Protein 5CO5 (pdb70)

Radius of gyration: 30.45 Å; Cα contacts (8 Å, |Δi|>4): 2804; chains: 10; bounding box: 77×84×82 Å

GO terms:
  GO:0042802 identical protein binding (F, IPI)
  GO:0005515 protein binding (F, IPI)

Organism: Aplysia californica (NCBI:txid6500)

B-factor: mean 44.04, std 16.65, range [17.47, 144.84]

Foldseek 3Di:
DVVLVVVLLCVLQVVDDADPAWDLVRAKEKAKAKAWAAFDDADQVQQKTKTKIKIKIKIFDPSNADDCVSRVNAFKDKAAPVSHDDFQKDWPFFPDPKDWDDGFMWMAGNRRMIMTITIIMTMGGHNFPCQADPQGGKDKIKIFGPPDFCSHYPYHYPAQAHHHPNHHPPYQKDWPGWTWAKDWDDDPVDDTIHIIIMIMTGMHGDD/DQCVPVVSCVVPVVVD/DVVLVVVLLCCLQVVDDADPAWDLVRAKEKAKAKAWAAFDDQDQVQQKTKTKIKIKIKIFDPSQADDCVVRVNDFKDKAQPVSHDDFQKDWPFFDDPKDWDDGFMWMAGNRRMIMTITIIMTMGGHNFPCQADPQGGKDKIKIFGPPDFCSHYPYHYPFQAHRHVNYDPPYQKDWPGWTWAKDWDDDPVDDTIHIITMTMTGMHGDD/DQCVDVVSCVVCVVVD/DVVLVVVLLVQQFPVDDADPAFDLVRAKEKAKAKAWAAFDDADQVQQKTKTKIKIKIKIFDPSNADDCVVRVNDFKDKDAPVRHDDFQKDWPFFPDPKDWDDGFMWMAGNRRMIMTITIIMTMGGHNFPCQAPPQGGKDKIKIFGPPDFCSHYPYHYPFQAHRHPNHHPPYQKDWPGWTWHKDWDDDPVDDTIHIIIMIMTGMHGDD/DQCVPVVSCVVCVVVD/DVVLVVVLLCCLQVVDDADPAFDLVRAKEKAKAKAWAAFDDADQPQQKTKTKIKIKIKIFDQSLADDCVVRVNDFKDKDQPVSHDDFQKDWPFFDDPKDWDDGFMWMAGNRRMIMTITIIMTMGGHNFPCQADPQGGKDKIKIFGPPDFCSHYPYHYPFQAHHHPNHHPPYQKDWPGWTWAKDWDDDPVDDTIHIIIMIMTGMHGDD/DQCVDVVSCVVCVVVD/DVVLVVVLLCVLQVVDDADPAWDLVRAWEKAKAKAWAAFDDADQVQQKTKTKIKIKIKIFDPSNADDCVSRVNAFKDKDAPVSHDDAQKDWPFFPDPKDWDDGFMWMAGNRRMIITITIIMTMGGHNFPCQADPQGGKDKIKIFGPPDFCSHYPYHYPFQAHHHVNHDPPYQKDWPGWTWDKDWDDDPVDDTIHIIIMTMTGMHGDD/DQCVDVVSCVVCVVVD

CATH classification: 2.70.170.10

Secondary structure (DSSP, 8-state):
-HHHHHHHHIIIIISSPPP----SSS-EEEEEEEEEEEEEEEETTTTEEEEEEEEEEEEEEEEEE--GGGTTT--EEEEEGGGS----EEETTBSSPPEE-S--EEEEETEEEEEE--EEEEEEE---TTTTSSS-EEEEEEEEESS--TTTEEEE-S-SB-B-TTS-TT-SEEEEEEEEEEEEE--TT-SS-EEEEEEEEEEEE--/-HHHHHHHHIIIIISSPPP----SSS-EEEEEEEEEEEEEEEETTTTEEEEEEEEEEEEEEEEEE--GGGTTT--EEEEEGGGS----EEETTBSSPPEE-S--EEEEETEEEEEE--EEEEEEE---TTTTSSS-EEEEEEEEESS--TTTEEEEES-SB-B-TTS-TT-SEEEEEEEEEEEEE--TT-SS-EEEEEEEEEEEE--/-GGGSHHHHHH-TTT-/-HHHHHHHHIIIIISSPPP----SSS-EEEEEEEEEEEEEEEETTTTEEEEEEEEEEEEEEEEEE--GGGTTT--EEEEEGGGS----EEETTBSS--EE-S--EEEEETEEEEEE--EEEEEEE---TTTTSSS-EEEEEEEEESS--TTTEEEE-S-SB-B-TTS-TT-SEEEEEEEEEEEEEEETTEEEEEEEEEEEEEEEE--/-GGGSHHHHHH-TTT-/-GGGSHHHHHH-TTT-/-HHHHHHHHIIIIISSPPP----SSS-EEEEEEEEEEEEEEEETTTTEEEEEEEEEEEEEEEEEE--GGGTTT--EEEEEGGGS----EEETTBSSPPEE-S--EEEEETEEEEEE--EEEEEEE---TTTTSSS-EEEEEEEEESS--TTTEEEE-S-SB-B-TTS-TT-SEEEEEEEEEEEEE--TT-SS-EEEEEEEEEEEE--/-GGGSHHHHHH-TTT-/-HHHHHHHHIIIIISSPPP----SSS-EEEEEEEEEEEEEEEETTTTEEEEEEEEEEEEEEEEEE--GGGTTT--EEEEEGGGS----EEESSBSSPPEE-S--EEEEETEEEEEE--EEEEEEE---TTTTSSS-EEEEEEEEESS--TTTEEEEES-SB-B-TTS-TT-SEEEEEEEEEEEEEEETTEEEEEEEEEEEEEEEE--/-GGGSHHHHHH-TTT-

Sequence (1115 aa):
SQANLMRLKSDLFNRSPMYPGPTKDDPLTVTLGFTLQDIVKVDSSTNEVDLVYYEQQRWKLNSLMWDPNEYGNITDFRTSAADIWTPDITAYSSTRPVQVLSPQIAVVTHDGSVMFIPAQRLSFMCDPTGVDSEEGVTCAVKFGSWVYSGFEIDLKTDTDQVDLSSYYASSKYEILSATQTRQVQHYSCCPEPYIDVNLVVKFRERRGCCSHPACAGNNQHICSQANLMRLKSDLFNRSPMYPGPTKDDPLTVTLGFTLQDIVKVDSSTNEVDLVYYEQQRWKLNSLMWDPNEYGNITDFRTSAADIWTPDITAYSSTRPVQVLSPQIAVVTHDGSVMFIPAQRLSFMCDPTGVDSEEGVTCAVKFGSWVYSGFEIDLKTDTDQVDLSSYYASSKYEILSATQTRQVQHYSCCPEPYIDVNLVVKFRERRGCCSHPACAGNNQHICSQANLMRLKSDLFNRSPMYPGPTKDDPLTVTLGFTLQDIVKVDSSTNEVDLVYYEQQRWKLNSLMWDPNEYGNITDFRTSAADIWTPDITAYSSTRPVQVLSPQIAVVTHDGSVMFIPAQRLSFMCDPTGVDSEEGVTCAVKFGSWVYSGFEIDLKTDTDQVDLSSYYASSKYEILSATQTRQVQHYSCCPEPYIDVNLVVKFRERRGCCSHPACAGNNQHICSQANLMRLKSDLFNRSPMYPGPTKDDPLTVTLGFTLQDIVKVDSSTNEVDLVYYEQQRWKLNSLMWDPNEYGNITDFRTSAADIWTPDITAYSSTRPVQVLSPQIAVVTHDGSVMFIPAQRLSFMCDPTGVDSEEGVTCAVKFGSWVYSGFEIDLKTDTDQVDLSSYYASSKYEILSATQTRQVQHYSCCPEPYIDVNLVVKFRERRGCCSHPACAGNNQHICSQANLMRLKSDLFNRSPMYPGPTKDDPLTVTLGFTLQDIVKVDSSTNEVDLVYYEQQRWKLNSLMWDPNEYGNITDFRTSAADIWTPDITAYSSTRPVQVLSPQIAVVTHDGSVMFIPAQRLSFMCDPTGVDSEEGVTCAVKFGSWVYSGFEIDLKTDTDQVDLSSYYASSKYEILSATQTRQVQHYSCCPEPYIDVNLVVKFRERRGCCSHPACAGNNQHIC

Nearest PDB structures (foldseek):
  4xk9-assembly1_D  TM=9.942E-01  e=6.408E-41  Aplysia californica
  2yme-assembly2_D  TM=9.858E-01  e=9.386E-41  Aplysia californica
  5oaj-assembly1_B  TM=9.946E-01  e=8.779E-40  Aplysia californica
  5oaj-assembly1_A  TM=9.962E-01  e=1.434E-39  Aplysia californica
  3sio-assembly1_B  TM=9.956E-01  e=5.308E-39  Aplysia californica

Structure (mmCIF, N/CA/C/O backbone):
data_5CO5
#
_entry.id   5CO5
#
_cell.length_a   78.585
_cell.length_b   84.941
_cell.length_c   208.601
_cell.angle_alpha   90.00
_cell.angle_beta   90.00
_cell.angle_gamma   90.00
#
_symmetry.space_group_name_H-M   'P 21 21 21'
#
loop_
_entity.id
_entity.type
_entity.pdbx_description
1 polymer 'Soluble acetylcholine receptor'
2 polymer 'Alpha-conotoxin GIC'
3 water water
#
loop_
_atom_site.group_PDB
_atom_site.id
_atom_site.type_symbol
_atom_site.label_atom_id
_atom_site.label_alt_id
_atom_site.label_comp_id
_atom_site.label_asym_id
_atom_site.label_entity_id
_atom_site.label_seq_id
_atom_site.pdbx_PDB_ins_code
_atom_site.Cartn_x
_atom_site.Cartn_y
_atom_site.Cartn_z
_atom_site.occupancy
_atom_site.B_iso_or_equiv
_atom_site.auth_seq_id
_atom_site.auth_comp_id
_atom_site.auth_asym_id
_atom_site.auth_atom_id
_atom_site.pdbx_PDB_model_num
ATOM 1 N N . SER A 1 19 ? 12.615 2.439 22.839 1.00 71.26 0 SER A N 1
ATOM 2 C CA . SER A 1 19 ? 12.089 1.494 21.858 1.00 69.64 0 SER A CA 1
ATOM 3 C C . SER A 1 19 ? 11.751 0.141 22.487 1.00 66.59 0 SER A C 1
ATOM 4 O O . SER A 1 19 ? 10.641 -0.372 22.315 1.00 58.84 0 SER A O 1
ATOM 7 N N . GLN A 1 20 ? 12.701 -0.435 23.222 1.00 66.18 1 GLN A N 1
ATOM 8 C CA . GLN A 1 20 ? 12.403 -1.631 24.002 1.00 65.58 1 GLN A CA 1
ATOM 9 C C . GLN A 1 20 ? 11.426 -1.292 25.132 1.00 62.98 1 GLN A C 1
ATOM 10 O O . GLN A 1 20 ? 10.616 -2.132 25.549 1.00 58.25 1 GLN A O 1
ATOM 16 N N . ALA A 1 21 ? 11.482 -0.055 25.613 1.00 58.07 2 ALA A N 1
ATOM 17 C CA . ALA A 1 21 ? 10.527 0.398 26.617 1.00 50.46 2 ALA A CA 1
ATOM 18 C C . ALA A 1 21 ? 9.140 0.414 25.995 1.00 43.83 2 ALA A C 1
ATOM 19 O O . ALA A 1 21 ? 8.172 -0.073 26.582 1.00 48.50 2 ALA A O 1
ATOM 21 N N . ASN A 1 22 ? 9.064 0.973 24.791 1.00 48.47 3 ASN A N 1
ATOM 22 C CA . ASN A 1 22 ? 7.804 1.099 24.071 1.00 53.03 3 ASN A CA 1
ATOM 23 C C . ASN A 1 22 ? 7.122 -0.245 23.802 1.00 52.25 3 ASN A C 1
ATOM 24 O O . ASN A 1 22 ? 5.898 -0.354 23.902 1.00 45.08 3 ASN A O 1
ATOM 29 N N . LEU A 1 23 ? 7.917 -1.254 23.448 1.00 46.80 4 LEU A N 1
ATOM 30 C CA . LEU A 1 23 ? 7.392 -2.585 23.159 1.00 46.59 4 LEU A CA 1
ATOM 31 C C . LEU A 1 23 ? 6.828 -3.239 24.421 1.00 45.59 4 LEU A C 1
ATOM 32 O O . LEU A 1 23 ? 5.736 -3.801 24.396 1.00 42.54 4 LEU A O 1
ATOM 37 N N . MET A 1 24 ? 7.582 -3.182 25.516 1.00 40.61 5 MET A N 1
ATOM 38 C CA . MET A 1 24 ? 7.103 -3.669 26.813 1.00 44.05 5 MET A CA 1
ATOM 39 C C . MET A 1 24 ? 5.769 -3.028 27.182 1.00 36.28 5 MET A C 1
ATOM 40 O O . MET A 1 24 ? 4.856 -3.690 27.671 1.00 42.38 5 MET A O 1
ATOM 45 N N . ARG A 1 25 ? 5.664 -1.728 26.948 1.00 42.06 6 ARG A N 1
ATOM 46 C CA . ARG A 1 25 ? 4.447 -1.007 27.279 1.00 46.96 6 ARG A CA 1
ATOM 47 C C . ARG A 1 25 ? 3.306 -1.470 26.387 1.00 45.84 6 ARG A C 1
ATOM 48 O O . ARG A 1 25 ? 2.178 -1.662 26.856 1.00 50.15 6 ARG A O 1
ATOM 56 N N . LEU A 1 26 ? 3.603 -1.652 25.102 1.00 41.77 7 LEU A N 1
ATOM 57 C CA . LEU A 1 26 ? 2.598 -2.125 24.153 1.00 43.35 7 LEU A CA 1
ATOM 58 C C . LEU A 1 26 ? 2.022 -3.467 24.595 1.00 44.44 7 LEU A C 1
ATOM 59 O O . LEU A 1 26 ? 0.802 -3.635 24.676 1.00 48.57 7 LEU A O 1
ATOM 64 N N . LYS A 1 27 ? 2.892 -4.419 24.902 1.00 42.82 8 LYS A N 1
ATOM 65 C CA . LYS A 1 27 ? 2.418 -5.742 25.285 1.00 42.24 8 LYS A CA 1
ATOM 66 C C . LYS A 1 27 ? 1.629 -5.697 26.607 1.00 46.91 8 LYS A C 1
ATOM 67 O O . LYS A 1 27 ? 0.600 -6.366 26.739 1.00 44.86 8 LYS A O 1
ATOM 73 N N . SER A 1 28 ? 2.097 -4.898 27.567 1.00 47.01 9 SER A N 1
ATOM 74 C CA . SER A 1 28 ? 1.330 -4.633 28.788 1.00 49.58 9 SER A CA 1
ATOM 75 C C . SER A 1 28 ? -0.061 -4.101 28.481 1.00 43.20 9 SER A C 1
ATOM 76 O O . SER A 1 28 ? -1.059 -4.615 28.993 1.00 51.38 9 SER A O 1
ATOM 79 N N . ASP A 1 29 ? -0.134 -3.060 27.661 1.00 45.04 10 ASP A N 1
ATOM 80 C CA . ASP A 1 29 ? -1.435 -2.477 27.360 1.00 47.01 10 ASP A CA 1
ATOM 81 C C . ASP A 1 29 ? -2.377 -3.481 26.691 1.00 51.82 10 ASP A C 1
ATOM 82 O O . ASP A 1 29 ? -3.575 -3.471 26.957 1.00 51.20 10 ASP A O 1
ATOM 87 N N . LEU A 1 30 ? -1.840 -4.345 25.830 1.00 47.84 11 LEU A N 1
ATOM 88 C CA . LEU A 1 30 ? -2.675 -5.281 25.080 1.00 46.37 11 LEU A CA 1
ATOM 89 C C . LEU A 1 30 ? -3.071 -6.529 25.872 1.00 45.84 11 LEU A C 1
ATOM 90 O O . LEU A 1 30 ? -4.196 -7.022 25.751 1.00 43.01 11 LEU A O 1
ATOM 95 N N . PHE A 1 31 ? -2.152 -7.043 26.683 1.00 45.11 12 PHE A N 1
ATOM 96 C CA . PHE A 1 31 ? -2.346 -8.357 27.294 1.00 51.01 12 PHE A CA 1
ATOM 97 C C . PHE A 1 31 ? -2.762 -8.359 28.775 1.00 65.28 12 PHE A C 1
ATOM 98 O O . PHE A 1 31 ? -3.611 -9.158 29.177 1.00 71.08 12 PHE A O 1
ATOM 106 N N . ASN A 1 32 ? -2.141 -7.509 29.588 1.00 68.76 13 ASN A N 1
ATOM 107 C CA . ASN A 1 32 ? -2.412 -7.473 31.033 1.00 77.35 13 ASN A CA 1
ATOM 108 C C . ASN A 1 32 ? -3.616 -6.617 31.410 1.00 86.00 13 ASN A C 1
ATOM 109 O O . ASN A 1 32 ? -4.280 -6.881 32.411 1.00 85.39 13 ASN A O 1
ATOM 114 N N . ARG A 1 33 ? -3.885 -5.598 30.604 1.00 97.85 14 ARG A N 1
ATOM 115 C CA . ARG A 1 33 ? -5.038 -4.722 30.793 1.00 106.67 14 ARG A CA 1
ATOM 116 C C . ARG A 1 33 ? -6.391 -5.352 30.577 1.00 109.60 14 ARG A C 1
ATOM 117 O O . ARG A 1 33 ? -7.372 -4.991 31.219 1.00 111.70 14 ARG A O 1
ATOM 125 N N . SER A 1 34 ? -6.435 -6.309 29.668 1.00 109.02 15 SER A N 1
ATOM 126 C CA . SER A 1 34 ? -7.713 -6.797 29.198 1.00 106.54 15 SER A CA 1
ATOM 127 C C . SER A 1 34 ? -7.953 -8.238 29.574 1.00 101.84 15 SER A C 1
ATOM 128 O O . SER A 1 34 ? -7.005 -8.989 29.783 1.00 98.35 15 SER A O 1
ATOM 131 N N . PRO A 1 35 ? -9.231 -8.631 29.698 1.00 98.99 16 PRO A N 1
ATOM 132 C CA . PRO A 1 35 ? -9.381 -10.077 29.839 1.00 96.00 16 PRO A CA 1
ATOM 133 C C . PRO A 1 35 ? -9.066 -10.663 28.466 1.00 88.57 16 PRO A C 1
ATOM 134 O O . PRO A 1 35 ? -9.200 -9.940 27.472 1.00 86.24 16 PRO A O 1
ATOM 138 N N . MET A 1 36 ? -8.636 -11.917 28.397 1.00 80.33 17 MET A N 1
ATOM 139 C CA . MET A 1 36 ? -8.312 -12.507 27.103 1.00 71.95 17 MET A CA 1
ATOM 140 C C . MET A 1 36 ? -9.570 -12.588 26.238 1.00 71.14 17 MET A C 1
ATOM 141 O O . MET A 1 36 ? -10.680 -12.791 26.745 1.00 73.99 17 MET A O 1
ATOM 146 N N . TYR A 1 37 ? -9.378 -12.384 24.938 1.00 64.83 18 TYR A N 1
ATOM 147 C CA . TYR A 1 37 ? -10.403 -12.609 23.929 1.00 50.27 18 TYR A CA 1
ATOM 148 C C . TYR A 1 37 ? -11.044 -13.975 24.150 1.00 43.54 18 TYR A C 1
ATOM 149 O O . TYR A 1 37 ? -10.351 -14.993 24.185 1.00 46.32 18 TYR A O 1
ATOM 158 N N . PRO A 1 38 ? -12.374 -13.998 24.320 1.00 40.56 19 PRO A N 1
ATOM 159 C CA . PRO A 1 38 ? -13.088 -15.232 24.657 1.00 43.78 19 PRO A CA 1
ATOM 160 C C . PRO A 1 38 ? -13.437 -16.052 23.421 1.00 45.08 19 PRO A C 1
ATOM 161 O O . PRO A 1 38 ? -14.111 -17.087 23.508 1.00 40.38 19 PRO A O 1
ATOM 165 N N . GLY A 1 39 ? -12.945 -15.615 22.270 1.00 37.58 20 GLY A N 1
ATOM 166 C CA . GLY A 1 39 ? -13.281 -16.294 21.038 1.00 24.77 20 GLY A CA 1
ATOM 167 C C . GLY A 1 39 ? -14.412 -15.583 20.329 1.00 30.85 20 GLY A C 1
ATOM 168 O O . GLY A 1 39 ? -15.056 -14.685 20.892 1.00 34.40 20 GLY A O 1
ATOM 169 N N . PRO A 1 40 ? -14.655 -15.975 19.074 1.00 31.62 21 PRO A N 1
ATOM 170 C CA . PRO A 1 40 ? -15.687 -15.383 18.229 1.00 25.94 21 PRO A CA 1
ATOM 171 C C . PRO A 1 40 ? -17.083 -15.863 18.615 1.00 32.63 21 PRO A C 1
ATOM 172 O O . PRO A 1 40 ? -17.234 -16.921 19.237 1.00 35.67 21 PRO A O 1
ATOM 176 N N . THR A 1 41 ? -18.087 -15.084 18.225 1.00 36.05 22 THR A N 1
ATOM 177 C CA . THR A 1 41 ? -19.495 -15.443 18.386 1.00 41.73 22 THR A CA 1
ATOM 178 C C . THR A 1 41 ? -20.252 -15.136 17.089 1.00 43.53 22 THR A C 1
ATOM 179 O O . THR A 1 41 ? -19.668 -14.626 16.138 1.00 38.56 22 THR A O 1
ATOM 183 N N . LYS A 1 42 ? -21.552 -15.404 17.054 1.00 47.27 23 LYS A N 1
ATOM 184 C CA . LYS A 1 42 ? -22.306 -15.171 15.835 1.00 47.19 23 LYS A CA 1
ATOM 185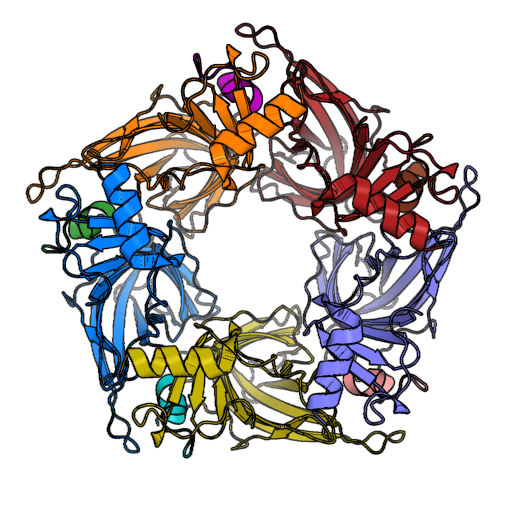 C C . LYS A 1 42 ? -22.496 -13.668 15.710 1.00 48.27 23 LYS A C 1
ATOM 186 O O . LYS A 1 42 ? -22.686 -13.152 14.617 1.00 50.72 23 LYS A O 1
ATOM 192 N N . ASP A 1 43 ? -22.392 -12.970 16.839 1.00 49.94 24 ASP A N 1
ATOM 193 C CA . ASP A 1 43 ? -22.476 -11.519 16.855 1.00 53.08 24 ASP A CA 1
ATOM 194 C C . ASP A 1 43 ? -21.173 -10.902 16.343 1.00 57.12 24 ASP A C 1
ATOM 195 O O . ASP A 1 43 ? -21.189 -9.935 15.578 1.00 57.33 24 ASP A O 1
ATOM 200 N N . ASP A 1 44 ? -20.046 -11.469 16.769 1.00 50.40 25 ASP A N 1
ATOM 201 C CA . ASP A 1 44 ? -18.738 -10.971 16.357 1.00 51.23 25 ASP A CA 1
ATOM 202 C C . ASP A 1 44 ? -17.925 -12.091 15.702 1.00 45.26 25 ASP A C 1
ATOM 203 O O . ASP A 1 44 ? -17.001 -12.634 16.314 1.00 38.28 25 ASP A O 1
ATOM 208 N N . PRO A 1 45 ? -18.268 -12.449 14.457 1.00 35.86 26 PRO A N 1
ATOM 209 C CA . PRO A 1 45 ? -17.579 -13.607 13.873 1.00 35.22 26 PRO A CA 1
ATOM 210 C C . PRO A 1 45 ? -16.144 -13.274 13.470 1.00 38.11 26 PRO A C 1
ATOM 211 O O . PRO A 1 45 ? -15.704 -12.123 13.523 1.00 41.90 26 PRO A O 1
ATOM 215 N N . LEU A 1 46 ? -15.433 -14.282 13.005 1.00 34.84 27 LEU A N 1
ATOM 216 C CA . LEU A 1 46 ? -14.028 -14.107 12.692 1.00 35.29 27 LEU A CA 1
ATOM 217 C C . LEU A 1 46 ? -13.695 -14.859 11.411 1.00 28.49 27 LEU A C 1
ATOM 218 O O . LEU A 1 46 ? -14.213 -15.950 11.193 1.00 34.03 27 LEU A O 1
ATOM 223 N N . THR A 1 47 ? -12.829 -14.293 10.570 1.00 31.88 28 THR A N 1
ATOM 224 C CA . THR A 1 47 ? -12.364 -15.018 9.395 1.00 28.67 28 THR A CA 1
ATOM 225 C C . THR A 1 47 ? -10.944 -15.528 9.616 1.00 30.23 28 THR A C 1
ATOM 226 O O . THR A 1 47 ? -10.041 -14.758 9.953 1.00 36.90 28 THR A O 1
ATOM 230 N N . VAL A 1 48 ? -10.755 -16.829 9.431 1.00 24.32 29 VAL A N 1
ATOM 231 C CA . VAL A 1 48 ? -9.433 -17.438 9.515 1.00 23.03 29 VAL A CA 1
ATOM 232 C C . VAL A 1 48 ? -8.997 -17.872 8.132 1.00 29.85 29 VAL A C 1
ATOM 233 O O . VAL A 1 48 ? -9.703 -18.636 7.470 1.00 26.29 29 VAL A O 1
ATOM 237 N N . THR A 1 49 ? -7.847 -17.376 7.694 1.00 27.94 30 THR A N 1
ATOM 238 C CA . THR A 1 49 ? -7.276 -17.776 6.415 1.00 27.03 30 THR A CA 1
ATOM 239 C C . THR A 1 49 ? -6.220 -18.841 6.636 1.00 26.69 30 THR A C 1
ATOM 240 O O . THR A 1 49 ? -5.337 -18.682 7.464 1.00 25.95 30 THR A O 1
ATOM 244 N N . LEU A 1 50 ? -6.349 -19.920 5.880 1.00 27.40 31 LEU A N 1
ATOM 245 C CA . LEU A 1 50 ? -5.531 -21.125 5.979 1.00 27.83 31 LEU A CA 1
ATOM 246 C C . LEU A 1 50 ? -4.744 -21.384 4.706 1.00 32.48 31 LEU A C 1
ATOM 247 O O . LEU A 1 50 ? -5.279 -21.186 3.612 1.00 29.39 31 LEU A O 1
ATOM 252 N N . GLY A 1 51 ? -3.500 -21.854 4.837 1.00 29.71 32 GLY A N 1
ATOM 253 C CA . GLY A 1 51 ? -2.686 -22.243 3.686 1.00 26.89 32 GLY A CA 1
ATOM 254 C C . GLY A 1 51 ? -1.642 -23.283 4.075 1.00 28.29 32 GLY A C 1
ATOM 255 O O . GLY A 1 51 ? -1.111 -23.223 5.176 1.00 30.41 32 GLY A O 1
ATOM 256 N N . PHE A 1 52 ? -1.346 -24.238 3.196 1.00 20.42 33 PHE A N 1
ATOM 257 C CA . PHE A 1 52 ? -0.355 -25.269 3.532 1.00 21.63 33 PHE A CA 1
ATOM 258 C C . PHE A 1 52 ? 0.859 -25.167 2.628 1.00 26.57 33 PHE A C 1
ATOM 259 O O . PHE A 1 52 ? 0.748 -24.830 1.454 1.00 27.45 33 PHE A O 1
ATOM 267 N N . THR A 1 53 ? 2.018 -25.443 3.216 1.00 23.75 34 THR A N 1
ATOM 268 C CA . THR A 1 53 ? 3.273 -25.571 2.504 1.00 21.93 34 THR A CA 1
ATOM 269 C C . THR A 1 53 ? 3.779 -26.978 2.758 1.00 23.87 34 THR A C 1
ATOM 270 O O . THR A 1 53 ? 4.165 -27.286 3.870 1.00 26.12 34 THR A O 1
ATOM 274 N N . LEU A 1 54 ? 3.741 -27.849 1.762 1.00 23.94 35 LEU A N 1
ATOM 275 C CA . LEU A 1 54 ? 4.118 -29.240 1.992 1.00 20.55 35 LEU A CA 1
ATOM 276 C C . LEU A 1 54 ? 5.637 -29.430 1.871 1.00 30.03 35 LEU A C 1
ATOM 277 O O . LEU A 1 54 ? 6.231 -29.105 0.839 1.00 23.02 35 LEU A O 1
ATOM 282 N N . GLN A 1 55 ? 6.266 -29.960 2.918 1.00 24.08 36 GLN A N 1
ATOM 283 C CA . GLN A 1 55 ? 7.711 -30.159 2.879 1.00 27.40 36 GLN A CA 1
ATOM 284 C C . GLN A 1 55 ? 8.039 -31.570 2.419 1.00 31.21 36 GLN A C 1
ATOM 285 O O . GLN A 1 55 ? 8.941 -31.769 1.599 1.00 30.59 36 GLN A O 1
ATOM 291 N N . ASP A 1 56 ? 7.324 -32.556 2.951 1.00 21.09 37 ASP A N 1
ATOM 292 C CA . ASP A 1 56 ? 7.538 -33.937 2.507 1.00 22.39 37 ASP A CA 1
ATOM 293 C C . ASP A 1 56 ? 6.437 -34.877 2.946 1.00 29.89 37 ASP A C 1
ATOM 294 O O . ASP A 1 56 ? 5.717 -34.610 3.897 1.00 28.55 37 ASP A O 1
ATOM 299 N N . ILE A 1 57 ? 6.295 -35.965 2.203 1.00 30.24 38 ILE A N 1
ATOM 300 C CA . ILE A 1 57 ? 5.554 -37.141 2.653 1.00 26.56 38 ILE A CA 1
ATOM 301 C C . ILE A 1 57 ? 6.588 -38.069 3.291 1.00 36.26 38 ILE A C 1
ATOM 302 O O . ILE A 1 57 ? 7.492 -38.572 2.597 1.00 27.36 38 ILE A O 1
ATOM 307 N N . VAL A 1 58 ? 6.510 -38.246 4.611 1.00 28.48 39 VAL A N 1
ATOM 308 C CA . VAL A 1 58 ? 7.617 -38.869 5.321 1.00 27.13 39 VAL A CA 1
ATOM 309 C C . VAL A 1 58 ? 7.357 -40.329 5.682 1.00 34.59 39 VAL A C 1
ATOM 310 O O . VAL A 1 58 ? 8.272 -41.031 6.073 1.00 34.74 39 VAL A O 1
ATOM 314 N N . LYS A 1 59 ? 6.129 -40.806 5.512 1.00 31.46 40 LYS A N 1
ATOM 315 C CA . LYS A 1 59 ? 5.832 -42.215 5.791 1.00 34.52 40 LYS A CA 1
ATOM 316 C C . LYS A 1 59 ? 4.572 -42.663 5.067 1.00 32.33 40 LYS A C 1
ATOM 317 O O . LYS A 1 59 ? 3.589 -41.923 4.994 1.00 30.50 40 LYS A O 1
ATOM 323 N N . VAL A 1 60 ? 4.604 -43.875 4.537 1.00 30.37 41 VAL A N 1
ATOM 324 C CA . VAL A 1 60 ? 3.436 -44.455 3.898 1.00 38.24 41 VAL A CA 1
ATOM 325 C C . VAL A 1 60 ? 3.282 -45.875 4.415 1.00 44.54 41 VAL A C 1
ATOM 326 O O . VAL A 1 60 ? 4.168 -46.703 4.234 1.00 44.38 41 VAL A O 1
ATOM 330 N N . ASP A 1 61 ? 2.168 -46.152 5.080 1.00 43.03 42 ASP A N 1
ATOM 331 C CA . ASP A 1 61 ? 1.987 -47.442 5.734 1.00 38.57 42 ASP A CA 1
ATOM 332 C C . ASP A 1 61 ? 0.760 -48.170 5.166 1.00 40.22 42 ASP A C 1
ATOM 333 O O . ASP A 1 61 ? -0.387 -47.879 5.536 1.00 38.00 42 ASP A O 1
ATOM 338 N N . SER A 1 62 ? 1.014 -49.130 4.284 1.00 37.12 43 SER A N 1
ATOM 339 C CA . SER A 1 62 ? -0.050 -49.853 3.605 1.00 44.81 43 SER A CA 1
ATOM 340 C C . SER A 1 62 ? -0.704 -50.908 4.481 1.00 44.86 43 SER A C 1
ATOM 341 O O . SER A 1 62 ? -1.805 -51.367 4.178 1.00 48.03 43 SER A O 1
ATOM 344 N N . SER A 1 63 ? -0.040 -51.295 5.566 1.00 42.53 44 SER A N 1
ATOM 345 C CA . SER A 1 63 ? -0.601 -52.324 6.438 1.00 45.31 44 SER A CA 1
ATOM 346 C C . SER A 1 63 ? -1.668 -51.753 7.383 1.00 44.94 44 SER A C 1
ATOM 347 O O . SER A 1 63 ? -2.530 -52.481 7.864 1.00 49.17 44 SER A O 1
ATOM 350 N N . THR A 1 64 ? -1.599 -50.455 7.668 1.00 40.15 45 THR A N 1
ATOM 351 C CA . THR A 1 64 ? -2.577 -49.810 8.544 1.00 35.62 45 THR A CA 1
ATOM 352 C C . THR A 1 64 ? -3.334 -48.672 7.866 1.00 39.96 45 THR A C 1
ATOM 353 O O . THR A 1 64 ? -4.219 -48.065 8.480 1.00 42.15 45 THR A O 1
ATOM 357 N N . ASN A 1 65 ? -2.961 -48.374 6.623 1.00 30.47 46 ASN A N 1
ATOM 358 C CA . ASN A 1 65 ? -3.540 -47.266 5.860 1.00 32.67 46 ASN A CA 1
ATOM 359 C C . ASN A 1 65 ? -3.357 -45.926 6.565 1.00 34.34 46 ASN A C 1
ATOM 360 O O . ASN A 1 65 ? -4.323 -45.227 6.853 1.00 31.75 46 ASN A O 1
ATOM 365 N N . GLU A 1 66 ? -2.101 -45.597 6.850 1.00 31.00 47 GLU A N 1
ATOM 366 C CA . GLU A 1 66 ? -1.726 -44.341 7.495 1.00 28.43 47 GLU A CA 1
ATOM 367 C C . GLU A 1 66 ? -0.642 -43.665 6.657 1.00 29.89 47 GLU A C 1
ATOM 368 O O . GLU A 1 66 ? 0.304 -44.329 6.203 1.00 31.00 47 GLU A O 1
ATOM 374 N N . VAL A 1 67 ? -0.780 -42.362 6.424 1.00 29.31 48 VAL A N 1
ATOM 375 C CA . VAL A 1 67 ? 0.267 -41.597 5.729 1.00 29.18 48 VAL A CA 1
ATOM 376 C C . VAL A 1 67 ? 0.700 -40.441 6.630 1.00 30.54 48 VAL A C 1
ATOM 377 O O . VAL A 1 67 ? -0.128 -39.854 7.323 1.00 28.68 48 VAL A O 1
ATOM 381 N N . ASP A 1 68 ? 1.999 -40.151 6.665 1.00 31.35 49 ASP A N 1
ATOM 382 C CA . ASP A 1 68 ? 2.516 -39.040 7.475 1.00 26.86 49 ASP A CA 1
ATOM 383 C C . ASP A 1 68 ? 3.002 -37.899 6.587 1.00 28.10 49 ASP A C 1
ATOM 384 O O . ASP A 1 68 ? 3.801 -38.116 5.672 1.00 27.49 49 ASP A O 1
ATOM 389 N N . LEU A 1 69 ? 2.551 -36.687 6.888 1.00 24.94 50 LEU A N 1
ATOM 390 C CA . LEU A 1 69 ? 2.981 -35.479 6.188 1.00 23.75 50 LEU A CA 1
ATOM 391 C C . LEU A 1 69 ? 3.770 -34.564 7.105 1.00 27.81 50 LEU A C 1
ATOM 392 O O . LEU A 1 69 ? 3.476 -34.482 8.297 1.00 23.73 50 LEU A O 1
ATOM 397 N N . VAL A 1 70 ? 4.741 -33.847 6.539 1.00 21.27 51 VAL A N 1
ATOM 398 C CA . VAL A 1 70 ? 5.351 -32.733 7.255 1.00 22.15 51 VAL A CA 1
ATOM 399 C C . VAL A 1 70 ? 5.054 -31.484 6.442 1.00 24.09 51 VAL A C 1
ATOM 400 O O . VAL A 1 70 ? 5.312 -31.446 5.230 1.00 21.90 51 VAL A O 1
ATOM 404 N N . TYR A 1 71 ? 4.469 -30.484 7.086 1.00 22.11 52 TYR A N 1
ATOM 405 C CA . TYR A 1 71 ? 4.095 -29.249 6.402 1.00 24.43 52 TYR A CA 1
ATOM 406 C C . TYR A 1 71 ? 4.140 -28.050 7.337 1.00 26.26 52 TYR A C 1
ATOM 407 O O . TYR A 1 71 ? 4.182 -28.189 8.567 1.00 26.07 52 TYR A O 1
ATOM 416 N N . TYR A 1 72 ? 4.095 -26.869 6.740 1.00 20.83 53 TYR A N 1
ATOM 417 C CA . TYR A 1 72 ? 3.884 -25.628 7.474 1.00 24.37 53 TYR A CA 1
ATOM 418 C C . TYR A 1 72 ? 2.434 -25.207 7.282 1.00 30.10 53 TYR A C 1
ATOM 419 O O . TYR A 1 72 ? 1.982 -25.090 6.142 1.00 27.43 53 TYR A O 1
ATOM 428 N N . GLU A 1 73 ? 1.723 -24.932 8.374 1.00 23.61 54 GLU A N 1
ATOM 429 C CA . GLU A 1 73 ? 0.328 -24.523 8.291 1.00 25.49 54 GLU A CA 1
ATOM 430 C C . GLU A 1 73 ? 0.206 -23.051 8.644 1.00 28.42 54 GLU A C 1
ATOM 431 O O . GLU A 1 73 ? 0.375 -22.664 9.791 1.00 28.18 54 GLU A O 1
ATOM 437 N N . GLN A 1 74 ? -0.054 -22.223 7.652 1.00 19.29 55 GLN A N 1
ATOM 438 C CA . GLN A 1 74 ? -0.172 -20.792 7.901 1.00 23.39 55 GLN A CA 1
ATOM 439 C C . GLN A 1 74 ? -1.606 -20.436 8.250 1.00 30.04 55 GLN A C 1
ATOM 440 O O . GLN A 1 74 ? -2.529 -20.750 7.504 1.00 24.68 55 GLN A O 1
ATOM 446 N N . GLN A 1 75 ? -1.781 -19.794 9.399 1.00 23.52 56 GLN A N 1
ATOM 447 C CA . GLN A 1 75 ? -3.087 -19.333 9.834 1.00 22.27 56 GLN A CA 1
ATOM 448 C C . GLN A 1 75 ? -3.035 -17.844 10.068 1.00 27.62 56 GLN A C 1
ATOM 449 O O . GLN A 1 75 ? -2.111 -17.341 10.703 1.00 25.97 56 GLN A O 1
ATOM 455 N N . ARG A 1 76 ? -4.041 -17.136 9.584 1.00 20.68 57 ARG A N 1
ATOM 456 C CA . ARG A 1 76 ? -4.102 -15.695 9.738 1.00 19.64 57 ARG A CA 1
ATOM 457 C C . ARG A 1 76 ? -5.521 -15.288 10.132 1.00 26.62 57 ARG A C 1
ATOM 458 O O . ARG A 1 76 ? -6.501 -15.771 9.555 1.00 28.14 57 ARG A O 1
ATOM 466 N N . TRP A 1 77 ? -5.633 -14.412 11.124 1.00 23.27 58 TRP A N 1
ATOM 467 C CA . TRP A 1 77 ? -6.933 -13.838 11.478 1.00 25.04 58 TRP A CA 1
ATOM 468 C C . TRP A 1 77 ? -6.686 -12.422 11.974 1.00 28.83 58 TRP A C 1
ATOM 469 O O . TRP A 1 77 ? -5.528 -11.997 12.070 1.00 28.44 58 TRP A O 1
ATOM 480 N N . LYS A 1 78 ? -7.754 -11.690 12.285 1.00 26.50 59 LYS A N 1
ATOM 481 C CA . LYS A 1 78 ? -7.619 -10.302 12.710 1.00 26.90 59 LYS A CA 1
ATOM 482 C C . LYS A 1 78 ? -8.547 -10.002 13.890 1.00 38.72 59 LYS A C 1
ATOM 483 O O . LYS A 1 78 ? -9.717 -10.390 13.867 1.00 35.94 59 LYS A O 1
ATOM 489 N N . LEU A 1 79 ? -8.012 -9.367 14.940 1.00 30.81 60 LEU A N 1
ATOM 490 C CA . LEU A 1 79 ? -8.820 -8.967 16.107 1.00 34.50 60 LEU A CA 1
ATOM 491 C C . LEU A 1 79 ? -8.759 -7.464 16.360 1.00 39.86 60 LEU A C 1
ATOM 492 O O . LEU A 1 79 ? -7.673 -6.889 16.450 1.00 33.37 60 LEU A O 1
ATOM 497 N N . ASN A 1 80 ? -9.921 -6.832 16.503 1.00 40.10 61 ASN A N 1
ATOM 498 C CA . ASN A 1 80 ? -9.979 -5.418 16.863 1.00 39.26 61 ASN A CA 1
ATOM 499 C C . ASN A 1 80 ? -9.304 -5.188 18.225 1.00 34.28 61 ASN A C 1
ATOM 500 O O . ASN A 1 80 ? -8.695 -4.153 18.457 1.00 37.05 61 ASN A O 1
ATOM 505 N N . SER A 1 81 ? -9.386 -6.172 19.115 1.00 36.99 62 SER A N 1
ATOM 506 C CA . SER A 1 81 ? -8.775 -6.031 20.438 1.00 38.39 62 SER A CA 1
ATOM 507 C C . SER A 1 81 ? -7.232 -6.056 20.413 1.00 49.38 62 SER A C 1
ATOM 508 O O . SER A 1 81 ? -6.595 -5.833 21.445 1.00 49.40 62 SER A O 1
ATOM 511 N N . LEU A 1 82 ? -6.635 -6.300 19.246 1.00 44.15 63 LEU A N 1
ATO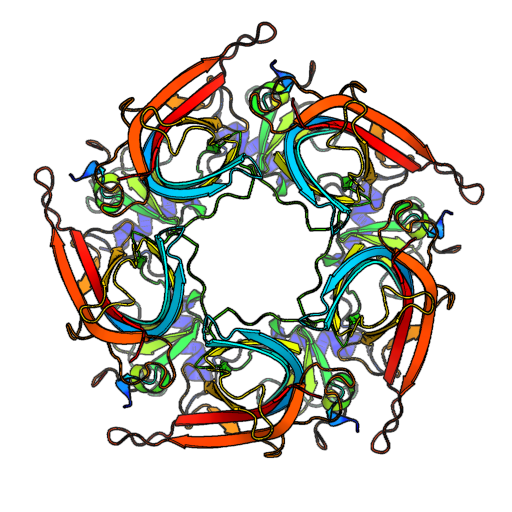M 512 C CA . LEU A 1 82 ? -5.168 -6.327 19.117 1.00 40.44 63 LEU A CA 1
ATOM 513 C C . LEU A 1 82 ? -4.660 -5.154 18.287 1.00 40.78 63 LEU A C 1
ATOM 514 O O . LEU A 1 82 ? -3.492 -5.123 17.887 1.00 41.54 63 LEU A O 1
ATOM 519 N N . MET A 1 83 ? -5.533 -4.187 18.020 1.00 37.15 64 MET A N 1
ATOM 520 C CA . MET A 1 83 ? -5.114 -2.986 17.305 1.00 47.24 64 MET A CA 1
ATOM 521 C C . MET A 1 83 ? -4.422 -1.982 18.236 1.00 47.74 64 MET A C 1
ATOM 522 O O . MET A 1 83 ? -4.674 -1.948 19.439 1.00 48.41 64 MET A O 1
ATOM 527 N N . TRP A 1 84 ? -3.528 -1.186 17.662 1.00 48.53 65 TRP A N 1
ATOM 528 C CA . TRP A 1 84 ? -2.954 -0.038 18.348 1.00 48.09 65 TRP A CA 1
ATOM 529 C C . TRP A 1 84 ? -2.504 0.992 17.317 1.00 49.83 65 TRP A C 1
ATOM 530 O O . TRP A 1 84 ? -2.360 0.681 16.133 1.00 46.60 65 TRP A O 1
ATOM 541 N N . ASP A 1 85 ? -2.245 2.209 17.779 1.00 49.77 66 ASP A N 1
ATOM 542 C CA . ASP A 1 85 ? -1.725 3.264 16.919 1.00 48.38 66 ASP A CA 1
ATOM 543 C C . ASP A 1 85 ? -0.212 3.295 17.081 1.00 47.69 66 ASP A C 1
ATOM 544 O O . ASP A 1 85 ? 0.287 3.525 18.184 1.00 50.08 66 ASP A O 1
ATOM 549 N N . PRO A 1 86 ? 0.522 3.036 15.988 1.00 49.40 67 PRO A N 1
ATOM 550 C CA . PRO A 1 86 ? 1.994 3.043 15.995 1.00 54.06 67 PRO A CA 1
ATOM 551 C C . PRO A 1 86 ? 2.623 4.346 16.505 1.00 64.97 67 PRO A C 1
ATOM 552 O O . PRO A 1 86 ? 3.680 4.289 17.137 1.00 61.44 67 PRO A O 1
ATOM 556 N N . ASN A 1 87 ? 1.983 5.487 16.252 1.00 73.64 68 ASN A N 1
ATOM 557 C CA . ASN A 1 87 ? 2.506 6.783 16.684 1.00 77.45 68 ASN A CA 1
ATOM 558 C C . ASN A 1 87 ? 2.515 6.898 18.193 1.00 71.09 68 ASN A C 1
ATOM 559 O O . ASN A 1 87 ? 3.227 7.715 18.767 1.00 70.32 68 ASN A O 1
ATOM 564 N N . GLU A 1 88 ? 1.730 6.034 18.817 1.00 66.92 69 GLU A N 1
ATOM 565 C CA . GLU A 1 88 ? 1.619 5.950 20.254 1.00 68.48 69 GLU A CA 1
ATOM 566 C C . GLU A 1 88 ? 2.599 4.995 20.925 1.00 66.32 69 GLU A C 1
ATOM 567 O O . GLU A 1 88 ? 2.649 4.900 22.155 1.00 68.60 69 GLU A O 1
ATOM 573 N N . TYR A 1 89 ? 3.422 4.329 20.130 1.00 55.96 70 TYR A N 1
ATOM 574 C CA . TYR A 1 89 ? 4.322 3.331 20.684 1.00 53.01 70 TYR A CA 1
ATOM 575 C C . TYR A 1 89 ? 5.649 3.352 19.951 1.00 53.57 70 TYR A C 1
ATOM 576 O O . TYR A 1 89 ? 6.181 2.309 19.573 1.00 58.37 70 TYR A O 1
ATOM 585 N N . GLY A 1 90 ? 6.188 4.550 19.752 1.00 45.57 71 GLY A N 1
ATOM 586 C CA . GLY A 1 90 ? 7.497 4.680 19.146 1.00 51.22 71 GLY A CA 1
ATOM 587 C C . GLY A 1 90 ? 7.574 4.102 17.751 1.00 52.86 71 GLY A C 1
ATOM 588 O O . GLY A 1 90 ? 8.597 3.534 17.379 1.00 60.97 71 GLY A O 1
ATOM 589 N N . ASN A 1 91 ? 6.485 4.232 16.997 1.00 49.00 72 ASN A N 1
ATOM 590 C CA . ASN A 1 91 ? 6.387 3.729 15.620 1.00 52.01 72 ASN A CA 1
ATOM 591 C C . ASN A 1 91 ? 6.536 2.212 15.463 1.00 49.33 72 ASN A C 1
ATOM 592 O O . ASN A 1 91 ? 6.902 1.722 14.397 1.00 43.92 72 ASN A O 1
ATOM 597 N N . ILE A 1 92 ? 6.212 1.466 16.513 1.00 49.36 73 ILE A N 1
ATOM 598 C CA . ILE A 1 92 ? 6.186 0.011 16.413 1.00 42.50 73 ILE A CA 1
ATOM 599 C C . ILE A 1 92 ? 4.959 -0.407 15.597 1.00 38.39 73 ILE A C 1
ATOM 600 O O . ILE A 1 92 ? 3.834 0.005 15.890 1.00 42.65 73 ILE A O 1
ATOM 605 N N . THR A 1 93 ? 5.180 -1.202 14.558 1.00 39.84 74 THR A N 1
ATOM 606 C CA . THR A 1 93 ? 4.105 -1.601 13.649 1.00 42.32 74 THR A CA 1
ATOM 607 C C . THR A 1 93 ? 3.725 -3.090 13.809 1.00 39.20 74 THR A C 1
ATOM 608 O O . THR A 1 93 ? 2.682 -3.527 13.317 1.00 39.42 74 THR A O 1
ATOM 612 N N . ASP A 1 94 ? 4.577 -3.867 14.480 1.00 35.78 75 ASP A N 1
ATOM 613 C CA . ASP A 1 94 ? 4.273 -5.278 14.726 1.00 31.55 75 ASP A CA 1
ATOM 614 C C . ASP A 1 94 ? 5.143 -5.821 15.859 1.00 35.37 75 ASP A C 1
ATOM 615 O O . ASP A 1 94 ? 6.103 -5.171 16.273 1.00 33.67 75 ASP A O 1
ATOM 620 N N . PHE A 1 95 ? 4.793 -6.991 16.391 1.00 28.80 76 PHE A N 1
ATOM 621 C CA . PHE A 1 95 ? 5.679 -7.650 17.342 1.00 22.96 76 PHE A CA 1
ATOM 622 C C . PHE A 1 95 ? 5.453 -9.158 17.298 1.00 31.65 76 PHE A C 1
ATOM 623 O O . PHE A 1 95 ? 4.457 -9.641 16.767 1.00 29.28 76 PHE A O 1
ATOM 631 N N . ARG A 1 96 ? 6.392 -9.897 17.866 1.00 26.39 77 ARG A N 1
ATOM 632 C CA . ARG A 1 96 ? 6.271 -11.339 17.968 1.00 26.91 77 ARG A CA 1
ATOM 633 C C . ARG A 1 96 ? 5.992 -11.720 19.397 1.00 30.44 77 ARG A C 1
ATOM 634 O O . ARG A 1 96 ? 6.449 -11.062 20.317 1.00 29.90 77 ARG A O 1
ATOM 642 N N . THR A 1 97 ? 5.161 -12.732 19.588 1.00 30.47 78 THR A N 1
ATOM 643 C CA . THR A 1 97 ? 4.859 -13.139 20.946 1.00 28.72 78 THR A CA 1
ATOM 644 C C . THR A 1 97 ? 4.499 -14.604 20.979 1.00 30.66 78 THR A C 1
ATOM 645 O O . THR A 1 97 ? 4.095 -15.174 19.968 1.00 27.74 78 THR A O 1
ATOM 649 N N . SER A 1 98 ? 4.705 -15.230 22.132 1.00 28.91 79 SER A N 1
ATOM 650 C CA . SER A 1 98 ? 4.324 -16.620 22.303 1.00 33.22 79 SER A CA 1
ATOM 651 C C . SER A 1 98 ? 2.849 -16.803 21.970 1.00 31.78 79 SER A C 1
ATOM 652 O O . SER A 1 98 ? 2.025 -15.994 22.384 1.00 27.56 79 SER A O 1
ATOM 655 N N . ALA A 1 99 ? 2.530 -17.871 21.243 1.00 32.36 80 ALA A N 1
ATOM 656 C CA . ALA A 1 99 ? 1.147 -18.190 20.889 1.00 37.58 80 ALA A CA 1
ATOM 657 C C . ALA A 1 99 ? 0.318 -18.459 22.152 1.00 45.31 80 ALA A C 1
ATOM 658 O O . ALA A 1 99 ? -0.914 -18.384 22.130 1.00 43.64 80 ALA A O 1
ATOM 660 N N . ALA A 1 100 ? 0.990 -18.761 23.259 1.00 39.72 81 ALA A N 1
ATOM 661 C CA . ALA A 1 100 ? 0.299 -18.893 24.545 1.00 37.62 81 ALA A CA 1
ATOM 662 C C . ALA A 1 100 ? -0.254 -17.552 25.048 1.00 39.36 81 ALA A C 1
ATOM 663 O O . ALA A 1 100 ? -1.215 -17.520 25.813 1.00 48.09 81 ALA A O 1
ATOM 665 N N . ASP A 1 101 ? 0.336 -16.443 24.613 1.00 37.51 82 ASP A N 1
ATOM 666 C CA . ASP A 1 101 ? -0.107 -15.119 25.062 1.00 42.49 82 ASP A CA 1
ATOM 667 C C . ASP A 1 101 ? -1.422 -14.670 24.421 1.00 47.22 82 ASP A C 1
ATOM 668 O O . ASP A 1 101 ? -2.023 -13.683 24.849 1.00 40.71 82 ASP A O 1
ATOM 673 N N . ILE A 1 102 ? -1.846 -15.371 23.368 1.00 36.12 83 ILE A N 1
ATOM 674 C CA . ILE A 1 102 ? -3.026 -14.975 22.623 1.00 30.15 83 ILE A CA 1
ATOM 675 C C . ILE A 1 102 ? -3.978 -16.127 22.384 1.00 33.09 83 ILE A C 1
ATOM 676 O O . ILE A 1 102 ? -3.621 -17.304 22.490 1.00 33.76 83 ILE A O 1
ATOM 681 N N . TRP A 1 103 ? -5.208 -15.753 22.066 1.00 32.88 84 TRP A N 1
ATOM 682 C CA . TRP A 1 103 ? -6.177 -16.684 21.546 1.00 29.06 84 TRP A CA 1
ATOM 683 C C . TRP A 1 103 ? -5.679 -17.164 20.186 1.00 30.51 84 TRP A C 1
ATOM 684 O O . TRP A 1 103 ? -5.167 -16.363 19.387 1.00 24.85 84 TRP A O 1
ATOM 695 N N . THR A 1 104 ? -5.814 -18.463 19.937 1.00 25.40 85 THR A N 1
ATOM 696 C CA . THR A 1 104 ? -5.588 -19.033 18.617 1.00 29.95 85 THR A CA 1
ATOM 697 C C . THR A 1 104 ? -6.792 -19.932 18.267 1.00 31.73 85 THR A C 1
ATOM 698 O O . THR A 1 104 ? -7.473 -20.442 19.151 1.00 32.94 85 THR A O 1
ATOM 702 N N . PRO A 1 105 ? -7.077 -20.096 16.975 1.00 27.61 86 PRO A N 1
ATOM 703 C CA . PRO A 1 105 ? -8.227 -20.897 16.534 1.00 30.61 86 PRO A CA 1
ATOM 704 C C . PRO A 1 105 ? -8.029 -22.410 16.674 1.00 33.74 86 PRO A C 1
ATOM 705 O O . PRO A 1 105 ? -6.922 -22.936 16.577 1.00 37.57 86 PRO A O 1
ATOM 709 N N . ASP A 1 106 ? -9.137 -23.111 16.860 1.00 27.90 87 ASP A N 1
ATOM 710 C CA . ASP A 1 106 ? -9.127 -24.555 17.073 1.00 24.97 87 ASP A CA 1
ATOM 711 C C . ASP A 1 106 ? -9.228 -25.342 15.747 1.00 26.96 87 ASP A C 1
ATOM 712 O O . ASP A 1 106 ? -9.943 -26.339 15.664 1.00 23.23 87 ASP A O 1
ATOM 717 N N . ILE A 1 107 ? -8.508 -24.898 14.716 1.00 28.35 88 ILE A N 1
ATOM 718 C CA . ILE A 1 107 ? -8.505 -25.593 13.433 1.00 28.93 88 ILE A CA 1
ATOM 719 C C . ILE A 1 107 ? -7.795 -26.941 13.549 1.00 30.13 88 ILE A C 1
ATOM 720 O O . ILE A 1 107 ? -6.667 -27.024 14.027 1.00 30.81 88 ILE A O 1
ATOM 725 N N . THR A 1 108 ? -8.455 -27.996 13.094 1.00 25.40 89 THR A N 1
ATOM 726 C CA . THR A 1 108 ? -7.963 -29.351 13.329 1.00 28.43 89 THR A CA 1
ATOM 727 C C . THR A 1 108 ? -8.128 -30.223 12.111 1.00 25.61 89 THR A C 1
ATOM 728 O O . THR A 1 108 ? -9.111 -30.068 11.388 1.00 25.12 89 THR A O 1
ATOM 732 N N . ALA A 1 109 ? -7.194 -31.148 11.902 1.00 25.67 90 ALA A N 1
ATOM 733 C CA . ALA A 1 109 ? -7.360 -32.219 10.927 1.00 33.19 90 ALA A CA 1
ATOM 734 C C . ALA A 1 109 ? -8.441 -33.205 11.409 1.00 35.29 90 ALA A C 1
ATOM 735 O O . ALA A 1 109 ? -8.395 -33.662 12.545 1.00 40.39 90 ALA A O 1
ATOM 737 N N . TYR A 1 110 ? -9.419 -33.529 10.562 1.00 31.24 91 TYR A N 1
ATOM 738 C CA . TYR A 1 110 ? -10.525 -34.376 11.009 1.00 34.57 91 TYR A CA 1
ATOM 739 C C . TYR A 1 110 ? -10.258 -35.882 10.959 1.00 40.25 91 TYR A C 1
ATOM 740 O O . TYR A 1 110 ? -11.006 -36.645 11.573 1.00 48.84 91 TYR A O 1
ATOM 749 N N . SER A 1 111 ? -9.207 -36.314 10.263 1.00 28.02 92 SER A N 1
ATOM 750 C CA . SER A 1 111 ? -8.934 -37.750 10.160 1.00 28.86 92 SER A CA 1
ATOM 751 C C . SER A 1 111 ? -7.508 -38.138 10.571 1.00 27.01 92 SER A C 1
ATOM 752 O O . SER A 1 111 ? -6.938 -39.078 10.006 1.00 27.63 92 SER A O 1
ATOM 755 N N . SER A 1 112 ? -6.952 -37.450 11.566 1.00 24.67 93 SER A N 1
ATOM 756 C CA . SER A 1 112 ? -5.649 -37.830 12.109 1.00 22.73 93 SER A CA 1
ATOM 757 C C . SER A 1 112 ? -5.787 -39.154 12.847 1.00 28.25 93 SER A C 1
ATOM 758 O O . SER A 1 112 ? -6.891 -39.530 13.266 1.00 27.70 93 SER A O 1
ATOM 761 N N . THR A 1 113 ? -4.673 -39.863 13.000 1.00 24.34 94 THR A N 1
ATOM 762 C CA . THR A 1 113 ? -4.676 -41.158 13.668 1.00 28.06 94 THR A CA 1
ATOM 763 C C . THR A 1 113 ? -3.793 -41.118 14.910 1.00 33.57 94 THR A C 1
ATOM 764 O O . THR A 1 113 ? -3.784 -42.065 15.705 1.00 34.67 94 THR A O 1
ATOM 768 N N . ARG A 1 114 ? -3.052 -40.015 15.047 1.00 26.64 95 ARG A N 1
ATOM 769 C CA . ARG A 1 114 ? -2.112 -39.772 16.156 1.00 25.90 95 ARG A CA 1
ATOM 770 C C . ARG A 1 114 ? -2.137 -38.294 16.464 1.00 23.46 95 ARG A C 1
ATOM 771 O O . ARG A 1 114 ? -2.452 -37.503 15.579 1.00 28.50 95 ARG A O 1
ATOM 779 N N . PRO A 1 115 ? -1.799 -37.905 17.702 1.00 29.25 96 PRO A N 1
ATOM 780 C CA . PRO A 1 115 ? -1.720 -36.472 18.003 1.00 24.58 96 PRO A CA 1
ATOM 781 C C . PRO A 1 115 ? -0.719 -35.814 17.062 1.00 26.20 96 PRO A C 1
ATOM 782 O O . PRO A 1 115 ? 0.331 -36.395 16.825 1.00 27.17 96 PRO A O 1
ATOM 786 N N . VAL A 1 116 ? -1.055 -34.647 16.528 1.00 28.95 97 VAL A N 1
ATOM 787 C CA . VAL A 1 116 ? -0.166 -33.912 15.648 1.00 32.18 97 VAL A CA 1
ATOM 788 C C . VAL A 1 116 ? 1.072 -33.494 16.426 1.00 29.60 97 VAL A C 1
ATOM 789 O O . VAL A 1 116 ? 0.967 -33.109 17.580 1.00 28.22 97 VAL A O 1
ATOM 793 N N . GLN A 1 117 ? 2.243 -33.582 15.809 1.00 25.29 98 GLN A N 1
ATOM 794 C CA . GLN A 1 117 ? 3.468 -33.139 16.474 1.00 29.81 98 GLN A CA 1
ATOM 795 C C . GLN A 1 117 ? 3.928 -31.778 15.944 1.00 32.53 98 GLN A C 1
ATOM 796 O O . GLN A 1 117 ? 3.981 -31.558 14.730 1.00 28.24 98 GLN A O 1
ATOM 802 N N . VAL A 1 118 ? 4.276 -30.876 16.855 1.00 24.03 99 VAL A N 1
ATOM 803 C CA . VAL A 1 118 ? 4.678 -29.529 16.483 1.00 25.56 99 VAL A CA 1
ATOM 804 C C . VAL A 1 118 ? 6.188 -29.509 16.349 1.00 28.35 99 VAL A C 1
ATOM 805 O O . VAL A 1 118 ? 6.892 -30.005 17.241 1.00 25.07 99 VAL A O 1
ATOM 809 N N . LEU A 1 119 ? 6.680 -28.990 15.218 1.00 23.55 100 LEU A N 1
ATOM 810 C CA . LEU A 1 119 ? 8.105 -29.070 14.888 1.00 25.32 100 LEU A CA 1
ATOM 811 C C . LEU A 1 119 ? 8.800 -27.702 14.990 1.00 27.52 100 LEU A C 1
ATOM 812 O O . LEU A 1 119 ? 9.996 -27.595 14.814 1.00 38.77 100 LEU A O 1
ATOM 817 N N . SER A 1 120 ? 8.045 -26.654 15.270 1.00 24.70 101 SER A N 1
ATOM 818 C CA . SER A 1 120 ? 8.609 -25.315 15.275 1.00 23.14 101 SER A CA 1
ATOM 819 C C . SER A 1 120 ? 8.204 -24.593 16.541 1.00 30.08 101 SER A C 1
ATOM 820 O O . SER A 1 120 ? 7.267 -25.031 17.198 1.00 28.24 101 SER A O 1
ATOM 823 N N . PRO A 1 121 ? 8.883 -23.472 16.869 1.00 29.60 102 PRO A N 1
ATOM 824 C CA . PRO A 1 121 ? 8.424 -22.639 17.990 1.00 24.29 102 PRO A CA 1
ATOM 825 C C . PRO A 1 121 ? 6.994 -22.194 17.734 1.00 31.33 102 PRO A C 1
ATOM 826 O O . PRO A 1 121 ? 6.622 -22.052 16.565 1.00 37.65 102 PRO A O 1
ATOM 830 N N . GLN A 1 122 ? 6.225 -21.974 18.790 1.00 27.66 103 GLN A N 1
ATOM 831 C CA . GLN A 1 122 ? 4.849 -21.515 18.648 1.00 36.94 103 GLN A CA 1
ATOM 832 C C . GLN A 1 122 ? 4.826 -20.055 19.044 1.00 23.98 103 GLN A C 1
ATOM 833 O O . GLN A 1 122 ? 4.646 -19.686 20.203 1.00 25.73 103 GLN A O 1
ATOM 839 N N . ILE A 1 123 ? 5.104 -19.231 18.042 1.00 28.47 104 ILE A N 1
ATOM 840 C CA . ILE A 1 123 ? 5.241 -17.798 18.206 1.00 26.99 104 ILE A CA 1
ATOM 841 C C . ILE A 1 123 ? 4.406 -17.186 17.105 1.00 26.18 104 ILE A C 1
ATOM 842 O O . ILE A 1 123 ? 4.452 -17.665 15.987 1.00 27.13 104 ILE A O 1
ATOM 847 N N . ALA A 1 124 ? 3.609 -16.175 17.429 1.00 25.58 105 ALA A N 1
ATOM 848 C CA . ALA A 1 124 ? 2.785 -15.500 16.439 1.00 28.17 105 ALA A CA 1
ATOM 849 C C . ALA A 1 124 ? 3.316 -14.104 16.203 1.00 28.28 105 ALA A C 1
ATOM 850 O O . ALA A 1 124 ? 4.028 -13.544 17.038 1.00 27.09 105 ALA A O 1
ATOM 852 N N . VAL A 1 125 ? 2.987 -13.556 15.046 1.00 22.17 106 VAL A N 1
ATOM 853 C CA . VAL A 1 125 ? 3.300 -12.173 14.716 1.00 29.14 106 VAL A CA 1
ATOM 854 C C . VAL A 1 125 ? 2.030 -11.356 14.717 1.00 32.94 106 VAL A C 1
ATOM 855 O O . VAL A 1 125 ? 1.092 -11.677 13.987 1.00 32.70 106 VAL A O 1
ATOM 859 N N . VAL A 1 126 ? 2.003 -10.298 15.522 1.00 27.29 107 VAL A N 1
ATOM 860 C CA . VAL A 1 126 ? 0.838 -9.430 15.623 1.00 26.62 107 VAL A CA 1
ATOM 861 C C . VAL A 1 126 ? 1.160 -8.077 15.001 1.00 30.60 107 VAL A C 1
ATOM 862 O O . VAL A 1 126 ? 2.223 -7.517 15.280 1.00 35.35 107 VAL A O 1
ATOM 866 N N . THR A 1 127 ? 0.284 -7.560 14.136 1.00 31.14 108 THR A N 1
ATOM 867 C CA . THR A 1 127 ? 0.533 -6.249 13.525 1.00 32.95 108 THR A CA 1
ATOM 868 C C . THR A 1 127 ? -0.478 -5.239 14.034 1.00 30.60 108 THR A C 1
ATOM 869 O O . THR A 1 127 ? -1.517 -5.609 14.581 1.00 34.51 108 THR A O 1
ATOM 873 N N . HIS A 1 128 ? -0.169 -3.956 13.872 1.00 36.41 109 HIS A N 1
ATOM 874 C CA . HIS A 1 128 ? -0.954 -2.904 14.521 1.00 40.44 109 HIS A CA 1
ATOM 875 C C . HIS A 1 128 ? -2.406 -2.779 14.054 1.00 39.29 109 HIS A C 1
ATOM 876 O O . HIS A 1 128 ? -3.220 -2.199 14.763 1.00 40.92 109 HIS A O 1
ATOM 883 N N . ASP A 1 129 ? -2.742 -3.332 12.891 1.00 37.01 110 ASP A N 1
ATOM 884 C CA . ASP A 1 129 ? -4.142 -3.348 12.460 1.00 39.51 110 ASP A CA 1
ATOM 885 C C . ASP A 1 129 ? -4.894 -4.525 13.077 1.00 38.03 110 ASP A C 1
ATOM 886 O O . ASP A 1 129 ? -6.047 -4.766 12.747 1.00 43.45 110 ASP A O 1
ATOM 891 N N . GLY A 1 130 ? -4.243 -5.257 13.973 1.00 40.13 111 GLY A N 1
ATOM 892 C CA . GLY A 1 130 ? -4.885 -6.360 14.673 1.00 38.08 111 GLY A CA 1
ATOM 893 C C . GLY A 1 130 ? -4.740 -7.714 13.993 1.00 38.88 111 GLY A C 1
ATOM 894 O O . GLY A 1 130 ? -5.291 -8.716 14.463 1.00 35.02 111 GLY A O 1
ATOM 895 N N . SER A 1 131 ? -4.011 -7.757 12.882 1.00 30.02 112 SER A N 1
ATOM 896 C CA . SER A 1 131 ? -3.773 -9.027 12.198 1.00 32.39 112 SER A CA 1
ATOM 897 C C . SER A 1 131 ? -2.804 -9.894 12.982 1.00 35.34 112 SER A C 1
ATOM 898 O O . SER A 1 131 ? -1.820 -9.393 13.537 1.00 34.56 112 SER A O 1
ATOM 901 N N . VAL A 1 132 ? -3.085 -11.193 13.008 1.00 27.53 113 VAL A N 1
ATOM 902 C CA . VAL A 1 132 ? -2.210 -12.181 13.624 1.00 29.17 113 VAL A CA 1
ATOM 903 C C . VAL A 1 132 ? -1.863 -13.251 12.598 1.00 34.42 113 VAL A C 1
ATOM 904 O O . VAL A 1 132 ? -2.740 -13.793 11.916 1.00 26.82 113 VAL A O 1
ATOM 908 N N . MET A 1 133 ? -0.584 -13.564 12.483 1.00 27.34 114 MET A N 1
ATOM 909 C CA . MET A 1 133 ? -0.188 -14.673 11.647 1.00 23.40 114 MET A CA 1
ATOM 910 C C . MET A 1 133 ? 0.596 -15.675 12.488 1.00 26.68 114 MET A C 1
ATOM 911 O O . MET A 1 133 ? 1.446 -15.305 13.292 1.00 25.46 114 MET A O 1
ATOM 916 N N . PHE A 1 134 ? 0.297 -16.946 12.294 1.00 24.33 115 PHE A N 1
ATOM 917 C CA . PHE A 1 134 ? 0.836 -18.009 13.111 1.00 29.40 115 PHE A CA 1
ATOM 918 C C . PHE A 1 134 ? 1.116 -19.166 12.165 1.00 28.27 115 PHE A C 1
ATOM 919 O O . PHE A 1 134 ? 0.209 -19.623 11.476 1.00 21.22 115 PHE A O 1
ATOM 927 N N . ILE A 1 135 ? 2.368 -19.612 12.093 1.00 19.51 116 ILE A N 1
ATOM 928 C CA . ILE A 1 135 ? 2.763 -20.627 11.127 1.00 21.95 116 ILE A CA 1
ATOM 929 C C . ILE A 1 135 ? 3.518 -21.806 11.769 1.00 25.82 116 ILE A C 1
ATOM 930 O O . ILE A 1 135 ? 4.732 -21.921 11.635 1.00 27.38 116 ILE A O 1
ATOM 935 N N . PRO A 1 136 ? 2.787 -22.714 12.439 1.00 27.96 117 PRO A N 1
ATOM 936 C CA . PRO A 1 136 ? 3.443 -23.884 13.041 1.00 31.43 117 PRO A CA 1
ATOM 937 C C . PRO A 1 136 ? 3.840 -24.933 12.005 1.00 31.16 117 PRO A C 1
ATOM 938 O O . PRO A 1 136 ? 3.031 -25.255 11.139 1.00 26.22 117 PRO A O 1
ATOM 942 N N . ALA A 1 137 ? 5.068 -25.437 12.084 1.00 24.15 118 ALA A N 1
ATOM 943 C CA . ALA A 1 137 ? 5.472 -26.610 11.309 1.00 24.15 118 ALA A CA 1
ATOM 944 C C . ALA A 1 137 ? 4.941 -27.861 12.031 1.00 24.10 118 ALA A C 1
ATOM 945 O O . ALA A 1 137 ? 4.966 -27.929 13.259 1.00 23.47 118 ALA A O 1
ATOM 947 N N . GLN A 1 138 ? 4.443 -28.839 11.280 1.00 19.09 119 GLN A N 1
ATOM 948 C CA . GLN A 1 138 ? 3.754 -29.977 11.894 1.00 21.74 119 GLN A CA 1
ATOM 949 C C . GLN A 1 138 ? 4.016 -31.291 11.183 1.00 24.27 119 GLN A C 1
ATOM 950 O O . GLN A 1 138 ? 4.224 -31.312 9.971 1.00 23.86 119 GLN A O 1
ATOM 956 N N . ARG A 1 139 ? 3.995 -32.382 11.945 1.00 19.50 120 ARG A N 1
ATOM 957 C CA . ARG A 1 139 ? 3.962 -33.725 11.389 1.00 22.09 120 ARG A CA 1
ATOM 958 C C . ARG A 1 139 ? 2.612 -34.354 11.715 1.00 23.98 120 ARG A C 1
ATOM 959 O O . ARG A 1 139 ? 2.242 -34.461 12.892 1.00 24.09 120 ARG A O 1
ATOM 967 N N . LEU A 1 140 ? 1.886 -34.754 10.674 1.00 24.52 121 LEU A N 1
ATOM 968 C CA . LEU A 1 140 ? 0.522 -35.281 10.790 1.00 28.50 121 LEU A CA 1
ATOM 969 C C . LEU A 1 140 ? 0.451 -36.720 10.285 1.00 31.03 121 LEU A C 1
ATOM 970 O O . LEU A 1 140 ? 0.898 -36.983 9.174 1.00 31.73 121 LEU A O 1
ATOM 975 N N . SER A 1 141 ? -0.126 -37.628 11.078 1.00 22.65 122 SER A N 1
ATOM 976 C CA . SER A 1 141 ? -0.464 -38.981 10.616 1.00 24.96 122 SER A CA 1
ATOM 977 C C . SER A 1 141 ? -1.954 -39.002 10.313 1.00 27.96 122 SER A C 1
ATOM 978 O O . SER A 1 141 ? -2.749 -38.621 11.159 1.00 27.15 122 SER A O 1
ATOM 981 N N . PHE A 1 142 ? -2.360 -39.443 9.131 1.00 26.66 123 PHE A N 1
ATOM 982 C CA . PHE A 1 142 ? -3.789 -39.417 8.878 1.00 28.77 123 PHE A CA 1
ATOM 983 C C . PHE A 1 142 ? -4.207 -40.626 8.057 1.00 31.65 123 PHE A C 1
ATOM 984 O O . PHE A 1 142 ? -3.357 -41.361 7.551 1.00 28.48 123 PHE A O 1
ATOM 992 N N . MET A 1 143 ? -5.519 -40.847 7.976 1.00 27.65 124 MET A N 1
ATOM 993 C CA . MET A 1 143 ? -6.066 -42.035 7.336 1.00 27.90 124 MET A CA 1
ATOM 994 C C . MET A 1 143 ? -5.931 -41.927 5.835 1.00 30.05 124 MET A C 1
ATOM 995 O O . MET A 1 143 ? -6.438 -40.985 5.215 1.00 31.41 124 MET A O 1
ATOM 1000 N N . CYS A 1 144 ? -5.238 -42.892 5.254 1.00 29.25 125 CYS A N 1
ATOM 1001 C CA . CYS A 1 144 ? -5.100 -42.944 3.814 1.00 26.98 125 CYS A CA 1
ATOM 1002 C C . CYS A 1 144 ? -4.666 -44.317 3.347 1.00 32.34 125 CYS A C 1
ATOM 1003 O O . CYS A 1 144 ? -3.619 -44.813 3.782 1.00 38.09 125 CYS A O 1
ATOM 1006 N N . ASP A 1 145 ? -5.472 -44.917 2.470 1.00 37.52 126 ASP A N 1
ATOM 1007 C CA . ASP A 1 145 ? -5.108 -46.143 1.769 1.00 39.27 126 ASP A CA 1
ATOM 1008 C C . ASP A 1 145 ? -4.183 -45.792 0.616 1.00 34.65 126 ASP A C 1
ATOM 1009 O O . ASP A 1 145 ? -4.605 -45.175 -0.355 1.00 38.68 126 ASP A O 1
ATOM 1014 N N . PRO A 1 146 ? -2.906 -46.183 0.725 1.00 39.65 127 PRO A N 1
ATOM 1015 C CA . PRO A 1 146 ? -1.909 -45.782 -0.263 1.00 40.70 127 PRO A CA 1
ATOM 1016 C C . PRO A 1 146 ? -1.779 -46.742 -1.441 1.00 42.60 127 PRO A C 1
ATOM 1017 O O . PRO A 1 146 ? -0.850 -46.584 -2.231 1.00 41.74 127 PRO A O 1
ATOM 1021 N N . THR A 1 147 ? -2.691 -47.699 -1.568 1.00 43.49 128 THR A N 1
ATOM 1022 C CA . THR A 1 147 ? -2.633 -48.652 -2.678 1.00 41.66 128 THR A CA 1
ATOM 1023 C C . THR A 1 147 ? -2.549 -47.940 -4.028 1.00 43.68 128 THR A C 1
ATOM 1024 O O . THR A 1 147 ? -3.391 -47.099 -4.359 1.00 40.85 128 THR A O 1
ATOM 1028 N N . GLY A 1 148 ? -1.517 -48.273 -4.799 1.00 45.16 129 GLY A N 1
ATOM 1029 C CA . GLY A 1 148 ? -1.303 -47.647 -6.088 1.00 42.47 129 GLY A CA 1
ATOM 1030 C C . GLY A 1 148 ? -0.196 -46.601 -6.098 1.00 46.32 129 GLY A C 1
ATOM 1031 O O . GLY A 1 148 ? 0.109 -46.022 -7.148 1.00 49.40 129 GLY A O 1
ATOM 1032 N N . VAL A 1 149 ? 0.427 -46.366 -4.946 1.00 41.08 130 VAL A N 1
ATOM 1033 C CA . VAL A 1 149 ? 1.471 -45.348 -4.856 1.00 39.44 130 VAL A CA 1
ATOM 1034 C C . VAL A 1 149 ? 2.685 -45.761 -5.703 1.00 46.79 130 VAL A C 1
ATOM 1035 O O . VAL A 1 149 ? 3.409 -44.922 -6.245 1.00 45.45 130 VAL A O 1
ATOM 1039 N N . ASP A 1 150 ? 2.875 -47.068 -5.842 1.00 45.60 131 ASP A N 1
ATOM 1040 C CA . ASP A 1 150 ? 4.000 -47.606 -6.587 1.00 46.04 131 ASP A CA 1
ATOM 1041 C C . ASP A 1 150 ? 3.657 -47.785 -8.065 1.00 49.74 131 ASP A C 1
ATOM 1042 O O . ASP A 1 150 ? 4.272 -48.580 -8.756 1.00 51.65 131 ASP A O 1
ATOM 1047 N N . SER A 1 151 ? 2.644 -47.065 -8.531 1.00 53.42 132 SER A N 1
ATOM 1048 C CA . SER A 1 151 ? 2.255 -47.112 -9.934 1.00 51.89 132 SER A CA 1
ATOM 1049 C C . SER A 1 151 ? 2.433 -45.761 -10.606 1.00 50.45 132 SER A C 1
ATOM 1050 O O . SER A 1 151 ? 2.731 -44.761 -9.958 1.00 49.42 132 SER A O 1
ATOM 1053 N N . GLU A 1 152 ? 2.228 -45.743 -11.918 1.00 45.22 133 GLU A N 1
ATOM 1054 C CA . GLU A 1 152 ? 2.323 -44.520 -12.691 1.00 46.38 133 GLU A CA 1
ATOM 1055 C C . GLU A 1 152 ? 1.174 -43.557 -12.382 1.00 44.91 133 GLU A C 1
ATOM 1056 O O . GLU A 1 152 ? 1.386 -42.343 -12.337 1.00 48.44 133 GLU A O 1
ATOM 1062 N N . GLU A 1 153 ? -0.029 -44.087 -12.165 1.00 42.16 134 GLU A N 1
ATOM 1063 C CA . GLU A 1 153 ? -1.182 -43.262 -11.792 1.00 54.19 134 GLU A CA 1
ATOM 1064 C C . GLU A 1 153 ? -1.015 -42.618 -10.419 1.00 52.36 134 GLU A C 1
ATOM 1065 O O . GLU A 1 153 ? -1.569 -41.544 -10.163 1.00 50.62 134 GLU A O 1
ATOM 1071 N N . GLY A 1 154 ? -0.329 -43.319 -9.514 1.00 46.03 135 GLY A N 1
ATOM 1072 C CA . GLY A 1 154 ? -0.146 -42.844 -8.148 1.00 41.92 135 GLY A CA 1
ATOM 1073 C C . GLY A 1 154 ? -1.406 -43.003 -7.313 1.00 41.74 135 GLY A C 1
ATOM 1074 O O . GLY A 1 154 ? -2.277 -43.806 -7.642 1.00 36.78 135 GLY A O 1
ATOM 1075 N N . VAL A 1 155 ? -1.533 -42.215 -6.251 1.00 37.81 136 VAL A N 1
ATOM 1076 C CA . VAL A 1 155 ? -2.661 -42.371 -5.330 1.00 31.55 136 VAL A CA 1
ATOM 1077 C C . VAL A 1 155 ? -3.056 -40.994 -4.812 1.00 38.69 136 VAL A C 1
ATOM 1078 O O . VAL A 1 155 ? -2.227 -40.074 -4.784 1.00 36.79 136 VAL A O 1
ATOM 1082 N N . THR A 1 156 ? -4.327 -40.836 -4.450 1.00 34.33 137 THR A N 1
ATOM 1083 C CA . THR A 1 156 ? -4.800 -39.582 -3.891 1.00 31.99 137 THR A CA 1
ATOM 1084 C C . THR A 1 156 ? -5.156 -39.775 -2.424 1.00 39.16 137 THR A C 1
ATOM 1085 O O . THR A 1 156 ? -5.866 -40.722 -2.064 1.00 39.06 137 THR A O 1
ATOM 1089 N N . CYS A 1 157 ? -4.644 -38.885 -1.585 1.00 38.17 138 CYS A N 1
ATOM 1090 C CA . CYS A 1 157 ? -5.012 -38.841 -0.182 1.00 40.28 138 CYS A CA 1
ATOM 1091 C C . CYS A 1 157 ? -5.698 -37.514 0.070 1.00 35.43 138 CYS A C 1
ATOM 1092 O O . CYS A 1 157 ? -5.436 -36.524 -0.618 1.00 30.09 138 CYS A O 1
ATOM 1095 N N . ALA A 1 158 ? -6.586 -37.490 1.047 1.00 31.91 139 ALA A N 1
ATOM 1096 C CA . ALA A 1 158 ? -7.275 -36.250 1.388 1.00 29.66 139 ALA A CA 1
ATOM 1097 C C . ALA A 1 158 ? -7.484 -36.175 2.881 1.00 26.36 139 ALA A C 1
ATOM 1098 O O . ALA A 1 158 ? -7.726 -37.191 3.540 1.00 35.00 139 ALA A O 1
ATOM 1100 N N . VAL A 1 159 ? -7.368 -34.966 3.418 1.00 21.69 140 VAL A N 1
ATOM 1101 C CA . VAL A 1 159 ? -7.665 -34.721 4.814 1.00 22.20 140 VAL A CA 1
ATOM 1102 C C . VAL A 1 159 ? -8.262 -33.336 4.962 1.00 28.74 140 VAL A C 1
ATOM 1103 O O . VAL A 1 159 ? -7.778 -32.369 4.375 1.00 24.75 140 VAL A O 1
ATOM 1107 N N . LYS A 1 160 ? -9.356 -33.260 5.715 1.00 22.10 141 LYS A N 1
ATOM 1108 C CA . LYS A 1 160 ? -10.068 -32.009 5.920 1.00 26.55 141 LYS A CA 1
ATOM 1109 C C . LYS A 1 160 ? -9.605 -31.295 7.181 1.00 24.06 141 LYS A C 1
ATOM 1110 O O . LYS A 1 160 ? -9.424 -31.930 8.212 1.00 25.59 141 LYS A O 1
ATOM 1116 N N . PHE A 1 161 ? -9.509 -29.971 7.110 1.00 20.39 142 PHE A N 1
ATOM 1117 C CA . PHE A 1 161 ? -9.205 -29.143 8.267 1.00 24.05 142 PHE A CA 1
ATOM 1118 C C . PHE A 1 161 ? -10.373 -28.213 8.568 1.00 29.53 142 PHE A C 1
ATOM 1119 O O . PHE A 1 161 ? -10.904 -27.578 7.669 1.00 24.89 142 PHE A O 1
ATOM 1127 N N . GLY A 1 162 ? -10.750 -28.091 9.835 1.00 29.36 143 GLY A N 1
ATOM 1128 C CA . GLY A 1 162 ? -11.819 -27.181 10.199 1.00 23.61 143 GLY A CA 1
ATOM 1129 C C . GLY A 1 162 ? -11.855 -26.945 11.701 1.00 27.07 143 GLY A C 1
ATOM 1130 O O . GLY A 1 162 ? -11.229 -27.679 12.470 1.00 27.00 143 GLY A O 1
ATOM 1131 N N . SER A 1 163 ? -12.622 -25.945 12.117 1.00 26.57 144 SER A N 1
ATOM 1132 C CA . SER A 1 163 ? -12.803 -25.659 13.530 1.00 26.11 144 SER A CA 1
ATOM 1133 C C . SER A 1 163 ? -13.431 -26.852 14.230 1.00 27.80 144 SER A C 1
ATOM 1134 O O . SER A 1 163 ? -14.316 -27.494 13.673 1.00 26.36 144 SER A O 1
ATOM 1137 N N . TRP A 1 164 ? -12.961 -27.170 15.432 1.00 22.07 145 TRP A N 1
ATOM 1138 C CA . TRP A 1 164 ? -13.541 -28.288 16.178 1.00 24.15 145 TRP A CA 1
ATOM 1139 C C . TRP A 1 164 ? -14.894 -27.971 16.794 1.00 24.86 145 TRP A C 1
ATOM 1140 O O . TRP A 1 164 ? -15.726 -28.877 16.943 1.00 26.00 145 TRP A O 1
ATOM 1151 N N . VAL A 1 165 ? -15.116 -26.716 17.186 1.00 24.91 146 VAL A N 1
ATOM 1152 C CA . VAL A 1 165 ? -16.358 -26.385 17.903 1.00 24.37 146 VAL A CA 1
ATOM 1153 C C . VAL A 1 165 ? -17.152 -25.213 17.321 1.00 29.48 146 VAL A C 1
ATOM 1154 O O . VAL A 1 165 ? -18.292 -24.988 17.714 1.00 31.42 146 VAL A O 1
ATOM 1158 N N . TYR A 1 166 ? -16.567 -24.459 16.396 1.00 27.80 147 TYR A N 1
ATOM 1159 C CA . TYR A 1 166 ? -17.256 -23.289 15.848 1.00 28.65 147 TYR A CA 1
ATOM 1160 C C . TYR A 1 166 ? -17.836 -23.561 14.461 1.00 34.01 147 TYR A C 1
ATOM 1161 O O . TYR A 1 166 ? -17.169 -24.136 13.609 1.00 33.32 147 TYR A O 1
ATOM 1170 N N . SER A 1 167 ? -19.077 -23.138 14.246 1.00 29.04 148 SER A N 1
ATOM 1171 C CA . SER A 1 167 ? -19.726 -23.214 12.934 1.00 29.32 148 SER A CA 1
ATOM 1172 C C . SER A 1 167 ? -19.249 -22.088 12.033 1.00 29.13 148 SER A C 1
ATOM 1173 O O . SER A 1 167 ? -18.540 -21.180 12.477 1.00 28.15 148 SER A O 1
ATOM 1176 N N . GLY A 1 168 ? -19.673 -22.134 10.775 1.00 25.76 149 GLY A N 1
ATOM 1177 C CA . GLY A 1 168 ? -19.359 -21.108 9.784 1.00 26.56 149 GLY A CA 1
ATOM 1178 C C . GLY A 1 168 ? -19.946 -19.730 10.043 1.00 30.03 149 GLY A C 1
ATOM 1179 O O . GLY A 1 168 ? -19.533 -18.745 9.426 1.00 32.96 149 GLY A O 1
ATOM 1180 N N . PHE A 1 169 ? -20.912 -19.655 10.951 1.00 30.35 150 PHE A N 1
ATOM 1181 C CA . PHE A 1 169 ? -21.460 -18.375 11.403 1.00 33.23 150 PHE A CA 1
ATOM 1182 C C . PHE A 1 169 ? -20.573 -17.737 12.488 1.00 36.61 150 PHE A C 1
ATOM 1183 O O . PHE A 1 169 ? -20.829 -16.615 12.926 1.00 36.05 150 PHE A O 1
ATOM 1191 N N . GLU A 1 170 ? -19.557 -18.460 12.946 1.00 28.32 151 GLU A N 1
ATOM 1192 C CA . GLU A 1 170 ? -18.677 -17.927 13.989 1.00 31.67 151 GLU A CA 1
ATOM 1193 C C . GLU A 1 170 ? -17.216 -17.836 13.514 1.00 36.12 151 GLU A C 1
ATOM 1194 O O . GLU A 1 170 ? -16.515 -16.837 13.769 1.00 30.33 151 GLU A O 1
ATOM 1200 N N . ILE A 1 171 ? -16.745 -18.887 12.846 1.00 27.93 152 ILE A N 1
ATOM 1201 C CA . ILE A 1 171 ? -15.437 -18.815 12.182 1.00 27.09 152 ILE A CA 1
ATOM 1202 C C . ILE A 1 171 ? -15.627 -19.119 10.698 1.00 26.17 152 ILE A C 1
ATOM 1203 O O . ILE A 1 171 ? -15.961 -20.238 10.310 1.00 29.05 152 ILE A O 1
ATOM 1208 N N . ASP A 1 172 ? -15.431 -18.115 9.864 1.00 24.09 153 ASP A N 1
ATOM 1209 C CA . ASP A 1 172 ? -15.416 -18.360 8.437 1.00 26.61 153 ASP A CA 1
ATOM 1210 C C . ASP A 1 172 ? -13.997 -18.745 8.059 1.00 35.91 153 ASP A C 1
ATOM 1211 O O . ASP A 1 172 ? -13.052 -18.064 8.424 1.00 37.67 153 ASP A O 1
ATOM 1216 N N . LEU A 1 173 ? -13.860 -19.858 7.352 1.00 34.94 154 LEU A N 1
ATOM 1217 C CA . LEU A 1 173 ? -12.563 -20.334 6.887 1.00 33.75 154 LEU A CA 1
ATOM 1218 C C . LEU A 1 173 ? -12.393 -19.924 5.451 1.00 35.39 154 LEU A C 1
ATOM 1219 O O . LEU A 1 173 ? -13.320 -20.065 4.646 1.00 35.58 154 LEU A O 1
ATOM 1224 N N . LYS A 1 174 ? -11.200 -19.446 5.121 1.00 33.20 155 LYS A N 1
ATOM 1225 C CA . LYS A 1 174 ? -10.867 -19.055 3.776 1.00 29.44 155 LYS A CA 1
ATOM 1226 C C . LYS A 1 174 ? -9.444 -19.481 3.439 1.00 32.79 155 LYS A C 1
ATOM 1227 O O . LYS A 1 174 ? -8.633 -19.757 4.333 1.00 28.87 155 LYS A O 1
ATOM 1233 N N . THR A 1 175 ? -9.150 -19.516 2.145 1.00 28.32 156 THR A N 1
ATOM 1234 C CA . THR A 1 175 ? -7.782 -19.670 1.642 1.00 30.90 156 THR A CA 1
ATOM 1235 C C . THR A 1 175 ? -7.431 -18.440 0.839 1.00 32.29 156 THR A C 1
ATOM 1236 O O . THR A 1 175 ? -8.319 -17.655 0.509 1.00 33.49 156 THR A O 1
ATOM 1240 N N . ASP A 1 176 ? -6.137 -18.231 0.605 1.00 29.27 157 ASP A N 1
ATOM 1241 C CA . ASP A 1 176 ? -5.654 -17.207 -0.299 1.00 31.35 157 ASP A CA 1
ATOM 1242 C C . ASP A 1 176 ? -5.456 -17.784 -1.698 1.00 32.13 157 ASP A C 1
ATOM 1243 O O . ASP A 1 176 ? -5.504 -17.061 -2.686 1.00 37.69 157 ASP A O 1
ATOM 1248 N N . THR A 1 177 ? -5.176 -19.086 -1.755 1.00 31.22 158 THR A N 1
ATOM 1249 C CA . THR A 1 177 ? -4.961 -19.797 -3.020 1.00 30.14 158 THR A CA 1
ATOM 1250 C C . THR A 1 177 ? -5.406 -21.245 -2.820 1.00 30.29 158 THR A C 1
ATOM 1251 O O . THR A 1 177 ? -5.433 -21.736 -1.689 1.00 32.65 158 THR A O 1
ATOM 1255 N N . ASP A 1 178 ? -5.819 -21.919 -3.885 1.00 28.06 159 ASP A N 1
ATOM 1256 C CA . ASP A 1 178 ? -6.171 -23.330 -3.750 1.00 28.18 159 ASP A CA 1
ATOM 1257 C C . ASP A 1 178 ? -4.981 -24.257 -4.081 1.00 29.83 159 ASP A C 1
ATOM 1258 O O . ASP A 1 178 ? -5.118 -25.482 -4.065 1.00 26.11 159 ASP A O 1
ATOM 1263 N N . GLN A 1 179 ? -3.826 -23.669 -4.383 1.00 29.61 160 GLN A N 1
ATOM 1264 C CA . GLN A 1 179 ? -2.610 -24.453 -4.641 1.00 26.19 160 GLN A CA 1
ATOM 1265 C C . GLN A 1 179 ? -1.740 -24.557 -3.377 1.00 27.98 160 GLN A C 1
ATOM 1266 O O . GLN A 1 179 ? -1.269 -23.550 -2.859 1.00 27.04 160 GLN A O 1
ATOM 1272 N N . VAL A 1 180 ? -1.519 -25.778 -2.902 1.00 24.06 161 VAL A N 1
ATOM 1273 C CA . VAL A 1 180 ? -0.569 -26.028 -1.814 1.00 23.53 161 VAL A CA 1
ATOM 1274 C C . VAL A 1 180 ? 0.804 -25.559 -2.279 1.00 24.17 161 VAL A C 1
ATOM 1275 O O . VAL A 1 180 ? 1.191 -25.814 -3.422 1.00 25.76 161 VAL A O 1
ATOM 1279 N N . ASP A 1 181 ? 1.508 -24.829 -1.424 1.00 25.30 162 ASP A N 1
ATOM 1280 C CA . ASP A 1 181 ? 2.854 -24.356 -1.752 1.00 23.79 162 ASP A CA 1
ATOM 1281 C C . ASP A 1 181 ? 3.823 -25.530 -1.775 1.00 25.21 162 ASP A C 1
ATOM 1282 O O . ASP A 1 181 ? 4.059 -26.150 -0.739 1.00 23.48 162 ASP A O 1
ATOM 1287 N N . LEU A 1 182 ? 4.378 -25.830 -2.947 1.00 27.37 163 LEU A N 1
ATOM 1288 C CA . LEU A 1 182 ? 5.314 -26.942 -3.089 1.00 28.08 163 LEU A CA 1
ATOM 1289 C C . LEU A 1 182 ? 6.760 -26.472 -3.289 1.00 36.09 163 LEU A C 1
ATOM 1290 O O . LEU A 1 182 ? 7.629 -27.293 -3.550 1.00 25.77 163 LEU A O 1
ATOM 1295 N N . SER A 1 183 ? 7.029 -25.174 -3.152 1.00 29.91 164 SER A N 1
ATOM 1296 C CA . SER A 1 183 ? 8.362 -24.665 -3.490 1.00 35.95 164 SER A CA 1
ATOM 1297 C C . SER A 1 183 ? 9.444 -25.155 -2.523 1.00 33.10 164 SER A C 1
ATOM 1298 O O . SER A 1 183 ? 10.613 -25.063 -2.827 1.00 32.38 164 SER A O 1
ATOM 1301 N N . SER A 1 184 ? 9.053 -25.664 -1.358 1.00 27.99 165 SER A N 1
ATOM 1302 C CA . SER A 1 184 ? 10.013 -26.187 -0.384 1.00 32.96 165 SER A CA 1
ATOM 1303 C C . SER A 1 184 ? 9.914 -27.703 -0.246 1.00 29.00 165 SER A C 1
ATOM 1304 O O . SER A 1 184 ? 10.455 -28.283 0.695 1.00 31.72 165 SER A O 1
ATOM 1307 N N . TYR A 1 185 ? 9.183 -28.342 -1.149 1.00 29.42 166 TYR A N 1
ATOM 1308 C CA . TYR A 1 185 ? 9.042 -29.789 -1.099 1.00 26.68 166 TYR A CA 1
ATOM 1309 C C . TYR A 1 185 ? 10.410 -30.429 -1.278 1.00 27.36 166 TYR A C 1
ATOM 1310 O O . TYR A 1 185 ? 11.143 -30.051 -2.177 1.00 27.58 166 TYR A O 1
ATOM 1319 N N . TYR A 1 186 ? 10.739 -31.401 -0.430 1.00 24.56 167 TYR A N 1
ATOM 1320 C CA . TYR A 1 186 ? 12.095 -31.961 -0.377 1.00 26.96 167 TYR A CA 1
ATOM 1321 C C . TYR A 1 186 ? 12.550 -32.497 -1.743 1.00 26.24 167 TYR A C 1
ATOM 1322 O O . TYR A 1 186 ? 11.900 -33.378 -2.327 1.00 27.46 167 TYR A O 1
ATOM 1331 N N . ALA A 1 187 ? 13.670 -31.977 -2.235 1.00 27.42 168 ALA A N 1
ATOM 1332 C CA . ALA A 1 187 ? 14.116 -32.278 -3.611 1.00 32.30 168 ALA A CA 1
ATOM 1333 C C . ALA A 1 187 ? 14.437 -33.763 -3.842 1.00 35.68 168 ALA A C 1
ATOM 1334 O O . ALA A 1 187 ? 14.287 -34.256 -4.957 1.00 36.00 168 ALA A O 1
ATOM 1336 N N . SER A 1 188 ? 14.872 -34.480 -2.802 1.00 29.06 169 SER A N 1
ATOM 1337 C CA . SER A 1 188 ? 15.162 -35.905 -2.962 1.00 33.59 169 SER A CA 1
ATOM 1338 C C . SER A 1 188 ? 14.127 -36.786 -2.295 1.00 36.61 169 SER A C 1
ATOM 1339 O O . SER A 1 188 ? 14.421 -37.908 -1.892 1.00 31.88 169 SER A O 1
ATOM 1342 N N . SER A 1 189 ? 12.904 -36.282 -2.196 1.00 34.88 170 SER A N 1
ATOM 1343 C CA . SER A 1 189 ? 11.830 -37.057 -1.605 1.00 31.29 170 SER A CA 1
ATOM 1344 C C . SER A 1 189 ? 11.651 -38.402 -2.291 1.00 36.37 170 SER A C 1
ATOM 1345 O O . SER A 1 189 ? 11.935 -38.563 -3.492 1.00 39.59 170 SER A O 1
ATOM 1348 N N . LYS A 1 190 ? 11.175 -39.373 -1.524 1.00 32.55 171 LYS A N 1
ATOM 1349 C CA . LYS A 1 190 ? 10.844 -40.667 -2.093 1.00 34.33 171 LYS A CA 1
ATOM 1350 C C . LYS A 1 190 ? 9.614 -40.545 -3.007 1.00 39.26 171 LYS A C 1
ATOM 1351 O O . LYS A 1 190 ? 9.380 -41.404 -3.865 1.00 39.47 171 LYS A O 1
ATOM 1357 N N . TYR A 1 191 ? 8.850 -39.455 -2.881 1.00 28.84 172 TYR A N 1
ATOM 1358 C CA . TYR A 1 191 ? 7.615 -39.355 -3.685 1.00 27.75 172 TYR A CA 1
ATOM 1359 C C . TYR A 1 191 ? 7.595 -38.138 -4.594 1.00 34.81 172 TYR A C 1
ATOM 1360 O O . TYR A 1 191 ? 8.174 -37.097 -4.291 1.00 34.15 172 TYR A O 1
ATOM 1369 N N . GLU A 1 192 ? 6.923 -38.291 -5.728 1.00 33.74 173 GLU A N 1
ATOM 1370 C CA . GLU A 1 192 ? 6.686 -37.191 -6.634 1.00 33.59 173 GLU A CA 1
ATOM 1371 C C . GLU A 1 192 ? 5.243 -36.707 -6.421 1.00 34.92 173 GLU A C 1
ATOM 1372 O O . GLU A 1 192 ? 4.302 -37.513 -6.419 1.00 36.54 173 GLU A O 1
ATOM 1378 N N . ILE A 1 193 ? 5.072 -35.406 -6.223 1.00 32.07 174 ILE A N 1
ATOM 1379 C CA . ILE A 1 193 ? 3.736 -34.840 -6.076 1.00 29.36 174 ILE A CA 1
ATOM 1380 C C . ILE A 1 193 ? 3.173 -34.542 -7.469 1.00 32.92 174 ILE A C 1
ATOM 1381 O O . ILE A 1 193 ? 3.737 -33.755 -8.253 1.00 34.10 174 ILE A O 1
ATOM 1386 N N . LEU A 1 194 ? 2.068 -35.193 -7.775 1.00 32.42 175 LEU A N 1
ATOM 1387 C CA . LEU A 1 194 ? 1.392 -35.012 -9.046 1.00 37.28 175 LEU A CA 1
ATOM 1388 C C . LEU A 1 194 ? 0.407 -33.858 -8.948 1.00 35.23 175 LEU A C 1
ATOM 1389 O O . LEU A 1 194 ? 0.200 -33.115 -9.908 1.00 35.23 175 LEU A O 1
ATOM 1394 N N . SER A 1 195 ? -0.196 -33.709 -7.771 1.00 27.58 176 SER A N 1
ATOM 1395 C CA . SER A 1 195 ? -1.090 -32.592 -7.528 1.00 30.70 176 SER A CA 1
ATOM 1396 C C . SER A 1 195 ? -1.269 -32.362 -6.038 1.00 26.06 176 SER A C 1
ATOM 1397 O O . SER A 1 195 ? -1.328 -33.319 -5.282 1.00 31.80 176 SER A O 1
ATOM 1400 N N . ALA A 1 196 ? -1.425 -31.103 -5.635 1.00 26.56 177 ALA A N 1
ATOM 1401 C CA . ALA A 1 196 ? -1.657 -30.766 -4.230 1.00 27.15 177 ALA A CA 1
ATOM 1402 C C . ALA A 1 196 ? -2.509 -29.509 -4.132 1.00 28.90 177 ALA A C 1
ATOM 1403 O O . ALA A 1 196 ? -2.057 -28.418 -4.486 1.00 25.83 177 ALA A O 1
ATOM 1405 N N . THR A 1 197 ? -3.750 -29.665 -3.674 1.00 25.82 178 THR A N 1
ATOM 1406 C CA . THR A 1 197 ? -4.684 -28.540 -3.616 1.00 27.63 178 THR A CA 1
ATOM 1407 C C . THR A 1 197 ? -5.347 -28.403 -2.248 1.00 27.25 178 THR A C 1
ATOM 1408 O O . THR A 1 197 ? -5.418 -29.360 -1.475 1.00 28.40 178 THR A O 1
ATOM 1412 N N . GLN A 1 198 ? -5.807 -27.193 -1.958 1.00 21.22 179 GLN A N 1
ATOM 1413 C CA . GLN A 1 198 ? -6.495 -26.906 -0.694 1.00 24.82 179 GLN A CA 1
ATOM 1414 C C . GLN A 1 198 ? -7.801 -26.169 -1.039 1.00 26.45 179 GLN A C 1
ATOM 1415 O O . GLN A 1 198 ? -7.769 -25.040 -1.530 1.00 30.74 179 GLN A O 1
ATOM 1421 N N . THR A 1 199 ? -8.944 -26.830 -0.839 1.00 28.34 180 THR A N 1
ATOM 1422 C CA . THR A 1 199 ? -10.249 -26.353 -1.345 1.00 28.04 180 THR A CA 1
ATOM 1423 C C . THR A 1 199 ? -11.254 -26.078 -0.237 1.00 23.25 180 THR A C 1
ATOM 1424 O O . THR A 1 199 ? -11.475 -26.920 0.620 1.00 24.35 180 THR A O 1
ATOM 1428 N N . ARG A 1 200 ? -11.817 -24.871 -0.232 1.00 29.34 181 ARG A N 1
ATOM 1429 C CA . ARG A 1 200 ? -12.851 -24.534 0.736 1.00 25.86 181 ARG A CA 1
ATOM 1430 C C . ARG A 1 200 ? -14.113 -25.313 0.408 1.00 25.54 181 ARG A C 1
ATOM 1431 O O . ARG A 1 200 ? -14.624 -25.238 -0.733 1.00 30.82 181 ARG A O 1
ATOM 1439 N N . GLN A 1 201 ? -14.644 -26.020 1.403 1.00 27.91 182 GLN A N 1
ATOM 1440 C CA . GLN A 1 201 ? -15.885 -26.765 1.229 1.00 25.70 182 GLN A CA 1
ATOM 1441 C C . GLN A 1 201 ? -16.888 -26.356 2.286 1.00 31.03 182 GLN A C 1
ATOM 1442 O O . GLN A 1 201 ? -16.522 -26.135 3.446 1.00 28.70 182 GLN A O 1
ATOM 1448 N N . VAL A 1 202 ? -18.148 -26.242 1.882 1.00 26.87 183 VAL A N 1
ATOM 1449 C CA . VAL A 1 202 ? -19.211 -25.916 2.822 1.00 26.45 183 VAL A CA 1
ATOM 1450 C C . VAL A 1 202 ? -20.176 -27.088 2.933 1.00 32.70 183 VAL A C 1
ATOM 1451 O O . VAL A 1 202 ? -20.669 -27.617 1.920 1.00 30.58 183 VAL A O 1
ATOM 1455 N N . GLN A 1 203 ? -20.511 -27.427 4.169 1.00 27.79 184 GLN A N 1
ATOM 1456 C CA . GLN A 1 203 ? -21.393 -28.527 4.450 1.00 28.04 184 GLN A CA 1
ATOM 1457 C C . GLN A 1 203 ? -22.657 -27.963 5.080 1.00 35.42 184 GLN A C 1
ATOM 1458 O O . GLN A 1 203 ? -22.593 -27.161 6.013 1.00 35.10 184 GLN A O 1
ATOM 1464 N N . HIS A 1 204 ? -23.799 -28.395 4.557 1.00 31.91 185 HIS A N 1
ATOM 1465 C CA . HIS A 1 204 ? -25.097 -28.009 5.094 1.00 33.86 185 HIS A CA 1
ATOM 1466 C C . HIS A 1 204 ? -25.774 -29.260 5.624 1.00 39.40 185 HIS A C 1
ATOM 1467 O O . HIS A 1 204 ? -25.707 -30.320 4.997 1.00 42.08 185 HIS A O 1
ATOM 1474 N N . TYR A 1 205 ? -26.428 -29.139 6.772 1.00 40.49 186 TYR A N 1
ATOM 1475 C CA . TYR A 1 205 ? -27.212 -30.241 7.314 1.00 44.02 186 TYR A CA 1
ATOM 1476 C C . TYR A 1 205 ? -28.686 -29.861 7.286 1.00 38.49 186 TYR A C 1
ATOM 1477 O O . TYR A 1 205 ? -29.036 -28.705 7.540 1.00 42.60 186 TYR A O 1
ATOM 1486 N N . SER A 1 206 ? -29.534 -30.827 6.937 1.00 48.74 187 SER A N 1
ATOM 1487 C CA . SER A 1 206 ? -30.977 -30.608 6.803 1.00 54.01 187 SER A CA 1
ATOM 1488 C C . SER A 1 206 ? -31.594 -30.011 8.064 1.00 56.67 187 SER A C 1
ATOM 1489 O O . SER A 1 206 ? -32.514 -29.191 7.988 1.00 51.51 187 SER A O 1
ATOM 1492 N N . CYS A 1 207 ? -31.107 -30.461 9.222 1.00 54.77 188 CYS A N 1
ATOM 1493 C CA . CYS A 1 207 ? -31.663 -30.053 10.515 1.00 51.56 188 CYS A CA 1
ATOM 1494 C C . CYS A 1 207 ? -31.438 -28.588 10.861 1.00 53.57 188 CYS A C 1
ATOM 1495 O O . CYS A 1 207 ? -32.142 -28.020 11.691 1.00 55.64 188 CYS A O 1
ATOM 1498 N N . CYS A 1 208 ? -30.417 -27.991 10.261 1.00 52.66 189 CYS A N 1
ATOM 1499 C CA . CYS A 1 208 ? -29.836 -26.773 10.824 1.00 49.89 189 CYS A CA 1
ATOM 1500 C C . CYS A 1 208 ? -29.479 -25.729 9.784 1.00 45.37 189 CYS A C 1
ATOM 1501 O O . CYS A 1 208 ? -29.014 -26.077 8.698 1.00 45.37 189 CYS A O 1
ATOM 1504 N N . PRO A 1 209 ? -29.703 -24.445 10.112 1.00 43.04 190 PRO A N 1
ATOM 1505 C CA . PRO A 1 209 ? -29.441 -23.321 9.209 1.00 41.18 190 PRO A CA 1
ATOM 1506 C C . PRO A 1 209 ? -27.957 -22.957 9.087 1.00 42.71 190 PRO A C 1
ATOM 1507 O O . PRO A 1 209 ? -27.587 -22.430 8.045 1.00 40.25 190 PRO A O 1
ATOM 1511 N N . GLU A 1 210 ? -27.136 -23.198 10.113 1.00 37.11 191 GLU A N 1
ATOM 1512 C CA . GLU A 1 210 ? -25.739 -22.757 10.054 1.00 41.76 191 GLU A CA 1
ATOM 1513 C C . GLU A 1 210 ? -24.875 -23.681 9.189 1.00 32.53 191 GLU A C 1
ATOM 1514 O O . GLU A 1 210 ? -25.036 -24.896 9.199 1.00 35.57 191 GLU A O 1
ATOM 1520 N N . PRO A 1 211 ? -23.991 -23.091 8.388 1.00 31.01 192 PRO A N 1
ATOM 1521 C CA . PRO A 1 211 ? -23.106 -23.923 7.577 1.00 32.55 192 PRO A CA 1
ATOM 1522 C C . PRO A 1 211 ? -21.854 -24.333 8.375 1.00 32.08 192 PRO A C 1
ATOM 1523 O O . PRO A 1 211 ? -21.490 -23.663 9.354 1.00 29.99 192 PRO A O 1
ATOM 1527 N N . TYR A 1 212 ? -21.223 -25.428 7.967 1.00 24.10 193 TYR A N 1
ATOM 1528 C CA . TYR A 1 212 ? -19.947 -25.839 8.551 1.00 27.70 193 TYR A CA 1
ATOM 1529 C C . TYR A 1 212 ? -18.898 -25.868 7.419 1.00 29.80 193 TYR A C 1
ATOM 1530 O O . TYR A 1 212 ? -19.181 -26.306 6.303 1.00 31.46 193 TYR A O 1
ATOM 1539 N N . ILE A 1 213 ? -17.720 -25.325 7.704 1.00 26.64 194 ILE A N 1
ATOM 1540 C CA . ILE A 1 213 ? -16.701 -25.050 6.692 1.00 22.17 194 ILE A CA 1
ATOM 1541 C C . ILE A 1 213 ? -15.442 -25.847 6.926 1.00 28.03 194 ILE A C 1
ATOM 1542 O O . ILE A 1 213 ? -15.005 -26.000 8.069 1.00 32.29 194 ILE A O 1
ATOM 1547 N N . ASP A 1 214 ? -14.861 -26.380 5.858 1.00 25.25 195 ASP A N 1
ATOM 1548 C CA . ASP A 1 214 ? -13.551 -27.007 6.002 1.00 28.17 195 ASP A CA 1
ATOM 1549 C C . ASP A 1 214 ? -12.668 -26.671 4.813 1.00 28.33 195 ASP A C 1
ATOM 1550 O O . ASP A 1 214 ? -13.149 -26.216 3.768 1.00 24.12 195 ASP A O 1
ATOM 1555 N N . VAL A 1 215 ? -11.366 -26.860 4.988 1.00 25.69 196 VAL A N 1
ATOM 1556 C CA . VAL A 1 215 ? -10.458 -26.791 3.852 1.00 22.58 196 VAL A CA 1
ATOM 1557 C C . VAL A 1 215 ? -9.965 -28.211 3.600 1.00 23.81 196 VAL A C 1
ATOM 1558 O O . VAL A 1 215 ? -9.414 -28.869 4.485 1.00 28.34 196 VAL A O 1
ATOM 1562 N N . ASN A 1 216 ? -10.214 -28.687 2.390 1.00 21.27 197 ASN A N 1
ATOM 1563 C CA . ASN A 1 216 ? -9.885 -30.049 1.991 1.00 26.39 197 ASN A CA 1
ATOM 1564 C C . ASN A 1 216 ? -8.499 -30.077 1.361 1.00 29.98 197 ASN A C 1
ATOM 1565 O O . ASN A 1 216 ? -8.325 -29.578 0.241 1.00 26.10 197 ASN A O 1
ATOM 1570 N N . LEU A 1 217 ? -7.536 -30.686 2.059 1.00 26.18 198 LEU A N 1
ATOM 1571 C CA . LEU A 1 217 ? -6.161 -30.841 1.538 1.00 22.33 198 LEU A CA 1
ATOM 1572 C C . LEU A 1 217 ? -6.087 -32.127 0.718 1.00 23.62 198 LEU A C 1
ATOM 1573 O O . LEU A 1 217 ? -6.206 -33.227 1.253 1.00 30.74 198 LEU A O 1
ATOM 1578 N N . VAL A 1 218 ? -5.935 -31.989 -0.593 1.00 25.53 199 VAL A N 1
ATOM 1579 C CA . VAL A 1 218 ? -5.941 -33.161 -1.476 1.00 26.86 199 VAL A CA 1
ATOM 1580 C C . VAL A 1 218 ? -4.587 -33.293 -2.165 1.00 31.30 199 VAL A C 1
ATOM 1581 O O . VAL A 1 218 ? -4.186 -32.418 -2.940 1.00 29.44 199 VAL A O 1
ATOM 1585 N N . VAL A 1 219 ? -3.904 -34.401 -1.893 1.00 29.92 200 VAL A N 1
ATOM 1586 C CA . VAL A 1 219 ? -2.557 -34.639 -2.417 1.00 30.80 200 VAL A CA 1
ATOM 1587 C C . VAL A 1 219 ? -2.513 -35.916 -3.255 1.00 27.62 200 VAL A C 1
ATOM 1588 O O . VAL A 1 219 ? -2.803 -37.002 -2.757 1.00 34.31 200 VAL A O 1
ATOM 1592 N N . LYS A 1 220 ? -2.154 -35.773 -4.526 1.00 25.94 201 LYS A N 1
ATOM 1593 C CA . LYS A 1 220 ? -1.979 -36.916 -5.417 1.00 27.00 201 LYS A CA 1
ATOM 1594 C C . LYS A 1 220 ? -0.481 -37.144 -5.625 1.00 28.52 201 LYS A C 1
ATOM 1595 O O . LYS A 1 220 ? 0.252 -36.220 -5.973 1.00 30.18 201 LYS A O 1
ATOM 1601 N N . PHE A 1 221 ? -0.015 -38.364 -5.404 1.00 30.92 202 PHE A N 1
ATOM 1602 C CA . PHE A 1 221 ? 1.430 -38.605 -5.425 1.00 28.85 202 PHE A CA 1
ATOM 1603 C C . PHE A 1 221 ? 1.761 -40.032 -5.801 1.00 34.13 202 PHE A C 1
ATOM 1604 O O . PHE A 1 221 ? 0.894 -40.911 -5.761 1.00 31.98 202 PHE A O 1
ATOM 1612 N N . ARG A 1 222 ? 3.022 -40.261 -6.154 1.00 29.63 203 ARG A N 1
ATOM 1613 C CA . ARG A 1 222 ? 3.473 -41.598 -6.499 1.00 33.88 203 ARG A CA 1
ATOM 1614 C C . ARG A 1 222 ? 4.927 -41.750 -6.134 1.00 42.67 203 ARG A C 1
ATOM 1615 O O . ARG A 1 222 ? 5.640 -40.756 -5.970 1.00 42.65 203 ARG A O 1
ATOM 1623 N N . GLU A 1 223 ? 5.363 -42.994 -5.999 1.00 37.81 204 GLU A N 1
ATOM 1624 C CA . GLU A 1 223 ? 6.771 -43.257 -5.819 1.00 43.41 204 GLU A CA 1
ATOM 1625 C C . GLU A 1 223 ? 7.529 -42.759 -7.035 1.00 43.02 204 GLU A C 1
ATOM 1626 O O . GLU A 1 223 ? 7.097 -42.937 -8.186 1.00 38.86 204 GLU A O 1
ATOM 1632 N N . ARG A 1 224 ? 8.655 -42.115 -6.762 1.00 32.74 205 ARG A N 1
ATOM 1633 C CA . ARG A 1 224 ? 9.512 -41.579 -7.806 1.00 51.76 205 ARG A CA 1
ATOM 1634 C C . ARG A 1 224 ? 10.245 -42.714 -8.503 1.00 53.65 205 ARG A C 1
ATOM 1635 O O . ARG A 1 224 ? 10.753 -43.624 -7.844 1.00 54.75 205 ARG A O 1
ATOM 1643 N N . ARG A 1 225 ? 10.240 -42.706 -9.827 1.00 63.64 206 ARG A N 1
ATOM 1644 C CA . ARG A 1 225 ? 11.120 -43.586 -10.581 1.00 81.41 206 ARG A CA 1
ATOM 1645 C C . ARG A 1 225 ? 12.135 -42.762 -11.372 1.00 87.03 206 ARG A C 1
ATOM 1646 O O . ARG A 1 225 ? 13.078 -43.304 -11.956 1.00 93.49 206 ARG A O 1
ATOM 1654 N N . GLY B 2 1 ? -27.572 -35.377 9.386 1.00 62.06 401 GLY F N 1
ATOM 1655 C CA . GLY B 2 1 ? -26.197 -35.876 9.394 1.00 58.71 401 GLY F CA 1
ATOM 1656 C C . GLY B 2 1 ? -25.290 -35.140 10.372 1.00 48.22 401 GLY F C 1
ATOM 1657 O O . GLY B 2 1 ? -24.119 -35.476 10.582 1.00 48.96 401 GLY F O 1
ATOM 1658 N N . CYS B 2 2 ? -25.886 -34.136 10.992 1.00 50.59 402 CYS F N 1
ATOM 1659 C CA . CYS B 2 2 ? -25.255 -33.223 11.926 1.00 56.21 402 CYS F CA 1
ATOM 1660 C C . CYS B 2 2 ? -24.498 -33.875 13.092 1.00 51.67 402 CYS F C 1
ATOM 1661 O O . CYS B 2 2 ? -23.392 -33.447 13.460 1.00 47.52 402 CYS F O 1
ATOM 1664 N N . CYS B 2 3 ? -25.086 -34.919 13.662 1.00 47.25 403 CYS F N 1
ATOM 1665 C CA . CYS B 2 3 ? -24.582 -35.495 14.913 1.00 50.16 403 CYS F CA 1
ATOM 1666 C C . CYS B 2 3 ? -23.234 -36.217 14.789 1.00 52.35 403 CYS F C 1
ATOM 1667 O O . CYS B 2 3 ? -22.574 -36.504 15.793 1.00 47.75 403 CYS F O 1
ATOM 1670 N N . SER B 2 4 ? -22.790 -36.460 13.562 1.00 48.14 404 SER F N 1
ATOM 1671 C CA . SER B 2 4 ? -21.498 -37.106 13.361 1.00 40.00 404 SER F CA 1
ATOM 1672 C C . SER B 2 4 ? -20.381 -36.079 13.294 1.00 35.73 404 SER F C 1
ATOM 1673 O O . SER B 2 4 ? -19.199 -36.419 13.380 1.00 41.28 404 SER F O 1
ATOM 1676 N N . HIS B 2 5 ? -20.766 -34.818 13.132 1.00 36.31 405 HIS F N 1
ATOM 1677 C CA . HIS B 2 5 ? -19.820 -33.702 13.131 1.00 34.12 405 HIS F CA 1
ATOM 1678 C C . HIS B 2 5 ? -19.882 -32.972 14.468 1.00 33.73 405 HIS F C 1
ATOM 1679 O O . HIS B 2 5 ? -20.870 -32.308 14.766 1.00 34.81 405 HIS F O 1
ATOM 1686 N N . PRO B 2 6 ? -18.797 -33.062 15.249 1.00 34.27 406 PRO F N 1
ATOM 1687 C CA . PRO B 2 6 ? -18.745 -32.541 16.625 1.00 32.26 406 PRO F CA 1
ATOM 1688 C C . PRO B 2 6 ? -19.169 -31.091 16.738 1.00 28.80 406 PRO F C 1
ATOM 1689 O O . PRO B 2 6 ? -19.934 -30.795 17.648 1.00 31.99 406 PRO F O 1
ATOM 1693 N N . ALA B 2 7 ? -18.725 -30.210 15.843 1.00 24.09 407 ALA F N 1
ATOM 1694 C CA . ALA B 2 7 ? -19.142 -28.820 15.954 1.00 24.19 407 ALA F CA 1
ATOM 1695 C C . ALA B 2 7 ? -20.659 -28.709 15.793 1.00 28.22 407 ALA F C 1
ATOM 1696 O O . ALA B 2 7 ? -21.308 -27.872 16.431 1.00 27.59 407 ALA F O 1
ATOM 1698 N N . CYS B 2 8 ? -21.213 -29.511 14.890 1.00 27.71 408 CYS F N 1
ATOM 1699 C CA . CYS B 2 8 ? -22.656 -29.456 14.638 1.00 29.10 408 CYS F CA 1
ATOM 1700 C C . CYS B 2 8 ? -23.409 -30.046 15.822 1.00 30.83 408 CYS F C 1
ATOM 1701 O O . CYS B 2 8 ? -24.414 -29.485 16.262 1.00 31.81 408 CYS F O 1
ATOM 1704 N N . ALA B 2 9 ? -22.909 -31.161 16.350 1.00 32.60 409 ALA F N 1
ATOM 1705 C CA . ALA B 2 9 ? -23.546 -31.781 17.519 1.00 37.94 409 ALA F CA 1
ATOM 1706 C C . ALA B 2 9 ? -23.653 -30.778 18.675 1.00 32.16 409 ALA F C 1
ATOM 1707 O O . ALA B 2 9 ? -24.718 -30.623 19.267 1.00 37.97 409 ALA F O 1
ATOM 1709 N N . GLY B 2 10 ? -22.561 -30.068 18.954 1.00 35.52 410 GLY F N 1
ATOM 1710 C CA . GLY B 2 10 ? -22.527 -29.097 20.036 1.00 34.69 410 GLY F CA 1
ATOM 1711 C C . GLY B 2 10 ? -23.463 -27.919 19.883 1.00 36.18 410 GLY F C 1
ATOM 1712 O O . GLY B 2 10 ? -23.822 -27.288 20.876 1.00 40.56 410 GLY F O 1
ATOM 1713 N N . ASN B 2 11 ? -23.818 -27.591 18.639 1.00 33.04 411 ASN F N 1
ATOM 1714 C CA . ASN B 2 11 ? -24.761 -26.518 18.328 1.00 36.58 411 ASN F CA 1
ATOM 1715 C C . ASN B 2 11 ? -26.217 -26.987 18.305 1.00 42.40 411 ASN F C 1
ATOM 1716 O O . ASN B 2 11 ? -27.142 -26.173 18.226 1.00 41.19 411 ASN F O 1
ATOM 1721 N N . ASN B 2 12 ? -26.419 -28.301 18.302 1.00 37.45 412 ASN F N 1
ATOM 1722 C CA . ASN B 2 12 ? -27.757 -28.850 18.181 1.00 40.67 412 ASN F CA 1
ATOM 1723 C C . ASN B 2 12 ? -27.985 -29.999 19.162 1.00 45.28 412 ASN F C 1
ATOM 1724 O O . ASN B 2 12 ? -28.324 -31.121 18.774 1.00 44.72 412 ASN F O 1
ATOM 1729 N N . GLN B 2 13 ? -27.787 -29.709 20.443 1.00 39.95 413 GLN F N 1
ATOM 1730 C CA . GLN B 2 13 ? -27.744 -30.770 21.444 1.00 50.42 413 GLN F CA 1
ATOM 1731 C C . GLN B 2 13 ? -29.107 -31.407 21.717 1.00 57.55 413 GLN F C 1
ATOM 1732 O O . GLN B 2 13 ? -29.178 -32.570 22.104 1.00 57.47 413 GLN F O 1
ATOM 1738 N N . HIS B 2 14 ? -30.181 -30.664 21.478 1.00 57.64 414 HIS F N 1
ATOM 1739 C CA . HIS B 2 14 ? -31.516 -31.220 21.662 1.00 74.82 414 HIS F CA 1
ATOM 1740 C C . HIS B 2 14 ? -31.799 -32.313 20.635 1.00 73.30 414 HIS F C 1
ATOM 1741 O O . HIS B 2 14 ? -32.669 -33.155 20.845 1.00 73.95 414 HIS F O 1
ATOM 1748 N N . ILE B 2 15 ? -31.015 -32.326 19.560 1.00 59.74 415 ILE F N 1
ATOM 1749 C CA . ILE B 2 15 ? -31.164 -33.314 18.505 1.00 56.02 415 ILE F CA 1
ATOM 1750 C C . ILE B 2 15 ? -30.103 -34.389 18.608 1.00 49.41 415 ILE F C 1
ATOM 1751 O O . ILE B 2 15 ? -30.338 -35.552 18.277 1.00 52.27 415 ILE F O 1
ATOM 1756 N N . CYS B 2 16 ? -28.935 -33.994 19.095 1.00 42.13 416 CYS F N 1
ATOM 1757 C CA . CYS B 2 16 ? -27.757 -34.843 19.009 1.00 48.48 416 CYS F CA 1
ATOM 1758 C C . CYS B 2 16 ? -27.339 -35.337 20.382 1.00 60.94 416 CYS F C 1
ATOM 1759 O O . CYS B 2 16 ? -27.574 -34.668 21.395 1.00 60.20 416 CYS F O 1
ATOM 1763 N N . SER C 1 19 ? 28.461 -15.161 50.062 1.00 69.79 0 SER B N 1
ATOM 1764 C CA . SER C 1 19 ? 28.397 -14.842 48.644 1.00 71.10 0 SER B CA 1
ATOM 1765 C C . SER C 1 19 ? 27.179 -15.479 48.017 1.00 61.40 0 SER B C 1
ATOM 1766 O O . SER C 1 19 ? 26.710 -15.039 46.973 1.00 59.06 0 SER B O 1
ATOM 1769 N N . GLN C 1 20 ? 26.638 -16.486 48.694 1.00 57.03 1 GLN B N 1
ATOM 1770 C CA . GLN C 1 20 ? 25.391 -17.100 48.276 1.00 50.65 1 GLN B CA 1
ATOM 1771 C C . GLN C 1 20 ? 24.239 -16.117 48.395 1.00 50.62 1 GLN B C 1
ATOM 1772 O O . GLN C 1 20 ? 23.324 -16.125 47.578 1.00 49.05 1 GLN B O 1
ATOM 1778 N N . ALA C 1 21 ? 24.322 -15.242 49.394 1.00 53.48 2 ALA B N 1
ATOM 1779 C CA . ALA C 1 21 ? 23.346 -14.174 49.604 1.00 50.06 2 ALA B CA 1
ATOM 1780 C C . ALA C 1 21 ? 23.413 -13.162 48.468 1.00 46.10 2 ALA B C 1
ATOM 1781 O O . ALA C 1 21 ? 22.385 -12.710 47.961 1.00 50.94 2 ALA B O 1
ATOM 1783 N N . ASN C 1 22 ? 24.637 -12.795 48.095 1.00 42.28 3 ASN B N 1
ATOM 1784 C CA . ASN C 1 22 ? 24.884 -11.858 47.002 1.00 43.34 3 ASN B CA 1
ATOM 1785 C C . ASN C 1 22 ? 24.330 -12.371 45.673 1.00 43.72 3 ASN B C 1
ATOM 1786 O O . ASN C 1 22 ? 23.723 -11.608 44.904 1.00 42.56 3 ASN B O 1
ATOM 1791 N N . LEU C 1 23 ? 24.515 -13.663 45.409 1.00 47.11 4 LEU B N 1
ATOM 1792 C CA . LEU C 1 23 ? 24.014 -14.233 44.158 1.00 46.79 4 LEU B CA 1
ATOM 1793 C C . LEU C 1 23 ? 22.494 -14.197 44.150 1.00 47.62 4 LEU B C 1
ATOM 1794 O O . LEU C 1 23 ? 21.893 -13.778 43.165 1.00 48.83 4 LEU B O 1
ATOM 1799 N N . MET C 1 24 ? 21.879 -14.616 45.255 1.00 51.70 5 MET B N 1
ATOM 1800 C CA . MET C 1 24 ? 20.427 -14.526 45.400 1.00 49.10 5 MET B CA 1
ATOM 1801 C C . MET C 1 24 ? 19.953 -13.101 45.121 1.00 46.97 5 MET B C 1
ATOM 1802 O O . MET C 1 24 ? 18.958 -12.889 44.430 1.00 49.73 5 MET B O 1
ATOM 1807 N N . ARG C 1 25 ? 20.678 -12.120 45.651 1.00 49.56 6 ARG B N 1
ATOM 1808 C CA . ARG C 1 25 ? 20.294 -10.722 45.473 1.00 52.05 6 ARG B CA 1
ATOM 1809 C C . ARG C 1 25 ? 20.440 -10.298 44.013 1.00 52.85 6 ARG B C 1
ATOM 1810 O O . ARG C 1 25 ? 19.589 -9.588 43.475 1.00 50.84 6 ARG B O 1
ATOM 1818 N N . LEU C 1 26 ? 21.529 -10.723 43.377 1.00 52.31 7 LEU B N 1
ATOM 1819 C CA . LEU C 1 26 ? 21.735 -10.423 41.966 1.00 48.32 7 LEU B CA 1
ATOM 1820 C C . LEU C 1 26 ? 20.589 -10.972 41.127 1.00 45.36 7 LEU B C 1
ATOM 1821 O O . LEU C 1 26 ? 19.964 -10.243 40.352 1.00 42.05 7 LEU B O 1
ATOM 1826 N N . LYS C 1 27 ? 20.308 -12.261 41.296 1.00 41.01 8 LYS B N 1
ATOM 1827 C CA . LYS C 1 27 ? 19.284 -12.920 40.482 1.00 41.25 8 LYS B CA 1
ATOM 1828 C C . LYS C 1 27 ? 17.921 -12.300 40.754 1.00 47.36 8 LYS B C 1
ATOM 1829 O O . LYS C 1 27 ? 17.122 -12.118 39.838 1.00 53.23 8 LYS B O 1
ATOM 1835 N N . SER C 1 28 ? 17.667 -11.973 42.017 1.00 53.16 9 SER B N 1
ATOM 1836 C CA . SER C 1 28 ? 16.484 -11.208 42.396 1.00 58.02 9 SER B CA 1
ATOM 1837 C C . SER C 1 28 ? 16.430 -9.895 41.608 1.00 52.55 9 SER B C 1
ATOM 1838 O O . SER C 1 28 ? 15.438 -9.601 40.948 1.00 58.63 9 SER B O 1
ATOM 1841 N N . ASP C 1 29 ? 17.505 -9.114 41.659 1.00 49.42 10 ASP B N 1
ATOM 1842 C CA . ASP C 1 29 ? 17.535 -7.824 40.968 1.00 52.10 10 ASP B CA 1
ATOM 1843 C C . ASP C 1 29 ? 17.380 -7.951 39.449 1.00 62.47 10 ASP B C 1
ATOM 1844 O O . ASP C 1 29 ? 16.790 -7.080 38.816 1.00 67.90 10 ASP B O 1
ATOM 1849 N N . LEU C 1 30 ? 17.929 -9.009 38.857 1.00 58.79 11 LEU B N 1
ATOM 1850 C CA . LEU C 1 30 ? 17.901 -9.143 37.397 1.00 52.21 11 LEU B CA 1
ATOM 1851 C C . LEU C 1 30 ? 16.568 -9.667 36.879 1.00 57.53 11 LEU B C 1
ATOM 1852 O O . LEU C 1 30 ? 16.078 -9.222 35.842 1.00 61.27 11 LEU B O 1
ATOM 1857 N N . PHE C 1 31 ? 15.965 -10.593 37.611 1.00 57.98 12 PHE B N 1
ATOM 1858 C CA . PHE C 1 31 ? 14.812 -11.317 37.089 1.00 63.24 12 PHE B CA 1
ATOM 1859 C C . PHE C 1 31 ? 13.493 -10.771 37.628 1.00 72.72 12 PHE B C 1
ATOM 1860 O O . PHE C 1 31 ? 12.514 -10.672 36.887 1.00 75.43 12 PHE B O 1
ATOM 1868 N N . ASN C 1 32 ? 13.456 -10.428 38.910 1.00 77.66 13 ASN B N 1
ATOM 1869 C CA . ASN C 1 32 ? 12.218 -9.958 39.516 1.00 83.89 13 ASN B CA 1
ATOM 1870 C C . ASN C 1 32 ? 11.932 -8.463 39.307 1.00 95.03 13 ASN B C 1
ATOM 1871 O O . ASN C 1 32 ? 10.768 -8.076 39.229 1.00 97.09 13 ASN B O 1
ATOM 1876 N N . ARG C 1 33 ? 12.971 -7.632 39.197 1.00 105.17 14 ARG B N 1
ATOM 1877 C CA . ARG C 1 33 ? 12.786 -6.179 39.039 1.00 114.87 14 ARG B CA 1
ATOM 1878 C C . ARG C 1 33 ? 12.233 -5.662 37.726 1.00 120.66 14 ARG B C 1
ATOM 1879 O O . ARG C 1 33 ? 11.453 -4.715 37.723 1.00 125.01 14 ARG B O 1
ATOM 1887 N N . SER C 1 34 ? 12.603 -6.291 36.620 1.00 115.00 15 SER B N 1
ATOM 1888 C CA . SER C 1 34 ? 12.264 -5.753 35.311 1.00 107.60 15 SER B CA 1
ATOM 1889 C C . SER C 1 34 ? 11.353 -6.702 34.558 1.00 100.95 15 SER B C 1
ATOM 1890 O O . SER C 1 34 ? 11.350 -7.900 34.833 1.00 101.29 15 SER B O 1
ATOM 1893 N N . PRO C 1 35 ? 10.576 -6.172 33.600 1.00 94.42 16 PRO B N 1
ATOM 1894 C CA . PRO C 1 35 ? 9.788 -7.086 32.772 1.00 91.05 16 PRO B CA 1
ATOM 1895 C C . PRO C 1 35 ? 10.704 -7.920 31.895 1.00 91.45 16 PRO B C 1
ATOM 1896 O O . PRO C 1 35 ? 11.875 -7.573 31.696 1.00 92.79 16 PRO B O 1
ATOM 1900 N N . MET C 1 36 ? 10.176 -9.033 31.408 1.00 87.98 17 MET B N 1
ATOM 1901 C CA . MET C 1 36 ? 10.940 -9.939 30.569 1.00 80.55 17 MET B CA 1
ATOM 1902 C C . MET C 1 36 ? 11.412 -9.204 29.322 1.00 64.91 17 MET B C 1
ATOM 1903 O O . MET C 1 36 ? 10.709 -8.332 28.808 1.00 60.02 17 MET B O 1
ATOM 1908 N N . TYR C 1 37 ? 12.628 -9.510 28.883 1.00 54.06 18 TYR B N 1
ATOM 1909 C CA . TYR C 1 37 ? 13.083 -9.075 27.573 1.00 43.83 18 TYR B CA 1
ATOM 1910 C C . TYR C 1 37 ? 12.019 -9.476 26.560 1.00 37.67 18 TYR B C 1
ATOM 1911 O O . TYR C 1 37 ? 11.667 -10.652 26.489 1.00 38.01 18 TYR B O 1
ATOM 1920 N N . PRO C 1 38 ? 11.483 -8.499 25.807 1.00 37.63 19 PRO B N 1
ATOM 1921 C CA . PRO C 1 38 ? 10.400 -8.768 24.855 1.00 40.62 19 PRO B CA 1
ATOM 1922 C C . PRO C 1 38 ? 10.935 -9.266 23.517 1.00 38.57 19 PRO B C 1
ATOM 1923 O O . PRO C 1 38 ? 10.191 -9.373 22.540 1.00 37.06 19 PRO B O 1
ATOM 1927 N N . GLY C 1 39 ? 12.235 -9.520 23.457 1.00 35.11 20 GLY B N 1
ATOM 1928 C CA . GLY C 1 39 ? 12.833 -9.944 22.209 1.00 31.21 20 GLY B CA 1
ATOM 1929 C C . GLY C 1 39 ? 13.402 -8.761 21.453 1.00 32.66 20 GLY B C 1
ATOM 1930 O O . GLY C 1 39 ? 13.112 -7.608 21.782 1.00 31.54 20 GLY B O 1
ATOM 1931 N N . PRO C 1 40 ? 14.188 -9.042 20.405 1.00 27.29 21 PRO B N 1
ATOM 1932 C CA . PRO C 1 40 ? 14.832 -7.999 19.597 1.00 24.03 21 PRO B CA 1
ATOM 1933 C C . PRO C 1 40 ? 13.870 -7.279 18.672 1.00 34.05 21 PRO B C 1
ATOM 1934 O O . PRO C 1 40 ? 12.798 -7.805 18.347 1.00 29.55 21 PRO B O 1
ATOM 1938 N N . THR C 1 41 ? 14.273 -6.087 18.242 1.00 35.23 22 THR B N 1
ATOM 1939 C CA . THR C 1 41 ? 13.531 -5.322 17.254 1.00 42.87 22 THR B CA 1
ATOM 1940 C C . THR C 1 41 ? 14.492 -4.777 16.218 1.00 45.10 22 THR B C 1
ATOM 1941 O O . THR C 1 41 ? 15.708 -4.955 16.342 1.00 37.92 22 THR B O 1
ATOM 1945 N N . LYS C 1 42 ? 13.959 -4.049 15.243 1.00 48.72 23 LYS B N 1
ATOM 1946 C CA . LYS C 1 42 ? 14.780 -3.487 14.172 1.00 49.65 23 LYS B CA 1
ATOM 1947 C C . LYS C 1 42 ? 15.627 -2.355 14.724 1.00 51.84 23 LYS B C 1
ATOM 1948 O O . LYS C 1 42 ? 16.708 -2.056 14.209 1.00 55.58 23 LYS B O 1
ATOM 1954 N N . ASP C 1 43 ? 15.144 -1.762 15.810 1.00 55.05 24 ASP B N 1
ATOM 1955 C CA . ASP C 1 43 ? 15.842 -0.674 16.489 1.00 59.60 24 ASP B CA 1
ATOM 1956 C C . ASP C 1 43 ? 16.981 -1.188 17.364 1.00 59.88 24 ASP B C 1
ATOM 1957 O O . ASP C 1 43 ? 18.083 -0.631 17.366 1.00 56.38 24 ASP B O 1
ATOM 1962 N N . ASP C 1 44 ? 16.705 -2.272 18.083 1.00 56.25 25 ASP B N 1
ATOM 1963 C CA . ASP C 1 44 ? 17.677 -2.901 18.969 1.00 59.68 25 ASP B CA 1
ATOM 1964 C C . ASP C 1 44 ? 17.875 -4.362 18.589 1.00 52.17 25 ASP B C 1
ATOM 1965 O O . ASP C 1 44 ? 17.339 -5.261 19.255 1.00 42.46 25 ASP B O 1
ATOM 1970 N N . PRO C 1 45 ? 18.630 -4.602 17.504 1.00 49.31 26 PRO B N 1
ATOM 1971 C CA . PRO C 1 45 ? 18.803 -5.964 17.007 1.00 46.03 26 PRO B CA 1
ATOM 1972 C C . PRO C 1 45 ? 19.727 -6.765 17.903 1.00 47.06 26 PRO B C 1
ATOM 1973 O O . PRO C 1 45 ? 20.284 -6.253 18.877 1.00 44.24 26 PRO B O 1
ATOM 1977 N N . LEU C 1 46 ? 19.876 -8.032 17.557 1.00 37.79 27 LEU B N 1
ATOM 1978 C CA . LEU C 1 46 ? 20.590 -8.974 18.384 1.00 35.90 27 LEU B CA 1
ATOM 1979 C C . LEU C 1 46 ? 21.417 -9.911 17.515 1.00 29.24 27 LEU B C 1
ATOM 1980 O O . LEU C 1 46 ? 20.965 -10.334 16.468 1.00 34.76 27 LEU B O 1
ATOM 1985 N N . THR C 1 47 ? 22.618 -10.257 17.952 1.00 28.84 28 THR B N 1
ATOM 1986 C CA . THR C 1 47 ? 23.394 -11.262 17.238 1.00 28.80 28 THR B CA 1
ATOM 1987 C C . THR C 1 47 ? 23.426 -12.574 17.987 1.00 24.12 28 THR B C 1
ATOM 1988 O O . THR C 1 47 ? 23.722 -12.619 19.181 1.00 32.91 28 THR B O 1
ATOM 1992 N N . VAL C 1 48 ? 23.073 -13.644 17.296 1.00 23.20 29 VAL B N 1
ATOM 1993 C CA . VAL C 1 48 ? 23.167 -14.968 17.883 1.00 27.05 29 VAL B CA 1
ATOM 1994 C C . VAL C 1 48 ? 24.268 -15.737 17.175 1.00 27.53 29 VAL B C 1
ATOM 1995 O O . VAL C 1 48 ? 24.270 -15.817 15.948 1.00 23.83 29 VAL B O 1
ATOM 1999 N N . THR C 1 49 ? 25.229 -16.244 17.941 1.00 23.00 30 THR B N 1
ATOM 2000 C CA . THR C 1 49 ? 26.269 -17.082 17.368 1.00 26.90 30 THR B CA 1
ATOM 2001 C C . THR C 1 49 ? 25.944 -18.532 17.646 1.00 23.47 30 THR B C 1
ATOM 2002 O O . THR C 1 49 ? 25.635 -18.911 18.779 1.00 27.72 30 THR B O 1
ATOM 2006 N N . LEU C 1 50 ? 26.001 -19.325 16.589 1.00 21.18 31 LEU B N 1
ATOM 2007 C CA . LEU C 1 50 ? 25.609 -20.726 16.613 1.00 23.09 31 LEU B CA 1
ATOM 2008 C C . LEU C 1 50 ? 26.791 -21.636 16.295 1.00 30.17 31 LEU B C 1
ATOM 2009 O O . LEU C 1 50 ? 27.646 -21.296 15.473 1.00 32.53 31 LEU B O 1
ATOM 2014 N N . GLY C 1 51 ? 26.869 -22.783 16.954 1.00 24.79 32 GLY B N 1
ATOM 2015 C CA . GLY C 1 51 ? 27.938 -23.731 16.654 1.00 26.79 32 GLY B CA 1
ATOM 2016 C C . GLY C 1 51 ? 27.524 -25.142 17.029 1.00 34.62 32 GLY B C 1
ATOM 2017 O O . GLY C 1 51 ? 26.813 -25.355 18.025 1.00 30.51 32 GLY B O 1
ATOM 2018 N N . PHE C 1 52 ? 27.965 -26.112 16.241 1.00 22.43 33 PHE B N 1
ATOM 2019 C CA . PHE C 1 52 ? 27.612 -27.505 16.494 1.00 21.56 33 PHE B CA 1
ATOM 2020 C C . PHE C 1 52 ? 28.809 -28.363 16.882 1.00 22.36 33 PHE B C 1
ATOM 2021 O O . PHE C 1 52 ? 29.889 -28.212 16.318 1.00 25.93 33 PHE B O 1
ATOM 2029 N N . THR C 1 53 ? 28.579 -29.293 17.807 1.00 20.95 34 THR B N 1
ATOM 2030 C CA . THR C 1 53 ? 29.539 -30.331 18.143 1.00 25.17 34 THR B CA 1
ATOM 2031 C C . THR C 1 53 ? 28.862 -31.652 17.870 1.00 26.54 34 THR B C 1
ATOM 2032 O O . THR C 1 53 ? 27.996 -32.050 18.641 1.00 25.10 34 THR B O 1
ATOM 2036 N N . LEU C 1 54 ? 29.259 -32.326 16.784 1.00 20.25 35 LEU B N 1
ATOM 2037 C CA . LEU C 1 54 ? 28.592 -33.546 16.329 1.00 20.78 35 LEU B CA 1
ATOM 2038 C C . LEU C 1 54 ? 29.099 -34.775 17.056 1.00 30.44 35 LEU B C 1
ATOM 2039 O O . LEU C 1 54 ? 30.295 -35.078 17.033 1.00 28.33 35 LEU B O 1
ATOM 2044 N N . GLN C 1 55 ? 28.186 -35.493 17.692 1.00 27.85 36 GLN B N 1
ATOM 2045 C CA . GLN C 1 55 ? 28.570 -36.659 18.474 1.00 26.89 36 GLN B CA 1
ATOM 2046 C C . GLN C 1 55 ? 28.439 -37.968 17.701 1.00 28.46 36 GLN B C 1
ATOM 2047 O O . GLN C 1 55 ? 29.320 -38.821 17.759 1.00 27.25 36 GLN B O 1
ATOM 2053 N N . ASP C 1 56 ? 27.326 -38.155 16.997 1.00 24.49 37 ASP B N 1
ATOM 2054 C CA . ASP C 1 56 ? 27.174 -39.364 16.180 1.00 27.97 37 ASP B CA 1
ATOM 2055 C C . ASP C 1 56 ? 26.016 -39.205 15.229 1.00 29.64 37 ASP B C 1
ATOM 2056 O O . ASP C 1 56 ? 25.099 -38.424 15.471 1.00 26.66 37 ASP B O 1
ATOM 2061 N N . ILE C 1 57 ? 26.080 -39.952 14.138 1.00 31.14 38 ILE B N 1
ATOM 2062 C CA . ILE C 1 57 ? 24.933 -40.176 13.280 1.00 30.24 38 ILE B CA 1
ATOM 2063 C C . ILE C 1 57 ? 24.293 -41.453 13.788 1.00 25.29 38 ILE B C 1
ATOM 2064 O O . ILE C 1 57 ? 24.862 -42.524 13.655 1.00 29.04 38 ILE B O 1
ATOM 2069 N N . VAL C 1 58 ? 23.127 -41.342 14.408 1.00 22.07 39 VAL B N 1
ATOM 2070 C CA . VAL C 1 58 ? 22.603 -42.471 15.162 1.00 24.49 39 VAL B CA 1
ATOM 2071 C C . VAL C 1 58 ? 21.524 -43.263 14.419 1.00 33.73 39 VAL B C 1
ATOM 2072 O O . VAL C 1 58 ? 21.085 -44.320 14.897 1.00 34.94 39 VAL B O 1
ATOM 2076 N N . LYS C 1 59 ? 21.071 -42.750 13.276 1.00 28.41 40 LYS B N 1
ATOM 2077 C CA . LYS C 1 59 ? 20.095 -43.496 12.471 1.00 23.81 40 LYS B CA 1
ATOM 2078 C C . LYS C 1 59 ? 20.088 -43.008 11.035 1.00 29.10 40 LYS B C 1
ATOM 2079 O O . LYS C 1 59 ? 20.154 -41.806 10.770 1.00 29.91 40 LYS B O 1
ATOM 2085 N N . VAL C 1 60 ? 20.000 -43.952 10.107 1.00 29.15 41 VAL B N 1
ATOM 2086 C CA . VAL C 1 60 ? 19.922 -43.637 8.699 1.00 31.99 41 VAL B CA 1
ATOM 2087 C C . VAL C 1 60 ? 18.805 -44.493 8.140 1.00 37.13 41 VAL B C 1
ATOM 2088 O O . VAL C 1 60 ? 18.888 -45.716 8.179 1.00 37.37 41 VAL B O 1
ATOM 2092 N N . ASP C 1 61 ? 17.746 -43.864 7.644 1.00 36.48 42 ASP B N 1
ATOM 2093 C CA . ASP C 1 61 ? 16.575 -44.632 7.226 1.00 30.93 42 ASP B CA 1
ATOM 2094 C C . ASP C 1 61 ? 16.318 -44.393 5.745 1.00 33.70 42 ASP B C 1
ATOM 2095 O O . ASP C 1 61 ? 15.777 -43.357 5.349 1.00 36.55 42 ASP B O 1
ATOM 2100 N N . SER C 1 62 ? 16.714 -45.349 4.915 1.00 32.60 43 SER B N 1
ATOM 2101 C CA . SER C 1 62 ? 16.577 -45.169 3.477 1.00 36.76 43 SER B CA 1
ATOM 2102 C C . SER C 1 62 ? 15.140 -45.382 3.005 1.00 41.75 43 SER B C 1
ATOM 2103 O O . SER C 1 62 ? 14.791 -45.001 1.893 1.00 45.85 43 SER B O 1
ATOM 2106 N N . SER C 1 63 ? 14.303 -46.010 3.821 1.00 36.14 44 SER B N 1
ATOM 2107 C CA . SER C 1 63 ? 12.931 -46.244 3.382 1.00 40.37 44 SER B CA 1
ATOM 2108 C C . SER C 1 63 ? 12.063 -44.991 3.588 1.00 41.23 44 SER B C 1
ATOM 2109 O O . SER C 1 63 ? 11.059 -44.822 2.912 1.00 44.75 44 SER B O 1
ATOM 2112 N N . THR C 1 64 ? 12.451 -44.111 4.508 1.00 37.40 45 THR B N 1
ATOM 2113 C CA . THR C 1 64 ? 11.679 -42.894 4.754 1.00 31.93 45 THR B CA 1
ATOM 2114 C C . THR C 1 64 ? 12.463 -41.615 4.439 1.00 27.48 45 THR B C 1
ATOM 2115 O O . THR C 1 64 ? 11.905 -40.518 4.487 1.00 25.51 45 THR B O 1
ATOM 2119 N N . ASN C 1 65 ? 13.741 -41.767 4.094 1.00 25.64 46 ASN B N 1
ATOM 2120 C CA . ASN C 1 65 ? 14.646 -40.637 3.859 1.00 29.61 46 ASN B CA 1
ATOM 2121 C C . ASN C 1 65 ? 14.729 -39.726 5.086 1.00 32.78 46 ASN B C 1
ATOM 2122 O O . ASN C 1 65 ? 14.508 -38.512 5.010 1.00 29.76 46 ASN B O 1
ATOM 2127 N N . GLU C 1 66 ? 15.060 -40.340 6.214 1.00 26.39 47 GLU B N 1
ATOM 2128 C CA . GLU C 1 66 ? 15.227 -39.645 7.484 1.00 28.14 47 GLU B CA 1
ATOM 2129 C C . GLU C 1 66 ? 16.600 -40.014 8.030 1.00 28.04 47 GLU B C 1
ATOM 2130 O O . GLU C 1 66 ? 16.996 -41.183 8.007 1.00 27.90 47 GLU B O 1
ATOM 2136 N N . VAL C 1 67 ? 17.336 -39.011 8.490 1.00 27.85 48 VAL B N 1
ATOM 2137 C CA . VAL C 1 67 ? 18.590 -39.258 9.184 1.00 29.88 48 VAL B CA 1
ATOM 2138 C C . VAL C 1 67 ? 18.497 -38.620 10.570 1.00 33.51 48 VAL B C 1
ATOM 2139 O O . VAL C 1 67 ? 17.916 -37.538 10.728 1.00 26.30 48 VAL B O 1
ATOM 2143 N N . ASP C 1 68 ? 19.030 -39.317 11.574 1.00 27.21 49 ASP B N 1
ATOM 2144 C CA . ASP C 1 68 ? 19.059 -38.804 12.940 1.00 28.85 49 ASP B CA 1
ATOM 2145 C C . ASP C 1 68 ? 20.481 -38.442 13.384 1.00 28.28 49 ASP B C 1
ATOM 2146 O O . ASP C 1 68 ? 21.399 -39.245 13.223 1.00 29.01 49 ASP B O 1
ATOM 2151 N N . LEU C 1 69 ? 20.647 -37.245 13.942 1.00 20.88 50 LEU B N 1
ATOM 2152 C CA . LEU C 1 69 ? 21.930 -36.801 14.502 1.00 29.06 50 LEU B CA 1
ATOM 2153 C C . LEU C 1 69 ? 21.859 -36.569 16.006 1.00 29.11 50 LEU B C 1
ATOM 2154 O O . LEU C 1 69 ? 20.825 -36.138 16.513 1.00 29.65 50 LEU B O 1
ATOM 2159 N N . VAL C 1 70 ? 22.966 -36.809 16.707 1.00 24.74 51 VAL B N 1
ATOM 2160 C CA . VAL C 1 70 ? 23.110 -36.330 18.086 1.00 19.47 51 VAL B CA 1
ATOM 2161 C C . VAL C 1 70 ? 24.281 -35.340 18.146 1.00 25.63 51 VAL B C 1
ATOM 2162 O O . VAL C 1 70 ? 25.406 -35.642 17.709 1.00 26.16 51 VAL B O 1
ATOM 2166 N N . TYR C 1 71 ? 23.992 -34.145 18.652 1.00 23.99 52 TYR B N 1
ATOM 2167 C CA . TYR C 1 71 ? 24.970 -33.072 18.734 1.00 25.99 52 TYR B CA 1
ATOM 2168 C C . TYR C 1 71 ? 24.696 -32.152 19.925 1.00 28.22 52 TYR B C 1
ATOM 2169 O O . TYR C 1 71 ? 23.605 -32.154 20.493 1.00 25.08 52 TYR B O 1
ATOM 2178 N N . TYR C 1 72 ? 25.698 -31.346 20.260 1.00 24.10 53 TYR B N 1
ATOM 2179 C CA . TYR C 1 72 ? 25.573 -30.243 21.200 1.00 26.46 53 TYR B CA 1
ATOM 2180 C C . TYR C 1 72 ? 25.441 -28.985 20.375 1.00 30.43 53 TYR B C 1
ATOM 2181 O O . TYR C 1 72 ? 26.269 -28.746 19.504 1.00 25.12 53 TYR B O 1
ATOM 2190 N N . GLU C 1 73 ? 24.433 -28.173 20.666 1.00 22.67 54 GLU B N 1
ATOM 2191 C CA . GLU C 1 73 ? 24.198 -26.932 19.937 1.00 24.68 54 GLU B CA 1
ATOM 2192 C C . GLU C 1 73 ? 24.481 -25.727 20.814 1.00 25.59 54 GLU B C 1
ATOM 2193 O O . GLU C 1 73 ? 23.753 -25.442 21.765 1.00 25.13 54 GLU B O 1
ATOM 2199 N N . GLN C 1 74 ? 25.567 -25.037 20.527 1.00 24.60 55 GLN B N 1
ATOM 2200 C CA . GLN C 1 74 ? 25.945 -23.881 21.314 1.00 26.51 55 GLN B CA 1
ATOM 2201 C C . GLN C 1 74 ? 25.321 -22.619 20.736 1.00 27.81 55 GLN B C 1
ATOM 2202 O O . GLN C 1 74 ? 25.450 -22.355 19.537 1.00 26.73 55 GLN B O 1
ATOM 2208 N N . GLN C 1 75 ? 24.620 -21.869 21.579 1.00 24.08 56 GLN B N 1
ATOM 2209 C CA . GLN C 1 75 ? 24.060 -20.570 21.217 1.00 22.52 56 GLN B CA 1
ATOM 2210 C C . GLN C 1 75 ? 24.589 -19.499 22.152 1.00 23.72 56 GLN B C 1
ATOM 2211 O O . GLN C 1 75 ? 24.667 -19.711 23.350 1.00 24.62 56 GLN B O 1
ATOM 2217 N N . ARG C 1 76 ? 24.970 -18.357 21.599 1.00 23.05 57 ARG B N 1
ATOM 2218 C CA . ARG C 1 76 ? 25.473 -17.258 22.407 1.00 28.81 57 ARG B CA 1
ATOM 2219 C C . ARG C 1 76 ? 24.888 -15.951 21.911 1.00 24.16 57 ARG B C 1
ATOM 2220 O O . ARG C 1 76 ? 24.824 -15.708 20.713 1.00 25.39 57 ARG B O 1
ATOM 2228 N N . TRP C 1 77 ? 24.438 -15.119 22.844 1.00 22.48 58 TRP B N 1
ATOM 2229 C CA . TRP C 1 77 ? 23.969 -13.778 22.519 1.00 21.72 58 TRP B CA 1
ATOM 2230 C C . TRP C 1 77 ? 24.253 -12.859 23.691 1.00 31.14 58 TRP B C 1
ATOM 2231 O O . TRP C 1 77 ? 24.744 -13.301 24.740 1.00 31.69 58 TRP B O 1
ATOM 2242 N N . LYS C 1 78 ? 23.937 -11.580 23.522 1.00 29.13 59 LYS B N 1
ATOM 2243 C CA . LYS C 1 78 ? 24.229 -10.576 24.542 1.00 28.95 59 LYS B CA 1
ATOM 2244 C C . LYS C 1 78 ? 23.060 -9.621 24.740 1.00 35.88 59 LYS B C 1
ATOM 2245 O O . LYS C 1 78 ? 22.511 -9.108 23.758 1.00 38.26 59 LYS B O 1
ATOM 2251 N N . LEU C 1 79 ? 22.668 -9.407 26.002 1.00 36.09 60 LEU B N 1
ATOM 2252 C CA . LEU C 1 79 ? 21.595 -8.461 26.350 1.00 39.77 60 LEU B CA 1
ATOM 2253 C C . LEU C 1 79 ? 22.064 -7.369 27.309 1.00 41.55 60 LEU B C 1
ATOM 2254 O O . LEU C 1 79 ? 22.655 -7.667 28.353 1.00 38.89 60 LEU B O 1
ATOM 2259 N N . ASN C 1 80 ? 21.779 -6.114 26.968 1.00 36.90 61 ASN B N 1
ATOM 2260 C CA . ASN C 1 80 ? 22.044 -5.003 27.876 1.00 42.06 61 ASN B CA 1
ATOM 2261 C C . ASN C 1 80 ? 21.277 -5.167 29.177 1.00 46.43 61 ASN B C 1
ATOM 2262 O O . ASN C 1 80 ? 21.756 -4.779 30.243 1.00 45.99 61 ASN B O 1
ATOM 2267 N N . SER C 1 81 ? 20.082 -5.748 29.088 1.00 37.29 62 SER B N 1
ATOM 2268 C CA . SER C 1 81 ? 19.251 -5.925 30.271 1.00 44.21 62 SER B CA 1
ATOM 2269 C C . SER C 1 81 ? 19.781 -6.999 31.221 1.00 48.27 62 SER B C 1
ATOM 2270 O O . SER C 1 81 ? 19.210 -7.203 32.290 1.00 49.96 62 SER B O 1
ATOM 2273 N N . LEU C 1 82 ? 20.853 -7.696 30.840 1.00 37.26 63 LEU B N 1
ATOM 2274 C CA . LEU C 1 82 ? 21.437 -8.705 31.735 1.00 31.59 63 LEU B CA 1
ATOM 2275 C C . LEU C 1 82 ? 22.822 -8.298 32.264 1.00 40.87 63 LEU B C 1
ATOM 2276 O O . LEU C 1 82 ? 23.575 -9.129 32.776 1.00 38.86 63 LEU B O 1
ATOM 2281 N N . MET C 1 83 ? 23.169 -7.028 32.100 1.00 38.68 64 MET B N 1
ATOM 2282 C CA . MET C 1 83 ? 24.427 -6.511 32.618 1.00 45.34 64 MET B CA 1
ATOM 2283 C C . MET C 1 83 ? 24.356 -6.161 34.111 1.00 49.62 64 MET B C 1
ATOM 2284 O O . MET C 1 83 ? 23.289 -5.834 34.633 1.00 51.59 64 MET B O 1
ATOM 2289 N N . TRP C 1 84 ? 25.493 -6.252 34.793 1.00 39.05 65 TRP B N 1
ATOM 2290 C CA . TRP C 1 84 ? 25.615 -5.741 36.151 1.00 37.23 65 TRP B CA 1
ATOM 2291 C C . TRP C 1 84 ? 27.055 -5.373 36.481 1.00 47.04 65 TRP B C 1
ATOM 2292 O O . TRP C 1 84 ? 27.993 -5.750 35.778 1.00 40.91 65 TRP B O 1
ATOM 2303 N N . ASP C 1 85 ? 27.223 -4.627 37.565 1.00 51.77 66 ASP B N 1
ATOM 2304 C CA . ASP C 1 85 ? 28.546 -4.291 38.050 1.00 51.44 66 ASP B CA 1
ATOM 2305 C C . ASP C 1 85 ? 28.867 -5.307 39.138 1.00 50.24 66 ASP B C 1
ATOM 2306 O O . ASP C 1 85 ? 28.172 -5.367 40.164 1.00 50.25 66 ASP B O 1
ATOM 2311 N N . PRO C 1 86 ? 29.903 -6.129 38.907 1.00 42.68 67 PRO B N 1
ATOM 2312 C CA . PRO C 1 86 ? 30.347 -7.133 39.887 1.00 46.65 67 PRO B CA 1
ATOM 2313 C C . PRO C 1 86 ? 30.665 -6.499 41.249 1.00 46.58 67 PRO B C 1
ATOM 2314 O O . PRO C 1 86 ? 30.494 -7.139 42.295 1.00 47.34 67 PRO B O 1
ATOM 2318 N N . ASN C 1 87 ? 31.133 -5.254 41.232 1.00 48.30 68 ASN B N 1
ATOM 2319 C CA . ASN C 1 87 ? 31.480 -4.572 42.478 1.00 53.81 68 ASN B CA 1
ATOM 2320 C C . ASN C 1 87 ? 30.262 -4.299 43.352 1.00 54.12 68 ASN B C 1
ATOM 2321 O O . ASN C 1 87 ? 30.405 -4.114 44.558 1.00 47.37 68 ASN B O 1
ATOM 2326 N N . GLU C 1 88 ? 29.063 -4.315 42.767 1.00 50.80 69 GLU B N 1
ATOM 2327 C CA . GLU C 1 88 ? 27.865 -4.146 43.580 1.00 55.30 69 GLU B CA 1
ATOM 2328 C C . GLU C 1 88 ? 27.321 -5.476 44.060 1.00 53.28 69 GLU B C 1
ATOM 2329 O O . GLU C 1 88 ? 26.293 -5.511 44.745 1.00 59.58 69 GLU B O 1
ATOM 2335 N N . TYR C 1 89 ? 28.006 -6.569 43.730 1.00 47.87 70 TYR B N 1
ATOM 2336 C CA . TYR C 1 89 ? 27.462 -7.891 44.049 1.00 49.55 70 TYR B CA 1
ATOM 2337 C C . TYR C 1 89 ? 28.515 -8.897 44.496 1.00 51.44 70 TYR B C 1
ATOM 2338 O O . TYR C 1 89 ? 28.497 -10.052 44.068 1.00 48.81 70 TYR B O 1
ATOM 2347 N N . GLY C 1 90 ? 29.400 -8.469 45.389 1.00 49.55 71 GLY B N 1
ATOM 2348 C CA . GLY C 1 90 ? 30.390 -9.358 45.978 1.00 47.08 71 GLY B CA 1
ATOM 2349 C C . GLY C 1 90 ? 31.331 -9.969 44.962 1.00 45.08 71 GLY B C 1
ATOM 2350 O O . GLY C 1 90 ? 31.786 -11.097 45.138 1.00 48.03 71 GLY B O 1
ATOM 2351 N N . ASN C 1 91 ? 31.627 -9.197 43.917 1.00 37.75 72 ASN B N 1
ATOM 2352 C CA . ASN C 1 91 ? 32.519 -9.583 42.823 1.00 49.48 72 ASN B CA 1
ATOM 2353 C C . ASN C 1 91 ? 32.052 -10.778 41.974 1.00 50.53 72 ASN B C 1
ATOM 2354 O O . ASN C 1 91 ? 32.865 -11.436 41.312 1.00 44.16 72 ASN B O 1
ATOM 2359 N N . ILE C 1 92 ? 30.743 -11.016 41.938 1.00 43.80 73 ILE B N 1
ATOM 2360 C CA . ILE C 1 92 ? 30.203 -12.065 41.086 1.00 35.86 73 ILE B CA 1
ATOM 2361 C C . ILE C 1 92 ? 30.316 -11.619 39.634 1.00 36.23 73 ILE B C 1
ATOM 2362 O O . ILE C 1 92 ? 29.903 -10.518 39.288 1.00 42.99 73 ILE B O 1
ATOM 2367 N N . THR C 1 93 ? 30.927 -12.446 38.793 1.00 42.66 74 THR B N 1
ATOM 2368 C CA . THR C 1 93 ? 31.151 -12.062 37.396 1.00 40.19 74 THR B CA 1
ATOM 2369 C C . THR C 1 93 ? 30.267 -12.861 36.414 1.00 35.73 74 THR B C 1
ATOM 2370 O O . THR C 1 93 ? 30.157 -12.512 35.239 1.00 35.60 74 THR B O 1
ATOM 2374 N N . ASP C 1 94 ? 29.678 -13.947 36.898 1.00 38.10 75 ASP B N 1
ATOM 2375 C CA . ASP C 1 94 ? 28.794 -14.794 36.090 1.00 37.18 75 ASP B CA 1
ATOM 2376 C C . ASP C 1 94 ? 27.977 -15.713 36.997 1.00 37.44 75 ASP B C 1
ATOM 2377 O O . ASP C 1 94 ? 28.322 -15.899 38.173 1.00 38.74 75 ASP B O 1
ATOM 2382 N N . PHE C 1 95 ? 26.902 -16.282 36.460 1.00 32.08 76 PHE B N 1
ATOM 2383 C CA . PHE C 1 95 ? 26.126 -17.284 37.181 1.00 30.23 76 PHE B CA 1
ATOM 2384 C C . PHE C 1 95 ? 25.433 -18.228 36.199 1.00 31.87 76 PHE B C 1
ATOM 2385 O O . PHE C 1 95 ? 25.338 -17.916 35.002 1.00 31.60 76 PHE B O 1
ATOM 2393 N N . ARG C 1 96 ? 24.962 -19.371 36.705 1.00 29.68 77 ARG B N 1
ATOM 2394 C CA . ARG C 1 96 ? 24.224 -20.353 35.901 1.00 31.34 77 ARG B CA 1
ATOM 2395 C C . ARG C 1 96 ? 22.789 -20.315 36.343 1.00 39.72 77 ARG B C 1
ATOM 2396 O O . ARG C 1 96 ? 22.509 -20.159 37.530 1.00 36.86 77 ARG B O 1
ATOM 2404 N N . THR C 1 97 ? 21.868 -20.477 35.407 1.00 36.19 78 THR B N 1
ATOM 2405 C CA . THR C 1 97 ? 20.482 -20.430 35.782 1.00 34.14 78 THR B CA 1
ATOM 2406 C C . THR C 1 97 ? 19.679 -21.259 34.793 1.00 31.74 78 THR B C 1
ATOM 2407 O O . THR C 1 97 ? 20.112 -21.470 33.656 1.00 29.75 78 THR B O 1
ATOM 2411 N N . SER C 1 98 ? 18.519 -21.748 35.222 1.00 29.03 79 SER B N 1
ATOM 2412 C CA . SER C 1 98 ? 17.640 -22.492 34.321 1.00 33.90 79 SER B CA 1
ATOM 2413 C C . SER C 1 98 ? 17.361 -21.680 33.071 1.00 29.42 79 SER B C 1
ATOM 2414 O O . SER C 1 98 ? 17.105 -20.484 33.169 1.00 29.60 79 SER B O 1
ATOM 2417 N N . ALA C 1 99 ? 17.391 -22.319 31.900 1.00 27.18 80 ALA B N 1
ATOM 2418 C CA . ALA C 1 99 ? 17.129 -21.574 30.658 1.00 37.60 80 ALA B CA 1
ATOM 2419 C C . ALA C 1 99 ? 15.701 -20.992 30.632 1.00 44.01 80 ALA B C 1
ATOM 2420 O O . ALA C 1 99 ? 15.419 -20.044 29.891 1.00 36.89 80 ALA B O 1
ATOM 2422 N N . ALA C 1 100 ? 14.815 -21.552 31.452 1.00 46.02 81 ALA B N 1
ATOM 2423 C CA . ALA C 1 100 ? 13.449 -21.030 31.615 1.00 45.85 81 ALA B CA 1
ATOM 2424 C C . ALA C 1 100 ? 13.405 -19.649 32.283 1.00 42.43 81 ALA B C 1
ATOM 2425 O O . ALA C 1 100 ? 12.419 -18.929 32.155 1.00 50.61 81 ALA B O 1
ATOM 2427 N N . ASP C 1 101 ? 14.452 -19.284 33.019 1.00 45.50 82 ASP B N 1
ATOM 2428 C CA . ASP C 1 101 ? 14.486 -17.980 33.683 1.00 42.43 82 ASP B CA 1
ATOM 2429 C C . ASP C 1 101 ? 14.733 -16.839 32.715 1.00 43.76 82 ASP B C 1
ATOM 2430 O O . ASP C 1 101 ? 14.565 -15.672 33.072 1.00 35.62 82 ASP B O 1
ATOM 2435 N N . ILE C 1 102 ? 15.159 -17.164 31.497 1.00 37.66 83 ILE B N 1
ATOM 2436 C CA . ILE C 1 102 ? 15.525 -16.124 30.546 1.00 32.67 83 ILE B CA 1
ATOM 2437 C C . ILE C 1 102 ? 14.911 -16.306 29.164 1.00 24.68 83 ILE B C 1
ATOM 2438 O O . ILE C 1 102 ? 14.439 -17.378 28.797 1.00 27.06 83 ILE B O 1
ATOM 2443 N N . TRP C 1 103 ? 14.940 -15.225 28.404 1.00 24.66 84 TRP B N 1
ATOM 2444 C CA . TRP C 1 103 ? 14.627 -15.271 26.994 1.00 29.66 84 TRP B CA 1
ATOM 2445 C C . TRP C 1 103 ? 15.682 -16.112 26.275 1.00 25.10 84 TRP B C 1
ATOM 2446 O O . TRP C 1 103 ? 16.877 -16.030 26.602 1.00 23.52 84 TRP B O 1
ATOM 2457 N N . THR C 1 104 ? 15.252 -16.934 25.323 1.00 26.75 85 THR B N 1
ATOM 2458 C CA . THR C 1 104 ? 16.185 -17.635 24.434 1.00 27.77 85 THR B CA 1
ATOM 2459 C C . THR C 1 104 ? 15.690 -17.433 23.004 1.00 30.80 85 THR B C 1
ATOM 2460 O O . THR C 1 104 ? 14.494 -17.199 22.804 1.00 29.12 85 THR B O 1
ATOM 2464 N N . PRO C 1 105 ? 16.607 -17.472 22.012 1.00 21.31 86 PRO B N 1
ATOM 2465 C CA . PRO C 1 105 ? 16.243 -17.244 20.602 1.00 25.71 86 PRO B CA 1
ATOM 2466 C C . PRO C 1 105 ? 15.525 -18.437 19.979 1.00 29.35 86 PRO B C 1
ATOM 2467 O O . PRO C 1 105 ? 15.739 -19.579 20.399 1.00 32.34 86 PRO B O 1
ATOM 2471 N N . ASP C 1 106 ? 14.696 -18.163 18.978 1.00 29.37 87 ASP B N 1
ATOM 2472 C CA . ASP C 1 106 ? 13.859 -19.182 18.355 1.00 26.87 87 ASP B CA 1
ATOM 2473 C C . ASP C 1 106 ? 14.527 -19.875 17.157 1.00 25.30 87 ASP B C 1
ATOM 2474 O O . ASP C 1 106 ? 13.870 -20.133 16.133 1.00 25.78 87 ASP B O 1
ATOM 2479 N N . ILE C 1 107 ? 15.813 -20.201 17.294 1.00 25.69 88 ILE B N 1
ATOM 2480 C CA . ILE C 1 107 ? 16.531 -20.851 16.209 1.00 30.34 88 ILE B CA 1
ATOM 2481 C C . ILE C 1 107 ? 15.993 -22.267 16.055 1.00 30.16 88 ILE B C 1
ATOM 2482 O O . ILE C 1 107 ? 15.911 -23.023 17.014 1.00 32.20 88 ILE B O 1
ATOM 2487 N N . THR C 1 108 ? 15.653 -22.613 14.826 1.00 27.00 89 THR B N 1
ATOM 2488 C CA . THR C 1 108 ? 14.934 -23.833 14.493 1.00 29.96 89 THR B CA 1
ATOM 2489 C C . THR C 1 108 ? 15.548 -24.515 13.307 1.00 25.03 89 THR B C 1
ATOM 2490 O O . THR C 1 108 ? 15.947 -23.838 12.374 1.00 22.65 89 THR B O 1
ATOM 2494 N N . ALA C 1 109 ? 15.571 -25.844 13.321 1.00 20.13 90 ALA B N 1
ATOM 2495 C CA . ALA C 1 109 ? 15.862 -26.632 12.136 1.00 29.90 90 ALA B CA 1
ATOM 2496 C C . ALA C 1 109 ? 14.679 -26.526 11.183 1.00 34.26 90 ALA B C 1
ATOM 2497 O O . ALA C 1 109 ? 13.536 -26.793 11.578 1.00 29.43 90 ALA B O 1
ATOM 2499 N N . TYR C 1 110 ? 14.935 -26.175 9.925 1.00 22.71 91 TYR B N 1
ATOM 2500 C CA . TYR C 1 110 ? 13.830 -25.936 8.995 1.00 26.90 91 TYR B CA 1
ATOM 2501 C C . TYR C 1 110 ? 13.280 -27.196 8.350 1.00 33.08 91 TYR B C 1
ATOM 2502 O O . TYR C 1 110 ? 12.159 -27.187 7.832 1.00 34.77 91 TYR B O 1
ATOM 2511 N N . SER C 1 111 ? 14.027 -28.288 8.418 1.00 23.35 92 SER B N 1
ATOM 2512 C CA . SER C 1 111 ? 13.557 -29.508 7.773 1.00 24.38 92 SER B CA 1
ATOM 2513 C C . SER C 1 111 ? 13.548 -30.726 8.694 1.00 23.62 92 SER B C 1
ATOM 2514 O O . SER C 1 111 ? 13.764 -31.849 8.241 1.00 23.77 92 SER B O 1
ATOM 2517 N N . SER C 1 112 ? 13.244 -30.520 9.972 1.00 21.82 93 SER B N 1
ATOM 2518 C CA . SER C 1 112 ? 13.073 -31.655 10.866 1.00 20.53 93 SER B CA 1
ATOM 2519 C C . SER C 1 112 ? 11.798 -32.403 10.513 1.00 26.13 93 SER B C 1
ATOM 2520 O O . SER C 1 112 ? 10.910 -31.861 9.830 1.00 22.56 93 SER B O 1
ATOM 2523 N N . THR C 1 113 ? 11.740 -33.662 10.944 1.00 22.03 94 THR B N 1
ATOM 2524 C CA . THR C 1 113 ? 10.601 -34.524 10.687 1.00 23.01 94 THR B CA 1
ATOM 2525 C C . THR C 1 113 ? 9.925 -34.956 11.989 1.00 23.93 94 THR B C 1
ATOM 2526 O O . THR C 1 113 ? 8.845 -35.548 11.957 1.00 29.17 94 THR B O 1
ATOM 2530 N N . ARG C 1 114 ? 10.570 -34.660 13.122 1.00 24.86 95 ARG B N 1
ATOM 2531 C CA . ARG C 1 114 ? 10.082 -35.015 14.464 1.00 27.19 95 ARG B CA 1
ATOM 2532 C C . ARG C 1 114 ? 10.474 -33.918 15.450 1.00 29.67 95 ARG B C 1
ATOM 2533 O O . ARG C 1 114 ? 11.444 -33.215 15.206 1.00 22.67 95 ARG B O 1
ATOM 2541 N N . PRO C 1 115 ? 9.730 -33.768 16.565 1.00 24.14 96 PRO B N 1
ATOM 2542 C CA . PRO C 1 115 ? 10.197 -32.808 17.563 1.00 22.47 96 PRO B CA 1
ATOM 2543 C C . PRO C 1 115 ? 11.630 -33.151 17.985 1.00 23.43 96 PRO B C 1
ATOM 2544 O O . PRO C 1 115 ? 11.960 -34.333 18.115 1.00 23.99 96 PRO B O 1
ATOM 2548 N N . VAL C 1 116 ? 12.478 -32.143 18.114 1.00 28.27 97 VAL B N 1
ATOM 2549 C CA . VAL C 1 116 ? 13.853 -32.356 18.576 1.00 31.64 97 VAL B CA 1
ATOM 2550 C C . VAL C 1 116 ? 13.810 -32.872 19.991 1.00 28.85 97 VAL B C 1
ATOM 2551 O O . VAL C 1 116 ? 13.014 -32.395 20.777 1.00 29.46 97 VAL B O 1
ATOM 2555 N N . GLN C 1 117 ? 14.639 -33.850 20.333 1.00 25.17 98 GLN B N 1
ATOM 2556 C CA . GLN C 1 117 ? 14.668 -34.302 21.722 1.00 27.84 98 GLN B CA 1
ATOM 2557 C C . GLN C 1 117 ? 15.868 -33.728 22.483 1.00 31.09 98 GLN B C 1
ATOM 2558 O O . GLN C 1 117 ? 16.968 -33.678 21.949 1.00 22.63 98 GLN B O 1
ATOM 2564 N N . VAL C 1 118 ? 15.644 -33.274 23.714 1.00 25.75 99 VAL B N 1
ATOM 2565 C CA . VAL C 1 118 ? 16.710 -32.656 24.504 1.00 29.96 99 VAL B CA 1
ATOM 2566 C C . VAL C 1 118 ? 17.362 -33.727 25.388 1.00 32.47 99 VAL B C 1
ATOM 2567 O O . VAL C 1 118 ? 16.657 -34.444 26.117 1.00 27.01 99 VAL B O 1
ATOM 2571 N N . LEU C 1 119 ? 18.689 -33.828 25.334 1.00 27.50 100 LEU B N 1
ATOM 2572 C CA . LEU C 1 119 ? 19.407 -34.931 25.985 1.00 26.05 100 LEU B CA 1
ATOM 2573 C C . LEU C 1 119 ? 20.179 -34.486 27.239 1.00 30.65 100 LEU B C 1
ATOM 2574 O O . LEU C 1 119 ? 20.844 -35.289 27.899 1.00 38.41 100 LEU B O 1
ATOM 2579 N N . SER C 1 120 ? 20.146 -33.192 27.519 1.00 22.33 101 SER B N 1
ATOM 2580 C CA . SER C 1 120 ? 20.938 -32.630 28.603 1.00 28.25 101 SER B CA 1
ATOM 2581 C C . SER C 1 120 ? 20.097 -31.657 29.391 1.00 29.11 101 SER B C 1
ATOM 2582 O O . SER C 1 120 ? 19.024 -31.255 28.929 1.00 25.51 101 SER B O 1
ATOM 2585 N N . PRO C 1 121 ? 20.584 -31.251 30.569 1.00 27.90 102 PRO B N 1
ATOM 2586 C CA . PRO C 1 121 ? 19.938 -30.128 31.251 1.00 30.96 102 PRO B CA 1
ATOM 2587 C C . PRO C 1 121 ? 19.964 -28.902 30.352 1.00 31.87 102 PRO B C 1
ATOM 2588 O O . PRO C 1 121 ? 20.826 -28.780 29.464 1.00 32.45 102 PRO B O 1
ATOM 2592 N N . GLN C 1 122 ? 18.982 -28.036 30.544 1.00 26.60 103 GLN B N 1
ATOM 2593 C CA . GLN C 1 122 ? 18.892 -26.776 29.827 1.00 30.95 103 GLN B CA 1
ATOM 2594 C C . GLN C 1 122 ? 19.221 -25.656 30.800 1.00 31.80 103 GLN B C 1
ATOM 2595 O O . GLN C 1 122 ? 18.346 -25.118 31.480 1.00 29.28 103 GLN B O 1
ATOM 2601 N N . ILE C 1 123 ? 20.498 -25.332 30.885 1.00 33.81 104 ILE B N 1
ATOM 2602 C CA . ILE C 1 123 ? 20.983 -24.364 31.858 1.00 27.32 104 ILE B CA 1
ATOM 2603 C C . ILE C 1 123 ? 21.826 -23.361 31.112 1.00 27.82 104 ILE B C 1
ATOM 2604 O O . ILE C 1 123 ? 22.676 -23.741 30.334 1.00 27.84 104 ILE B O 1
ATOM 2609 N N . ALA C 1 124 ? 21.622 -22.077 31.375 1.00 24.84 105 ALA B N 1
ATOM 2610 C CA . ALA C 1 124 ? 22.380 -21.060 30.684 1.00 23.43 105 ALA B CA 1
ATOM 2611 C C . ALA C 1 124 ? 23.430 -20.468 31.598 1.00 30.59 105 ALA B C 1
ATOM 2612 O O . ALA C 1 124 ? 23.287 -20.491 32.828 1.00 29.36 105 ALA B O 1
ATOM 2614 N N . VAL C 1 125 ? 24.487 -19.946 30.984 1.00 24.48 106 VAL B N 1
ATOM 2615 C CA . VAL C 1 125 ? 25.529 -19.213 31.682 1.00 27.89 106 VAL B CA 1
ATOM 2616 C C . VAL C 1 125 ? 25.397 -17.745 31.314 1.00 32.08 106 VAL B C 1
ATOM 2617 O O . VAL C 1 125 ? 25.429 -17.389 30.129 1.00 29.33 106 VAL B O 1
ATOM 2621 N N . VAL C 1 126 ? 25.232 -16.904 32.331 1.00 28.17 107 VAL B N 1
ATOM 2622 C CA . VAL C 1 126 ? 25.085 -15.457 32.156 1.00 29.50 107 VAL B CA 1
ATOM 2623 C C . VAL C 1 126 ? 26.300 -14.730 32.724 1.00 32.23 107 VAL B C 1
ATOM 2624 O O . VAL C 1 126 ? 26.699 -14.996 33.851 1.00 32.42 107 VAL B O 1
ATOM 2628 N N . THR C 1 127 ? 26.871 -13.816 31.945 1.00 30.15 108 THR B N 1
ATOM 2629 C CA . THR C 1 127 ? 28.041 -13.060 32.363 1.00 33.17 108 THR B CA 1
ATOM 2630 C C . THR C 1 127 ? 27.668 -11.591 32.598 1.00 31.65 108 THR B C 1
ATOM 2631 O O . THR C 1 127 ? 26.727 -11.082 31.981 1.00 37.22 108 THR B O 1
ATOM 2635 N N . HIS C 1 128 ? 28.448 -10.894 33.423 1.00 36.08 109 HIS B N 1
ATOM 2636 C CA . HIS C 1 128 ? 28.100 -9.541 33.874 1.00 34.57 109 HIS B CA 1
ATOM 2637 C C . HIS C 1 128 ? 28.083 -8.520 32.754 1.00 36.37 109 HIS B C 1
ATOM 2638 O O . HIS C 1 128 ? 27.505 -7.436 32.910 1.00 32.57 109 HIS B O 1
ATOM 2645 N N . ASP C 1 129 ? 28.724 -8.856 31.635 1.00 33.02 110 ASP B N 1
ATOM 2646 C CA . ASP C 1 129 ? 28.658 -8.016 30.445 1.00 40.22 110 ASP B CA 1
ATOM 2647 C C . ASP C 1 129 ? 27.376 -8.312 29.653 1.00 32.72 110 ASP B C 1
ATOM 2648 O O . ASP C 1 129 ? 27.186 -7.795 28.564 1.00 40.55 110 ASP B O 1
ATOM 2653 N N . GLY C 1 130 ? 26.511 -9.157 30.195 1.00 31.18 111 GLY B N 1
ATOM 2654 C CA . GLY C 1 130 ? 25.224 -9.427 29.549 1.00 33.66 111 GLY B CA 1
ATOM 2655 C C . GLY C 1 130 ? 25.237 -10.583 28.562 1.00 32.20 111 GLY B C 1
ATOM 2656 O O . GLY C 1 130 ? 24.219 -10.907 27.930 1.00 33.11 111 GLY B O 1
ATOM 2657 N N . SER C 1 131 ? 26.392 -11.223 28.445 1.00 32.73 112 SER B N 1
ATOM 2658 C CA . SER C 1 131 ? 26.552 -12.363 27.554 1.00 37.50 112 SER B CA 1
ATOM 2659 C C . SER C 1 131 ? 25.812 -13.583 28.113 1.00 35.16 112 SER B C 1
ATOM 2660 O O . SER C 1 131 ? 25.822 -13.830 29.325 1.00 36.97 112 SER B O 1
ATOM 2663 N N . VAL C 1 132 ? 25.147 -14.326 27.233 1.00 30.19 113 VAL B N 1
ATOM 2664 C CA . VAL C 1 132 ? 24.477 -15.570 27.606 1.00 30.33 113 VAL B CA 1
ATOM 2665 C C . VAL C 1 132 ? 24.943 -16.716 26.717 1.00 32.22 113 VAL B C 1
ATOM 2666 O O . VAL C 1 132 ? 24.993 -16.565 25.504 1.00 30.67 113 VAL B O 1
ATOM 2670 N N . MET C 1 133 ? 25.312 -17.841 27.319 1.00 30.18 114 MET B N 1
ATOM 2671 C CA . MET C 1 133 ? 25.622 -19.042 26.560 1.00 33.66 114 MET B CA 1
ATOM 2672 C C . MET C 1 133 ? 24.785 -20.233 27.032 1.00 29.97 114 MET B C 1
ATOM 2673 O O . MET C 1 133 ? 24.599 -20.451 28.226 1.00 26.24 114 MET B O 1
ATOM 2678 N N . PHE C 1 134 ? 24.299 -21.001 26.072 1.00 23.01 115 PHE B N 1
ATOM 2679 C CA . PHE C 1 134 ? 23.359 -22.070 26.303 1.00 23.61 115 PHE B CA 1
ATOM 2680 C C . PHE C 1 134 ? 23.726 -23.197 25.330 1.00 26.17 115 PHE B C 1
ATOM 2681 O O . PHE C 1 134 ? 23.730 -22.989 24.106 1.00 23.48 115 PHE B O 1
ATOM 2689 N N . ILE C 1 135 ? 24.083 -24.365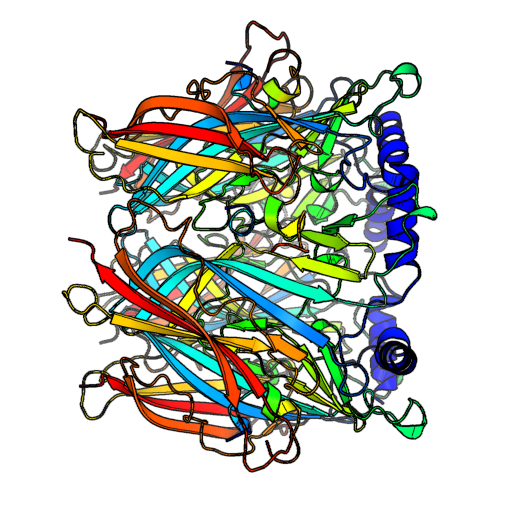 25.860 1.00 24.21 116 ILE B N 1
ATOM 2690 C CA . ILE C 1 135 ? 24.592 -25.476 25.032 1.00 22.12 116 ILE B CA 1
ATOM 2691 C C . ILE C 1 135 ? 23.878 -26.787 25.341 1.00 31.39 116 ILE B C 1
ATOM 2692 O O . ILE C 1 135 ? 24.436 -27.650 26.016 1.00 33.00 116 ILE B O 1
ATOM 2697 N N . PRO C 1 136 ? 22.637 -26.935 24.863 1.00 29.10 117 PRO B N 1
ATOM 2698 C CA . PRO C 1 136 ? 21.847 -28.161 25.039 1.00 33.17 117 PRO B CA 1
ATOM 2699 C C . PRO C 1 136 ? 22.277 -29.301 24.106 1.00 30.87 117 PRO B C 1
ATOM 2700 O O . PRO C 1 136 ? 22.532 -29.078 22.920 1.00 29.42 117 PRO B O 1
ATOM 2704 N N . ALA C 1 137 ? 22.352 -30.514 24.644 1.00 22.70 118 ALA B N 1
ATOM 2705 C CA . ALA C 1 137 ? 22.532 -31.697 23.816 1.00 22.54 118 ALA B CA 1
ATOM 2706 C C . ALA C 1 137 ? 21.196 -32.046 23.170 1.00 29.96 118 ALA B C 1
ATOM 2707 O O . ALA C 1 137 ? 20.136 -31.912 23.809 1.00 23.37 118 ALA B O 1
ATOM 2709 N N . GLN C 1 138 ? 21.228 -32.455 21.903 1.00 27.26 119 GLN B N 1
ATOM 2710 C CA . GLN C 1 138 ? 19.984 -32.691 21.160 1.00 32.85 119 GLN B CA 1
ATOM 2711 C C . GLN C 1 138 ? 20.061 -33.877 20.219 1.00 30.65 119 GLN B C 1
ATOM 2712 O O . GLN C 1 138 ? 21.125 -34.168 19.667 1.00 24.93 119 GLN B O 1
ATOM 2718 N N . ARG C 1 139 ? 18.916 -34.541 20.027 1.00 22.71 120 ARG B N 1
ATOM 2719 C CA . ARG C 1 139 ? 18.752 -35.523 18.965 1.00 21.24 120 ARG B CA 1
ATOM 2720 C C . ARG C 1 139 ? 17.768 -34.977 17.946 1.00 27.09 120 ARG B C 1
ATOM 2721 O O . ARG C 1 139 ? 16.623 -34.686 18.297 1.00 23.21 120 ARG B O 1
ATOM 2729 N N . LEU C 1 140 ? 18.205 -34.883 16.695 1.00 25.87 121 LEU B N 1
ATOM 2730 C CA . LEU C 1 140 ? 17.422 -34.320 15.609 1.00 26.02 121 LEU B CA 1
ATOM 2731 C C . LEU C 1 140 ? 17.139 -35.348 14.525 1.00 27.03 121 LEU B C 1
ATOM 2732 O O . LEU C 1 140 ? 18.050 -36.028 14.058 1.00 24.10 121 LEU B O 1
ATOM 2737 N N . SER C 1 141 ? 15.879 -35.476 14.136 1.00 23.90 122 SER B N 1
ATOM 2738 C CA . SER C 1 141 ? 15.509 -36.236 12.932 1.00 24.75 122 SER B CA 1
ATOM 2739 C C . SER C 1 141 ? 15.211 -35.226 11.827 1.00 26.03 122 SER B C 1
ATOM 2740 O O . SER C 1 141 ? 14.442 -34.291 12.061 1.00 28.40 122 SER B O 1
ATOM 2743 N N . PHE C 1 142 ? 15.812 -35.395 10.649 1.00 22.02 123 PHE B N 1
ATOM 2744 C CA . PHE C 1 142 ? 15.617 -34.458 9.547 1.00 22.56 123 PHE B CA 1
ATOM 2745 C C . PHE C 1 142 ? 15.637 -35.146 8.172 1.00 26.87 123 PHE B C 1
ATOM 2746 O O . PHE C 1 142 ? 15.983 -36.325 8.048 1.00 27.34 123 PHE B O 1
ATOM 2754 N N . MET C 1 143 ? 15.235 -34.400 7.145 1.00 22.75 124 MET B N 1
ATOM 2755 C CA . MET C 1 143 ? 15.070 -34.945 5.789 1.00 31.49 124 MET B CA 1
ATOM 2756 C C . MET C 1 143 ? 16.391 -35.174 5.081 1.00 23.46 124 MET B C 1
ATOM 2757 O O . MET C 1 143 ? 17.137 -34.233 4.844 1.00 22.53 124 MET B O 1
ATOM 2762 N N . CYS C 1 144 ? 16.651 -36.415 4.702 1.00 25.87 125 CYS B N 1
ATOM 2763 C CA . CYS C 1 144 ? 17.855 -36.724 3.946 1.00 23.17 125 CYS B CA 1
ATOM 2764 C C . CYS C 1 144 ? 17.759 -38.067 3.241 1.00 25.72 125 CYS B C 1
ATOM 2765 O O . CYS C 1 144 ? 17.544 -39.092 3.885 1.00 33.56 125 CYS B O 1
ATOM 2768 N N . ASP C 1 145 ? 17.899 -38.053 1.916 1.00 27.95 126 ASP B N 1
ATOM 2769 C CA . ASP C 1 145 ? 18.031 -39.275 1.135 1.00 30.03 126 ASP B CA 1
ATOM 2770 C C . ASP C 1 145 ? 19.465 -39.772 1.276 1.00 31.29 126 ASP B C 1
ATOM 2771 O O . ASP C 1 145 ? 20.372 -39.148 0.752 1.00 32.97 126 ASP B O 1
ATOM 2776 N N . PRO C 1 146 ? 19.665 -40.897 1.983 1.00 32.67 127 PRO B N 1
ATOM 2777 C CA . PRO C 1 146 ? 21.018 -41.382 2.274 1.00 31.59 127 PRO B CA 1
ATOM 2778 C C . PRO C 1 146 ? 21.594 -42.291 1.192 1.00 41.28 127 PRO B C 1
ATOM 2779 O O . PRO C 1 146 ? 22.627 -42.916 1.438 1.00 38.31 127 PRO B O 1
ATOM 2783 N N . THR C 1 147 ? 20.940 -42.362 0.034 1.00 37.09 128 THR B N 1
ATOM 2784 C CA . THR C 1 147 ? 21.426 -43.172 -1.085 1.00 36.79 128 THR B CA 1
ATOM 2785 C C . THR C 1 147 ? 22.872 -42.827 -1.388 1.00 39.45 128 THR B C 1
ATOM 2786 O O . THR C 1 147 ? 23.193 -41.664 -1.664 1.00 34.59 128 THR B O 1
ATOM 2790 N N . GLY C 1 148 ? 23.733 -43.842 -1.351 1.00 39.66 129 GLY B N 1
ATOM 2791 C CA . GLY C 1 148 ? 25.158 -43.650 -1.540 1.00 38.15 129 GLY B CA 1
ATOM 2792 C C . GLY C 1 148 ? 25.941 -43.728 -0.240 1.00 35.74 129 GLY B C 1
ATOM 2793 O O . GLY C 1 148 ? 27.167 -43.622 -0.253 1.00 36.10 129 GLY B O 1
ATOM 2794 N N . VAL C 1 149 ? 25.254 -43.936 0.881 1.00 34.35 130 VAL B N 1
ATOM 2795 C CA . VAL C 1 149 ? 25.948 -43.967 2.176 1.00 31.40 130 VAL B CA 1
ATOM 2796 C C . VAL C 1 149 ? 26.892 -45.177 2.268 1.00 36.16 130 VAL B C 1
ATOM 2797 O O . VAL C 1 149 ? 27.961 -45.100 2.898 1.00 36.01 130 VAL B O 1
ATOM 2801 N N . ASP C 1 150 ? 26.528 -46.274 1.602 1.00 30.32 131 ASP B N 1
ATOM 2802 C CA . ASP C 1 150 ? 27.342 -47.485 1.644 1.00 40.27 131 ASP B CA 1
ATOM 2803 C C . ASP C 1 150 ? 28.360 -47.540 0.494 1.00 50.29 131 ASP B C 1
ATOM 2804 O O . ASP C 1 150 ? 28.785 -48.617 0.086 1.00 55.10 131 ASP B O 1
ATOM 2809 N N . SER C 1 151 ? 28.710 -46.383 -0.053 1.00 49.79 132 SER B N 1
ATOM 2810 C CA . SER C 1 151 ? 29.716 -46.313 -1.103 1.00 51.26 132 SER B CA 1
ATOM 2811 C C . SER C 1 151 ? 30.942 -45.550 -0.625 1.00 48.49 132 SER B C 1
ATOM 2812 O O . SER C 1 151 ? 30.927 -44.929 0.436 1.00 54.17 132 SER B O 1
ATOM 2815 N N . GLU C 1 152 ? 31.998 -45.576 -1.432 1.00 37.89 133 GLU B N 1
ATOM 2816 C CA . GLU C 1 152 ? 33.237 -44.885 -1.090 1.00 34.35 133 GLU B CA 1
ATOM 2817 C C . GLU C 1 152 ? 33.026 -43.367 -1.189 1.00 40.81 133 GLU B C 1
ATOM 2818 O O . GLU C 1 152 ? 33.633 -42.599 -0.445 1.00 48.01 133 GLU B O 1
ATOM 2824 N N . GLU C 1 153 ? 32.203 -42.942 -2.144 1.00 36.31 134 GLU B N 1
ATOM 2825 C CA . GLU C 1 153 ? 31.843 -41.531 -2.314 1.00 38.95 134 GLU B CA 1
ATOM 2826 C C . GLU C 1 153 ? 31.004 -40.988 -1.146 1.00 39.15 134 GLU B C 1
ATOM 2827 O O . GLU C 1 153 ? 31.037 -39.794 -0.868 1.00 37.68 134 GLU B O 1
ATOM 2833 N N . GLY C 1 154 ? 30.195 -41.844 -0.523 1.00 39.48 135 GLY B N 1
ATOM 2834 C CA . GLY C 1 154 ? 29.339 -41.430 0.577 1.00 38.38 135 GLY B CA 1
ATOM 2835 C C . GLY C 1 154 ? 28.147 -40.606 0.106 1.00 39.78 135 GLY B C 1
ATOM 2836 O O . GLY C 1 154 ? 27.816 -40.621 -1.075 1.00 39.24 135 GLY B O 1
ATOM 2837 N N . VAL C 1 155 ? 27.549 -39.840 1.014 1.00 34.16 136 VAL B N 1
ATOM 2838 C CA . VAL C 1 155 ? 26.356 -39.054 0.718 1.00 30.41 136 VAL B CA 1
ATOM 2839 C C . VAL C 1 155 ? 26.434 -37.750 1.522 1.00 32.91 136 VAL B C 1
ATOM 2840 O O . VAL C 1 155 ? 27.082 -37.703 2.560 1.00 30.11 136 VAL B O 1
ATOM 2844 N N . THR C 1 156 ? 25.801 -36.694 1.022 1.00 31.50 137 THR B N 1
ATOM 2845 C CA . THR C 1 156 ? 25.755 -35.428 1.729 1.00 34.21 137 THR B CA 1
ATOM 2846 C C . THR C 1 156 ? 24.330 -35.159 2.207 1.00 36.13 137 THR B C 1
ATOM 2847 O O . THR C 1 156 ? 23.373 -35.332 1.440 1.00 31.45 137 THR B O 1
ATOM 2851 N N . CYS C 1 157 ? 24.192 -34.793 3.481 1.00 26.49 138 CYS B N 1
ATOM 2852 C CA . CYS C 1 157 ? 22.909 -34.354 4.027 1.00 33.12 138 CYS B CA 1
ATOM 2853 C C . CYS C 1 157 ? 23.045 -32.900 4.435 1.00 35.89 138 CYS B C 1
ATOM 2854 O O . CYS C 1 157 ? 24.141 -32.463 4.790 1.00 31.92 138 CYS B O 1
ATOM 2857 N N . ALA C 1 158 ? 21.948 -32.152 4.405 1.00 26.91 139 ALA B N 1
ATOM 2858 C CA . ALA C 1 158 ? 21.997 -30.751 4.820 1.00 26.88 139 ALA B CA 1
ATOM 2859 C C . ALA C 1 158 ? 20.735 -30.357 5.546 1.00 27.85 139 ALA B C 1
ATOM 2860 O O . ALA C 1 158 ? 19.638 -30.789 5.169 1.00 27.86 139 ALA B O 1
ATOM 2862 N N . VAL C 1 159 ? 20.873 -29.516 6.570 1.00 20.35 140 VAL B N 1
ATOM 2863 C CA . VAL C 1 159 ? 19.703 -28.968 7.224 1.00 27.70 140 VAL B CA 1
ATOM 2864 C C . VAL C 1 159 ? 19.989 -27.521 7.622 1.00 29.90 140 VAL B C 1
ATOM 2865 O O . VAL C 1 159 ? 21.060 -27.201 8.153 1.00 28.76 140 VAL B O 1
ATOM 2869 N N . LYS C 1 160 ? 19.047 -26.633 7.314 1.00 23.25 141 LYS B N 1
ATOM 2870 C CA . LYS C 1 160 ? 19.214 -25.219 7.647 1.00 19.84 141 LYS B CA 1
ATOM 2871 C C . LYS C 1 160 ? 18.621 -24.880 9.013 1.00 27.86 141 LYS B C 1
ATOM 2872 O O . LYS C 1 160 ? 17.552 -25.383 9.398 1.00 25.36 141 LYS B O 1
ATOM 2878 N N . PHE C 1 161 ? 19.319 -24.013 9.733 1.00 20.42 142 PHE B N 1
ATOM 2879 C CA . PHE C 1 161 ? 18.862 -23.503 11.031 1.00 19.35 142 PHE B CA 1
ATOM 2880 C C . PHE C 1 161 ? 18.659 -22.023 10.899 1.00 23.36 142 PHE B C 1
ATOM 2881 O O . PHE C 1 161 ? 19.470 -21.349 10.272 1.00 22.21 142 PHE B O 1
ATOM 2889 N N . GLY C 1 162 ? 17.566 -21.515 11.442 1.00 20.02 143 GLY B N 1
ATOM 2890 C CA . GLY C 1 162 ? 17.329 -20.083 11.408 1.00 21.87 143 GLY B CA 1
ATOM 2891 C C . GLY C 1 162 ? 16.202 -19.713 12.341 1.00 21.34 143 GLY B C 1
ATOM 2892 O O . GLY C 1 162 ? 15.504 -20.589 12.849 1.00 26.21 143 GLY B O 1
ATOM 2893 N N . SER C 1 163 ? 16.047 -18.419 12.586 1.00 22.06 144 SER B N 1
ATOM 2894 C CA . SER C 1 163 ? 14.942 -17.935 13.403 1.00 23.46 144 SER B CA 1
ATOM 2895 C C . SER C 1 163 ? 13.636 -18.265 12.725 1.00 25.16 144 SER B C 1
ATOM 2896 O O . SER C 1 163 ? 13.529 -18.134 11.502 1.00 18.59 144 SER B O 1
ATOM 2899 N N . TRP C 1 164 ? 12.647 -18.686 13.503 1.00 23.92 145 TRP B N 1
ATOM 2900 C CA . TRP C 1 164 ? 11.341 -18.988 12.926 1.00 23.42 145 TRP B CA 1
ATOM 2901 C C . TRP C 1 164 ? 10.558 -17.727 12.573 1.00 26.48 145 TRP B C 1
ATOM 2902 O O . TRP C 1 164 ? 9.777 -17.730 11.610 1.00 26.36 145 TRP B O 1
ATOM 2913 N N . VAL C 1 165 ? 10.737 -16.653 13.345 1.00 22.12 146 VAL B N 1
ATOM 2914 C CA . VAL C 1 165 ? 9.928 -15.444 13.126 1.00 22.55 146 VAL B CA 1
ATOM 2915 C C . VAL C 1 165 ? 10.702 -14.134 12.950 1.00 27.39 146 VAL B C 1
ATOM 2916 O O . VAL C 1 165 ? 10.118 -13.120 12.555 1.00 25.44 146 VAL B O 1
ATOM 2920 N N . TYR C 1 166 ? 12.006 -14.129 13.227 1.00 22.30 147 TYR B N 1
ATOM 2921 C CA . TYR C 1 166 ? 12.776 -12.889 13.117 1.00 23.65 147 TYR B CA 1
ATOM 2922 C C . TYR C 1 166 ? 13.593 -12.828 11.827 1.00 26.88 147 TYR B C 1
ATOM 2923 O O . TYR C 1 166 ? 14.227 -13.809 11.452 1.00 29.09 147 TYR B O 1
ATOM 2932 N N . SER C 1 167 ? 13.566 -11.676 11.152 1.00 21.97 148 SER B N 1
ATOM 2933 C CA . SER C 1 167 ? 14.423 -11.435 10.000 1.00 22.90 148 SER B CA 1
ATOM 2934 C C . SER C 1 167 ? 15.824 -11.087 10.463 1.00 29.84 148 SER B C 1
ATOM 2935 O O . SER C 1 167 ? 16.060 -10.886 11.658 1.00 26.70 148 SER B O 1
ATOM 2938 N N . GLY C 1 168 ? 16.736 -10.991 9.504 1.00 28.76 149 GLY B N 1
ATOM 2939 C CA . GLY C 1 168 ? 18.107 -10.593 9.750 1.00 24.13 149 GLY B CA 1
ATOM 2940 C C . GLY C 1 168 ? 18.307 -9.156 10.236 1.00 29.09 149 GLY B C 1
ATOM 2941 O O . GLY C 1 168 ? 19.400 -8.794 10.657 1.00 31.78 149 GLY B O 1
ATOM 2942 N N . PHE C 1 169 ? 17.284 -8.315 10.131 1.00 25.95 150 PHE B N 1
ATOM 2943 C CA . PHE C 1 169 ? 17.371 -6.972 10.699 1.00 32.29 150 PHE B CA 1
ATOM 2944 C C . PHE C 1 169 ? 17.063 -7.006 12.204 1.00 35.12 150 PHE B C 1
ATOM 2945 O O . PHE C 1 169 ? 17.141 -5.987 12.879 1.00 34.06 150 PHE B O 1
ATOM 2953 N N . GLU C 1 170 ? 16.665 -8.170 12.715 1.00 31.21 151 GLU B N 1
ATOM 2954 C CA . GLU C 1 170 ? 16.320 -8.297 14.132 1.00 30.67 151 GLU B CA 1
ATOM 2955 C C . GLU C 1 170 ? 17.178 -9.336 14.850 1.00 26.90 151 GLU B C 1
ATOM 2956 O O . GLU C 1 170 ? 17.648 -9.111 15.963 1.00 28.33 151 GLU B O 1
ATOM 2962 N N . ILE C 1 171 ? 17.377 -10.485 14.217 1.00 20.96 152 ILE B N 1
ATOM 2963 C CA . ILE C 1 171 ? 18.327 -11.457 14.741 1.00 23.07 152 ILE B CA 1
ATOM 2964 C C . ILE C 1 171 ? 19.337 -11.685 13.650 1.00 25.60 152 ILE B C 1
ATOM 2965 O O . ILE C 1 171 ? 19.008 -12.192 12.576 1.00 29.74 152 ILE B O 1
ATOM 2970 N N . ASP C 1 172 ? 20.555 -11.240 13.899 1.00 26.16 153 ASP B N 1
ATOM 2971 C CA . ASP C 1 172 ? 21.629 -11.582 12.996 1.00 36.28 153 ASP B CA 1
ATOM 2972 C C . ASP C 1 172 ? 22.243 -12.890 13.494 1.00 37.13 153 ASP B C 1
ATOM 2973 O O . ASP C 1 172 ? 22.656 -12.997 14.638 1.00 49.52 153 ASP B O 1
ATOM 2978 N N . LEU C 1 173 ? 22.296 -13.877 12.617 1.00 32.37 154 LEU B N 1
ATOM 2979 C CA . LEU C 1 173 ? 22.876 -15.173 12.920 1.00 33.07 154 LEU B CA 1
ATOM 2980 C C . LEU C 1 173 ? 24.264 -15.217 12.363 1.00 32.77 154 LEU B C 1
ATOM 2981 O O . LEU C 1 173 ? 24.487 -14.754 11.246 1.00 37.76 154 LEU B O 1
ATOM 2986 N N . LYS C 1 174 ? 25.195 -15.745 13.141 1.00 31.16 155 LYS B N 1
ATOM 2987 C CA . LYS C 1 174 ? 26.550 -15.946 12.655 1.00 35.37 155 LYS B CA 1
ATOM 2988 C C . LYS C 1 174 ? 27.154 -17.215 13.271 1.00 33.26 155 LYS B C 1
ATOM 2989 O O . LYS C 1 174 ? 26.586 -17.807 14.188 1.00 33.18 155 LYS B O 1
ATOM 2995 N N . THR C 1 175 ? 28.279 -17.664 12.726 1.00 29.86 156 THR B N 1
ATOM 2996 C CA . THR C 1 175 ? 29.051 -18.717 13.367 1.00 31.15 156 THR B CA 1
ATOM 2997 C C . THR C 1 175 ? 30.427 -18.146 13.751 1.00 35.58 156 THR B C 1
ATOM 2998 O O . THR C 1 175 ? 30.836 -17.105 13.224 1.00 39.29 156 THR B O 1
ATOM 3002 N N . ASP C 1 176 ? 31.134 -18.819 14.658 1.00 34.09 157 ASP B N 1
ATOM 3003 C CA . ASP C 1 176 ? 32.513 -18.431 15.026 1.00 39.13 157 ASP B CA 1
ATOM 3004 C C . ASP C 1 176 ? 33.488 -19.093 14.056 1.00 40.21 157 ASP B C 1
ATOM 3005 O O . ASP C 1 176 ? 34.589 -18.600 13.822 1.00 37.67 157 ASP B O 1
ATOM 3010 N N . THR C 1 177 ? 33.063 -20.234 13.521 1.00 36.30 158 THR B N 1
ATOM 3011 C CA . THR C 1 177 ? 33.833 -20.999 12.558 1.00 31.73 158 THR B CA 1
ATOM 3012 C C . THR C 1 177 ? 32.874 -21.761 11.663 1.00 31.04 158 THR B C 1
ATOM 3013 O O . THR C 1 177 ? 31.766 -22.091 12.082 1.00 30.29 158 THR B O 1
ATOM 3017 N N . ASP C 1 178 ? 33.287 -22.056 10.435 1.00 28.50 159 ASP B N 1
ATOM 3018 C CA . ASP C 1 178 ? 32.433 -22.844 9.555 1.00 29.47 159 ASP B CA 1
ATOM 3019 C C . ASP C 1 178 ? 32.716 -24.348 9.651 1.00 29.49 159 ASP B C 1
ATOM 3020 O O . ASP C 1 178 ? 32.109 -25.149 8.936 1.00 25.40 159 ASP B O 1
ATOM 3025 N N . GLN C 1 179 ? 33.642 -24.733 10.520 1.00 29.42 160 GLN B N 1
ATOM 3026 C CA . GLN C 1 179 ? 33.932 -26.148 10.715 1.00 25.10 160 GLN B CA 1
ATOM 3027 C C . GLN C 1 179 ? 33.140 -26.677 11.923 1.00 28.87 160 GLN B C 1
ATOM 3028 O O . GLN C 1 179 ? 33.321 -26.195 13.049 1.00 31.97 160 GLN B O 1
ATOM 3034 N N . VAL C 1 180 ? 32.289 -27.677 11.695 1.00 28.18 161 VAL B N 1
ATOM 3035 C CA . VAL C 1 180 ? 31.618 -28.391 12.791 1.00 23.17 161 VAL B CA 1
ATOM 3036 C C . VAL C 1 180 ? 32.670 -29.038 13.702 1.00 24.84 161 VAL B C 1
ATOM 3037 O O . VAL C 1 180 ? 33.687 -29.538 13.209 1.00 26.36 161 VAL B O 1
ATOM 3041 N N . ASP C 1 181 ? 32.484 -28.950 15.019 1.00 23.72 162 ASP B N 1
ATOM 3042 C CA . ASP C 1 181 ? 33.432 -29.581 15.962 1.00 30.23 162 ASP B CA 1
ATOM 3043 C C . ASP C 1 181 ? 33.269 -31.105 15.966 1.00 28.31 162 ASP B C 1
ATOM 3044 O O . ASP C 1 181 ? 32.243 -31.640 16.395 1.00 24.68 162 ASP B O 1
ATOM 3049 N N . LEU C 1 182 ? 34.297 -31.807 15.506 1.00 23.58 163 LEU B N 1
ATOM 3050 C CA . LEU C 1 182 ? 34.252 -33.267 15.406 1.00 28.43 163 LEU B CA 1
ATOM 3051 C C . LEU C 1 182 ? 35.120 -33.940 16.475 1.00 29.57 163 LEU B C 1
ATOM 3052 O O . LEU C 1 182 ? 35.290 -35.159 16.458 1.00 30.18 163 LEU B O 1
ATOM 3057 N N . SER C 1 183 ? 35.636 -33.158 17.425 1.00 28.94 164 SER B N 1
ATOM 3058 C CA . SER C 1 183 ? 36.629 -33.701 18.358 1.00 29.52 164 SER B CA 1
ATOM 3059 C C . SER C 1 183 ? 36.023 -34.741 19.295 1.00 35.81 164 SER B C 1
ATOM 3060 O O . SER C 1 183 ? 36.757 -35.529 19.899 1.00 34.00 164 SER B O 1
ATOM 3063 N N . SER C 1 184 ? 34.692 -34.749 19.415 1.00 31.86 165 SER B N 1
ATOM 3064 C CA . SER C 1 184 ? 34.005 -35.718 20.262 1.00 32.18 165 SER B CA 1
ATOM 3065 C C . SER C 1 184 ? 33.181 -36.737 19.484 1.00 34.08 165 SER B C 1
ATOM 3066 O O . SER C 1 184 ? 32.392 -37.467 20.081 1.00 33.34 165 SER B O 1
ATOM 3069 N N . TYR C 1 185 ? 33.350 -36.787 18.166 1.00 33.90 166 TYR B N 1
ATOM 3070 C CA . TYR C 1 185 ? 32.589 -37.724 17.353 1.00 28.71 166 TYR B CA 1
ATOM 3071 C C . TYR C 1 185 ? 32.885 -39.160 17.774 1.00 32.92 166 TYR B C 1
ATOM 3072 O O . TYR C 1 185 ? 34.036 -39.535 17.915 1.00 34.51 166 TYR B O 1
ATOM 3081 N N . TYR C 1 186 ? 31.840 -39.960 17.957 1.00 30.12 167 TYR B N 1
ATOM 3082 C CA . TYR C 1 186 ? 31.990 -41.301 18.548 1.00 30.70 167 TYR B CA 1
ATOM 3083 C C . TYR C 1 186 ? 33.015 -42.152 17.793 1.00 31.72 167 TYR B C 1
ATOM 3084 O O . TYR C 1 186 ? 32.882 -42.373 16.584 1.00 32.34 167 TYR B O 1
ATOM 3093 N N . ALA C 1 187 ? 34.030 -42.633 18.509 1.00 33.69 168 ALA B N 1
ATOM 3094 C CA . ALA C 1 187 ? 35.174 -43.302 17.880 1.00 36.09 168 ALA B CA 1
ATOM 3095 C C . ALA C 1 187 ? 34.802 -44.603 17.169 1.00 36.58 168 ALA B C 1
ATOM 3096 O O . ALA C 1 187 ? 35.447 -44.991 16.199 1.00 40.39 168 ALA B O 1
ATOM 3098 N N . SER C 1 188 ? 33.766 -45.278 17.643 1.00 30.73 169 SER B N 1
ATOM 3099 C CA . SER C 1 188 ? 33.328 -46.511 16.991 1.00 39.34 169 SER B CA 1
ATOM 3100 C C . SER C 1 188 ? 32.025 -46.287 16.223 1.00 39.77 169 SER B C 1
ATOM 3101 O O . SER C 1 188 ? 31.184 -47.183 16.127 1.00 33.34 169 SER B O 1
ATOM 3104 N N . SER C 1 189 ? 31.837 -45.071 15.721 1.00 34.02 170 SER B N 1
ATOM 3105 C CA . SER C 1 189 ? 30.643 -44.788 14.938 1.00 38.99 170 SER B CA 1
ATOM 3106 C C . SER C 1 189 ? 30.552 -45.716 13.735 1.00 41.16 170 SER B C 1
ATOM 3107 O O . SER C 1 189 ? 31.567 -46.150 13.181 1.00 35.27 170 SER B O 1
ATOM 3110 N N . LYS C 1 190 ? 29.326 -46.000 13.318 1.00 39.89 171 LYS B N 1
ATOM 3111 C CA . LYS C 1 190 ? 29.105 -46.784 12.112 1.00 41.08 171 LYS B CA 1
ATOM 3112 C C . LYS C 1 190 ? 29.538 -45.991 10.860 1.00 38.91 171 LYS B C 1
ATOM 3113 O O . LYS C 1 190 ? 29.823 -46.557 9.801 1.00 38.55 171 LYS B O 1
ATOM 3119 N N . TYR C 1 191 ? 29.671 -44.679 11.012 1.00 30.49 172 TYR B N 1
ATOM 3120 C CA . TYR C 1 191 ? 29.928 -43.808 9.868 1.00 30.89 172 TYR B CA 1
ATOM 3121 C C . TYR C 1 191 ? 31.223 -43.024 9.990 1.00 36.37 172 TYR B C 1
ATOM 3122 O O . TYR C 1 191 ? 31.709 -42.728 11.086 1.00 36.28 172 TYR B O 1
ATOM 3131 N N . GLU C 1 192 ? 31.799 -42.726 8.839 1.00 30.23 173 GLU B N 1
ATOM 3132 C CA . GLU C 1 192 ? 32.951 -41.857 8.769 1.00 34.17 173 GLU B CA 1
ATOM 3133 C C . GLU C 1 192 ? 32.502 -40.510 8.244 1.00 28.53 173 GLU B C 1
ATOM 3134 O O . GLU C 1 192 ? 31.836 -40.438 7.218 1.00 33.30 173 GLU B O 1
ATOM 3140 N N . ILE C 1 193 ? 32.874 -39.446 8.941 1.00 32.92 174 ILE B N 1
ATOM 3141 C CA . ILE C 1 193 ? 32.549 -38.094 8.498 1.00 29.93 174 ILE B CA 1
ATOM 3142 C C . ILE C 1 193 ? 33.600 -37.662 7.492 1.00 35.38 174 ILE B C 1
ATOM 3143 O O . ILE C 1 193 ? 34.797 -37.691 7.793 1.00 30.16 174 ILE B O 1
ATOM 3148 N N . LEU C 1 194 ? 33.164 -37.343 6.277 1.00 30.93 175 LEU B N 1
ATOM 3149 C CA . LEU C 1 194 ? 34.075 -36.889 5.226 1.00 35.54 175 LEU B CA 1
ATOM 3150 C C . LEU C 1 194 ? 34.249 -35.379 5.284 1.00 37.58 175 LEU B C 1
ATOM 3151 O O . LEU C 1 194 ? 35.313 -34.858 4.959 1.00 35.68 175 LEU B O 1
ATOM 3156 N N . SER C 1 195 ? 33.176 -34.679 5.644 1.00 26.45 176 SER B N 1
ATOM 3157 C CA . SER C 1 195 ? 33.250 -33.255 5.948 1.00 28.78 176 SER B CA 1
ATOM 3158 C C . SER C 1 195 ? 31.990 -32.844 6.703 1.00 29.49 176 SER B C 1
ATOM 3159 O O . SER C 1 195 ? 30.939 -33.477 6.572 1.00 29.69 176 SER B O 1
ATOM 3162 N N . ALA C 1 196 ? 32.117 -31.810 7.522 1.00 29.66 177 ALA B N 1
ATOM 3163 C CA . ALA C 1 196 ? 30.994 -31.274 8.279 1.00 25.94 177 ALA B CA 1
ATOM 3164 C C . ALA C 1 196 ? 31.227 -29.783 8.468 1.00 28.42 177 ALA B C 1
ATOM 3165 O O . ALA C 1 196 ? 32.207 -29.376 9.100 1.00 29.86 177 ALA B O 1
ATOM 3167 N N . THR C 1 197 ? 30.360 -28.976 7.867 1.00 27.45 178 THR B N 1
ATOM 3168 C CA . THR C 1 197 ? 30.502 -27.521 7.905 1.00 29.01 178 THR B CA 1
ATOM 3169 C C . THR C 1 197 ? 29.209 -26.861 8.409 1.00 25.23 178 THR B C 1
ATOM 3170 O O . THR C 1 197 ? 28.144 -27.435 8.263 1.00 23.11 178 THR B O 1
ATOM 3174 N N . GLN C 1 198 ? 29.330 -25.669 9.004 1.00 22.27 179 GLN B N 1
ATOM 3175 C CA . GLN C 1 198 ? 28.200 -24.886 9.534 1.00 20.48 179 GLN B CA 1
ATOM 3176 C C . GLN C 1 198 ? 28.383 -23.473 8.993 1.00 21.38 179 GLN B C 1
ATOM 3177 O O . GLN C 1 198 ? 29.261 -22.741 9.421 1.00 30.53 179 GLN B O 1
ATOM 3183 N N . THR C 1 199 ? 27.592 -23.112 8.001 1.00 26.82 180 THR B N 1
ATOM 3184 C CA . THR C 1 199 ? 27.903 -21.924 7.219 1.00 26.88 180 THR B CA 1
ATOM 3185 C C . THR C 1 199 ? 26.746 -20.945 7.091 1.00 27.11 180 THR B C 1
ATOM 3186 O O . THR C 1 199 ? 25.651 -21.329 6.661 1.00 24.20 180 THR B O 1
ATOM 3190 N N . ARG C 1 200 ? 27.003 -19.684 7.430 1.00 23.54 181 ARG B N 1
ATOM 3191 C CA . ARG C 1 200 ? 26.010 -18.627 7.275 1.00 27.50 181 ARG B CA 1
ATOM 3192 C C . ARG C 1 200 ? 25.654 -18.412 5.794 1.00 27.20 181 ARG B C 1
ATOM 3193 O O . ARG C 1 200 ? 26.537 -18.328 4.934 1.00 25.90 181 ARG B O 1
ATOM 3201 N N . GLN C 1 201 ? 24.354 -18.388 5.495 1.00 22.89 182 GLN B N 1
ATOM 3202 C CA . GLN C 1 201 ? 23.858 -18.126 4.142 1.00 22.23 182 GLN B CA 1
ATOM 3203 C C . GLN C 1 201 ? 22.810 -17.025 4.218 1.00 29.74 182 GLN B C 1
ATOM 3204 O O . GLN C 1 201 ? 22.160 -16.873 5.252 1.00 27.15 182 GLN B O 1
ATOM 3210 N N . VAL C 1 202 ? 22.704 -16.201 3.180 1.00 26.16 183 VAL B N 1
ATOM 3211 C CA . VAL C 1 202 ? 21.712 -15.123 3.163 1.00 25.84 183 VAL B CA 1
ATOM 3212 C C . VAL C 1 202 ? 20.680 -15.263 2.027 1.00 30.18 183 VAL B C 1
ATOM 3213 O O . VAL C 1 202 ? 21.034 -15.643 0.909 1.00 27.52 183 VAL B O 1
ATOM 3217 N N . GLN C 1 203 ? 19.402 -15.013 2.319 1.00 22.06 184 GLN B N 1
ATOM 3218 C CA . GLN C 1 203 ? 18.368 -15.054 1.283 1.00 26.93 184 GLN B CA 1
ATOM 3219 C C . GLN C 1 203 ? 17.714 -13.678 1.195 1.00 28.71 184 GLN B C 1
ATOM 3220 O O . GLN C 1 203 ? 17.416 -13.056 2.221 1.00 23.35 184 GLN B O 1
ATOM 3226 N N . HIS C 1 204 ? 17.54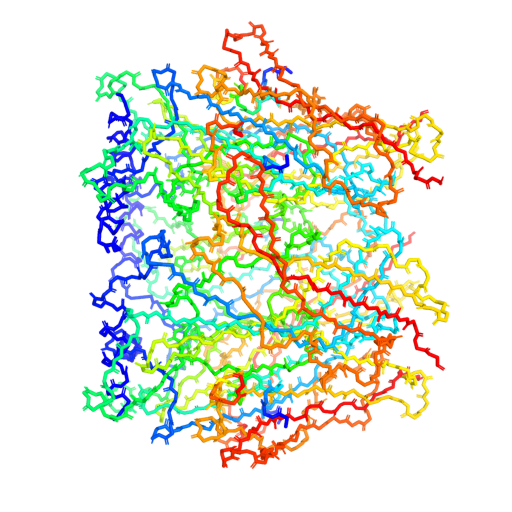8 -13.189 -0.031 1.00 30.44 185 HIS B N 1
ATOM 3227 C CA . HIS C 1 204 ? 16.874 -11.919 -0.274 1.00 29.89 185 HIS B CA 1
ATOM 3228 C C . HIS C 1 204 ? 15.607 -12.122 -1.086 1.00 36.37 185 HIS B C 1
ATOM 3229 O O . HIS C 1 204 ? 15.555 -12.989 -1.971 1.00 34.31 185 HIS B O 1
ATOM 3236 N N . TYR C 1 205 ? 14.567 -11.363 -0.761 1.00 34.37 186 TYR B N 1
ATOM 3237 C CA . TYR C 1 205 ? 13.357 -11.371 -1.566 1.00 36.49 186 TYR B CA 1
ATOM 3238 C C . TYR C 1 205 ? 13.166 -9.964 -2.138 1.00 44.68 186 TYR B C 1
ATOM 3239 O O . TYR C 1 205 ? 13.333 -8.987 -1.403 1.00 45.50 186 TYR B O 1
ATOM 3248 N N . SER C 1 206 ? 12.848 -9.852 -3.433 1.00 39.95 187 SER B N 1
ATOM 3249 C CA . SER C 1 206 ? 12.707 -8.544 -4.096 1.00 43.25 187 SER B CA 1
ATOM 3250 C C . SER C 1 206 ? 11.621 -7.680 -3.429 1.00 40.32 187 SER B C 1
ATOM 3251 O O . SER C 1 206 ? 11.737 -6.450 -3.371 1.00 42.21 187 SER B O 1
ATOM 3254 N N . CYS C 1 207 ? 10.567 -8.341 -2.949 1.00 36.45 188 CYS B N 1
ATOM 3255 C CA . CYS C 1 207 ? 9.406 -7.672 -2.354 1.00 46.13 188 CYS B CA 1
ATOM 3256 C C . CYS C 1 207 ? 9.750 -6.854 -1.108 1.00 54.23 188 CYS B C 1
ATOM 3257 O O . CYS C 1 207 ? 9.025 -5.926 -0.756 1.00 50.90 188 CYS B O 1
ATOM 3260 N N . CYS C 1 208 ? 10.845 -7.218 -0.438 1.00 49.82 189 CYS B N 1
ATOM 3261 C CA . CYS C 1 208 ? 11.083 -6.810 0.951 1.00 39.85 189 CYS B CA 1
ATOM 3262 C C . CYS C 1 208 ? 12.538 -6.410 1.199 1.00 43.96 189 CYS B C 1
ATOM 3263 O O . CYS C 1 208 ? 13.457 -7.050 0.699 1.00 48.15 189 CYS B O 1
ATOM 3266 N N . PRO C 1 209 ? 12.757 -5.349 1.988 1.00 43.56 190 PRO B N 1
ATOM 3267 C CA . PRO C 1 209 ? 14.121 -4.854 2.218 1.00 45.10 190 PRO B CA 1
ATOM 3268 C C . PRO C 1 209 ? 14.969 -5.714 3.176 1.00 42.53 190 PRO B C 1
ATOM 3269 O O . PRO C 1 209 ? 16.196 -5.684 3.091 1.00 44.62 190 PRO B O 1
ATOM 3273 N N . GLU C 1 210 ? 14.338 -6.421 4.105 1.00 31.88 191 GLU B N 1
ATOM 3274 C CA . GLU C 1 210 ? 15.092 -7.182 5.101 1.00 35.59 191 GLU B CA 1
ATOM 3275 C C . GLU C 1 210 ? 15.611 -8.538 4.565 1.00 28.97 191 GLU B C 1
ATOM 3276 O O . GLU C 1 210 ? 14.913 -9.239 3.843 1.00 31.85 191 GLU B O 1
ATOM 3282 N N . PRO C 1 211 ? 16.850 -8.897 4.909 1.00 30.82 192 PRO B N 1
ATOM 3283 C CA . PRO C 1 211 ? 17.433 -10.196 4.538 1.00 28.49 192 PRO B CA 1
ATOM 3284 C C . PRO C 1 211 ? 17.007 -11.315 5.493 1.00 30.71 192 PRO B C 1
ATOM 3285 O O . PRO C 1 211 ? 16.626 -11.064 6.647 1.00 27.41 192 PRO B O 1
ATOM 3289 N N . TYR C 1 212 ? 17.084 -12.553 5.028 1.00 21.61 193 TYR B N 1
ATOM 3290 C CA . TYR C 1 212 ? 16.814 -13.682 5.920 1.00 22.73 193 TYR B CA 1
ATOM 3291 C C . TYR C 1 212 ? 18.056 -14.565 6.020 1.00 29.43 193 TYR B C 1
ATOM 3292 O O . TYR C 1 212 ? 18.709 -14.859 5.027 1.00 26.42 193 TYR B O 1
ATOM 3301 N N . ILE C 1 213 ? 18.401 -14.952 7.236 1.00 23.99 194 ILE B N 1
ATOM 3302 C CA . ILE C 1 213 ? 19.689 -15.595 7.459 1.00 22.40 194 ILE B CA 1
ATOM 3303 C C . ILE C 1 213 ? 19.503 -17.009 7.933 1.00 28.07 194 ILE B C 1
ATOM 3304 O O . ILE C 1 213 ? 18.647 -17.281 8.779 1.00 25.32 194 ILE B O 1
ATOM 3309 N N . ASP C 1 214 ? 20.315 -17.919 7.416 1.00 23.22 195 ASP B N 1
ATOM 3310 C CA . ASP C 1 214 ? 20.298 -19.253 7.986 1.00 29.04 195 ASP B CA 1
ATOM 3311 C C . ASP C 1 214 ? 21.731 -19.748 8.148 1.00 28.96 195 ASP B C 1
ATOM 3312 O O . ASP C 1 214 ? 22.658 -19.228 7.518 1.00 26.48 195 ASP B O 1
ATOM 3317 N N . VAL C 1 215 ? 21.908 -20.740 9.012 1.00 23.28 196 VAL B N 1
ATOM 3318 C CA . VAL C 1 215 ? 23.171 -21.456 9.112 1.00 28.60 196 VAL B CA 1
ATOM 3319 C C . VAL C 1 215 ? 22.934 -22.853 8.548 1.00 28.48 196 VAL B C 1
ATOM 3320 O O . VAL C 1 215 ? 22.091 -23.609 9.037 1.00 25.20 196 VAL B O 1
ATOM 3324 N N . ASN C 1 216 ? 23.680 -23.183 7.503 1.00 25.50 197 ASN B N 1
ATOM 3325 C CA . ASN C 1 216 ? 23.532 -24.453 6.811 1.00 18.94 197 ASN B CA 1
ATOM 3326 C C . ASN C 1 216 ? 24.510 -25.481 7.376 1.00 20.71 197 ASN B C 1
ATOM 3327 O O . ASN C 1 216 ? 25.732 -25.329 7.243 1.00 25.12 197 ASN B O 1
ATOM 3332 N N . LEU C 1 217 ? 23.963 -26.494 8.039 1.00 25.72 198 LEU B N 1
ATOM 3333 C CA . LEU C 1 217 ? 24.721 -27.624 8.565 1.00 23.65 198 LEU B CA 1
ATOM 3334 C C . LEU C 1 217 ? 24.783 -28.676 7.478 1.00 23.37 198 LEU B C 1
ATOM 3335 O O . LEU C 1 217 ? 23.751 -29.250 7.121 1.00 24.87 198 LEU B O 1
ATOM 3340 N N . VAL C 1 218 ? 25.981 -28.912 6.942 1.00 24.19 199 VAL B N 1
ATOM 3341 C CA . VAL C 1 218 ? 26.173 -29.827 5.819 1.00 24.90 199 VAL B CA 1
ATOM 3342 C C . VAL C 1 218 ? 27.098 -30.967 6.225 1.00 30.32 199 VAL B C 1
ATOM 3343 O O . VAL C 1 218 ? 28.258 -30.740 6.581 1.00 30.28 199 VAL B O 1
ATOM 3347 N N . VAL C 1 219 ? 26.599 -32.196 6.201 1.00 28.30 200 VAL B N 1
ATOM 3348 C CA . VAL C 1 219 ? 27.429 -33.300 6.661 1.00 29.84 200 VAL B CA 1
ATOM 3349 C C . VAL C 1 219 ? 27.576 -34.319 5.546 1.00 31.53 200 VAL B C 1
ATOM 3350 O O . VAL C 1 219 ? 26.582 -34.840 5.036 1.00 28.84 200 VAL B O 1
ATOM 3354 N N . LYS C 1 220 ? 28.820 -34.565 5.142 1.00 23.83 201 LYS B N 1
ATOM 3355 C CA . LYS C 1 220 ? 29.093 -35.604 4.152 1.00 29.27 201 LYS B CA 1
ATOM 3356 C C . LYS C 1 220 ? 29.678 -36.799 4.893 1.00 33.41 201 LYS B C 1
ATOM 3357 O O . LYS C 1 220 ? 30.599 -36.641 5.695 1.00 30.09 201 LYS B O 1
ATOM 3363 N N . PHE C 1 221 ? 29.121 -37.983 4.659 1.00 32.17 202 PHE B N 1
ATOM 3364 C CA . PHE C 1 221 ? 29.527 -39.168 5.415 1.00 28.64 202 PHE B CA 1
ATOM 3365 C C . PHE C 1 221 ? 29.343 -40.459 4.631 1.00 31.42 202 PHE B C 1
ATOM 3366 O O . PHE C 1 221 ? 28.658 -40.497 3.600 1.00 30.94 202 PHE B O 1
ATOM 3374 N N . ARG C 1 222 ? 29.959 -41.525 5.129 1.00 29.11 203 ARG B N 1
ATOM 3375 C CA . ARG C 1 222 ? 29.822 -42.833 4.510 1.00 31.14 203 ARG B CA 1
ATOM 3376 C C . ARG C 1 222 ? 29.915 -43.913 5.571 1.00 30.54 203 ARG B C 1
ATOM 3377 O O . ARG C 1 222 ? 30.418 -43.671 6.666 1.00 31.44 203 ARG B O 1
ATOM 3385 N N . GLU C 1 223 ? 29.412 -45.103 5.258 1.00 35.09 204 GLU B N 1
ATOM 3386 C CA . GLU C 1 223 ? 29.596 -46.251 6.140 1.00 39.40 204 GLU B CA 1
ATOM 3387 C C . GLU C 1 223 ? 31.074 -46.565 6.252 1.00 41.47 204 GLU B C 1
ATOM 3388 O O . GLU C 1 223 ? 31.799 -46.504 5.263 1.00 38.73 204 GLU B O 1
ATOM 3394 N N . ARG C 1 224 ? 31.524 -46.862 7.465 1.00 38.97 205 ARG B N 1
ATOM 3395 C CA . ARG C 1 224 ? 32.943 -47.099 7.660 1.00 50.08 205 ARG B CA 1
ATOM 3396 C C . ARG C 1 224 ? 33.293 -48.495 7.127 1.00 58.44 205 ARG B C 1
ATOM 3397 O O . ARG C 1 224 ? 32.590 -49.462 7.410 1.00 59.24 205 ARG B O 1
ATOM 3405 N N . ARG C 1 225 ? 34.343 -48.589 6.313 1.00 68.63 206 ARG B N 1
ATOM 3406 C CA . ARG C 1 225 ? 34.860 -49.889 5.887 1.00 86.43 206 ARG B CA 1
ATOM 3407 C C . ARG C 1 225 ? 36.245 -50.157 6.472 1.00 88.11 206 ARG B C 1
ATOM 3408 O O . ARG C 1 225 ? 36.782 -51.261 6.345 1.00 90.76 206 ARG B O 1
ATOM 3416 N N . GLY D 2 1 ? 9.576 -18.501 -2.739 1.00 52.78 401 GLY C N 1
ATOM 3417 C CA . GLY D 2 1 ? 9.440 -17.067 -2.546 1.00 51.39 401 GLY C CA 1
ATOM 3418 C C . GLY D 2 1 ? 9.236 -16.711 -1.083 1.00 36.17 401 GLY C C 1
ATOM 3419 O O . GLY D 2 1 ? 9.300 -17.594 -0.226 1.00 36.50 401 GLY C O 1
ATOM 3420 N N . CYS D 2 2 ? 9.003 -15.424 -0.817 1.00 39.90 402 CYS C N 1
ATOM 3421 C CA . CYS D 2 2 ? 8.834 -14.883 0.534 1.00 47.60 402 CYS C CA 1
ATOM 3422 C C . CYS D 2 2 ? 7.752 -15.612 1.309 1.00 44.80 402 CYS C C 1
ATOM 3423 O O . CYS D 2 2 ? 7.915 -15.909 2.486 1.00 38.72 402 CYS C O 1
ATOM 3426 N N . CYS D 2 3 ? 6.632 -15.874 0.645 1.00 40.45 403 CYS C N 1
ATOM 3427 C CA . CYS D 2 3 ? 5.480 -16.449 1.323 1.00 41.20 403 CYS C CA 1
ATOM 3428 C C . CYS D 2 3 ? 5.741 -17.903 1.673 1.00 45.05 403 CYS C C 1
ATOM 3429 O O . CYS D 2 3 ? 5.019 -18.493 2.471 1.00 46.28 403 CYS C O 1
ATOM 3432 N N . SER D 2 4 ? 6.802 -18.482 1.115 1.00 36.48 404 SER C N 1
ATOM 3433 C CA . SER D 2 4 ? 7.144 -19.851 1.501 1.00 38.88 404 SER C CA 1
ATOM 3434 C C . SER D 2 4 ? 8.069 -19.873 2.718 1.00 40.74 404 SER C C 1
ATOM 3435 O O . SER D 2 4 ? 8.290 -20.920 3.344 1.00 41.22 404 SER C O 1
ATOM 3438 N N . HIS D 2 5 ? 8.604 -18.711 3.066 1.00 39.12 405 HIS C N 1
ATOM 3439 C CA . HIS D 2 5 ? 9.464 -18.618 4.240 1.00 35.14 405 HIS C CA 1
ATOM 3440 C C . HIS D 2 5 ? 8.653 -18.046 5.396 1.00 25.66 405 HIS C C 1
ATOM 3441 O O . HIS D 2 5 ? 8.220 -16.890 5.336 1.00 31.51 405 HIS C O 1
ATOM 3448 N N . PRO D 2 6 ? 8.440 -18.849 6.440 1.00 31.60 406 PRO C N 1
ATOM 3449 C CA . PRO D 2 6 ? 7.536 -18.451 7.530 1.00 35.82 406 PRO C CA 1
ATOM 3450 C C . PRO D 2 6 ? 7.912 -17.100 8.129 1.00 33.04 406 PRO C C 1
ATOM 3451 O O . PRO D 2 6 ? 7.025 -16.269 8.321 1.00 32.04 406 PRO C O 1
ATOM 3455 N N . ALA D 2 7 ? 9.201 -16.865 8.384 1.00 29.48 407 ALA C N 1
ATOM 3456 C CA . ALA D 2 7 ? 9.603 -15.592 8.955 1.00 23.60 407 ALA C CA 1
ATOM 3457 C C . ALA D 2 7 ? 9.291 -14.470 7.973 1.00 26.14 407 ALA C C 1
ATOM 3458 O O . ALA D 2 7 ? 8.825 -13.397 8.367 1.00 27.78 407 ALA C O 1
ATOM 3460 N N . CYS D 2 8 ? 9.535 -14.703 6.689 1.00 23.69 408 CYS C N 1
ATOM 3461 C CA . CYS D 2 8 ? 9.242 -13.658 5.722 1.00 22.95 408 CYS C CA 1
ATOM 3462 C C . CYS D 2 8 ? 7.723 -13.453 5.589 1.00 25.00 408 CYS C C 1
ATOM 3463 O O . CYS D 2 8 ? 7.256 -12.318 5.505 1.00 29.14 408 CYS C O 1
ATOM 3466 N N . ALA D 2 9 ? 6.967 -14.541 5.540 1.00 29.17 409 ALA C N 1
ATOM 3467 C CA . ALA D 2 9 ? 5.503 -14.428 5.425 1.00 38.08 409 ALA C CA 1
ATOM 3468 C C . ALA D 2 9 ? 4.923 -13.624 6.596 1.00 38.81 409 ALA C C 1
ATOM 3469 O O . ALA D 2 9 ? 4.196 -12.661 6.376 1.00 34.55 409 ALA C O 1
ATOM 3471 N N . GLY D 2 10 ? 5.312 -13.974 7.825 1.00 38.52 410 GLY C N 1
ATOM 3472 C CA . GLY D 2 10 ? 4.803 -13.293 9.007 1.00 29.71 410 GLY C CA 1
ATOM 3473 C C . GLY D 2 10 ? 5.189 -11.828 9.055 1.00 36.26 410 GLY C C 1
ATOM 3474 O O . GLY D 2 10 ? 4.452 -11.010 9.613 1.00 35.70 410 GLY C O 1
ATOM 3475 N N . ASN D 2 11 ? 6.313 -11.484 8.420 1.00 33.72 411 ASN C N 1
ATOM 3476 C CA . ASN D 2 11 ? 6.807 -10.107 8.407 1.00 30.05 411 ASN C CA 1
ATOM 3477 C C . ASN D 2 11 ? 6.186 -9.253 7.308 1.00 31.91 411 ASN C C 1
ATOM 3478 O O . ASN D 2 11 ? 6.349 -8.030 7.291 1.00 41.48 411 ASN C O 1
ATOM 3483 N N . ASN D 2 12 ? 5.529 -9.909 6.363 1.00 29.45 412 ASN C N 1
ATOM 3484 C CA . ASN D 2 12 ? 4.968 -9.235 5.189 1.00 37.29 412 ASN C CA 1
ATOM 3485 C C . ASN D 2 12 ? 3.552 -9.722 4.886 1.00 43.03 412 ASN C C 1
ATOM 3486 O O . ASN D 2 12 ? 3.264 -10.199 3.792 1.00 40.95 412 ASN C O 1
ATOM 3491 N N . GLN D 2 13 ? 2.660 -9.579 5.858 1.00 50.71 413 GLN C N 1
ATOM 3492 C CA . GLN D 2 13 ? 1.347 -10.211 5.772 1.00 54.81 413 GLN C CA 1
ATOM 3493 C C . GLN D 2 13 ? 0.486 -9.616 4.660 1.00 53.97 413 GLN C C 1
ATOM 3494 O O . GLN D 2 13 ? -0.406 -10.283 4.142 1.00 59.68 413 GLN C O 1
ATOM 3500 N N . HIS D 2 14 ? 0.795 -8.386 4.263 1.00 52.46 414 HIS C N 1
ATOM 3501 C CA . HIS D 2 14 ? 0.099 -7.733 3.159 1.00 59.69 414 HIS C CA 1
ATOM 3502 C C . HIS D 2 14 ? 0.372 -8.441 1.825 1.00 65.96 414 HIS C C 1
ATOM 3503 O O . HIS D 2 14 ? -0.369 -8.267 0.863 1.00 71.39 414 HIS C O 1
ATOM 3510 N N . ILE D 2 15 ? 1.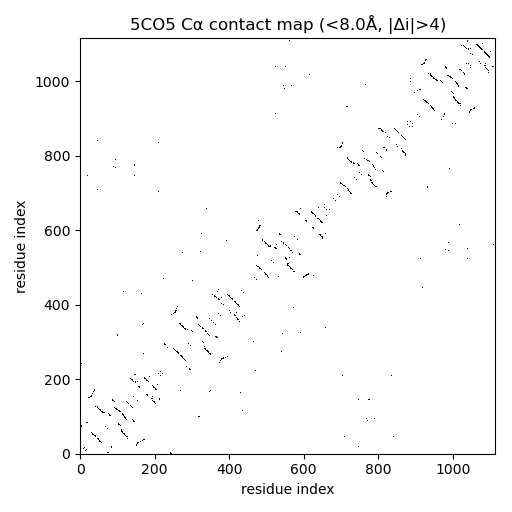429 -9.248 1.782 1.00 59.69 415 ILE C N 1
ATOM 3511 C CA . ILE D 2 15 ? 1.798 -10.005 0.587 1.00 58.25 415 ILE C CA 1
ATOM 3512 C C . ILE D 2 15 ? 1.451 -11.473 0.731 1.00 50.84 415 ILE C C 1
ATOM 3513 O O . ILE D 2 15 ? 1.178 -12.167 -0.250 1.00 51.64 415 ILE C O 1
ATOM 3518 N N . CYS D 2 16 ? 1.499 -11.955 1.967 1.00 36.74 416 CYS C N 1
ATOM 3519 C CA . CYS D 2 16 ? 1.462 -13.389 2.208 1.00 37.92 416 CYS C CA 1
ATOM 3520 C C . CYS D 2 16 ? 0.209 -13.812 2.955 1.00 45.49 416 CYS C C 1
ATOM 3521 O O . CYS D 2 16 ? -0.424 -12.998 3.629 1.00 49.20 416 CYS C O 1
ATOM 3525 N N . SER E 1 19 ? 4.357 -35.820 67.371 1.00 107.06 0 SER D N 1
ATOM 3526 C CA . SER E 1 19 ? 4.964 -34.591 66.858 1.00 104.31 0 SER D CA 1
ATOM 3527 C C . SER E 1 19 ? 5.357 -34.623 65.374 1.00 98.39 0 SER D C 1
ATOM 3528 O O . SER E 1 19 ? 6.545 -34.663 65.014 1.00 94.94 0 SER D O 1
ATOM 3531 N N . GLN E 1 20 ? 4.339 -34.596 64.518 1.00 83.08 1 GLN D N 1
ATOM 3532 C CA . GLN E 1 20 ? 4.570 -34.290 63.122 1.00 75.51 1 GLN D CA 1
ATOM 3533 C C . GLN E 1 20 ? 5.039 -32.860 63.137 1.00 77.57 1 GLN D C 1
ATOM 3534 O O . GLN E 1 20 ? 5.641 -32.374 62.191 1.00 80.24 1 GLN D O 1
ATOM 3540 N N . ALA E 1 21 ? 4.657 -32.167 64.210 1.00 71.22 2 ALA D N 1
ATOM 3541 C CA . ALA E 1 21 ? 4.835 -30.728 64.355 1.00 65.20 2 ALA D CA 1
ATOM 3542 C C . ALA E 1 21 ? 6.280 -30.289 64.191 1.00 67.91 2 ALA D C 1
ATOM 3543 O O . ALA E 1 21 ? 6.554 -29.323 63.481 1.00 62.20 2 ALA D O 1
ATOM 3545 N N . ASN E 1 22 ? 7.204 -31.001 64.823 1.00 66.16 3 ASN D N 1
ATOM 3546 C CA . ASN E 1 22 ? 8.612 -30.673 64.673 1.00 68.22 3 ASN D CA 1
ATOM 3547 C C . ASN E 1 22 ? 9.024 -30.773 63.203 1.00 68.33 3 ASN D C 1
ATOM 3548 O O . ASN E 1 22 ? 9.809 -29.956 62.719 1.00 73.73 3 ASN D O 1
ATOM 3553 N N . LEU E 1 23 ? 8.502 -31.777 62.499 1.00 67.96 4 LEU D N 1
ATOM 3554 C CA . LEU E 1 23 ? 8.767 -31.944 61.065 1.00 71.12 4 LEU D CA 1
ATOM 3555 C C . LEU E 1 23 ? 8.143 -30.827 60.245 1.00 69.35 4 LEU D C 1
ATOM 3556 O O . LEU E 1 23 ? 8.754 -30.305 59.305 1.00 69.27 4 LEU D O 1
ATOM 3561 N N . MET E 1 24 ? 6.897 -30.504 60.558 1.00 75.67 5 MET D N 1
ATOM 3562 C CA . MET E 1 24 ? 6.195 -29.430 59.870 1.00 83.74 5 MET D CA 1
ATOM 3563 C C . MET E 1 24 ? 7.018 -28.149 59.904 1.00 81.99 5 MET D C 1
ATOM 3564 O O . MET E 1 24 ? 7.158 -27.446 58.911 1.00 74.44 5 MET D O 1
ATOM 3569 N N . ARG E 1 25 ? 7.578 -27.876 61.078 1.00 82.88 6 ARG D N 1
ATOM 3570 C CA . ARG E 1 25 ? 8.316 -26.645 61.316 1.00 82.36 6 ARG D CA 1
ATOM 3571 C C . ARG E 1 25 ? 9.654 -26.597 60.553 1.00 89.43 6 ARG D C 1
ATOM 3572 O O . ARG E 1 25 ? 10.033 -25.562 60.010 1.00 89.01 6 ARG D O 1
ATOM 3580 N N . LEU E 1 26 ? 10.359 -27.725 60.514 1.00 90.26 7 LEU D N 1
ATOM 3581 C CA . LEU E 1 26 ? 11.669 -27.826 59.855 1.00 83.38 7 LEU D CA 1
ATOM 3582 C C . LEU E 1 26 ? 11.659 -27.471 58.364 1.00 82.09 7 LEU D C 1
ATOM 3583 O O . LEU E 1 26 ? 12.464 -26.650 57.926 1.00 87.29 7 LEU D O 1
ATOM 3588 N N . LYS E 1 27 ? 10.756 -28.076 57.592 1.00 81.61 8 LYS D N 1
ATOM 3589 C CA . LYS E 1 27 ? 10.664 -27.804 56.152 1.00 84.04 8 LYS D CA 1
ATOM 3590 C C . LYS E 1 27 ? 10.288 -26.345 55.892 1.00 92.77 8 LYS D C 1
ATOM 3591 O O . LYS E 1 27 ? 10.724 -25.751 54.896 1.00 91.89 8 LYS D O 1
ATOM 3597 N N . SER E 1 28 ? 9.459 -25.786 56.769 1.00 100.32 9 SER D N 1
ATOM 3598 C CA . SER E 1 28 ? 9.118 -24.375 56.721 1.00 104.63 9 SER D CA 1
ATOM 3599 C C . SER E 1 28 ? 10.366 -23.497 56.700 1.00 95.12 9 SER D C 1
ATOM 3600 O O . SER E 1 28 ? 10.573 -22.707 55.783 1.00 96.09 9 SER D O 1
ATOM 3603 N N . ASP E 1 29 ? 11.209 -23.683 57.706 1.00 83.82 10 ASP D N 1
ATOM 3604 C CA . ASP E 1 29 ? 12.402 -22.872 57.912 1.00 75.73 10 ASP D CA 1
ATOM 3605 C C . ASP E 1 29 ? 13.431 -23.016 56.795 1.00 81.00 10 ASP D C 1
ATOM 3606 O O . ASP E 1 29 ? 14.094 -22.050 56.421 1.00 85.19 10 ASP D O 1
ATOM 3611 N N . LEU E 1 30 ? 13.542 -24.221 56.245 1.00 76.46 11 LEU D N 1
ATOM 3612 C CA . LEU E 1 30 ? 14.593 -24.520 55.276 1.00 65.85 11 LEU D CA 1
ATOM 3613 C C . LEU E 1 30 ? 14.323 -24.014 53.859 1.00 69.24 11 LEU D C 1
ATOM 3614 O O . LEU E 1 30 ? 15.243 -23.558 53.192 1.00 70.22 11 LEU D O 1
ATOM 3619 N N . PHE E 1 31 ? 13.077 -24.084 53.393 1.00 76.22 12 PHE D N 1
ATOM 3620 C CA . PHE E 1 31 ? 12.814 -23.844 51.971 1.00 78.65 12 PHE D CA 1
ATOM 3621 C C . PHE E 1 31 ? 12.195 -22.492 51.600 1.00 86.74 12 PHE D C 1
ATOM 3622 O O . PHE E 1 31 ? 12.638 -21.838 50.651 1.00 82.05 12 PHE D O 1
ATOM 3630 N N . ASN E 1 32 ? 11.165 -22.103 52.342 1.00 99.76 13 ASN D N 1
ATOM 3631 C CA . ASN E 1 32 ? 10.385 -20.904 52.059 1.00 105.59 13 ASN D CA 1
ATOM 3632 C C . ASN E 1 32 ? 10.864 -19.579 52.659 1.00 107.06 13 ASN D C 1
ATOM 3633 O O . ASN E 1 32 ? 10.589 -18.519 52.093 1.00 109.57 13 ASN D O 1
ATOM 3638 N N . ARG E 1 33 ? 11.544 -19.625 53.802 1.00 101.97 14 ARG D N 1
ATOM 3639 C CA . ARG E 1 33 ? 12.011 -18.398 54.447 1.00 99.48 14 ARG D CA 1
ATOM 3640 C C . ARG E 1 33 ? 13.087 -17.688 53.616 1.00 98.78 14 ARG D C 1
ATOM 3641 O O . ARG E 1 33 ? 13.241 -16.480 53.725 1.00 103.05 14 ARG D O 1
ATOM 3649 N N . SER E 1 34 ? 13.865 -18.448 52.847 1.00 93.17 15 SER D N 1
ATOM 3650 C CA . SER E 1 34 ? 14.950 -17.911 52.006 1.00 88.65 15 SER D CA 1
ATOM 3651 C C . SER E 1 34 ? 14.739 -18.252 50.517 1.00 90.20 15 SER D C 1
ATOM 3652 O O . SER E 1 34 ? 13.985 -19.175 50.202 1.00 84.29 15 SER D O 1
ATOM 3655 N N . PRO E 1 35 ? 15.374 -17.500 49.590 1.00 94.60 16 PRO D N 1
ATOM 3656 C CA . PRO E 1 35 ? 15.276 -17.950 48.192 1.00 94.24 16 PRO D CA 1
ATOM 3657 C C . PRO E 1 35 ? 16.042 -19.263 48.014 1.00 88.91 16 PRO D C 1
ATOM 3658 O O . PRO E 1 35 ? 16.916 -19.552 48.835 1.00 90.54 16 PRO D O 1
ATOM 3662 N N . MET E 1 36 ? 15.732 -20.045 46.984 1.00 78.02 17 MET D N 1
ATOM 3663 C CA . MET E 1 36 ? 16.418 -21.326 46.809 1.00 71.24 17 MET D CA 1
ATOM 3664 C C . MET E 1 36 ? 17.926 -21.175 46.609 1.00 57.15 17 MET D C 1
ATOM 3665 O O . MET E 1 36 ? 18.390 -20.209 46.002 1.00 58.73 17 MET D O 1
ATOM 3670 N N . TYR E 1 37 ? 18.666 -22.139 47.161 1.00 51.88 18 TYR D N 1
ATOM 3671 C CA . TYR E 1 37 ? 20.101 -22.303 46.939 1.00 50.56 18 TYR D CA 1
ATOM 3672 C C . TYR E 1 37 ? 20.364 -22.184 45.454 1.00 45.05 18 TYR D C 1
ATOM 3673 O O . TYR E 1 37 ? 19.760 -22.899 44.653 1.00 41.47 18 TYR D O 1
ATOM 3682 N N . PRO E 1 38 ? 21.226 -21.232 45.081 1.00 49.75 19 PRO D N 1
ATOM 3683 C CA . PRO E 1 38 ? 21.466 -20.895 43.678 1.00 47.21 19 PRO D CA 1
ATOM 3684 C C . PRO E 1 38 ? 22.533 -21.750 43.019 1.00 48.84 19 PRO D C 1
ATOM 3685 O O . PRO E 1 38 ? 22.941 -21.435 41.898 1.00 51.59 19 PRO D O 1
ATOM 3689 N N . GLY E 1 39 ? 23.001 -22.786 43.708 1.00 44.83 20 GLY D N 1
ATOM 3690 C CA . GLY E 1 39 ? 24.051 -23.641 43.173 1.00 41.04 20 GLY D CA 1
ATOM 3691 C C . GLY E 1 39 ? 25.419 -23.247 43.692 1.00 39.48 20 GLY D C 1
ATOM 3692 O O . GLY E 1 39 ? 25.586 -22.168 44.252 1.00 37.00 20 GLY D O 1
ATOM 3693 N N . PRO E 1 40 ? 26.420 -24.110 43.489 1.00 39.59 21 PRO D N 1
ATOM 3694 C CA . PRO E 1 40 ? 27.767 -23.825 43.997 1.00 34.76 21 PRO D CA 1
ATOM 3695 C C . PRO E 1 40 ? 28.498 -22.770 43.180 1.00 45.86 21 PRO D C 1
ATOM 3696 O O . PRO E 1 40 ? 28.097 -22.473 42.050 1.00 46.32 21 PRO D O 1
ATOM 3700 N N . THR E 1 41 ? 29.537 -22.192 43.775 1.00 50.08 22 THR D N 1
ATOM 3701 C CA . THR E 1 41 ? 30.443 -21.269 43.098 1.00 48.88 22 THR D CA 1
ATOM 3702 C C . THR E 1 41 ? 31.879 -21.631 43.488 1.00 50.76 22 THR D C 1
ATOM 3703 O O . THR E 1 41 ? 32.102 -22.555 44.274 1.00 47.83 22 THR D O 1
ATOM 3707 N N . LYS E 1 42 ? 32.858 -20.900 42.975 1.00 49.68 23 LYS D N 1
ATOM 3708 C CA . LYS E 1 42 ? 34.238 -21.221 43.316 1.00 57.30 23 LYS D CA 1
ATOM 3709 C C . LYS E 1 42 ? 34.506 -20.775 44.764 1.00 61.30 23 LYS D C 1
ATOM 3710 O O . LYS E 1 42 ? 35.406 -21.292 45.422 1.00 57.36 23 LYS D O 1
ATOM 3716 N N . ASP E 1 43 ? 33.690 -19.849 45.266 1.00 63.79 24 ASP D N 1
ATOM 3717 C CA . ASP E 1 43 ? 33.767 -19.435 46.668 1.00 73.39 24 ASP D CA 1
ATOM 3718 C C . ASP E 1 43 ? 33.136 -20.490 47.591 1.00 73.14 24 ASP D C 1
ATOM 3719 O O . ASP E 1 43 ? 33.654 -20.774 48.670 1.00 74.28 24 ASP D O 1
ATOM 3724 N N . ASP E 1 44 ? 32.011 -21.061 47.171 1.00 66.71 25 ASP D N 1
ATOM 3725 C CA . ASP E 1 44 ? 31.349 -22.099 47.954 1.00 62.63 25 ASP D CA 1
ATOM 3726 C C . ASP E 1 44 ? 31.194 -23.368 47.131 1.00 53.74 25 ASP D C 1
ATOM 3727 O O . ASP E 1 44 ? 30.079 -23.706 46.735 1.00 45.34 25 ASP D O 1
ATOM 3732 N N . PRO E 1 45 ? 32.300 -24.097 46.909 1.00 48.59 26 PRO D N 1
ATOM 3733 C CA . PRO E 1 45 ? 32.208 -25.262 46.024 1.00 48.04 26 PRO D CA 1
ATOM 3734 C C . PRO E 1 45 ? 31.468 -26.405 46.691 1.00 49.60 26 PRO D C 1
ATOM 3735 O O . PRO E 1 45 ? 31.125 -26.328 47.863 1.00 47.24 26 PRO D O 1
ATOM 3739 N N . LEU E 1 46 ? 31.237 -27.469 45.943 1.00 42.48 27 LEU D N 1
ATOM 3740 C CA . LEU E 1 46 ? 30.432 -28.564 46.431 1.00 37.13 27 LEU D CA 1
ATOM 3741 C C . LEU E 1 46 ? 31.016 -29.880 45.957 1.00 37.95 27 LEU D C 1
ATOM 3742 O O . LEU E 1 46 ? 31.459 -29.975 44.821 1.00 36.14 27 LEU D O 1
ATOM 3747 N N . THR E 1 47 ? 30.992 -30.896 46.810 1.00 34.36 28 THR D N 1
ATOM 3748 C CA . THR E 1 47 ? 31.401 -32.234 46.401 1.00 34.93 28 THR D CA 1
ATOM 3749 C C . THR E 1 47 ? 30.200 -33.156 46.208 1.00 31.51 28 THR D C 1
ATOM 3750 O O . THR E 1 47 ? 29.377 -33.310 47.105 1.00 37.97 28 THR D O 1
ATOM 3754 N N . VAL E 1 48 ? 30.103 -33.766 45.031 1.00 31.23 29 VAL D N 1
ATOM 3755 C CA . VAL E 1 48 ? 29.043 -34.734 44.750 1.00 32.35 29 VAL D CA 1
ATOM 3756 C C . VAL E 1 48 ? 29.668 -36.113 44.598 1.00 33.54 29 VAL D C 1
ATOM 3757 O O . VAL E 1 48 ? 30.588 -36.308 43.790 1.00 32.51 29 VAL D O 1
ATOM 3761 N N . THR E 1 49 ? 29.183 -37.058 45.391 1.00 25.10 30 THR D N 1
ATOM 3762 C CA . THR E 1 49 ? 29.601 -38.445 45.285 1.00 31.13 30 THR D CA 1
ATOM 3763 C C . THR E 1 49 ? 28.581 -39.226 44.477 1.00 34.86 30 THR D C 1
ATOM 3764 O O . THR E 1 49 ? 27.386 -39.161 44.747 1.00 36.55 30 THR D O 1
ATOM 3768 N N . LEU E 1 50 ? 29.080 -39.967 43.501 1.00 28.88 31 LEU D N 1
ATOM 3769 C CA . LEU E 1 50 ? 28.285 -40.731 42.541 1.00 31.46 31 LEU D CA 1
ATOM 3770 C C . LEU E 1 50 ? 28.543 -42.227 42.665 1.00 34.63 31 LEU D C 1
ATOM 3771 O O . LEU E 1 50 ? 29.685 -42.653 42.831 1.00 35.35 31 LEU D O 1
ATOM 3776 N N . GLY E 1 51 ? 27.493 -43.025 42.517 1.00 31.66 32 GLY D N 1
ATOM 3777 C CA . GLY E 1 51 ? 27.639 -44.466 42.513 1.00 32.31 32 GLY D CA 1
ATOM 3778 C C . GLY E 1 51 ? 26.523 -45.093 41.695 1.00 38.06 32 GLY D C 1
ATOM 3779 O O . GLY E 1 51 ? 25.386 -44.630 41.715 1.00 40.16 32 GLY D O 1
ATOM 3780 N N . PHE E 1 52 ? 26.853 -46.154 40.974 1.00 37.35 33 PHE D N 1
ATOM 3781 C CA . PHE E 1 52 ? 25.884 -46.832 40.134 1.00 37.94 33 PHE D CA 1
ATOM 3782 C C . PHE E 1 52 ? 25.619 -48.236 40.665 1.00 37.67 33 PHE D C 1
ATOM 3783 O O . PHE E 1 52 ? 26.532 -48.922 41.149 1.00 35.12 33 PHE D O 1
ATOM 3791 N N . THR E 1 53 ? 24.359 -48.645 40.567 1.00 27.40 34 THR D N 1
ATOM 3792 C CA . THR E 1 53 ? 23.936 -50.005 40.833 1.00 29.36 34 THR D CA 1
ATOM 3793 C C . THR E 1 53 ? 23.295 -50.523 39.546 1.00 35.65 34 THR D C 1
ATOM 3794 O O . THR E 1 53 ? 22.190 -50.118 39.192 1.00 35.74 34 THR D O 1
ATOM 3798 N N . LEU E 1 54 ? 23.993 -51.403 38.837 1.00 30.97 35 LEU D N 1
ATOM 3799 C CA . LEU E 1 54 ? 23.527 -51.856 37.532 1.00 30.08 35 LEU D CA 1
ATOM 3800 C C . LEU E 1 54 ? 22.519 -53.009 37.650 1.00 38.38 35 LEU D C 1
ATOM 3801 O O . LEU E 1 54 ? 22.821 -54.058 38.215 1.00 36.75 35 LEU D O 1
ATOM 3806 N N . GLN E 1 55 ? 21.326 -52.819 37.094 1.00 30.00 36 GLN D N 1
ATOM 3807 C CA . GLN E 1 55 ? 20.281 -53.834 37.193 1.00 27.52 36 GLN D CA 1
ATOM 3808 C C . GLN E 1 55 ? 20.227 -54.764 36.004 1.00 32.89 36 GLN D C 1
ATOM 3809 O O . GLN E 1 55 ? 20.112 -55.976 36.171 1.00 33.13 36 GLN D O 1
ATOM 3815 N N . ASP E 1 56 ? 20.308 -54.207 34.800 1.00 33.04 37 ASP D N 1
ATOM 3816 C CA . ASP E 1 56 ? 20.324 -55.042 33.623 1.00 27.68 37 ASP D CA 1
ATOM 3817 C C . ASP E 1 56 ? 20.765 -54.246 32.430 1.00 31.21 37 ASP D C 1
ATOM 3818 O O . ASP E 1 56 ? 20.654 -53.019 32.405 1.00 35.40 37 ASP D O 1
ATOM 3823 N N . ILE E 1 57 ? 21.326 -54.954 31.463 1.00 31.63 38 ILE D N 1
ATOM 3824 C CA . ILE E 1 57 ? 21.517 -54.426 30.123 1.00 31.97 38 ILE D CA 1
ATOM 3825 C C . ILE E 1 57 ? 20.275 -54.850 29.360 1.00 37.06 38 ILE D C 1
ATOM 3826 O O . ILE E 1 57 ? 20.079 -56.041 29.103 1.00 33.44 38 ILE D O 1
ATOM 3831 N N . VAL E 1 58 ? 19.418 -53.888 29.022 1.00 35.53 39 VAL D N 1
ATOM 3832 C CA . VAL E 1 58 ? 18.081 -54.235 28.562 1.00 32.69 39 VAL D CA 1
ATOM 3833 C C . VAL E 1 58 ? 17.909 -54.151 27.049 1.00 39.42 39 VAL D C 1
ATOM 3834 O O . VAL E 1 58 ? 16.892 -54.611 26.525 1.00 42.25 39 VAL D O 1
ATOM 3838 N N . LYS E 1 59 ? 18.884 -53.572 26.346 1.00 29.18 40 LYS D N 1
ATOM 3839 C CA . LYS E 1 59 ? 18.839 -53.574 24.883 1.00 32.84 40 LYS D CA 1
ATOM 3840 C C . LYS E 1 59 ? 20.225 -53.363 24.286 1.00 39.17 40 LYS D C 1
ATOM 3841 O O . LYS E 1 59 ? 21.023 -52.552 24.767 1.00 35.40 40 LYS D O 1
ATOM 3847 N N . VAL E 1 60 ? 20.494 -54.114 23.227 1.00 32.23 41 VAL D N 1
ATOM 3848 C CA . VAL E 1 60 ? 21.740 -54.016 22.500 1.00 38.90 41 VAL D CA 1
ATOM 3849 C C . VAL E 1 60 ? 21.399 -53.969 21.024 1.00 45.83 41 VAL D C 1
ATOM 3850 O O . VAL E 1 60 ? 20.803 -54.902 20.489 1.00 50.37 41 VAL D O 1
ATOM 3854 N N . ASP E 1 61 ? 21.741 -52.854 20.382 1.00 41.57 42 ASP D N 1
ATOM 3855 C CA . ASP E 1 61 ? 21.358 -52.603 18.992 1.00 39.71 42 ASP D CA 1
ATOM 3856 C C . ASP E 1 61 ? 22.581 -52.385 18.113 1.00 42.69 42 ASP D C 1
ATOM 3857 O O . ASP E 1 61 ? 23.161 -51.305 18.099 1.00 39.13 42 ASP D O 1
ATOM 3862 N N . SER E 1 62 ? 22.951 -53.422 17.368 1.00 40.93 43 SER D N 1
ATOM 3863 C CA . SER E 1 62 ? 24.145 -53.393 16.545 1.00 44.00 43 SER D CA 1
ATOM 3864 C C . SER E 1 62 ? 23.969 -52.618 15.237 1.00 47.38 43 SER D C 1
ATOM 3865 O O . SER E 1 62 ? 24.955 -52.245 14.601 1.00 45.59 43 SER D O 1
ATOM 3868 N N . SER E 1 63 ? 22.730 -52.366 14.830 1.00 42.93 44 SER D N 1
ATOM 3869 C CA . SER E 1 63 ? 22.519 -51.632 13.591 1.00 42.22 44 SER D CA 1
ATOM 3870 C C . SER E 1 63 ? 22.695 -50.115 13.776 1.00 44.73 44 SER D C 1
ATOM 3871 O O . SER E 1 63 ? 23.028 -49.403 12.821 1.00 43.14 44 SER D O 1
ATOM 3874 N N . THR E 1 64 ? 22.496 -49.624 15.000 1.00 37.82 45 THR D N 1
ATOM 3875 C CA . THR E 1 64 ? 22.625 -48.187 15.275 1.00 33.07 45 THR D CA 1
ATOM 3876 C C . THR E 1 64 ? 23.724 -47.869 16.297 1.00 36.94 45 THR D C 1
ATOM 3877 O O . THR E 1 64 ? 23.965 -46.693 16.612 1.00 31.88 45 THR D O 1
ATOM 3881 N N . ASN E 1 65 ? 24.354 -48.915 16.835 1.00 29.56 46 ASN D N 1
ATOM 3882 C CA . ASN E 1 65 ? 25.359 -48.772 17.901 1.00 30.27 46 ASN D CA 1
ATOM 3883 C C . ASN E 1 65 ? 24.809 -48.062 19.130 1.00 32.96 46 ASN D C 1
ATOM 3884 O O . ASN E 1 65 ? 25.344 -47.036 19.563 1.00 34.72 46 ASN D O 1
ATOM 3889 N N . GLU E 1 66 ? 23.718 -48.606 19.668 1.00 33.28 47 GLU D N 1
ATOM 3890 C CA . GLU E 1 66 ? 23.071 -48.058 20.854 1.00 32.34 47 GLU D CA 1
ATOM 3891 C C . GLU E 1 66 ? 22.897 -49.182 21.864 1.00 33.88 47 GLU D C 1
ATOM 3892 O O . GLU E 1 66 ? 22.481 -50.273 21.495 1.00 36.50 47 GLU D O 1
ATOM 3898 N N . VAL E 1 67 ? 23.243 -48.933 23.122 1.00 32.76 48 VAL D N 1
ATOM 3899 C CA . VAL E 1 67 ? 22.994 -49.895 24.204 1.00 27.07 48 VAL D CA 1
ATOM 3900 C C . VAL E 1 67 ? 22.160 -49.218 25.288 1.00 30.14 48 VAL D C 1
ATOM 3901 O O . VAL E 1 67 ? 22.377 -48.042 25.593 1.00 30.37 48 VAL D O 1
ATOM 3905 N N . ASP E 1 68 ? 21.187 -49.943 25.841 1.00 28.14 49 ASP D N 1
ATOM 3906 C CA . ASP E 1 68 ? 20.322 -49.410 26.895 1.00 28.46 49 ASP D CA 1
ATOM 3907 C C . ASP E 1 68 ? 20.642 -50.091 28.223 1.00 29.61 49 ASP D C 1
ATOM 3908 O O . ASP E 1 68 ? 20.692 -51.323 28.296 1.00 33.16 49 ASP D O 1
ATOM 3913 N N . LEU E 1 69 ? 20.835 -49.293 29.262 1.00 26.25 50 LEU D N 1
ATOM 3914 C CA . LEU E 1 69 ? 21.052 -49.794 30.614 1.00 28.85 50 LEU D CA 1
ATOM 3915 C C . LEU E 1 69 ? 19.929 -49.367 31.543 1.00 32.05 50 LEU D C 1
ATOM 3916 O O . LEU E 1 69 ? 19.378 -48.277 31.395 1.00 29.53 50 LEU D O 1
ATOM 3921 N N . VAL E 1 70 ? 19.630 -50.203 32.531 1.00 25.78 51 VAL D N 1
ATOM 3922 C CA . VAL E 1 70 ? 18.798 -49.783 33.641 1.00 33.97 51 VAL D CA 1
ATOM 3923 C C . VAL E 1 70 ? 19.644 -49.845 34.912 1.00 36.37 51 VAL D C 1
ATOM 3924 O O . VAL E 1 70 ? 20.294 -50.861 35.201 1.00 35.04 51 VAL D O 1
ATOM 3928 N N . TYR E 1 71 ? 19.687 -48.733 35.639 1.00 28.68 52 TYR D N 1
ATOM 3929 C CA . TYR E 1 71 ? 20.495 -48.661 36.854 1.00 33.91 52 TYR D CA 1
ATOM 3930 C C . TYR E 1 71 ? 19.887 -47.708 37.871 1.00 34.75 52 TYR D C 1
ATOM 3931 O O . TYR E 1 71 ? 19.000 -46.917 37.537 1.00 30.08 52 TYR D O 1
ATOM 3940 N N . TYR E 1 72 ? 20.377 -47.804 39.105 1.00 28.82 53 TYR D N 1
ATOM 3941 C CA . TYR E 1 72 ? 20.112 -46.842 40.172 1.00 26.48 53 TYR D CA 1
ATOM 3942 C C . TYR E 1 72 ? 21.326 -45.938 40.273 1.00 30.23 53 TYR D C 1
ATOM 3943 O O . TYR E 1 72 ? 22.442 -46.439 40.428 1.00 33.26 53 TYR D O 1
ATOM 3952 N N . GLU E 1 73 ? 21.131 -44.623 40.221 1.00 29.44 54 GLU D N 1
ATOM 3953 C CA . GLU E 1 73 ? 22.256 -43.678 40.307 1.00 27.86 54 GLU D CA 1
ATOM 3954 C C . GLU E 1 73 ? 22.211 -42.957 41.635 1.00 28.92 54 GLU D C 1
ATOM 3955 O O . GLU E 1 73 ? 21.334 -42.132 41.870 1.00 28.22 54 GLU D O 1
ATOM 3961 N N . GLN E 1 74 ? 23.143 -43.276 42.511 1.00 30.34 55 GLN D N 1
ATOM 3962 C CA . GLN E 1 74 ? 23.159 -42.653 43.814 1.00 29.00 55 GLN D CA 1
ATOM 3963 C C . GLN E 1 74 ? 23.979 -41.362 43.792 1.00 27.17 55 GLN D C 1
ATOM 3964 O O . GLN E 1 74 ? 25.161 -41.361 43.431 1.00 32.92 55 GLN D O 1
ATOM 3970 N N . GLN E 1 75 ? 23.352 -40.260 44.187 1.00 25.80 56 GLN D N 1
ATOM 3971 C CA . GLN E 1 75 ? 24.046 -38.972 44.284 1.00 24.16 56 GLN D CA 1
ATOM 3972 C C . GLN E 1 75 ? 23.956 -38.476 45.714 1.00 32.63 56 GLN D C 1
ATOM 3973 O O . GLN E 1 75 ? 22.879 -38.503 46.315 1.00 28.30 56 GLN D O 1
ATOM 3979 N N . ARG E 1 76 ? 25.079 -37.998 46.248 1.00 31.47 57 ARG D N 1
ATOM 3980 C CA . ARG E 1 76 ? 25.138 -37.499 47.617 1.00 36.52 57 ARG D CA 1
ATOM 3981 C C . ARG E 1 76 ? 25.901 -36.189 47.643 1.00 37.19 57 ARG D C 1
ATOM 3982 O O . ARG E 1 76 ? 26.946 -36.083 47.013 1.00 32.09 57 ARG D O 1
ATOM 3990 N N . TRP E 1 77 ? 25.369 -35.183 48.333 1.00 28.20 58 TRP D N 1
ATOM 3991 C CA . TRP E 1 77 ? 26.113 -33.942 48.527 1.00 35.07 58 TRP D CA 1
ATOM 3992 C C . TRP E 1 77 ? 25.703 -33.327 49.859 1.00 36.38 58 TRP D C 1
ATOM 3993 O O . TRP E 1 77 ? 24.821 -33.846 50.551 1.00 34.74 58 TRP D O 1
ATOM 4004 N N . LYS E 1 78 ? 26.340 -32.221 50.226 1.00 31.90 59 LYS D N 1
ATOM 4005 C CA . LYS E 1 78 ? 26.084 -31.619 51.524 1.00 36.83 59 LYS D CA 1
ATOM 4006 C C . LYS E 1 78 ? 26.003 -30.101 51.436 1.00 40.46 59 LYS D C 1
ATOM 4007 O O . LYS E 1 78 ? 26.895 -29.465 50.883 1.00 42.80 59 LYS D O 1
ATOM 4013 N N . LEU E 1 79 ? 24.934 -29.525 51.985 1.00 36.06 60 LEU D N 1
ATOM 4014 C CA . LEU E 1 79 ? 24.791 -28.071 52.025 1.00 34.87 60 LEU D CA 1
ATOM 4015 C C . LEU E 1 79 ? 24.680 -27.563 53.455 1.00 44.94 60 LEU D C 1
ATOM 4016 O O . LEU E 1 79 ? 23.870 -28.068 54.244 1.00 41.09 60 LEU D O 1
ATOM 4021 N N . ASN E 1 80 ? 25.490 -26.557 53.776 1.00 45.36 61 ASN D N 1
ATOM 4022 C CA . ASN E 1 80 ? 25.429 -25.892 55.074 1.00 41.21 61 ASN D CA 1
ATOM 4023 C C . ASN E 1 80 ? 24.066 -25.261 55.296 1.00 42.08 61 ASN D C 1
ATOM 4024 O O . ASN E 1 80 ? 23.564 -25.228 56.419 1.00 43.15 61 ASN D O 1
ATOM 4029 N N . SER E 1 81 ? 23.454 -24.794 54.209 1.00 41.63 62 SER D N 1
ATOM 4030 C CA . SER E 1 81 ? 22.154 -24.147 54.286 1.00 48.42 62 SER D CA 1
ATOM 4031 C C . SER E 1 81 ? 21.023 -25.137 54.595 1.00 52.52 62 SER D C 1
ATOM 4032 O O . SER E 1 81 ? 19.871 -24.728 54.742 1.00 55.67 62 SER D O 1
ATOM 4035 N N . LEU E 1 82 ? 21.338 -26.430 54.668 1.00 44.73 63 LEU D N 1
ATOM 4036 C CA . LEU E 1 82 ? 20.325 -27.441 54.984 1.00 46.32 63 LEU D CA 1
ATOM 4037 C C . LEU E 1 82 ? 20.550 -28.090 56.355 1.00 53.51 63 LEU D C 1
ATOM 4038 O O . LEU E 1 82 ? 19.938 -29.113 56.678 1.00 48.03 63 LEU D O 1
ATOM 4043 N N . MET E 1 83 ? 21.427 -27.496 57.154 1.00 50.99 64 MET D N 1
ATOM 4044 C CA . MET E 1 83 ? 21.693 -28.004 58.493 1.00 54.40 64 MET D CA 1
ATOM 4045 C C . MET E 1 83 ? 20.622 -27.571 59.488 1.00 55.07 64 MET D C 1
ATOM 4046 O O . MET E 1 83 ? 19.997 -26.527 59.322 1.00 51.83 64 MET D O 1
ATOM 4051 N N . TRP E 1 84 ? 20.409 -28.386 60.516 1.00 54.63 65 TRP D N 1
ATOM 4052 C CA . TRP E 1 84 ? 19.560 -27.992 61.632 1.00 51.25 65 TRP D CA 1
ATOM 4053 C C . TRP E 1 84 ? 19.963 -28.712 62.900 1.00 53.33 65 TRP D C 1
ATOM 4054 O O . TRP E 1 84 ? 20.785 -29.630 62.879 1.00 50.63 65 TRP D O 1
ATOM 4065 N N . ASP E 1 85 ? 19.378 -28.268 64.008 1.00 56.18 66 ASP D N 1
ATOM 4066 C CA . ASP E 1 85 ? 19.590 -28.871 65.317 1.00 62.15 66 ASP D CA 1
ATOM 4067 C C . ASP E 1 85 ? 18.492 -29.913 65.601 1.00 59.07 66 ASP D C 1
ATOM 4068 O O . ASP E 1 85 ? 17.295 -29.585 65.555 1.00 50.58 66 ASP D O 1
ATOM 4073 N N . PRO E 1 86 ? 18.888 -31.180 65.819 1.00 55.95 67 PRO D N 1
ATOM 4074 C CA . PRO E 1 86 ? 17.887 -32.205 66.157 1.00 64.03 67 PRO D CA 1
ATOM 4075 C C . PRO E 1 86 ? 17.013 -31.929 67.432 1.00 84.57 67 PRO D C 1
ATOM 4076 O O . PRO E 1 86 ? 15.816 -32.070 67.272 1.00 82.22 67 PRO D O 1
ATOM 4080 N N . ASN E 1 87 ? 17.551 -31.542 68.599 1.00 95.97 68 ASN D N 1
ATOM 4081 C CA . ASN E 1 87 ? 16.703 -31.237 69.771 1.00 97.88 68 ASN D CA 1
ATOM 4082 C C . ASN E 1 87 ? 15.939 -29.897 69.664 1.00 91.11 68 ASN D C 1
ATOM 4083 O O . ASN E 1 87 ? 15.119 -29.587 70.542 1.00 99.51 68 ASN D O 1
ATOM 4088 N N . GLU E 1 88 ? 16.208 -29.082 68.644 1.00 79.20 69 GLU D N 1
ATOM 4089 C CA . GLU E 1 88 ? 15.352 -27.914 68.405 1.00 72.56 69 GLU D CA 1
ATOM 4090 C C . GLU E 1 88 ? 14.214 -28.373 67.494 1.00 74.05 69 GLU D C 1
ATOM 4091 O O . GLU E 1 88 ? 13.354 -27.587 67.085 1.00 77.38 69 GLU D O 1
ATOM 4097 N N . TYR E 1 89 ? 14.215 -29.666 67.175 1.00 74.58 70 TYR D N 1
ATOM 4098 C CA . TYR E 1 89 ? 13.213 -30.222 66.275 1.00 75.66 70 TYR D CA 1
ATOM 4099 C C . TYR E 1 89 ? 12.776 -31.645 66.649 1.00 78.08 70 TYR D C 1
ATOM 4100 O O . TYR E 1 89 ? 12.692 -32.528 65.796 1.00 80.23 70 TYR D O 1
ATOM 4109 N N . GLY E 1 90 ? 12.491 -31.864 67.927 1.00 74.58 71 GLY D N 1
ATOM 4110 C CA . GLY E 1 90 ? 11.935 -33.131 68.367 1.00 74.23 71 GLY D CA 1
ATOM 4111 C C . GLY E 1 90 ? 12.792 -34.343 68.103 1.00 70.13 71 GLY D C 1
ATOM 4112 O O . GLY E 1 90 ? 12.281 -35.428 67.832 1.00 66.82 71 GLY D O 1
ATOM 4113 N N . ASN E 1 91 ? 14.102 -34.130 68.166 1.00 74.00 72 ASN D N 1
ATOM 4114 C CA . ASN E 1 91 ? 15.105 -35.167 67.927 1.00 81.91 72 ASN D CA 1
ATOM 4115 C C . ASN E 1 91 ? 14.989 -35.759 66.512 1.00 73.43 72 ASN D C 1
ATOM 4116 O O . ASN E 1 91 ? 15.427 -36.882 66.267 1.00 73.90 72 ASN D O 1
ATOM 4121 N N . ILE E 1 92 ? 14.444 -34.974 65.580 1.00 58.00 73 ILE D N 1
ATOM 4122 C CA . ILE E 1 92 ? 14.409 -35.370 64.168 1.00 64.41 73 ILE D CA 1
ATOM 4123 C C . ILE E 1 92 ? 15.786 -35.290 63.510 1.00 63.65 73 ILE D C 1
ATOM 4124 O O . ILE E 1 92 ? 16.451 -34.256 63.568 1.00 66.92 73 ILE D O 1
ATOM 4129 N N . THR E 1 93 ? 16.197 -36.379 62.869 1.00 49.74 74 THR D N 1
ATOM 4130 C CA . THR E 1 93 ? 17.528 -36.438 62.303 1.00 51.02 74 THR D CA 1
ATOM 4131 C C . THR E 1 93 ? 17.530 -36.354 60.776 1.00 43.90 74 THR D C 1
ATOM 4132 O O . THR E 1 93 ? 18.573 -36.090 60.178 1.00 43.72 74 THR D O 1
ATOM 4136 N N . ASP E 1 94 ? 16.371 -36.554 60.155 1.00 43.32 75 ASP D N 1
ATOM 4137 C CA . ASP E 1 94 ? 16.263 -36.494 58.693 1.00 45.17 75 ASP D CA 1
ATOM 4138 C C . ASP E 1 94 ? 14.822 -36.334 58.246 1.00 46.24 75 ASP D C 1
ATOM 4139 O O . ASP E 1 94 ? 13.894 -36.499 59.042 1.00 46.99 75 ASP D O 1
ATOM 4144 N N . PHE E 1 95 ? 14.631 -36.005 56.975 1.00 41.27 76 PHE D N 1
ATOM 4145 C CA . PHE E 1 95 ? 13.299 -36.040 56.392 1.00 36.34 76 PHE D CA 1
ATOM 4146 C C . PHE E 1 95 ? 13.385 -36.308 54.888 1.00 43.65 76 PHE D C 1
ATOM 4147 O O . PHE E 1 95 ? 14.451 -36.219 54.281 1.00 41.46 76 PHE D O 1
ATOM 4155 N N . ARG E 1 96 ? 12.252 -36.665 54.300 1.00 43.20 77 ARG D N 1
ATOM 4156 C CA . ARG E 1 96 ? 12.161 -36.868 52.870 1.00 37.51 77 ARG D CA 1
ATOM 4157 C C . ARG E 1 96 ? 11.342 -35.801 52.179 1.00 41.57 77 ARG D C 1
ATOM 4158 O O . ARG E 1 96 ? 10.345 -35.319 52.705 1.00 42.47 77 ARG D O 1
ATOM 4166 N N . THR E 1 97 ? 11.769 -35.416 50.987 1.00 37.77 78 THR D N 1
ATOM 4167 C CA . THR E 1 97 ? 11.070 -34.354 50.306 1.00 35.51 78 THR D CA 1
ATOM 4168 C C . THR E 1 97 ? 11.211 -34.501 48.800 1.00 42.29 78 THR D C 1
ATOM 4169 O O . THR E 1 97 ? 12.153 -35.140 48.312 1.00 38.60 78 THR D O 1
ATOM 4173 N N . SER E 1 98 ? 10.236 -33.955 48.072 1.00 41.62 79 SER D N 1
ATOM 4174 C CA . SER E 1 98 ? 10.261 -33.976 46.617 1.00 43.15 79 SER D CA 1
ATOM 4175 C C . SER E 1 98 ? 11.549 -33.333 46.128 1.00 39.67 79 SER D C 1
ATOM 4176 O O . SER E 1 98 ? 11.962 -32.276 46.631 1.00 36.00 79 SER D O 1
ATOM 4179 N N . ALA E 1 99 ? 12.187 -33.964 45.144 1.00 40.51 80 ALA D N 1
ATOM 4180 C CA . ALA E 1 99 ? 13.439 -33.444 44.602 1.00 43.20 80 ALA D CA 1
ATOM 4181 C C . ALA E 1 99 ? 13.239 -32.082 43.950 1.00 52.56 80 ALA D C 1
ATOM 4182 O O . ALA E 1 99 ? 14.195 -31.325 43.802 1.00 49.39 80 ALA D O 1
ATOM 4184 N N . ALA E 1 100 ? 11.995 -31.770 43.578 1.00 60.78 81 ALA D N 1
ATOM 4185 C CA . ALA E 1 100 ? 11.651 -30.455 43.026 1.00 56.93 81 ALA D CA 1
ATOM 4186 C C . ALA E 1 100 ? 11.770 -29.341 44.071 1.00 53.39 81 ALA D C 1
ATOM 4187 O O . ALA E 1 100 ? 11.965 -28.181 43.721 1.00 56.39 81 ALA D O 1
ATOM 4189 N N . ASP E 1 101 ? 11.653 -29.696 45.348 1.00 48.36 82 ASP D N 1
ATOM 4190 C CA . ASP E 1 101 ? 11.758 -28.718 46.435 1.00 52.00 82 ASP D CA 1
ATOM 4191 C C . ASP E 1 101 ? 13.182 -28.268 46.720 1.00 55.00 82 ASP D C 1
ATOM 4192 O O . ASP E 1 101 ? 13.392 -27.288 47.441 1.00 57.42 82 ASP D O 1
ATOM 4197 N N . ILE E 1 102 ? 14.163 -28.994 46.190 1.00 45.33 83 ILE D N 1
ATOM 4198 C CA . ILE E 1 102 ? 15.551 -28.673 46.490 1.00 44.81 83 ILE D CA 1
ATOM 4199 C C . ILE E 1 102 ? 16.391 -28.604 45.233 1.00 42.48 83 ILE D C 1
ATOM 4200 O O . ILE E 1 102 ? 16.046 -29.164 44.195 1.00 40.80 83 ILE D O 1
ATOM 4205 N N . TRP E 1 103 ? 17.519 -27.927 45.359 1.00 37.41 84 TRP D N 1
ATOM 4206 C CA . TRP E 1 103 ? 18.529 -27.942 44.331 1.00 36.51 84 TRP D CA 1
ATOM 4207 C C . TRP E 1 103 ? 19.101 -29.348 44.202 1.00 32.93 84 TRP D C 1
ATOM 4208 O O . TRP E 1 103 ? 19.354 -30.024 45.210 1.00 30.84 84 TRP D O 1
ATOM 4219 N N . THR E 1 104 ? 19.311 -29.787 42.969 1.00 28.44 85 THR D N 1
ATOM 4220 C CA . THR E 1 104 ? 20.017 -31.047 42.699 1.00 33.55 85 THR D CA 1
ATOM 4221 C C . THR E 1 104 ? 21.068 -30.783 41.637 1.00 33.64 85 THR D C 1
ATOM 4222 O O . THR E 1 104 ? 20.924 -29.843 40.864 1.00 29.27 85 THR D O 1
ATOM 4226 N N . PRO E 1 105 ? 22.157 -31.566 41.625 1.00 33.54 86 PRO D N 1
ATOM 4227 C CA . PRO E 1 105 ? 23.215 -31.293 40.639 1.00 30.63 86 PRO D CA 1
ATOM 4228 C C . PRO E 1 105 ? 22.862 -31.733 39.222 1.00 37.88 86 PRO D C 1
ATOM 4229 O O . PRO E 1 105 ? 22.059 -32.644 39.012 1.00 36.46 86 PRO D O 1
ATOM 4233 N N . ASP E 1 106 ? 23.472 -31.062 38.257 1.00 32.76 87 ASP D N 1
ATOM 4234 C CA . ASP E 1 106 ? 23.207 -31.295 36.851 1.00 31.48 87 ASP D CA 1
ATOM 4235 C C . ASP E 1 106 ? 24.127 -32.382 36.285 1.00 37.64 87 ASP D C 1
ATOM 4236 O O . ASP E 1 106 ? 24.661 -32.239 35.186 1.00 30.42 87 ASP D O 1
ATOM 4241 N N . ILE E 1 107 ? 24.319 -33.467 37.035 1.00 33.34 88 ILE D N 1
ATOM 4242 C CA . ILE E 1 107 ? 25.152 -34.568 36.557 1.00 32.48 88 ILE D CA 1
ATOM 4243 C C . ILE E 1 107 ? 24.436 -35.271 35.400 1.00 31.91 88 ILE D C 1
ATOM 4244 O O . ILE E 1 107 ? 23.262 -35.649 35.512 1.00 27.63 88 ILE D O 1
ATOM 4249 N N . THR E 1 108 ? 25.145 -35.426 34.288 1.00 27.73 89 THR D N 1
ATOM 4250 C CA . THR E 1 108 ? 24.552 -35.895 33.033 1.00 31.99 89 THR D CA 1
ATOM 4251 C C . THR E 1 108 ? 25.439 -36.907 32.338 1.00 28.73 89 THR D C 1
ATOM 4252 O O . THR E 1 108 ? 26.651 -36.780 32.389 1.00 26.95 89 THR D O 1
ATOM 4256 N N . ALA E 1 109 ? 24.840 -37.891 31.673 1.00 30.21 90 ALA D N 1
ATOM 4257 C CA . ALA E 1 109 ? 25.569 -38.752 30.740 1.00 31.67 90 ALA D CA 1
ATOM 4258 C C . ALA E 1 109 ? 25.979 -37.924 29.518 1.00 33.47 90 ALA D C 1
ATOM 4259 O O . ALA E 1 109 ? 25.150 -37.227 28.940 1.00 34.12 90 ALA D O 1
ATOM 4261 N N . TYR E 1 110 ? 27.248 -37.975 29.117 1.00 26.75 91 TYR D N 1
ATOM 4262 C CA . TYR E 1 110 ? 27.706 -37.106 28.029 1.00 32.13 91 TYR D CA 1
ATOM 4263 C C . TYR E 1 110 ? 27.404 -37.683 26.639 1.00 37.92 91 TYR D C 1
ATOM 4264 O O . TYR E 1 110 ? 27.488 -36.982 25.624 1.00 35.15 91 TYR D O 1
ATOM 4273 N N . SER E 1 111 ? 27.070 -38.963 26.584 1.00 27.92 92 SER D N 1
ATOM 4274 C CA . SER E 1 111 ? 26.853 -39.601 25.295 1.00 27.81 92 SER D CA 1
ATOM 4275 C C . SER E 1 111 ? 25.524 -40.338 25.228 1.00 28.12 92 SER D C 1
ATOM 4276 O O . SER E 1 111 ? 25.425 -41.387 24.610 1.00 26.05 92 SER D O 1
ATOM 4279 N N . SER E 1 112 ? 24.488 -39.798 25.849 1.00 27.22 93 SER D N 1
ATOM 4280 C CA . SER E 1 112 ? 23.181 -40.405 25.678 1.00 26.62 93 SER D CA 1
ATOM 4281 C C . SER E 1 112 ? 22.708 -40.174 24.240 1.00 30.93 93 SER D C 1
ATOM 4282 O O . SER E 1 112 ? 23.170 -39.252 23.555 1.00 25.90 93 SER D O 1
ATOM 4285 N N . THR E 1 113 ? 21.796 -41.020 23.777 1.00 27.79 94 THR D N 1
ATOM 4286 C CA . THR E 1 113 ? 21.267 -40.907 22.428 1.00 23.94 94 THR D CA 1
ATOM 4287 C C . THR E 1 113 ? 19.772 -40.614 22.458 1.00 27.15 94 THR D C 1
ATOM 4288 O O . THR E 1 113 ? 19.168 -40.315 21.429 1.00 29.25 94 THR D O 1
ATOM 4292 N N . ARG E 1 114 ? 19.178 -40.708 23.645 1.00 29.69 95 ARG D N 1
ATOM 4293 C CA . ARG E 1 114 ? 17.744 -40.459 23.845 1.00 28.29 95 ARG D CA 1
ATOM 4294 C C . ARG E 1 114 ? 17.597 -39.821 25.205 1.00 29.57 95 ARG D C 1
ATOM 4295 O O . ARG E 1 114 ? 18.501 -39.956 26.026 1.00 29.53 95 ARG D O 1
ATOM 4303 N N . PRO E 1 115 ? 16.494 -39.085 25.445 1.00 25.35 96 PRO D N 1
ATOM 4304 C CA . PRO E 1 115 ? 16.309 -38.542 26.799 1.00 23.20 96 PRO D CA 1
ATOM 4305 C C . PRO E 1 115 ? 16.318 -39.678 27.830 1.00 30.54 96 PRO D C 1
ATOM 4306 O O . PRO E 1 115 ? 15.740 -40.734 27.568 1.00 25.04 96 PRO D O 1
ATOM 4310 N N . VAL E 1 116 ? 16.999 -39.486 28.956 1.00 27.20 97 VAL D N 1
ATOM 4311 C CA . VAL E 1 116 ? 17.017 -40.487 30.011 1.00 25.19 97 VAL D CA 1
ATOM 4312 C C . VAL E 1 116 ? 15.607 -40.627 30.578 1.00 29.00 97 VAL D C 1
ATOM 4313 O O . VAL E 1 116 ? 14.874 -39.639 30.708 1.00 27.69 97 VAL D O 1
ATOM 4317 N N . GLN E 1 117 ? 15.196 -41.853 30.863 1.00 27.89 98 GLN D N 1
ATOM 4318 C CA . GLN E 1 117 ? 13.890 -42.069 31.492 1.00 31.22 98 GLN D CA 1
ATOM 4319 C C . GLN E 1 117 ? 14.002 -42.419 32.974 1.00 35.90 98 GLN D C 1
ATOM 4320 O O . GLN E 1 117 ? 14.778 -43.293 33.349 1.00 29.77 98 GLN D O 1
ATOM 4326 N N . VAL E 1 118 ? 13.201 -41.752 33.806 1.00 33.93 99 VAL D N 1
ATOM 4327 C CA . VAL E 1 118 ? 13.233 -41.958 35.248 1.00 37.92 99 VAL D CA 1
ATOM 4328 C C . VAL E 1 118 ? 12.193 -43.012 35.645 1.00 34.73 99 VAL D C 1
ATOM 4329 O O . VAL E 1 118 ? 11.045 -42.955 35.210 1.00 31.43 99 VAL D O 1
ATOM 4333 N N . LEU E 1 119 ? 12.622 -43.990 36.438 1.00 30.22 100 LEU D N 1
ATOM 4334 C CA . LEU E 1 119 ? 11.800 -45.144 36.766 1.00 32.88 100 LEU D CA 1
ATOM 4335 C C . LEU E 1 119 ? 11.318 -45.158 38.216 1.00 35.34 100 LEU D C 1
ATOM 4336 O O . LEU E 1 119 ? 10.585 -46.057 38.626 1.00 45.95 100 LEU D O 1
ATOM 4341 N N . SER E 1 120 ? 11.738 -44.172 38.991 1.00 28.92 101 SER D N 1
ATOM 4342 C CA . SER E 1 120 ? 11.432 -44.152 40.413 1.00 28.04 101 SER D CA 1
ATOM 4343 C C . SER E 1 120 ? 10.893 -42.775 40.822 1.00 41.12 101 SER D C 1
ATOM 4344 O O . SER E 1 120 ? 11.066 -41.795 40.089 1.00 35.34 101 SER D O 1
ATOM 4347 N N . PRO E 1 121 ? 10.236 -42.693 41.994 1.00 38.54 102 PRO D N 1
ATOM 4348 C CA . PRO E 1 121 ? 9.817 -41.390 42.509 1.00 38.27 102 PRO D CA 1
ATOM 4349 C C . PRO E 1 121 ? 11.033 -40.501 42.691 1.00 38.56 102 PRO D C 1
ATOM 4350 O O . PRO E 1 121 ? 12.112 -40.996 42.987 1.00 44.64 102 PRO D O 1
ATOM 4354 N N . GLN E 1 122 ? 10.856 -39.199 42.549 1.00 34.08 103 GLN D N 1
ATOM 4355 C CA . GLN E 1 122 ? 11.981 -38.308 42.694 1.00 38.46 103 GLN D CA 1
ATOM 4356 C C . GLN E 1 122 ? 11.861 -37.624 44.032 1.00 32.74 103 GLN D C 1
ATOM 4357 O O . GLN E 1 122 ? 11.323 -36.522 44.155 1.00 33.70 103 GLN D O 1
ATOM 4363 N N . ILE E 1 123 ? 12.384 -38.322 45.033 1.00 32.53 104 ILE D N 1
ATOM 4364 C CA . ILE E 1 123 ? 12.314 -37.924 46.418 1.00 34.55 104 ILE D CA 1
ATOM 4365 C C . ILE E 1 123 ? 13.723 -38.033 46.946 1.00 38.56 104 ILE D C 1
ATOM 4366 O O . ILE E 1 123 ? 14.385 -39.036 46.700 1.00 31.90 104 ILE D O 1
ATOM 4371 N N . ALA E 1 124 ? 14.177 -37.003 47.657 1.00 34.53 105 ALA D N 1
ATOM 4372 C CA . ALA E 1 124 ? 15.513 -36.972 48.222 1.00 36.04 105 ALA D CA 1
ATOM 4373 C C . ALA E 1 124 ? 15.414 -37.106 49.729 1.00 37.42 105 ALA D C 1
ATOM 4374 O O . ALA E 1 124 ? 14.362 -36.819 50.317 1.00 30.11 105 ALA D O 1
ATOM 4376 N N . VAL E 1 125 ? 16.501 -37.564 50.341 1.00 34.63 106 VAL D N 1
ATOM 4377 C CA . VAL E 1 125 ? 16.608 -37.656 51.790 1.00 31.79 106 VAL D CA 1
ATOM 4378 C C . VAL E 1 125 ? 17.602 -36.616 52.292 1.00 39.21 106 VAL D C 1
ATOM 4379 O O . VAL E 1 125 ? 18.758 -36.572 51.844 1.00 33.22 106 VAL D O 1
ATOM 4383 N N . VAL E 1 126 ? 17.145 -35.777 53.211 1.00 31.97 107 VAL D N 1
ATOM 4384 C CA . VAL E 1 126 ? 17.959 -34.712 53.781 1.00 29.01 107 VAL D CA 1
ATOM 4385 C C . VAL E 1 126 ? 18.231 -35.028 55.251 1.00 40.16 107 VAL D C 1
ATOM 4386 O O . VAL E 1 126 ? 17.304 -35.386 55.966 1.00 37.52 107 VAL D O 1
ATOM 4390 N N . THR E 1 127 ? 19.483 -34.929 55.697 1.00 34.15 108 THR D N 1
ATOM 4391 C CA . THR E 1 127 ? 19.811 -35.166 57.107 1.00 41.76 108 THR D CA 1
ATOM 4392 C C . THR E 1 127 ? 20.243 -33.866 57.790 1.00 43.43 108 THR D C 1
ATOM 4393 O O . THR E 1 127 ? 20.551 -32.872 57.117 1.00 41.42 108 THR D O 1
ATOM 4397 N N . HIS E 1 128 ? 20.232 -33.864 59.124 1.00 40.97 109 HIS D N 1
ATOM 4398 C CA . HIS E 1 128 ? 20.481 -32.643 59.904 1.00 44.15 109 HIS D CA 1
ATOM 4399 C C . HIS E 1 128 ? 21.893 -32.061 59.771 1.00 45.68 109 HIS D C 1
ATOM 4400 O O . HIS E 1 128 ? 22.106 -30.885 60.058 1.00 47.03 109 HIS D O 1
ATOM 4407 N N . ASP E 1 129 ? 22.855 -32.862 59.324 1.00 46.36 110 ASP D N 1
ATOM 4408 C CA . ASP E 1 129 ? 24.187 -32.328 59.056 1.00 43.83 110 ASP D CA 1
ATOM 4409 C C . ASP E 1 129 ? 24.223 -31.675 57.669 1.00 40.25 110 ASP D C 1
ATOM 4410 O O . ASP E 1 129 ? 25.274 -31.256 57.192 1.00 41.98 110 ASP D O 1
ATOM 4415 N N . GLY E 1 130 ? 23.068 -31.609 57.020 1.00 31.24 111 GLY D N 1
ATOM 4416 C CA . GLY E 1 130 ? 22.976 -30.962 55.722 1.00 31.92 111 GLY D CA 1
ATOM 4417 C C . GLY E 1 130 ? 23.225 -31.902 54.555 1.00 35.65 111 GLY D C 1
ATOM 4418 O O . GLY E 1 130 ? 23.239 -31.477 53.401 1.00 37.02 111 GLY D O 1
ATOM 4419 N N . SER E 1 131 ? 23.416 -33.183 54.857 1.00 37.31 112 SER D N 1
ATOM 4420 C CA . SER E 1 131 ? 23.652 -34.187 53.821 1.00 32.87 112 SER D CA 1
ATOM 4421 C C . SER E 1 131 ? 22.369 -34.454 53.016 1.00 35.03 112 SER D C 1
ATOM 4422 O O . SER E 1 131 ? 21.293 -34.559 53.590 1.00 38.35 112 SER D O 1
ATOM 4425 N N . VAL E 1 132 ? 22.492 -34.571 51.693 1.00 29.92 113 VAL D N 1
ATOM 4426 C CA . VAL E 1 132 ? 21.360 -34.917 50.821 1.00 27.66 113 VAL D CA 1
ATOM 4427 C C . VAL E 1 132 ? 21.698 -36.133 49.986 1.00 31.24 113 VAL D C 1
ATOM 4428 O O . VAL E 1 132 ? 22.766 -36.176 49.381 1.00 34.68 113 VAL D O 1
ATOM 4432 N N . MET E 1 133 ? 20.801 -37.111 49.945 1.00 28.62 114 MET D N 1
ATOM 4433 C CA . MET E 1 133 ? 20.968 -38.257 49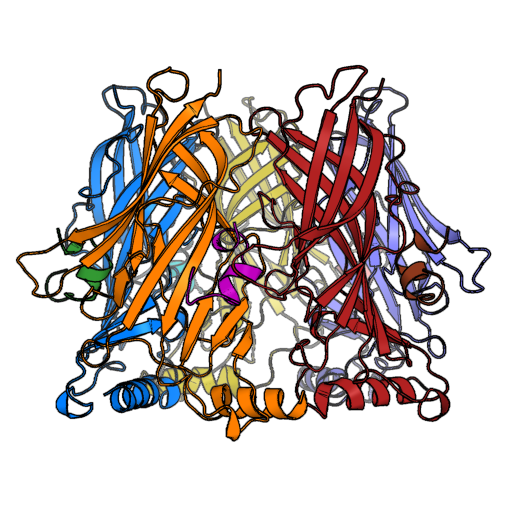.059 1.00 31.26 114 MET D CA 1
ATOM 4434 C C . MET E 1 133 ? 19.752 -38.445 48.141 1.00 32.80 114 MET D C 1
ATOM 4435 O O . MET E 1 133 ? 18.598 -38.358 48.568 1.00 30.32 114 MET D O 1
ATOM 4440 N N . PHE E 1 134 ? 20.025 -38.723 46.876 1.00 31.07 115 PHE D N 1
ATOM 4441 C CA . PHE E 1 134 ? 18.991 -38.761 45.849 1.00 30.29 115 PHE D CA 1
ATOM 4442 C C . PHE E 1 134 ? 19.358 -39.910 44.924 1.00 33.60 115 PHE D C 1
ATOM 4443 O O . PHE E 1 134 ? 20.461 -39.933 44.382 1.00 31.78 115 PHE D O 1
ATOM 4451 N N . ILE E 1 135 ? 18.467 -40.888 44.793 1.00 26.03 116 ILE D N 1
ATOM 4452 C CA . ILE E 1 135 ? 18.801 -42.116 44.089 1.00 25.22 116 ILE D CA 1
ATOM 4453 C C . ILE E 1 135 ? 17.763 -42.439 43.019 1.00 32.37 116 ILE D C 1
ATOM 4454 O O . ILE E 1 135 ? 16.882 -43.279 43.212 1.00 32.28 116 ILE D O 1
ATOM 4459 N N . PRO E 1 136 ? 17.848 -41.746 41.883 1.00 28.04 117 PRO D N 1
ATOM 4460 C CA . PRO E 1 136 ? 16.884 -42.075 40.828 1.00 35.12 117 PRO D CA 1
ATOM 4461 C C . PRO E 1 136 ? 17.228 -43.379 40.083 1.00 32.65 117 PRO D C 1
ATOM 4462 O O . PRO E 1 136 ? 18.380 -43.592 39.686 1.00 31.50 117 PRO D O 1
ATOM 4466 N N . ALA E 1 137 ? 16.229 -44.233 39.890 1.00 29.28 118 ALA D N 1
ATOM 4467 C CA . ALA E 1 137 ? 16.372 -45.360 38.974 1.00 28.59 118 ALA D CA 1
ATOM 4468 C C . ALA E 1 137 ? 16.170 -44.837 37.557 1.00 30.66 118 ALA D C 1
ATOM 4469 O O . ALA E 1 137 ? 15.234 -44.059 37.304 1.00 27.75 118 ALA D O 1
ATOM 4471 N N . GLN E 1 138 ? 16.997 -45.294 36.622 1.00 29.25 119 GLN D N 1
ATOM 4472 C CA . GLN E 1 138 ? 16.988 -44.725 35.282 1.00 27.58 119 GLN D CA 1
ATOM 4473 C C . GLN E 1 138 ? 17.175 -45.749 34.178 1.00 30.50 119 GLN D C 1
ATOM 4474 O O . GLN E 1 138 ? 17.841 -46.763 34.366 1.00 26.59 119 GLN D O 1
ATOM 4480 N N . ARG E 1 139 ? 16.581 -45.475 33.018 1.00 26.62 120 ARG D N 1
ATOM 4481 C CA . ARG E 1 139 ? 16.898 -46.219 31.804 1.00 24.97 120 ARG D CA 1
ATOM 4482 C C . ARG E 1 139 ? 17.636 -45.296 30.865 1.00 25.57 120 ARG D C 1
ATOM 4483 O O . ARG E 1 139 ? 17.113 -44.249 30.507 1.00 28.69 120 ARG D O 1
ATOM 4491 N N . LEU E 1 140 ? 18.849 -45.681 30.477 1.00 25.01 121 LEU D N 1
ATOM 4492 C CA . LEU E 1 140 ? 19.705 -44.851 29.626 1.00 24.91 121 LEU D CA 1
ATOM 4493 C C . LEU E 1 140 ? 20.041 -45.528 28.314 1.00 29.94 121 LEU D C 1
ATOM 4494 O O . LEU E 1 140 ? 20.480 -46.679 28.332 1.00 29.36 121 LEU D O 1
ATOM 4499 N N . SER E 1 141 ? 19.859 -44.816 27.194 1.00 32.69 122 SER D N 1
ATOM 4500 C CA . SER E 1 141 ? 20.356 -45.226 25.875 1.00 28.46 122 SER D CA 1
ATOM 4501 C C . SER E 1 141 ? 21.627 -44.436 25.570 1.00 29.56 122 SER D C 1
ATOM 4502 O O . SER E 1 141 ? 21.622 -43.210 25.630 1.00 28.28 122 SER D O 1
ATOM 4505 N N . PHE E 1 142 ? 22.711 -45.114 25.223 1.00 26.92 123 PHE D N 1
ATOM 4506 C CA . PHE E 1 142 ? 23.947 -44.396 24.962 1.00 30.63 123 PHE D CA 1
ATOM 4507 C C . PHE E 1 142 ? 24.743 -45.040 23.833 1.00 31.18 123 PHE D C 1
ATOM 4508 O O . PHE E 1 142 ? 24.445 -46.153 23.401 1.00 30.97 123 PHE D O 1
ATOM 4516 N N . MET E 1 143 ? 25.754 -44.322 23.354 1.00 30.91 124 MET D N 1
ATOM 4517 C CA . MET E 1 143 ? 26.532 -44.757 22.211 1.00 29.02 124 MET D CA 1
ATOM 4518 C C . MET E 1 143 ? 27.463 -45.914 22.548 1.00 26.36 124 MET D C 1
ATOM 4519 O O . MET E 1 143 ? 28.338 -45.790 23.398 1.00 32.85 124 MET D O 1
ATOM 4524 N N . CYS E 1 144 ? 27.291 -47.026 21.847 1.00 34.82 125 CYS D N 1
ATOM 4525 C CA . CYS E 1 144 ? 28.169 -48.168 22.022 1.00 28.58 125 CYS D CA 1
ATOM 4526 C C . CYS E 1 144 ? 28.077 -49.129 20.847 1.00 32.65 125 CYS D C 1
ATOM 4527 O O . CYS E 1 144 ? 27.000 -49.626 20.533 1.00 37.71 125 CYS D O 1
ATOM 4530 N N . ASP E 1 145 ? 29.211 -49.389 20.213 1.00 34.82 126 ASP D N 1
ATOM 4531 C CA . ASP E 1 145 ? 29.328 -50.441 19.213 1.00 35.08 126 ASP D CA 1
ATOM 4532 C C . ASP E 1 145 ? 29.431 -51.789 19.929 1.00 42.16 126 ASP D C 1
ATOM 4533 O O . ASP E 1 145 ? 30.445 -52.081 20.568 1.00 42.59 126 ASP D O 1
ATOM 4538 N N . PRO E 1 146 ? 28.386 -52.620 19.827 1.00 42.56 127 PRO D N 1
ATOM 4539 C CA . PRO E 1 146 ? 28.408 -53.861 20.606 1.00 37.76 127 PRO D CA 1
ATOM 4540 C C . PRO E 1 146 ? 29.068 -55.052 19.916 1.00 41.59 127 PRO D C 1
ATOM 4541 O O . PRO E 1 146 ? 28.979 -56.167 20.431 1.00 43.38 127 PRO D O 1
ATOM 4545 N N . THR E 1 147 ? 29.728 -54.825 18.790 1.00 48.50 128 THR D N 1
ATOM 4546 C CA . THR E 1 147 ? 30.394 -55.915 18.081 1.00 49.47 128 THR D CA 1
ATOM 4547 C C . THR E 1 147 ? 31.334 -56.685 19.011 1.00 46.60 128 THR D C 1
ATOM 4548 O O . THR E 1 147 ? 32.181 -56.090 19.669 1.00 43.90 128 THR D O 1
ATOM 4552 N N . GLY E 1 148 ? 31.158 -58.003 19.075 1.00 51.25 129 GLY D N 1
ATOM 4553 C CA . GLY E 1 148 ? 31.951 -58.861 19.944 1.00 49.45 129 GLY D CA 1
ATOM 4554 C C . GLY E 1 148 ? 31.193 -59.324 21.180 1.00 49.83 129 GLY D C 1
ATOM 4555 O O . GLY E 1 148 ? 31.708 -60.096 21.982 1.00 47.83 129 GLY D O 1
ATOM 4556 N N . VAL E 1 149 ? 29.949 -58.875 21.327 1.00 48.33 130 VAL D N 1
ATOM 4557 C CA . VAL E 1 149 ? 29.161 -59.235 22.497 1.00 39.47 130 VAL D CA 1
ATOM 4558 C C . VAL E 1 149 ? 28.816 -60.729 22.503 1.00 43.32 130 VAL D C 1
ATOM 4559 O O . VAL E 1 149 ? 28.690 -61.341 23.566 1.00 44.17 130 VAL D O 1
ATOM 4563 N N . ASP E 1 150 ? 28.673 -61.315 21.317 1.00 49.45 131 ASP D N 1
ATOM 4564 C CA . ASP E 1 150 ? 28.329 -62.730 21.192 1.00 58.63 131 ASP D CA 1
ATOM 4565 C C . ASP E 1 150 ? 29.573 -63.613 21.103 1.00 59.25 131 ASP D C 1
ATOM 4566 O O . ASP E 1 150 ? 29.523 -64.714 20.561 1.00 65.43 131 ASP D O 1
ATOM 4571 N N . SER E 1 151 ? 30.695 -63.113 21.604 1.00 54.41 132 SER D N 1
ATOM 4572 C CA . SER E 1 151 ? 31.931 -63.881 21.628 1.00 58.05 132 SER D CA 1
ATOM 4573 C C . SER E 1 151 ? 32.311 -64.172 23.076 1.00 56.23 132 SER D C 1
ATOM 4574 O O . SER E 1 151 ? 31.653 -63.688 23.994 1.00 45.88 132 SER D O 1
ATOM 4577 N N . GLU E 1 152 ? 33.352 -64.976 23.283 1.00 53.04 133 GLU D N 1
ATOM 4578 C CA . GLU E 1 152 ? 33.780 -65.314 24.636 1.00 50.59 133 GLU D CA 1
ATOM 4579 C C . GLU E 1 152 ? 34.408 -64.101 25.331 1.00 49.60 133 GLU D C 1
ATOM 4580 O O . GLU E 1 152 ? 34.228 -63.904 26.532 1.00 61.28 133 GLU D O 1
ATOM 4586 N N . GLU E 1 153 ? 35.155 -63.308 24.566 1.00 46.07 134 GLU D N 1
ATOM 4587 C CA . GLU E 1 153 ? 35.790 -62.090 25.071 1.00 53.58 134 GLU D CA 1
ATOM 4588 C C . GLU E 1 153 ? 34.793 -61.006 25.458 1.00 52.81 134 GLU D C 1
ATOM 4589 O O . GLU E 1 153 ? 35.019 -60.244 26.400 1.00 57.78 134 GLU D O 1
ATOM 4595 N N . GLY E 1 154 ? 33.689 -60.945 24.726 1.00 43.00 135 GLY D N 1
ATOM 4596 C CA . GLY E 1 154 ? 32.695 -59.909 24.941 1.00 43.96 135 GLY D CA 1
ATOM 4597 C C . GLY E 1 154 ? 33.082 -58.561 24.357 1.00 43.65 135 GLY D C 1
ATOM 4598 O O . GLY E 1 154 ? 33.895 -58.466 23.424 1.00 47.19 135 GLY D O 1
ATOM 4599 N N . VAL E 1 155 ? 32.498 -57.508 24.906 1.00 41.58 136 VAL D N 1
ATOM 4600 C CA . VAL E 1 155 ? 32.698 -56.169 24.372 1.00 44.21 136 VAL D CA 1
ATOM 4601 C C . VAL E 1 155 ? 32.682 -55.167 25.523 1.00 40.61 136 VAL D C 1
ATOM 4602 O O . VAL E 1 155 ? 32.067 -55.412 26.561 1.00 42.41 136 VAL D O 1
ATOM 4606 N N . THR E 1 156 ? 33.361 -54.043 25.336 1.00 36.29 137 THR D N 1
ATOM 4607 C CA . THR E 1 156 ? 33.387 -52.975 26.330 1.00 33.61 137 THR D CA 1
ATOM 4608 C C . THR E 1 156 ? 32.607 -51.750 25.846 1.00 39.96 137 THR D C 1
ATOM 4609 O O . THR E 1 156 ? 32.797 -51.288 24.720 1.00 44.54 137 THR D O 1
ATOM 4613 N N . CYS E 1 157 ? 31.710 -51.259 26.697 1.00 37.12 138 CYS D N 1
ATOM 4614 C CA . CYS E 1 157 ? 30.983 -50.013 26.470 1.00 40.38 138 CYS D CA 1
ATOM 4615 C C . CYS E 1 157 ? 31.396 -49.026 27.540 1.00 40.99 138 CYS D C 1
ATOM 4616 O O . CYS E 1 157 ? 31.742 -49.429 28.649 1.00 40.00 138 CYS D O 1
ATOM 4619 N N . ALA E 1 158 ? 31.347 -47.739 27.222 1.00 36.16 139 ALA D N 1
ATOM 4620 C CA . ALA E 1 158 ? 31.680 -46.712 28.204 1.00 34.35 139 ALA D CA 1
ATOM 4621 C C . ALA E 1 158 ? 30.806 -45.480 28.050 1.00 29.27 139 ALA D C 1
ATOM 4622 O O . ALA E 1 158 ? 30.461 -45.092 26.929 1.00 32.60 139 ALA D O 1
ATOM 4624 N N . VAL E 1 159 ? 30.435 -44.866 29.172 1.00 29.30 140 VAL D N 1
ATOM 4625 C CA . VAL E 1 159 ? 29.734 -43.583 29.111 1.00 32.95 140 VAL D CA 1
ATOM 4626 C C . VAL E 1 159 ? 30.200 -42.725 30.304 1.00 29.74 140 VAL D C 1
ATOM 4627 O O . VAL E 1 159 ? 30.306 -43.210 31.429 1.00 30.11 140 VAL D O 1
ATOM 4631 N N . LYS E 1 160 ? 30.543 -41.473 30.024 1.00 25.65 141 LYS D N 1
ATOM 4632 C CA . LYS E 1 160 ? 31.022 -40.552 31.044 1.00 28.80 141 LYS D CA 1
ATOM 4633 C C . LYS E 1 160 ? 29.870 -39.746 31.630 1.00 29.34 141 LYS D C 1
ATOM 4634 O O . LYS E 1 160 ? 28.943 -39.377 30.907 1.00 26.95 141 LYS D O 1
ATOM 4640 N N . PHE E 1 161 ? 29.929 -39.501 32.937 1.00 26.23 142 PHE D N 1
ATOM 4641 C CA . PHE E 1 161 ? 28.981 -38.646 33.633 1.00 25.07 142 PHE D CA 1
ATOM 4642 C C . PHE E 1 161 ? 29.666 -37.446 34.245 1.00 35.73 142 PHE D C 1
ATOM 4643 O O . PHE E 1 161 ? 30.715 -37.583 34.872 1.00 31.05 142 PHE D O 1
ATOM 4651 N N . GLY E 1 162 ? 29.068 -36.271 34.102 1.00 29.33 143 GLY D N 1
ATOM 4652 C CA . GLY E 1 162 ? 29.640 -35.090 34.725 1.00 29.47 143 GLY D CA 1
ATOM 4653 C C . GLY E 1 162 ? 28.649 -33.944 34.692 1.00 33.31 143 GLY D C 1
ATOM 4654 O O . GLY E 1 162 ? 27.624 -34.026 34.003 1.00 26.14 143 GLY D O 1
ATOM 4655 N N . SER E 1 163 ? 28.968 -32.880 35.424 1.00 26.92 144 SER D N 1
ATOM 4656 C CA . SER E 1 163 ? 28.167 -31.661 35.429 1.00 28.57 144 SER D CA 1
ATOM 4657 C C . SER E 1 163 ? 28.108 -31.029 34.048 1.00 33.28 144 SER D C 1
ATOM 4658 O O . SER E 1 163 ? 29.125 -30.945 33.355 1.00 28.31 144 SER D O 1
ATOM 4661 N N . TRP E 1 164 ? 26.929 -30.543 33.668 1.00 22.73 145 TRP D N 1
ATOM 4662 C CA . TRP E 1 164 ? 26.783 -29.929 32.357 1.00 25.52 145 TRP D CA 1
ATOM 4663 C C . TRP E 1 164 ? 27.399 -28.534 32.317 1.00 24.51 145 TRP D C 1
ATOM 4664 O O . TRP E 1 164 ? 27.919 -28.092 31.269 1.00 25.12 145 TRP D O 1
ATOM 4675 N N . VAL E 1 165 ? 27.355 -27.827 33.447 1.00 23.33 146 VAL D N 1
ATOM 4676 C CA . VAL E 1 165 ? 27.816 -26.439 33.453 1.00 22.78 146 VAL D CA 1
ATOM 4677 C C . VAL E 1 165 ? 28.846 -26.079 34.503 1.00 30.57 146 VAL D C 1
ATOM 4678 O O . VAL E 1 165 ? 29.443 -25.003 34.411 1.00 31.52 146 VAL D O 1
ATOM 4682 N N . TYR E 1 166 ? 29.079 -26.941 35.498 1.00 24.82 147 TYR D N 1
ATOM 4683 C CA . TYR E 1 166 ? 30.026 -26.561 36.549 1.00 26.21 147 TYR D CA 1
ATOM 4684 C C . TYR E 1 166 ? 31.386 -27.215 36.335 1.00 28.34 147 TYR D C 1
ATOM 4685 O O . TYR E 1 166 ? 31.452 -28.412 36.058 1.00 28.20 147 TYR D O 1
ATOM 4694 N N . SER E 1 167 ? 32.462 -26.429 36.469 1.00 29.93 148 SER D N 1
ATOM 4695 C CA . SER E 1 167 ? 33.821 -26.968 36.430 1.00 36.62 148 SER D CA 1
ATOM 4696 C C . SER E 1 167 ? 34.125 -27.655 37.740 1.00 32.58 148 SER D C 1
ATOM 4697 O O . SER E 1 167 ? 33.336 -27.594 38.674 1.00 32.89 148 SER D O 1
ATOM 4700 N N . GLY E 1 168 ? 35.275 -28.314 37.805 1.00 37.22 149 GLY D N 1
ATOM 4701 C CA . GLY E 1 168 ? 35.725 -28.962 39.025 1.00 36.79 149 GLY D CA 1
ATOM 4702 C C . GLY E 1 168 ? 36.027 -28.024 40.193 1.00 39.09 149 GLY D C 1
ATOM 4703 O O . GLY E 1 168 ? 36.144 -28.473 41.323 1.00 39.28 149 GLY D O 1
ATOM 4704 N N . PHE E 1 169 ? 36.134 -26.724 39.932 1.00 38.90 150 PHE D N 1
ATOM 4705 C CA . PHE E 1 169 ? 36.324 -25.722 40.998 1.00 36.79 150 PHE D CA 1
ATOM 4706 C C . PHE E 1 169 ? 34.996 -25.363 41.676 1.00 39.67 150 PHE D C 1
ATOM 4707 O O . PHE E 1 169 ? 34.960 -24.620 42.659 1.00 36.29 150 PHE D O 1
ATOM 4715 N N . GLU E 1 170 ? 33.903 -25.896 41.137 1.00 35.07 151 GLU D N 1
ATOM 4716 C CA . GLU E 1 170 ? 32.560 -25.608 41.640 1.00 38.75 151 GLU D CA 1
ATOM 4717 C C . GLU E 1 170 ? 31.835 -26.860 42.100 1.00 38.27 151 GLU D C 1
ATOM 4718 O O . GLU E 1 170 ? 31.209 -26.888 43.170 1.00 40.94 151 GLU D O 1
ATOM 4724 N N . ILE E 1 171 ? 31.920 -27.904 41.285 1.00 28.12 152 ILE D N 1
ATOM 4725 C CA . ILE E 1 171 ? 31.447 -29.212 41.697 1.00 28.41 152 ILE D CA 1
ATOM 4726 C C . ILE E 1 171 ? 32.591 -30.197 41.597 1.00 34.05 152 ILE D C 1
ATOM 4727 O O . ILE E 1 171 ? 33.081 -30.476 40.501 1.00 34.88 152 ILE D O 1
ATOM 4732 N N . ASP E 1 172 ? 33.044 -30.702 42.741 1.00 32.16 153 ASP D N 1
ATOM 4733 C CA . ASP E 1 172 ? 33.998 -31.799 42.709 1.00 39.06 153 ASP D CA 1
ATOM 4734 C C . ASP E 1 172 ? 33.207 -33.103 42.655 1.00 40.30 153 ASP D C 1
ATOM 4735 O O . ASP E 1 172 ? 32.354 -33.354 43.487 1.00 52.95 153 ASP D O 1
ATOM 4740 N N . LEU E 1 173 ? 33.494 -33.927 41.659 1.00 35.58 154 LEU D N 1
ATOM 4741 C CA . LEU E 1 173 ? 32.838 -35.220 41.520 1.00 38.98 154 LEU D CA 1
ATOM 4742 C C . LEU E 1 173 ? 33.750 -36.295 42.009 1.00 40.21 154 LEU D C 1
ATOM 4743 O O . LEU E 1 173 ? 34.921 -36.308 41.629 1.00 41.39 154 LEU D O 1
ATOM 4748 N N . LYS E 1 174 ? 33.219 -37.220 42.805 1.00 36.79 155 LYS D N 1
ATOM 4749 C CA . LYS E 1 174 ? 33.997 -38.365 43.259 1.00 41.06 155 LYS D CA 1
ATOM 4750 C C . LYS E 1 174 ? 33.136 -39.611 43.339 1.00 40.93 155 LYS D C 1
ATOM 4751 O O . LYS E 1 174 ? 31.912 -39.522 43.277 1.00 35.18 155 LYS D O 1
ATOM 4757 N N . THR E 1 175 ? 33.779 -40.772 43.444 1.00 39.14 156 THR D N 1
ATOM 4758 C CA . THR E 1 175 ? 33.093 -42.016 43.796 1.00 37.18 156 THR D CA 1
ATOM 4759 C C . THR E 1 175 ? 33.655 -42.506 45.140 1.00 40.97 156 THR D C 1
ATOM 4760 O O . THR E 1 175 ? 34.741 -42.105 45.543 1.00 47.68 156 THR D O 1
ATOM 4764 N N . ASP E 1 176 ? 32.920 -43.368 45.833 1.00 48.55 157 ASP D N 1
ATOM 4765 C CA . ASP E 1 176 ? 33.399 -43.961 47.086 1.00 50.09 157 ASP D CA 1
ATOM 4766 C C . ASP E 1 176 ? 34.154 -45.240 46.778 1.00 50.76 157 ASP D C 1
ATOM 4767 O O . ASP E 1 176 ? 34.954 -45.719 47.577 1.00 44.93 157 ASP D O 1
ATOM 4772 N N . THR E 1 177 ? 33.832 -45.821 45.629 1.00 45.60 158 THR D N 1
ATOM 4773 C CA . THR E 1 177 ? 34.460 -47.044 45.163 1.00 43.26 158 THR D CA 1
ATOM 4774 C C . THR E 1 177 ? 34.477 -47.019 43.647 1.00 46.42 158 THR D C 1
ATOM 4775 O O . THR E 1 177 ? 33.597 -46.426 43.016 1.00 38.88 158 THR D O 1
ATOM 4779 N N . ASP E 1 178 ? 35.458 -47.691 43.063 1.00 41.46 159 ASP D N 1
ATOM 4780 C CA . ASP E 1 178 ? 35.554 -47.783 41.620 1.00 41.09 159 ASP D CA 1
ATOM 4781 C C . ASP E 1 178 ? 34.803 -49.008 41.110 1.00 39.85 159 ASP D C 1
ATOM 4782 O O . ASP E 1 178 ? 34.761 -49.262 39.910 1.00 38.71 159 ASP D O 1
ATOM 4787 N N . GLN E 1 179 ? 34.204 -49.760 42.023 1.00 38.76 160 GLN D N 1
ATOM 4788 C CA . GLN E 1 179 ? 33.435 -50.939 41.638 1.00 42.91 160 GLN D CA 1
ATOM 4789 C C . GLN E 1 179 ? 31.948 -50.637 41.545 1.00 37.83 160 GLN D C 1
ATOM 4790 O O . GLN E 1 179 ? 31.326 -50.244 42.532 1.00 41.45 160 GLN D O 1
ATOM 4796 N N . VAL E 1 180 ? 31.381 -50.826 40.357 1.00 36.74 161 VAL D N 1
ATOM 4797 C CA . VAL E 1 180 ? 29.932 -50.745 40.194 1.00 34.09 161 VAL D CA 1
ATOM 4798 C C . VAL E 1 180 ? 29.267 -51.821 41.047 1.00 38.07 161 VAL D C 1
ATOM 4799 O O . VAL E 1 180 ? 29.715 -52.965 41.084 1.00 34.83 161 VAL D O 1
ATOM 4803 N N . ASP E 1 181 ? 28.217 -51.435 41.759 1.00 34.32 162 ASP D N 1
ATOM 4804 C CA . ASP E 1 181 ? 27.452 -52.379 42.551 1.00 37.81 162 ASP D CA 1
ATOM 4805 C C . ASP E 1 181 ? 26.671 -53.334 41.636 1.00 35.61 162 ASP D C 1
ATOM 4806 O O . ASP E 1 181 ? 25.751 -52.923 40.931 1.00 35.19 162 ASP D O 1
ATOM 4811 N N . LEU E 1 182 ? 27.030 -54.613 41.659 1.00 33.89 163 LEU D N 1
ATOM 4812 C CA . LEU E 1 182 ? 26.364 -55.598 40.819 1.00 35.93 163 LEU D CA 1
ATOM 4813 C C . LEU E 1 182 ? 25.461 -56.562 41.586 1.00 39.22 163 LEU D C 1
ATOM 4814 O O . LEU E 1 182 ? 24.985 -57.541 41.013 1.00 38.48 163 LEU D O 1
ATOM 4819 N N . SER E 1 183 ? 25.236 -56.301 42.873 1.00 34.72 164 SER D N 1
ATOM 4820 C CA . SER E 1 183 ? 24.518 -57.255 43.718 1.00 41.43 164 SER D CA 1
ATOM 4821 C C . SER E 1 183 ? 23.044 -57.380 43.343 1.00 47.40 164 SER D C 1
ATOM 4822 O O . SER E 1 183 ? 22.380 -58.311 43.778 1.00 48.69 164 SER D O 1
ATOM 4825 N N . SER E 1 184 ? 22.522 -56.432 42.570 1.00 46.78 165 SER D N 1
ATOM 4826 C CA . SER E 1 184 ? 21.129 -56.495 42.141 1.00 44.64 165 SER D CA 1
ATOM 4827 C C . SER E 1 184 ? 21.018 -56.750 40.654 1.00 43.25 165 SER D C 1
ATOM 4828 O O . SER E 1 184 ? 19.939 -56.604 40.080 1.00 39.25 165 SER D O 1
ATOM 4831 N N . TYR E 1 185 ? 22.129 -57.103 40.015 1.00 38.67 166 TYR D N 1
ATOM 4832 C CA . TYR E 1 185 ? 22.076 -57.373 38.584 1.00 35.12 166 TYR D CA 1
ATOM 4833 C C . TYR E 1 185 ? 21.141 -58.562 38.343 1.00 36.67 166 TYR D C 1
ATOM 4834 O O . TYR E 1 185 ? 21.229 -59.566 39.040 1.00 41.62 166 TYR D O 1
ATOM 4843 N N . TYR E 1 186 ? 20.237 -58.427 37.375 1.00 38.75 167 TYR D N 1
ATOM 4844 C CA . TYR E 1 186 ? 19.178 -59.408 37.138 1.00 39.03 167 TYR D CA 1
ATOM 4845 C C . TYR E 1 186 ? 19.731 -60.826 36.913 1.00 44.97 167 TYR D C 1
ATOM 4846 O O . TYR E 1 186 ? 20.560 -61.052 36.025 1.00 38.01 167 TYR D O 1
ATOM 4855 N N . ALA E 1 187 ? 19.271 -61.773 37.729 1.00 45.01 168 ALA D N 1
ATOM 4856 C CA . ALA E 1 187 ? 19.846 -63.123 37.743 1.00 47.37 168 ALA D CA 1
ATOM 4857 C C . ALA E 1 187 ? 19.632 -63.865 36.427 1.00 46.98 168 ALA D C 1
ATOM 4858 O O . ALA E 1 187 ? 20.410 -64.743 36.086 1.00 46.79 168 ALA D O 1
ATOM 4860 N N . SER E 1 188 ? 18.571 -63.542 35.696 1.00 46.90 169 SER D N 1
ATOM 4861 C CA . SER E 1 188 ? 18.344 -64.219 34.422 1.00 45.90 169 SER D CA 1
ATOM 4862 C C . SER E 1 188 ? 18.598 -63.322 33.221 1.00 44.27 169 SER D C 1
ATOM 4863 O O . SER E 1 188 ? 18.011 -63.515 32.155 1.00 45.18 169 SER D O 1
ATOM 4866 N N . SER E 1 189 ? 19.484 -62.349 33.394 1.00 45.25 170 SER D N 1
ATOM 4867 C CA . SER E 1 189 ? 19.844 -61.451 32.308 1.00 40.05 170 SER D CA 1
ATOM 4868 C C . SER E 1 189 ? 20.363 -62.177 31.072 1.00 42.23 170 SER D C 1
ATOM 4869 O O . SER E 1 189 ? 20.969 -63.245 31.162 1.00 46.50 170 SER D O 1
ATOM 4872 N N . LYS E 1 190 ? 20.143 -61.571 29.912 1.00 44.33 171 LYS D N 1
ATOM 4873 C CA . LYS E 1 190 ? 20.670 -62.095 28.660 1.00 48.48 171 LYS D CA 1
ATOM 4874 C C . LYS E 1 190 ? 22.195 -61.975 28.617 1.00 51.05 171 LYS D C 1
ATOM 4875 O O . LYS E 1 190 ? 22.862 -62.635 27.808 1.00 49.61 171 LYS D O 1
ATOM 4881 N N . TYR E 1 191 ? 22.752 -61.141 29.495 1.00 48.47 172 TYR D N 1
ATOM 4882 C CA . TYR E 1 191 ? 24.190 -60.871 29.463 1.00 47.89 172 TYR D CA 1
ATOM 4883 C C . TYR E 1 191 ? 24.911 -61.171 30.773 1.00 45.10 172 TYR D C 1
ATOM 4884 O O . TYR E 1 191 ? 24.345 -61.072 31.872 1.00 43.45 172 TYR D O 1
ATOM 4893 N N . GLU E 1 192 ? 26.173 -61.550 30.636 1.00 39.34 173 GLU D N 1
ATOM 4894 C CA . GLU E 1 192 ? 27.048 -61.749 31.785 1.00 41.55 173 GLU D CA 1
ATOM 4895 C C . GLU E 1 192 ? 27.982 -60.553 31.889 1.00 42.73 173 GLU D C 1
ATOM 4896 O O . GLU E 1 192 ? 28.611 -60.161 30.903 1.00 47.14 173 GLU D O 1
ATOM 4902 N N . ILE E 1 193 ? 28.067 -59.956 33.070 1.00 39.88 174 ILE D N 1
ATOM 4903 C CA . ILE E 1 193 ? 28.971 -58.822 33.253 1.00 42.07 174 ILE D CA 1
ATOM 4904 C C . ILE E 1 193 ? 30.378 -59.320 33.572 1.00 43.63 174 ILE D C 1
ATOM 4905 O O . ILE E 1 193 ? 30.582 -60.020 34.559 1.00 39.28 174 ILE D O 1
ATOM 4910 N N . LEU E 1 194 ? 31.347 -58.965 32.733 1.00 44.81 175 LEU D N 1
ATOM 4911 C CA . LEU E 1 194 ? 32.725 -59.389 32.956 1.00 44.68 175 LEU D CA 1
ATOM 4912 C C . LEU E 1 194 ? 33.433 -58.404 33.887 1.00 44.97 175 LEU D C 1
ATOM 4913 O O . LEU E 1 194 ? 34.239 -58.802 34.726 1.00 42.63 175 LEU D O 1
ATOM 4918 N N . SER E 1 195 ? 33.124 -57.117 33.737 1.00 39.64 176 SER D N 1
ATOM 4919 C CA . SER E 1 195 ? 33.568 -56.101 34.693 1.00 40.61 176 SER D CA 1
ATOM 4920 C C . SER E 1 195 ? 32.748 -54.828 34.521 1.00 41.59 176 SER D C 1
ATOM 4921 O O . SER E 1 195 ? 32.208 -54.552 33.447 1.00 39.44 176 SER D O 1
ATOM 4924 N N . ALA E 1 196 ? 32.630 -54.084 35.610 1.00 38.45 177 ALA D N 1
ATOM 4925 C CA . ALA E 1 196 ? 31.883 -52.845 35.644 1.00 34.34 177 ALA D CA 1
ATOM 4926 C C . ALA E 1 196 ? 32.540 -51.918 36.660 1.00 35.78 177 ALA D C 1
ATOM 4927 O O . ALA E 1 196 ? 32.608 -52.224 37.845 1.00 35.46 177 ALA D O 1
ATOM 4929 N N . THR E 1 197 ? 33.102 -50.825 36.170 1.00 32.24 178 THR D N 1
ATOM 4930 C CA . THR E 1 197 ? 33.803 -49.874 37.014 1.00 36.16 178 THR D CA 1
ATOM 4931 C C . THR E 1 197 ? 33.305 -48.450 36.797 1.00 38.02 178 THR D C 1
ATOM 4932 O O . THR E 1 197 ? 32.767 -48.110 35.735 1.00 36.03 178 THR D O 1
ATOM 4936 N N . GLN E 1 198 ? 33.500 -47.635 37.825 1.00 35.00 179 GLN D N 1
ATOM 4937 C CA . GLN E 1 198 ? 33.131 -46.230 37.831 1.00 31.80 179 GLN D CA 1
ATOM 4938 C C . GLN E 1 198 ? 34.320 -45.424 38.353 1.00 39.67 179 GLN D C 1
ATOM 4939 O O . GLN E 1 198 ? 34.635 -45.467 39.548 1.00 37.00 179 GLN D O 1
ATOM 4945 N N . THR E 1 199 ? 35.000 -44.712 37.462 1.00 30.72 180 THR D N 1
ATOM 4946 C CA . THR E 1 199 ? 36.274 -44.109 37.816 1.00 33.67 180 THR D CA 1
ATOM 4947 C C . THR E 1 199 ? 36.264 -42.607 37.590 1.00 33.86 180 THR D C 1
ATOM 4948 O O . THR E 1 199 ? 35.970 -42.136 36.493 1.00 34.12 180 THR D O 1
ATOM 4952 N N . ARG E 1 200 ? 36.618 -41.864 38.625 1.00 36.10 181 ARG D N 1
ATOM 4953 C CA . ARG E 1 200 ? 36.766 -40.424 38.535 1.00 33.40 181 ARG D CA 1
ATOM 4954 C C . ARG E 1 200 ? 37.908 -40.094 37.587 1.00 40.70 181 ARG D C 1
ATOM 4955 O O . ARG E 1 200 ? 38.994 -40.685 37.677 1.00 36.09 181 ARG D O 1
ATOM 4963 N N . GLN E 1 201 ? 37.664 -39.202 36.634 1.00 31.81 182 GLN D N 1
ATOM 4964 C CA . GLN E 1 201 ? 38.738 -38.785 35.749 1.00 39.04 182 GLN D CA 1
ATOM 4965 C C . GLN E 1 201 ? 38.805 -37.272 35.765 1.00 41.54 182 GLN D C 1
ATOM 4966 O O . GLN E 1 201 ? 37.765 -36.591 35.695 1.00 34.46 182 GLN D O 1
ATOM 4972 N N . VAL E 1 202 ? 40.018 -36.739 35.798 1.00 36.49 183 VAL D N 1
ATOM 4973 C CA . VAL E 1 202 ? 40.199 -35.295 35.789 1.00 35.10 183 VAL D CA 1
ATOM 4974 C C . VAL E 1 202 ? 40.847 -34.900 34.481 1.00 45.67 183 VAL D C 1
ATOM 4975 O O . VAL E 1 202 ? 41.824 -35.505 34.051 1.00 46.98 183 VAL D O 1
ATOM 4979 N N . GLN E 1 203 ? 40.274 -33.895 33.831 1.00 46.06 184 GLN D N 1
ATOM 4980 C CA . GLN E 1 203 ? 40.791 -33.441 32.555 1.00 46.98 184 GLN D CA 1
ATOM 4981 C C . GLN E 1 203 ? 41.098 -31.952 32.586 1.00 45.85 184 GLN D C 1
ATOM 4982 O O . GLN E 1 203 ? 40.305 -31.155 33.096 1.00 42.50 184 GLN D O 1
ATOM 4988 N N . HIS E 1 204 ? 42.264 -31.590 32.060 1.00 41.93 185 HIS D N 1
ATOM 4989 C CA . HIS E 1 204 ? 42.629 -30.193 31.869 1.00 46.43 185 HIS D CA 1
ATOM 4990 C C . HIS E 1 204 ? 42.767 -29.874 30.392 1.00 48.70 185 HIS D C 1
ATOM 4991 O O . HIS E 1 204 ? 43.257 -30.690 29.608 1.00 57.06 185 HIS D O 1
ATOM 4998 N N . TYR E 1 205 ? 42.327 -28.682 30.012 1.00 44.05 186 TYR D N 1
ATOM 4999 C CA . TYR E 1 205 ? 42.522 -28.220 28.648 1.00 44.81 186 TYR D CA 1
ATOM 5000 C C . TYR E 1 205 ? 43.567 -27.126 28.773 1.00 39.52 186 TYR D C 1
ATOM 5001 O O . TYR E 1 205 ? 43.557 -26.368 29.754 1.00 41.98 186 TYR D O 1
ATOM 5010 N N . SER E 1 206 ? 44.501 -27.086 27.827 1.00 44.80 187 SER D N 1
ATOM 5011 C CA . SER E 1 206 ? 45.644 -26.165 27.922 1.00 48.45 187 SER D CA 1
ATOM 5012 C C . SER E 1 206 ? 45.217 -24.715 28.090 1.00 44.42 187 SER D C 1
ATOM 5013 O O . SER E 1 206 ? 45.851 -23.951 28.807 1.00 47.79 187 SER D O 1
ATOM 5016 N N . CYS E 1 207 ? 44.131 -24.346 27.423 1.00 37.72 188 CYS D N 1
ATOM 5017 C CA . CYS E 1 207 ? 43.673 -22.969 27.411 1.00 43.82 188 CYS D CA 1
ATOM 5018 C C . CYS E 1 207 ? 43.285 -22.508 28.810 1.00 43.22 188 CYS D C 1
ATOM 5019 O O . CYS E 1 207 ? 43.314 -21.317 29.111 1.00 49.50 188 CYS D O 1
ATOM 5022 N N . CYS E 1 208 ? 42.925 -23.458 29.670 1.00 41.05 189 CYS D N 1
ATOM 5023 C CA . CYS E 1 208 ? 42.182 -23.121 30.874 1.00 40.42 189 CYS D CA 1
ATOM 5024 C C . CYS E 1 208 ? 42.696 -23.878 32.090 1.00 44.07 189 CYS D C 1
ATOM 5025 O O . CYS E 1 208 ? 42.819 -25.093 32.048 1.00 44.59 189 CYS D O 1
ATOM 5028 N N . PRO E 1 209 ? 42.904 -23.166 33.208 1.00 42.63 190 PRO D N 1
ATOM 5029 C CA . PRO E 1 209 ? 43.458 -23.721 34.447 1.00 43.59 190 PRO D CA 1
ATOM 5030 C C . PRO E 1 209 ? 42.460 -24.563 35.235 1.00 48.77 190 PRO D C 1
ATOM 5031 O O . PRO E 1 209 ? 42.887 -25.436 35.991 1.00 46.68 190 PRO D O 1
ATOM 5035 N N . GLU E 1 210 ? 41.161 -24.311 35.090 1.00 37.03 191 GLU D N 1
ATOM 5036 C CA . GLU E 1 210 ? 40.213 -25.038 35.925 1.00 40.78 191 GLU D CA 1
ATOM 5037 C C . GLU E 1 210 ? 40.059 -26.480 35.432 1.00 38.19 191 GLU D C 1
ATOM 5038 O O . GLU E 1 210 ? 40.021 -26.742 34.230 1.00 35.72 191 GLU D O 1
ATOM 5044 N N . PRO E 1 211 ? 39.982 -27.435 36.369 1.00 37.65 192 PRO D N 1
ATOM 5045 C CA . PRO E 1 211 ? 39.832 -28.826 35.933 1.00 42.01 192 PRO D CA 1
ATOM 5046 C C . PRO E 1 211 ? 38.377 -29.176 35.587 1.00 35.38 192 PRO D C 1
ATOM 5047 O O . PRO E 1 211 ? 37.469 -28.517 36.074 1.00 34.39 192 PRO D O 1
ATOM 5051 N N . TYR E 1 212 ? 38.182 -30.198 34.761 1.00 30.16 193 TYR D N 1
ATOM 5052 C CA . TYR E 1 212 ? 36.848 -30.735 34.475 1.00 30.19 193 TYR D CA 1
ATOM 5053 C C . TYR E 1 212 ? 36.828 -32.196 34.860 1.00 34.98 193 TYR D C 1
ATOM 5054 O O . TYR E 1 212 ? 37.744 -32.951 34.537 1.00 40.45 193 TYR D O 1
ATOM 5063 N N . ILE E 1 213 ? 35.786 -32.584 35.579 1.00 28.87 194 ILE D N 1
ATOM 5064 C CA . ILE E 1 213 ? 35.734 -33.894 36.186 1.00 28.82 194 ILE D CA 1
ATOM 5065 C C . ILE E 1 213 ? 34.589 -34.712 35.625 1.00 32.75 194 ILE D C 1
ATOM 5066 O O . ILE E 1 213 ? 33.463 -34.218 35.468 1.00 33.72 194 ILE D O 1
ATOM 5071 N N . ASP E 1 214 ? 34.866 -35.980 35.348 1.00 26.86 195 ASP D N 1
ATOM 5072 C CA . ASP E 1 214 ? 33.791 -36.900 35.013 1.00 33.59 195 ASP D CA 1
ATOM 5073 C C . ASP E 1 214 ? 33.970 -38.228 35.739 1.00 37.44 195 ASP D C 1
ATOM 5074 O O . ASP E 1 214 ? 35.052 -38.533 36.260 1.00 33.80 195 ASP D O 1
ATOM 5079 N N . VAL E 1 215 ? 32.888 -38.991 35.822 1.00 25.18 196 VAL D N 1
ATOM 5080 C CA . VAL E 1 215 ? 32.979 -40.371 36.278 1.00 26.50 196 VAL D CA 1
ATOM 5081 C C . VAL E 1 215 ? 32.708 -41.267 35.069 1.00 34.96 196 VAL D C 1
ATOM 5082 O O . VAL E 1 215 ? 31.662 -41.169 34.411 1.00 32.49 196 VAL D O 1
ATOM 5086 N N . ASN E 1 216 ? 33.680 -42.118 34.765 1.00 31.94 197 ASN D N 1
ATOM 5087 C CA . ASN E 1 216 ? 33.612 -42.990 33.608 1.00 30.90 197 ASN D CA 1
ATOM 5088 C C . ASN E 1 216 ? 33.023 -44.344 34.002 1.00 31.63 197 ASN D C 1
ATOM 5089 O O . ASN E 1 216 ? 33.620 -45.101 34.770 1.00 32.69 197 ASN D O 1
ATOM 5094 N N . LEU E 1 217 ? 31.826 -44.617 33.497 1.00 33.86 198 LEU D N 1
ATOM 5095 C CA . LEU E 1 217 ? 31.157 -45.896 33.690 1.00 33.05 198 LEU D CA 1
ATOM 5096 C C . LEU E 1 217 ? 31.566 -46.824 32.557 1.00 38.19 198 LEU D C 1
ATOM 5097 O O . LEU E 1 217 ? 31.241 -46.575 31.405 1.00 34.56 198 LEU D O 1
ATOM 5102 N N . VAL E 1 218 ? 32.325 -47.864 32.885 1.00 33.12 199 VAL D N 1
ATOM 5103 C CA . VAL E 1 218 ? 32.858 -48.772 31.877 1.00 28.00 199 VAL D CA 1
ATOM 5104 C C . VAL E 1 218 ? 32.350 -50.174 32.154 1.00 38.88 199 VAL D C 1
ATOM 5105 O O . VAL E 1 218 ? 32.588 -50.723 33.237 1.00 31.82 199 VAL D O 1
ATOM 5109 N N . VAL E 1 219 ? 31.615 -50.737 31.199 1.00 34.74 200 VAL D N 1
ATOM 5110 C CA . VAL E 1 219 ? 31.045 -52.067 31.385 1.00 38.41 200 VAL D CA 1
ATOM 5111 C C . VAL E 1 219 ? 31.500 -53.029 30.295 1.00 42.55 200 VAL D C 1
ATOM 5112 O O . VAL E 1 219 ? 31.252 -52.796 29.110 1.00 40.45 200 VAL D O 1
ATOM 5116 N N . LYS E 1 220 ? 32.154 -54.113 30.708 1.00 40.29 201 LYS D N 1
ATOM 5117 C CA . LYS E 1 220 ? 32.536 -55.184 29.792 1.00 39.14 201 LYS D CA 1
ATOM 5118 C C . LYS E 1 220 ? 31.559 -56.339 29.949 1.00 41.88 201 LYS D C 1
ATOM 5119 O O . LYS E 1 220 ? 31.314 -56.788 31.065 1.00 39.02 201 LYS D O 1
ATOM 5125 N N . PHE E 1 221 ? 30.989 -56.818 28.848 1.00 34.38 202 PHE D N 1
ATOM 5126 C CA . PHE E 1 221 ? 29.972 -57.854 28.959 1.00 35.17 202 PHE D CA 1
ATOM 5127 C C . PHE E 1 221 ? 29.889 -58.714 27.716 1.00 36.18 202 PHE D C 1
ATOM 5128 O O . PHE E 1 221 ? 30.421 -58.358 26.662 1.00 36.37 202 PHE D O 1
ATOM 5136 N N . ARG E 1 222 ? 29.191 -59.840 27.847 1.00 38.32 203 ARG D N 1
ATOM 5137 C CA . ARG E 1 222 ? 28.979 -60.766 26.739 1.00 41.29 203 ARG D CA 1
ATOM 5138 C C . ARG E 1 222 ? 27.643 -61.475 26.890 1.00 40.54 203 ARG D C 1
ATOM 5139 O O . ARG E 1 222 ? 27.078 -61.521 27.986 1.00 43.62 203 ARG D O 1
ATOM 5147 N N . GLU E 1 223 ? 27.134 -62.023 25.791 1.00 40.94 204 GLU D N 1
ATOM 5148 C CA . GLU E 1 223 ? 25.922 -62.836 25.852 1.00 45.68 204 GLU D CA 1
ATOM 5149 C C . GLU E 1 223 ? 26.134 -64.076 26.710 1.00 47.55 204 GLU D C 1
ATOM 5150 O O . GLU E 1 223 ? 27.152 -64.754 26.588 1.00 43.11 204 GLU D O 1
ATOM 5156 N N . ARG E 1 224 ? 25.173 -64.366 27.579 1.00 58.48 205 ARG D N 1
ATOM 5157 C CA . ARG E 1 224 ? 25.268 -65.519 28.473 1.00 66.56 205 ARG D CA 1
ATOM 5158 C C . ARG E 1 224 ? 24.956 -66.854 27.808 1.00 75.27 205 ARG D C 1
ATOM 5159 O O . ARG E 1 224 ? 23.973 -66.978 27.081 1.00 76.32 205 ARG D O 1
ATOM 5167 N N . ARG E 1 225 ? 25.812 -67.846 28.037 1.00 82.34 206 ARG D N 1
ATOM 5168 C CA . ARG E 1 225 ? 25.468 -69.219 27.684 1.00 87.27 206 ARG D CA 1
ATOM 5169 C C . ARG E 1 225 ? 25.338 -70.067 28.948 1.00 85.22 206 ARG D C 1
ATOM 5170 O O . ARG E 1 225 ? 26.333 -70.573 29.471 1.00 83.66 206 ARG D O 1
ATOM 5178 N N . GLY F 2 1 ? 38.543 -30.657 22.335 1.00 48.88 401 GLY E N 1
ATOM 5179 C CA . GLY F 2 1 ? 39.201 -29.712 23.224 1.00 42.86 401 GLY E CA 1
ATOM 5180 C C . GLY F 2 1 ? 38.171 -29.055 24.124 1.00 44.15 401 GLY E C 1
ATOM 5181 O O . GLY F 2 1 ? 37.063 -29.576 24.271 1.00 40.55 401 GLY E O 1
ATOM 5182 N N . CYS F 2 2 ? 38.528 -27.908 24.701 1.00 43.10 402 CYS E N 1
ATOM 5183 C CA . CYS F 2 2 ? 37.665 -27.215 25.653 1.00 44.13 402 CYS E CA 1
ATOM 5184 C C . CYS F 2 2 ? 36.274 -26.958 25.090 1.00 42.70 402 CYS E C 1
ATOM 5185 O O . CYS F 2 2 ? 35.272 -27.206 25.758 1.00 40.67 402 CYS E O 1
ATOM 5188 N N . CYS F 2 3 ? 36.230 -26.500 23.841 1.00 34.73 403 CYS E N 1
ATOM 5189 C CA . CYS F 2 3 ? 34.994 -26.019 23.243 1.00 38.17 403 CYS E CA 1
ATOM 5190 C C . CYS F 2 3 ? 34.003 -27.129 22.944 1.00 37.13 403 CYS E C 1
ATOM 5191 O O . CYS F 2 3 ? 32.832 -26.860 22.733 1.00 39.20 403 CYS E O 1
ATOM 5194 N N . SER F 2 4 ? 34.456 -28.379 22.963 1.00 36.99 404 SER E N 1
ATOM 5195 C CA . SER F 2 4 ? 33.537 -29.500 22.762 1.00 36.17 404 SER E CA 1
ATOM 5196 C C . SER F 2 4 ? 33.006 -29.930 24.103 1.00 34.68 404 SER E C 1
ATOM 5197 O O . SER F 2 4 ? 32.144 -30.809 24.185 1.00 43.51 404 SER E O 1
ATOM 5200 N N . HIS F 2 5 ? 33.561 -29.359 25.171 1.00 32.30 405 HIS E N 1
ATOM 5201 C CA . HIS F 2 5 ? 33.066 -29.677 26.500 1.00 27.72 405 HIS E CA 1
ATOM 5202 C C . HIS F 2 5 ? 32.134 -28.544 26.958 1.00 29.47 405 HIS E C 1
ATOM 5203 O O . HIS F 2 5 ? 32.566 -27.416 27.163 1.00 33.51 405 HIS E O 1
ATOM 5210 N N . PRO F 2 6 ? 30.848 -28.852 27.116 1.00 39.20 406 PRO E N 1
ATOM 5211 C CA . PRO F 2 6 ? 29.826 -27.828 27.384 1.00 39.87 406 PRO E CA 1
ATOM 5212 C C . PRO F 2 6 ? 30.173 -26.952 28.584 1.00 30.01 406 PRO E C 1
ATOM 5213 O O . PRO F 2 6 ? 30.073 -25.728 28.493 1.00 30.96 406 PRO E O 1
ATOM 5217 N N . ALA F 2 7 ? 30.598 -27.571 29.686 1.00 26.79 407 ALA E N 1
ATOM 5218 C CA . ALA F 2 7 ? 30.945 -26.800 30.873 1.00 29.61 407 ALA E CA 1
ATOM 5219 C C . ALA F 2 7 ? 32.157 -25.914 30.610 1.00 28.16 407 ALA E C 1
ATOM 5220 O O . ALA F 2 7 ? 32.214 -24.765 31.066 1.00 30.28 407 ALA E O 1
ATOM 5222 N N . CYS F 2 8 ? 33.135 -26.442 29.881 1.00 34.24 408 CYS E N 1
ATOM 5223 C CA . CYS F 2 8 ? 34.338 -25.654 29.601 1.00 36.21 408 CYS E CA 1
ATOM 5224 C C . CYS F 2 8 ? 34.018 -24.518 28.638 1.00 30.56 408 CYS E C 1
ATOM 5225 O O . CYS F 2 8 ? 34.479 -23.395 28.828 1.00 31.64 408 CYS E O 1
ATOM 5228 N N . ALA F 2 9 ? 33.217 -24.807 27.618 1.00 31.12 409 ALA E N 1
ATOM 5229 C CA . ALA F 2 9 ? 32.810 -23.780 26.659 1.00 31.55 409 ALA E CA 1
ATOM 5230 C C . ALA F 2 9 ? 32.166 -22.585 27.374 1.00 33.41 409 ALA E C 1
ATOM 5231 O O . ALA F 2 9 ? 32.534 -21.437 27.126 1.00 38.83 409 ALA E O 1
ATOM 5233 N N . GLY F 2 10 ? 31.234 -22.871 28.285 1.00 32.25 410 GLY E N 1
ATOM 5234 C CA . GLY F 2 10 ? 30.519 -21.843 29.036 1.00 31.12 410 GLY E CA 1
ATOM 5235 C C . GLY F 2 10 ? 31.372 -20.990 29.968 1.00 39.05 410 GLY E C 1
ATOM 5236 O O . GLY F 2 10 ? 30.991 -19.867 30.316 1.00 35.72 410 GLY E O 1
ATOM 5237 N N . ASN F 2 11 ? 32.503 -21.545 30.407 1.00 41.26 411 ASN E N 1
ATOM 5238 C CA . ASN F 2 11 ? 33.447 -20.839 31.273 1.00 45.73 411 ASN E CA 1
ATOM 5239 C C . ASN F 2 11 ? 34.457 -20.056 30.461 1.00 48.94 411 ASN E C 1
ATOM 5240 O O . ASN F 2 11 ? 35.179 -19.215 30.987 1.00 57.35 411 ASN E O 1
ATOM 5245 N N . ASN F 2 12 ? 34.521 -20.366 29.175 1.00 44.70 412 ASN E N 1
ATOM 5246 C CA . ASN F 2 12 ? 35.516 -19.782 28.300 1.00 44.52 412 ASN E CA 1
ATOM 5247 C C . ASN F 2 12 ? 34.898 -19.308 26.980 1.00 44.51 412 ASN E C 1
ATOM 5248 O O . ASN F 2 12 ? 35.313 -19.696 25.876 1.00 39.48 412 ASN E O 1
ATOM 5253 N N . GLN F 2 13 ? 33.910 -18.437 27.125 1.00 50.07 413 GLN E N 1
ATOM 5254 C CA . GLN F 2 13 ? 33.091 -17.999 26.007 1.00 48.41 413 GLN E CA 1
ATOM 5255 C C . GLN F 2 13 ? 33.907 -17.134 25.062 1.00 59.54 413 GLN E C 1
ATOM 5256 O O . GLN F 2 13 ? 33.611 -17.054 23.872 1.00 62.30 413 GLN E O 1
ATOM 5262 N N . HIS F 2 14 ? 34.960 -16.521 25.596 1.00 65.28 414 HIS E N 1
ATOM 5263 C CA . HIS F 2 14 ? 35.849 -15.692 24.800 1.00 73.59 414 HIS E CA 1
ATOM 5264 C C . HIS F 2 14 ? 36.658 -16.490 23.773 1.00 75.44 414 HIS E C 1
ATOM 5265 O O . HIS F 2 14 ? 37.119 -15.930 22.782 1.00 84.42 414 HIS E O 1
ATOM 5272 N N . ILE F 2 15 ? 36.790 -17.796 23.980 1.00 63.18 415 ILE E N 1
ATOM 5273 C CA . ILE F 2 15 ? 37.531 -18.642 23.048 1.00 58.96 415 ILE E CA 1
ATOM 5274 C C . ILE F 2 15 ? 36.595 -19.506 22.220 1.00 57.09 415 ILE E C 1
ATOM 5275 O O . ILE F 2 15 ? 36.908 -19.881 21.091 1.00 58.39 415 ILE E O 1
ATOM 5280 N N . CYS F 2 16 ? 35.448 -19.836 22.803 1.00 51.55 416 CYS E N 1
ATOM 5281 C CA . CYS F 2 16 ? 34.576 -20.867 22.258 1.00 54.32 416 CYS E CA 1
ATOM 5282 C C . CYS F 2 16 ? 33.301 -20.231 21.727 1.00 59.25 416 CYS E C 1
ATOM 5283 O O . CYS F 2 16 ? 32.799 -19.258 22.299 1.00 60.87 416 CYS E O 1
ATOM 5287 N N . SER G 1 19 ? -21.178 -7.099 23.974 1.00 68.79 0 SER G N 1
ATOM 5288 C CA . SER G 1 19 ? -21.251 -8.461 23.449 1.00 72.64 0 SER G CA 1
ATOM 5289 C C . SER G 1 19 ? -20.026 -9.287 23.828 1.00 65.23 0 SER G C 1
ATOM 5290 O O . SER G 1 19 ? -20.151 -10.341 24.464 1.00 62.45 0 SER G O 1
ATOM 5293 N N . GLN G 1 20 ? -18.849 -8.801 23.435 1.00 62.58 1 GLN G N 1
ATOM 5294 C CA . GLN G 1 20 ? -17.589 -9.365 23.912 1.00 62.75 1 GLN G CA 1
ATOM 5295 C C . GLN G 1 20 ? -17.456 -9.120 25.403 1.00 57.64 1 GLN G C 1
ATOM 5296 O O . GLN G 1 20 ? -16.901 -9.942 26.141 1.00 52.84 1 GLN G O 1
ATOM 5302 N N . ALA G 1 21 ? -17.984 -7.981 25.840 1.00 53.36 2 ALA G N 1
ATOM 5303 C CA . ALA G 1 21 ? -17.948 -7.629 27.252 1.00 51.14 2 ALA G CA 1
ATOM 5304 C C . ALA G 1 21 ? -18.806 -8.579 28.065 1.00 49.47 2 ALA G C 1
ATOM 5305 O O . ALA G 1 21 ? -18.369 -9.104 29.092 1.00 46.89 2 ALA G O 1
ATOM 5307 N N . ASN G 1 22 ? -20.023 -8.814 27.580 1.00 48.04 3 ASN G N 1
ATOM 5308 C CA . ASN G 1 22 ? -20.971 -9.682 28.273 1.00 49.24 3 ASN G CA 1
ATOM 5309 C C . ASN G 1 22 ? -20.453 -11.109 28.435 1.00 45.59 3 ASN G C 1
ATOM 5310 O O . ASN G 1 22 ? -20.613 -11.723 29.492 1.00 43.90 3 ASN G O 1
ATOM 5315 N N . LEU G 1 23 ? -19.817 -11.630 27.391 1.00 38.80 4 LEU G N 1
ATOM 5316 C CA . LEU G 1 23 ? -19.273 -12.982 27.440 1.00 35.47 4 LEU G CA 1
ATOM 5317 C C . LEU G 1 23 ? -18.118 -13.106 28.445 1.00 38.98 4 LEU G C 1
ATOM 5318 O O . LEU G 1 23 ? -18.058 -14.052 29.225 1.00 40.01 4 LEU G O 1
ATOM 5323 N N . MET G 1 24 ? -17.185 -12.163 28.390 1.00 42.06 5 MET G N 1
ATOM 5324 C CA . MET G 1 24 ? -16.089 -12.111 29.356 1.00 42.99 5 MET G CA 1
ATOM 5325 C C . MET G 1 24 ? -16.639 -12.094 30.784 1.00 34.99 5 MET G C 1
ATOM 5326 O O . MET G 1 24 ? -16.190 -12.850 31.662 1.00 39.88 5 MET G O 1
ATOM 5331 N N . ARG G 1 25 ? -17.664 -11.279 30.984 1.00 38.03 6 ARG G N 1
ATOM 5332 C CA . ARG G 1 25 ? -18.278 -11.136 32.292 1.00 41.00 6 ARG G CA 1
ATOM 5333 C C . ARG G 1 25 ? -18.933 -12.441 32.712 1.00 48.56 6 ARG G C 1
ATOM 5334 O O . ARG G 1 25 ? -18.776 -12.894 33.850 1.00 43.84 6 ARG G O 1
ATOM 5342 N N . LEU G 1 26 ? -19.640 -13.063 31.777 1.00 44.53 7 LEU G N 1
ATOM 5343 C CA . LEU G 1 26 ? -20.278 -14.345 32.049 1.00 46.83 7 LEU G CA 1
ATOM 5344 C C . LEU G 1 26 ? -19.275 -15.402 32.492 1.00 39.74 7 LEU G C 1
ATOM 5345 O O . LEU G 1 26 ? -19.492 -16.108 33.488 1.00 36.97 7 LEU G O 1
ATOM 5350 N N . LYS G 1 27 ? -18.196 -15.540 31.729 1.00 38.65 8 LYS G N 1
ATOM 5351 C CA . LYS G 1 27 ? -17.204 -16.560 32.033 1.00 40.13 8 LYS G CA 1
ATOM 5352 C C . LYS G 1 27 ? -16.524 -16.298 33.384 1.00 41.36 8 LYS G C 1
ATOM 5353 O O . LYS G 1 27 ? -16.278 -17.233 34.146 1.00 43.58 8 LYS G O 1
ATOM 5359 N N . SER G 1 28 ? -16.238 -15.032 33.684 1.00 42.97 9 SER G N 1
ATOM 5360 C CA . SER G 1 28 ? -15.773 -14.658 35.031 1.00 51.12 9 SER G CA 1
ATOM 5361 C C . SER G 1 28 ? -16.743 -15.121 36.111 1.00 53.69 9 SER G C 1
ATOM 5362 O O . SER G 1 28 ? -16.336 -15.822 37.037 1.00 56.77 9 SER G O 1
ATOM 5365 N N . ASP G 1 29 ? -18.023 -14.764 35.978 1.00 46.48 10 ASP G N 1
ATOM 5366 C CA . ASP G 1 29 ? -19.005 -15.090 37.009 1.00 45.76 10 ASP G CA 1
ATOM 5367 C C . ASP G 1 29 ? -19.131 -16.582 37.235 1.00 50.58 10 ASP G C 1
ATOM 5368 O O . ASP G 1 29 ? -19.361 -17.020 38.369 1.00 51.77 10 ASP G O 1
ATOM 5373 N N . LEU G 1 30 ? -18.994 -17.366 36.168 1.00 50.14 11 LEU G N 1
ATOM 5374 C CA . LEU G 1 30 ? -19.158 -18.811 36.288 1.00 48.42 11 LEU G CA 1
ATOM 5375 C C . LEU G 1 30 ? -17.909 -19.488 36.860 1.00 48.27 11 LEU G C 1
ATOM 5376 O O . LEU G 1 30 ? -18.008 -20.434 37.645 1.00 54.03 11 LEU G O 1
ATOM 5381 N N . PHE G 1 31 ? -16.736 -19.014 36.461 1.00 44.49 12 PHE G N 1
ATOM 5382 C CA . PHE G 1 31 ? -15.494 -19.732 36.765 1.00 52.64 12 PHE G CA 1
ATOM 5383 C C . PHE G 1 31 ? -14.683 -19.087 37.891 1.00 64.58 12 PHE G C 1
ATOM 5384 O O . PHE G 1 31 ? -14.177 -19.789 38.770 1.00 68.73 12 PHE G O 1
ATOM 5392 N N . ASN G 1 32 ? -14.548 -17.764 37.865 1.00 62.58 13 ASN G N 1
ATOM 5393 C CA . ASN G 1 32 ? -13.733 -17.084 38.870 1.00 69.24 13 ASN G CA 1
ATOM 5394 C C . ASN G 1 32 ? -14.490 -16.783 40.178 1.00 63.90 13 ASN G C 1
ATOM 5395 O O . ASN G 1 32 ? -13.904 -16.831 41.251 1.00 68.86 13 ASN G O 1
ATOM 5400 N N . ARG G 1 33 ? -15.783 -16.484 40.072 1.00 56.17 14 ARG G N 1
ATOM 5401 C CA . ARG G 1 33 ? -16.648 -16.185 41.217 1.00 60.11 14 ARG G CA 1
ATOM 5402 C C . ARG G 1 33 ? -17.054 -17.365 42.098 1.00 71.90 14 ARG G C 1
ATOM 5403 O O . ARG G 1 33 ? -17.368 -17.174 43.279 1.00 73.87 14 ARG G O 1
ATOM 5411 N N . SER G 1 34 ? -17.121 -18.571 41.543 1.00 79.35 15 SER G N 1
ATOM 5412 C CA . SER G 1 34 ? -17.672 -19.690 42.310 1.00 85.28 15 SER G CA 1
ATOM 5413 C C . SER G 1 34 ? -16.611 -20.739 42.624 1.00 87.43 15 SER G C 1
ATOM 5414 O O . SER G 1 34 ? -15.627 -20.869 41.891 1.00 84.57 15 SER G O 1
ATOM 5417 N N . PRO G 1 35 ? -16.810 -21.503 43.715 1.00 96.94 16 PRO G N 1
ATOM 5418 C CA . PRO G 1 35 ? -15.872 -22.612 43.895 1.00 101.19 16 PRO G CA 1
ATOM 5419 C C . PRO G 1 35 ? -16.149 -23.679 42.862 1.00 103.83 16 PRO G C 1
ATOM 5420 O O . PRO G 1 35 ? -17.280 -23.774 42.387 1.00 107.60 16 PRO G O 1
ATOM 5424 N N . MET G 1 36 ? -15.141 -24.458 42.493 1.00 98.51 17 MET G N 1
ATOM 5425 C CA . MET G 1 36 ? -15.364 -25.480 41.476 1.00 91.11 17 MET G CA 1
ATOM 5426 C C . MET G 1 36 ? -16.278 -26.567 42.036 1.00 81.94 17 MET G C 1
ATOM 5427 O O . MET G 1 36 ? -16.264 -26.873 43.230 1.00 81.69 17 MET G O 1
ATOM 5432 N N . TYR G 1 37 ? -17.113 -27.096 41.161 1.00 71.02 18 TYR G N 1
ATOM 5433 C CA . TYR G 1 37 ? -17.954 -28.244 41.443 1.00 67.26 18 TYR G CA 1
ATOM 5434 C C . TYR G 1 37 ? -17.141 -29.364 42.082 1.00 65.22 18 TYR G C 1
ATOM 5435 O O . TYR G 1 37 ? -16.152 -29.823 41.511 1.00 67.05 18 TYR G O 1
ATOM 5444 N N . PRO G 1 38 ? -17.545 -29.799 43.286 1.00 64.82 19 PRO G N 1
ATOM 5445 C CA . PRO G 1 38 ? -16.779 -30.813 44.014 1.00 61.00 19 PRO G CA 1
ATOM 5446 C C . PRO G 1 38 ? -17.143 -32.213 43.550 1.00 53.24 19 PRO G C 1
ATOM 5447 O O . PRO G 1 38 ? -16.728 -33.201 44.157 1.00 53.86 19 PRO G O 1
ATOM 5451 N N . GLY G 1 39 ? -17.918 -32.282 42.473 1.00 44.72 20 GLY G N 1
ATOM 5452 C CA . GLY G 1 39 ? -18.352 -33.550 41.926 1.00 38.89 20 GLY G CA 1
ATOM 5453 C C . GLY G 1 39 ? -19.735 -33.887 42.421 1.00 43.33 20 GLY G C 1
ATOM 5454 O O . GLY G 1 39 ? -20.237 -33.233 43.335 1.00 45.33 20 GLY G O 1
ATOM 5455 N N . PRO G 1 40 ? -20.361 -34.904 41.815 1.00 38.73 21 PRO G N 1
ATOM 5456 C CA . PRO G 1 40 ? -21.702 -35.325 42.212 1.00 44.32 21 PRO G CA 1
ATOM 5457 C C . PRO G 1 40 ? -21.684 -36.075 43.545 1.00 45.39 21 PRO G C 1
ATOM 5458 O O . PRO G 1 40 ? -20.645 -36.540 44.001 1.00 38.99 21 PRO G O 1
ATOM 5462 N N . THR G 1 41 ? -22.845 -36.139 44.176 1.00 45.98 22 THR G N 1
ATOM 5463 C CA . THR G 1 41 ? -23.054 -36.936 45.373 1.00 46.79 22 THR G CA 1
ATOM 5464 C C . THR G 1 41 ? -24.385 -37.629 45.174 1.00 49.17 22 THR G C 1
ATOM 5465 O O . THR G 1 41 ? -25.050 -37.396 44.162 1.00 43.07 22 THR G O 1
ATOM 5469 N N . LYS G 1 42 ? -24.813 -38.426 46.152 1.00 44.05 23 LYS G N 1
ATOM 5470 C CA . LYS G 1 42 ? -26.091 -39.122 46.022 1.00 52.29 23 LYS G CA 1
ATOM 5471 C C . LYS G 1 42 ? -27.216 -38.102 46.238 1.00 48.33 23 LYS G C 1
ATOM 5472 O O . LYS G 1 42 ? -28.317 -38.240 45.701 1.00 53.28 23 LYS G O 1
ATOM 5478 N N . ASP G 1 43 ? -26.916 -37.034 46.969 1.00 53.65 24 ASP G N 1
ATOM 5479 C CA . ASP G 1 43 ? -27.890 -35.969 47.174 1.00 59.65 24 ASP G CA 1
ATOM 5480 C C . ASP G 1 43 ? -28.030 -35.141 45.908 1.00 64.15 24 ASP G C 1
ATOM 5481 O O . ASP G 1 43 ? -29.138 -34.767 45.532 1.00 60.79 24 ASP G O 1
ATOM 5486 N N . ASP G 1 44 ? -26.911 -34.857 45.249 1.00 69.42 25 ASP G N 1
ATOM 5487 C CA . ASP G 1 44 ? -26.943 -34.070 44.020 1.00 65.86 25 ASP G CA 1
ATOM 5488 C C . ASP G 1 44 ? -26.309 -34.856 42.876 1.00 59.43 25 ASP G C 1
ATOM 5489 O O . ASP G 1 44 ? -25.171 -34.592 42.490 1.00 57.33 25 ASP G O 1
ATOM 5494 N N . PRO G 1 45 ? -27.045 -35.848 42.345 1.00 54.77 26 PRO G N 1
ATOM 5495 C CA . PRO G 1 45 ? -26.503 -36.754 41.329 1.00 50.14 26 PRO G CA 1
ATOM 5496 C C . PRO G 1 45 ? -26.377 -36.122 39.943 1.00 50.45 26 PRO G C 1
ATOM 5497 O O . PRO G 1 45 ? -26.770 -34.966 39.735 1.00 45.09 26 PRO G O 1
ATOM 5501 N N . LEU G 1 46 ? -25.822 -36.898 39.014 1.00 43.30 27 LEU G N 1
ATOM 5502 C CA . LEU G 1 46 ? -25.512 -36.428 37.668 1.00 31.66 27 LEU G CA 1
ATOM 5503 C C . LEU G 1 46 ? -25.757 -37.534 36.661 1.00 32.74 27 LEU G C 1
ATOM 5504 O O . LEU G 1 46 ? -25.479 -38.700 36.936 1.00 39.93 27 LEU G O 1
ATOM 5509 N N . THR G 1 47 ? -26.309 -37.181 35.505 1.00 38.66 28 THR G N 1
ATOM 5510 C CA . THR G 1 47 ? -26.433 -38.124 34.402 1.00 41.25 28 THR G CA 1
ATOM 5511 C C . THR G 1 47 ? -25.485 -37.756 33.257 1.00 40.65 28 THR G C 1
ATOM 5512 O O . THR G 1 47 ? -25.531 -36.638 32.739 1.00 37.38 28 THR G O 1
ATOM 5516 N N . VAL G 1 48 ? -24.659 -38.702 32.829 1.00 36.52 29 VAL G N 1
ATOM 5517 C CA . VAL G 1 48 ? -23.777 -38.458 31.691 1.00 35.68 29 VAL G CA 1
ATOM 5518 C C . VAL G 1 48 ? -24.269 -39.270 30.511 1.00 34.43 29 VAL G C 1
ATOM 5519 O O . VAL G 1 48 ? -24.489 -40.480 30.626 1.00 39.59 29 VAL G O 1
ATOM 5523 N N . THR G 1 49 ? -24.478 -38.599 29.383 1.00 29.85 30 THR G N 1
ATOM 5524 C CA . THR G 1 49 ? -24.818 -39.305 28.157 1.00 27.90 30 THR G CA 1
ATOM 5525 C C . THR G 1 49 ? -23.574 -39.535 27.327 1.00 30.68 30 THR G C 1
ATOM 5526 O O . THR G 1 49 ? -22.808 -38.615 27.066 1.00 39.77 30 THR G O 1
ATOM 5530 N N . LEU G 1 50 ? -23.380 -40.779 26.916 1.00 30.95 31 LEU G N 1
ATOM 5531 C CA . LEU G 1 50 ? -22.180 -41.169 26.200 1.00 36.31 31 LEU G CA 1
ATOM 5532 C C . LEU G 1 50 ? -22.586 -41.654 24.807 1.00 37.11 31 LEU G C 1
ATOM 5533 O O . LEU G 1 50 ? -23.620 -42.303 24.656 1.00 40.21 31 LEU G O 1
ATOM 5538 N N . GLY G 1 51 ? -21.788 -41.325 23.797 1.00 30.05 32 GLY G N 1
ATOM 5539 C CA . GLY G 1 51 ? -22.032 -41.777 22.435 1.00 32.06 32 GLY G CA 1
ATOM 5540 C C . GLY G 1 51 ? -20.734 -41.849 21.647 1.00 36.76 32 GLY G C 1
ATOM 5541 O O . GLY G 1 51 ? -19.835 -41.034 21.865 1.00 41.58 32 GLY G O 1
ATOM 5542 N N . PHE G 1 52 ? -20.616 -42.836 20.759 1.00 34.38 33 PHE G N 1
ATOM 5543 C CA . PHE G 1 52 ? -19.395 -43.008 19.965 1.00 29.11 33 PHE G CA 1
ATOM 5544 C C . PHE G 1 52 ? -19.614 -42.820 18.472 1.00 31.20 33 PHE G C 1
ATOM 5545 O O . PHE G 1 52 ? -20.659 -43.203 17.912 1.00 28.05 33 PHE G O 1
ATOM 5553 N N . THR G 1 53 ? -18.618 -42.217 17.832 1.00 29.83 34 THR G N 1
ATOM 5554 C CA . THR G 1 53 ? -18.564 -42.139 16.388 1.00 27.18 34 THR G CA 1
ATOM 5555 C C . THR G 1 53 ? -17.270 -42.805 15.924 1.00 33.39 34 THR G C 1
ATOM 5556 O O . THR G 1 53 ? -16.194 -42.236 16.100 1.00 31.04 34 THR G O 1
ATOM 5560 N N . LEU G 1 54 ? -17.364 -43.997 15.339 1.00 33.48 35 LEU G N 1
ATOM 5561 C CA . LEU G 1 54 ? -16.166 -44.763 14.987 1.00 38.42 35 LEU G CA 1
ATOM 5562 C C . LEU G 1 54 ? -15.571 -44.320 13.637 1.00 41.26 35 LEU G C 1
ATOM 5563 O O . LEU G 1 54 ? -16.248 -44.377 12.608 1.00 30.28 35 LEU G O 1
ATOM 5568 N N . GLN G 1 55 ? -14.303 -43.904 13.642 1.00 32.15 36 GLN G N 1
ATOM 5569 C CA . GLN G 1 55 ? -13.659 -43.429 12.411 1.00 30.38 36 GLN G CA 1
ATOM 5570 C C . GLN G 1 55 ? -12.892 -44.519 11.680 1.00 29.71 36 GLN G C 1
ATOM 5571 O O . GLN G 1 55 ? -13.008 -44.669 10.463 1.00 36.78 36 GLN G O 1
ATOM 5577 N N . ASP G 1 56 ? -12.125 -45.300 12.422 1.00 29.75 37 ASP G N 1
ATOM 5578 C CA . ASP G 1 56 ? -11.401 -46.402 11.812 1.00 30.64 37 ASP G CA 1
ATOM 5579 C C . ASP G 1 56 ? -10.887 -47.352 12.872 1.00 32.64 37 ASP G C 1
ATOM 5580 O O . ASP G 1 56 ? -10.637 -46.975 14.025 1.00 30.61 37 ASP G O 1
ATOM 5585 N N . ILE G 1 57 ? -10.733 -48.599 12.465 1.00 31.51 38 ILE G N 1
ATOM 5586 C CA . ILE G 1 57 ? -9.958 -49.543 13.232 1.00 36.57 38 ILE G CA 1
ATOM 5587 C C . ILE G 1 57 ? -8.557 -49.415 12.641 1.00 37.25 38 ILE G C 1
ATOM 5588 O O . ILE G 1 57 ? -8.363 -49.712 11.465 1.00 37.10 38 ILE G O 1
ATOM 5593 N N . VAL G 1 58 ? -7.617 -48.875 13.422 1.00 32.89 39 VAL G N 1
ATOM 5594 C CA . VAL G 1 58 ? -6.326 -48.447 12.874 1.00 33.03 39 VAL G CA 1
ATOM 5595 C C . VAL G 1 58 ? -5.160 -49.390 13.146 1.00 40.62 39 VAL G C 1
ATOM 5596 O O . VAL G 1 58 ? -4.074 -49.218 12.586 1.00 39.23 39 VAL G O 1
ATOM 5600 N N . LYS G 1 59 ? -5.370 -50.375 14.007 1.00 41.95 40 LYS G N 1
ATOM 5601 C CA . LYS G 1 59 ? -4.341 -51.379 14.235 1.00 38.63 40 LYS G CA 1
ATOM 5602 C C . LYS G 1 59 ? -4.956 -52.626 14.829 1.00 39.06 40 LYS G C 1
ATOM 5603 O O . LYS G 1 59 ? -5.861 -52.560 15.665 1.00 40.58 40 LYS G O 1
ATOM 5609 N N . VAL G 1 60 ? -4.471 -53.764 14.352 1.00 36.64 41 VAL G N 1
ATOM 5610 C CA . VAL G 1 60 ? -4.874 -55.060 14.860 1.00 36.87 41 VAL G CA 1
ATOM 5611 C C . VAL G 1 60 ? -3.626 -55.903 15.072 1.00 47.31 41 VAL G C 1
ATOM 5612 O O . VAL G 1 60 ? -2.917 -56.206 14.113 1.00 45.48 41 VAL G O 1
ATOM 5616 N N . ASP G 1 61 ? -3.357 -56.278 16.321 1.00 42.29 42 ASP G N 1
ATOM 5617 C CA . ASP G 1 61 ? -2.120 -56.980 16.653 1.00 45.29 42 ASP G CA 1
ATOM 5618 C C . ASP G 1 61 ? -2.422 -58.347 17.275 1.00 44.90 42 ASP G C 1
ATOM 5619 O O . ASP G 1 61 ? -2.748 -58.440 18.464 1.00 44.31 42 ASP G O 1
ATOM 5624 N N . SER G 1 62 ? -2.293 -59.405 16.475 1.00 44.67 43 SER G N 1
ATOM 5625 C CA . SER G 1 62 ? -2.637 -60.751 16.927 1.00 47.94 43 SER G CA 1
ATOM 5626 C C . SER G 1 62 ? -1.564 -61.324 17.845 1.00 52.75 43 SER G C 1
ATOM 5627 O O . SER G 1 62 ? -1.785 -62.321 18.530 1.00 56.91 43 SER G O 1
ATOM 5630 N N . SER G 1 63 ? -0.387 -60.711 17.833 1.00 48.71 44 SER G N 1
ATOM 5631 C CA . SER G 1 63 ? 0.704 -61.196 18.657 1.00 52.77 44 SER G CA 1
ATOM 5632 C C . SER G 1 63 ? 0.573 -60.752 20.120 1.00 50.01 44 SER G C 1
ATOM 5633 O O . SER G 1 63 ? 1.064 -61.433 21.017 1.00 48.60 44 SER G O 1
ATOM 5636 N N . THR G 1 64 ? -0.111 -59.637 20.370 1.00 45.90 45 THR G N 1
ATOM 5637 C CA . THR G 1 64 ? -0.279 -59.163 21.747 1.00 45.31 45 THR G CA 1
ATOM 5638 C C . THR G 1 64 ? -1.744 -59.083 22.150 1.00 43.34 45 THR G C 1
ATOM 5639 O O . THR G 1 64 ? -2.061 -58.746 23.295 1.00 41.94 45 THR G O 1
ATOM 5643 N N . ASN G 1 65 ? -2.626 -59.371 21.197 1.00 41.78 46 ASN G N 1
ATOM 5644 C CA . ASN G 1 65 ? -4.070 -59.250 21.404 1.00 40.99 46 ASN G CA 1
ATOM 5645 C C . ASN G 1 65 ? -4.476 -57.829 21.789 1.00 37.65 46 ASN G C 1
ATOM 5646 O O . ASN G 1 65 ? -5.143 -57.600 22.797 1.00 36.94 46 ASN G O 1
ATOM 5651 N N . GLU G 1 66 ? -4.077 -56.887 20.944 1.00 36.77 47 GLU G N 1
ATOM 5652 C CA . GLU G 1 66 ? -4.385 -55.476 21.116 1.00 38.88 47 GLU G CA 1
ATOM 5653 C C . GLU G 1 66 ? -5.004 -54.929 19.823 1.00 42.55 47 GLU G C 1
ATOM 5654 O O . GLU G 1 66 ? -4.523 -55.212 18.721 1.00 41.76 47 GLU G O 1
ATOM 5660 N N . VAL G 1 67 ? -6.080 -54.166 19.958 1.00 36.02 48 VAL G N 1
ATOM 5661 C CA . VAL G 1 67 ? -6.688 -53.493 18.817 1.00 31.01 48 VAL G CA 1
ATOM 5662 C C . VAL G 1 67 ? -6.749 -51.993 19.076 1.00 32.53 48 VAL G C 1
ATOM 5663 O O . VAL G 1 67 ? -7.026 -51.574 20.196 1.00 38.07 48 VAL G O 1
ATOM 5667 N N . ASP G 1 68 ? -6.475 -51.186 18.048 1.00 33.26 49 ASP G N 1
ATOM 5668 C CA . ASP G 1 68 ? -6.545 -49.727 18.177 1.00 31.88 49 ASP G CA 1
ATOM 5669 C C . ASP G 1 68 ? -7.703 -49.156 17.382 1.00 31.52 49 ASP G C 1
ATOM 5670 O O . ASP G 1 68 ? -7.840 -49.428 16.188 1.00 33.36 49 ASP G O 1
ATOM 5675 N N . LEU G 1 69 ? -8.492 -48.322 18.047 1.00 27.67 50 LEU G N 1
ATOM 5676 C CA . LEU G 1 69 ? -9.617 -47.614 17.442 1.00 30.04 50 LEU G CA 1
ATOM 5677 C C . LEU G 1 69 ? -9.368 -46.118 17.433 1.00 31.37 50 LEU G C 1
ATOM 5678 O O . LEU G 1 69 ? -8.730 -45.580 18.345 1.00 32.72 50 LEU G O 1
ATOM 5683 N N . VAL G 1 70 ? -9.893 -45.444 16.417 1.00 28.28 51 VAL G N 1
ATOM 5684 C CA . VAL G 1 70 ? -9.979 -43.991 16.428 1.00 27.27 51 VAL G CA 1
ATOM 5685 C C . VAL G 1 70 ? -11.465 -43.632 16.372 1.00 31.73 51 VAL G C 1
ATOM 5686 O O . VAL G 1 70 ? -12.188 -44.128 15.513 1.00 28.87 51 VAL G O 1
ATOM 5690 N N . TYR G 1 71 ? -11.928 -42.825 17.321 1.00 32.33 52 TYR G N 1
ATOM 5691 C CA . TYR G 1 71 ? -13.340 -42.435 17.385 1.00 34.73 52 TYR G CA 1
ATOM 5692 C C . TYR G 1 71 ? -13.505 -41.059 18.018 1.00 36.63 52 TYR G C 1
ATOM 5693 O O . TYR G 1 71 ? -12.562 -40.509 18.601 1.00 29.73 52 TYR G O 1
ATOM 5702 N N . TYR G 1 72 ? -14.708 -40.511 17.890 1.00 25.90 53 TYR G N 1
ATOM 5703 C CA . TYR G 1 72 ? -15.109 -39.321 18.623 1.00 22.28 53 TYR G CA 1
ATOM 5704 C C . TYR G 1 72 ? -15.997 -39.790 19.782 1.00 28.59 53 TYR G C 1
ATOM 5705 O O . TYR G 1 72 ? -16.963 -40.535 19.552 1.00 31.43 53 TYR G O 1
ATOM 5714 N N . GLU G 1 73 ? -15.691 -39.358 21.002 1.00 31.28 54 GLU G N 1
ATOM 5715 C CA . GLU G 1 73 ? -16.464 -39.768 22.176 1.00 29.31 54 GLU G CA 1
ATOM 5716 C C . GLU G 1 73 ? -17.270 -38.589 22.678 1.00 30.33 54 GLU G C 1
ATOM 5717 O O . GLU G 1 73 ? -16.722 -37.649 23.229 1.00 32.27 54 GLU G O 1
ATOM 5723 N N . GLN G 1 74 ? -18.580 -38.625 22.456 1.00 26.70 55 GLN G N 1
ATOM 5724 C CA . GLN G 1 74 ? -19.418 -37.513 22.859 1.00 34.79 55 GLN G CA 1
ATOM 5725 C C . GLN G 1 74 ? -19.902 -37.711 24.288 1.00 33.48 55 GLN G C 1
ATOM 5726 O O . GLN G 1 74 ? -20.454 -38.750 24.623 1.00 33.76 55 GLN G O 1
ATOM 5732 N N . GLN G 1 75 ? -19.652 -36.726 25.134 1.00 31.09 56 GLN G N 1
ATOM 5733 C CA . GLN G 1 75 ? -20.151 -36.752 26.507 1.00 30.42 56 GLN G CA 1
ATOM 5734 C C . GLN G 1 75 ? -20.969 -35.518 26.777 1.00 33.06 56 GLN G C 1
ATOM 5735 O O . GLN G 1 75 ? -20.570 -34.417 26.387 1.00 29.55 56 GLN G O 1
ATOM 5741 N N . ARG G 1 76 ? -22.117 -35.705 27.429 1.00 28.12 57 ARG G N 1
ATOM 5742 C CA . ARG G 1 76 ? -22.996 -34.608 27.797 1.00 27.02 57 ARG G CA 1
ATOM 5743 C C . ARG G 1 76 ? -23.476 -34.815 29.241 1.00 28.32 57 ARG G C 1
ATOM 5744 O O . ARG G 1 76 ? -23.823 -35.932 29.632 1.00 33.18 57 ARG G O 1
ATOM 5752 N N . TRP G 1 77 ? -23.424 -33.751 30.040 1.00 26.78 58 TRP G N 1
ATOM 5753 C CA . TRP G 1 77 ? -23.967 -33.753 31.399 1.00 31.79 58 TRP G CA 1
ATOM 5754 C C . TRP G 1 77 ? -24.467 -32.342 31.701 1.00 40.37 58 TRP G C 1
ATOM 5755 O O . TRP G 1 77 ? -24.321 -31.432 30.877 1.00 37.92 58 TRP G O 1
ATOM 5766 N N . LYS G 1 78 ? -25.045 -32.159 32.882 1.00 35.51 59 LYS G N 1
ATOM 5767 C CA . LYS G 1 78 ? -25.648 -30.883 33.259 1.00 44.32 59 LYS G CA 1
ATOM 5768 C C . LYS G 1 78 ? -25.321 -30.527 34.707 1.00 47.88 59 LYS G C 1
ATOM 5769 O O . LYS G 1 78 ? -25.484 -31.357 35.609 1.00 42.16 59 LYS G O 1
ATOM 5775 N N . LEU G 1 79 ? -24.851 -29.303 34.931 1.00 43.19 60 LEU G N 1
ATOM 5776 C CA . LEU G 1 79 ? -24.571 -28.830 36.286 1.00 40.59 60 LEU G CA 1
ATOM 5777 C C . LEU G 1 79 ? -25.431 -27.607 36.586 1.00 47.51 60 LEU G C 1
ATOM 5778 O O . LEU G 1 79 ? -25.468 -26.676 35.792 1.00 44.95 60 LEU G O 1
ATOM 5783 N N . ASN G 1 80 ? -26.121 -27.601 37.725 1.00 48.61 61 ASN G N 1
ATOM 5784 C CA . ASN G 1 80 ? -26.883 -26.416 38.113 1.00 45.42 61 ASN G CA 1
ATOM 5785 C C . ASN G 1 80 ? -25.975 -25.206 38.263 1.00 42.91 61 ASN G C 1
ATOM 5786 O O . ASN G 1 80 ? -26.370 -24.086 37.953 1.00 44.99 61 ASN G O 1
ATOM 5791 N N . SER G 1 81 ? -24.739 -25.451 38.698 1.00 43.77 62 SER G N 1
ATOM 5792 C CA . SER G 1 81 ? -23.769 -24.383 38.930 1.00 39.48 62 SER G CA 1
ATOM 5793 C C . SER G 1 81 ? -23.265 -23.741 37.649 1.00 47.20 62 SER G C 1
ATOM 5794 O O . SER G 1 81 ? -22.517 -22.769 37.701 1.00 50.20 62 SER G O 1
ATOM 5797 N N . LEU G 1 82 ? -23.673 -24.275 36.500 1.00 49.25 63 LEU G N 1
ATOM 5798 C CA . LEU G 1 82 ? -23.275 -23.692 35.222 1.00 39.94 63 LEU G CA 1
ATOM 5799 C C . LEU G 1 82 ? -24.465 -23.032 34.520 1.00 44.56 63 LEU G C 1
ATOM 5800 O O . LEU G 1 82 ? -24.380 -22.674 33.344 1.00 41.79 63 LEU G O 1
ATOM 5805 N N . MET G 1 83 ? -25.567 -22.861 35.249 1.00 41.57 64 MET G N 1
ATOM 5806 C CA . MET G 1 83 ? -26.733 -22.172 34.702 1.00 48.23 64 MET G CA 1
ATOM 5807 C C . MET G 1 83 ? -26.602 -20.664 34.747 1.00 41.68 64 MET G C 1
ATOM 5808 O O . MET G 1 83 ? -25.984 -20.123 35.652 1.00 41.91 64 MET G O 1
ATOM 5813 N N . TRP G 1 84 ? -27.238 -19.988 33.794 1.00 42.02 65 TRP G N 1
ATOM 5814 C CA . TRP G 1 84 ? -27.405 -18.539 33.872 1.00 33.78 65 TRP G CA 1
ATOM 5815 C C . TRP G 1 84 ? -28.651 -18.101 33.128 1.00 41.81 65 TRP G C 1
ATOM 5816 O O . TRP G 1 84 ? -29.249 -18.867 32.368 1.00 47.31 65 TRP G O 1
ATOM 5827 N N . ASP G 1 85 ? -29.046 -16.863 33.380 1.00 43.17 66 ASP G N 1
ATOM 5828 C CA . ASP G 1 85 ? -30.145 -16.234 32.669 1.00 42.67 66 ASP G CA 1
ATOM 5829 C C . ASP G 1 85 ? -29.548 -15.404 31.543 1.00 43.86 66 ASP G C 1
ATOM 5830 O O . ASP G 1 85 ? -28.816 -14.452 31.805 1.00 44.07 66 ASP G O 1
ATOM 5835 N N . PRO G 1 86 ? -29.862 -15.761 30.285 1.00 41.46 67 PRO G N 1
ATOM 5836 C CA . PRO G 1 86 ? -29.382 -15.026 29.111 1.00 43.45 67 PRO G CA 1
ATOM 5837 C C . PRO G 1 86 ? -29.721 -13.536 29.163 1.00 49.24 67 PRO G C 1
ATOM 5838 O O . PRO G 1 86 ? -28.929 -12.722 28.683 1.00 45.47 67 PRO G O 1
ATOM 5842 N N . ASN G 1 87 ? -30.861 -13.184 29.758 1.00 49.47 68 ASN G N 1
ATOM 5843 C CA . ASN G 1 87 ? -31.289 -11.788 29.813 1.00 62.48 68 ASN G CA 1
ATOM 5844 C C . ASN G 1 87 ? -30.380 -10.926 30.663 1.00 62.25 68 ASN G C 1
ATOM 5845 O O . ASN G 1 87 ? -30.364 -9.704 30.516 1.00 65.97 68 ASN G O 1
ATOM 5850 N N . GLU G 1 88 ? -29.608 -11.565 31.535 1.00 52.93 69 GLU G N 1
ATOM 5851 C CA . GLU G 1 88 ? -28.669 -10.835 32.364 1.00 53.53 69 GLU G CA 1
ATOM 5852 C C . GLU G 1 88 ? -27.287 -10.743 31.711 1.00 51.37 69 GLU G C 1
ATOM 5853 O O . GLU G 1 88 ? -26.372 -10.144 32.271 1.00 53.17 69 GLU G O 1
ATOM 5859 N N . TYR G 1 89 ? -27.157 -11.299 30.508 1.00 46.44 70 TYR G N 1
ATOM 5860 C CA . TYR G 1 89 ? -25.866 -11.370 29.832 1.00 45.53 70 TYR G CA 1
ATOM 5861 C C . TYR G 1 89 ? -26.009 -11.138 28.326 1.00 46.80 70 TYR G C 1
ATOM 5862 O O . TYR G 1 89 ? -25.419 -11.856 27.509 1.00 42.69 70 TYR G O 1
ATOM 5871 N N . GLY G 1 90 ? -26.782 -10.121 27.956 1.00 47.08 71 GLY G N 1
ATOM 5872 C CA . GLY G 1 90 ? -26.911 -9.743 26.558 1.00 46.50 71 GLY G CA 1
ATOM 5873 C C . GLY G 1 90 ? -27.453 -10.866 25.692 1.00 46.75 71 GLY G C 1
ATOM 5874 O O . GLY G 1 90 ? -27.099 -10.975 24.516 1.00 55.88 71 GLY G O 1
ATOM 5875 N N . ASN G 1 91 ? -28.304 -11.699 26.291 1.00 40.31 72 ASN G N 1
ATOM 5876 C CA . ASN G 1 91 ? -28.959 -12.826 25.613 1.00 49.52 72 ASN G CA 1
ATOM 5877 C C . ASN G 1 91 ? -28.019 -13.892 25.052 1.00 43.06 72 ASN G C 1
ATOM 5878 O O . ASN G 1 91 ? -28.321 -14.543 24.054 1.00 44.06 72 ASN G O 1
ATOM 5883 N N . ILE G 1 92 ? -26.860 -14.048 25.679 1.00 41.43 73 ILE G N 1
ATOM 5884 C CA . ILE G 1 92 ? -25.948 -15.123 25.323 1.00 28.61 73 ILE G CA 1
ATOM 5885 C C . ILE G 1 92 ? -26.540 -16.433 25.851 1.00 29.08 73 ILE G C 1
ATOM 5886 O O . ILE G 1 92 ? -26.971 -16.514 27.012 1.00 28.99 73 ILE G O 1
ATOM 5891 N N . THR G 1 93 ? -26.629 -17.441 24.984 1.00 34.21 74 THR G N 1
ATOM 5892 C CA . THR G 1 93 ? -27.276 -18.710 25.354 1.00 35.42 74 THR G CA 1
ATOM 5893 C C . THR G 1 93 ? -26.293 -19.860 25.519 1.00 36.82 74 THR G C 1
ATOM 5894 O O . THR G 1 93 ? -26.609 -20.882 26.131 1.00 37.97 74 THR G O 1
ATOM 5898 N N . ASP G 1 94 ? -25.091 -19.675 24.993 1.00 31.93 75 ASP G N 1
ATOM 5899 C CA . ASP G 1 94 ? -24.055 -20.690 25.086 1.00 32.56 75 ASP G CA 1
ATOM 5900 C C . ASP G 1 94 ? -22.695 -20.088 24.808 1.00 28.68 75 ASP G C 1
ATOM 5901 O O . ASP G 1 94 ? -22.608 -18.978 24.307 1.00 33.64 75 ASP G O 1
ATOM 5906 N N . PHE G 1 95 ? -21.640 -20.813 25.162 1.00 28.30 76 PHE G N 1
ATOM 5907 C CA . PHE G 1 95 ? -20.286 -20.412 24.791 1.00 29.51 76 PHE G CA 1
ATOM 5908 C C . PHE G 1 95 ? -19.360 -21.615 24.760 1.00 29.07 76 PHE G C 1
ATOM 5909 O O . PHE G 1 95 ? -19.692 -22.686 25.274 1.00 30.35 76 PHE G O 1
ATOM 5917 N N . ARG G 1 96 ? -18.197 -21.447 24.143 1.00 28.15 77 ARG G N 1
ATOM 5918 C CA . ARG G 1 96 ? -17.197 -22.506 24.117 1.00 21.85 77 ARG G CA 1
ATOM 5919 C C . ARG G 1 96 ? -16.008 -22.101 24.983 1.00 30.53 77 ARG G C 1
ATOM 5920 O O . ARG G 1 96 ? -15.658 -20.923 25.061 1.00 31.63 77 ARG G O 1
ATOM 5928 N N . THR G 1 97 ? -15.427 -23.078 25.666 1.00 28.77 78 THR G N 1
ATOM 5929 C CA . THR G 1 97 ? -14.317 -22.807 26.566 1.00 28.52 78 THR G CA 1
ATOM 5930 C C . THR G 1 97 ? -13.433 -24.042 26.698 1.00 30.14 78 THR G C 1
ATOM 5931 O O . THR G 1 97 ? -13.870 -25.171 26.448 1.00 28.31 78 THR G O 1
ATOM 5935 N N . SER G 1 98 ? -12.170 -23.832 27.058 1.00 29.93 79 SER G N 1
ATOM 5936 C CA . SER G 1 98 ? -11.263 -24.944 27.254 1.00 25.80 79 SER G CA 1
ATOM 5937 C C . SER G 1 98 ? -11.851 -25.909 28.264 1.00 23.67 79 SER G C 1
ATOM 5938 O O . SER G 1 98 ? -12.404 -25.492 29.287 1.00 27.20 79 SER G O 1
ATOM 5941 N N . ALA G 1 99 ? -11.733 -27.198 27.982 1.00 25.97 80 ALA G N 1
ATOM 5942 C CA . ALA G 1 99 ? -12.252 -28.208 28.882 1.00 29.36 80 ALA G CA 1
ATOM 5943 C C . ALA G 1 99 ? -11.531 -28.182 30.240 1.00 37.89 80 ALA G C 1
ATOM 5944 O O . ALA G 1 99 ? -12.055 -28.696 31.233 1.00 34.38 80 ALA G O 1
ATOM 5946 N N . ALA G 1 100 ? -10.342 -27.580 30.285 1.00 39.39 81 ALA G N 1
ATOM 5947 C CA . ALA G 1 100 ? -9.613 -27.399 31.548 1.00 39.11 81 ALA G CA 1
ATOM 5948 C C . ALA G 1 100 ? -10.332 -26.437 32.501 1.00 38.86 81 ALA G C 1
ATOM 5949 O O . ALA G 1 100 ? -10.116 -26.477 33.715 1.00 41.76 81 ALA G O 1
ATOM 5951 N N . ASP G 1 101 ? -11.177 -25.568 31.953 1.00 35.09 82 ASP G N 1
ATOM 5952 C CA . ASP G 1 101 ? -11.926 -24.606 32.761 1.00 40.98 82 ASP G CA 1
ATOM 5953 C C . ASP G 1 101 ? -13.073 -25.221 33.544 1.00 38.34 82 ASP G C 1
ATOM 5954 O O . ASP G 1 101 ? -13.706 -24.539 34.362 1.00 37.86 82 ASP G O 1
ATOM 5959 N N . ILE G 1 102 ? -13.408 -26.471 33.243 1.00 35.09 83 ILE G N 1
ATOM 5960 C CA . ILE G 1 102 ? -14.573 -27.081 33.863 1.00 32.82 83 ILE G CA 1
ATOM 5961 C C . ILE G 1 102 ? -14.302 -28.469 34.423 1.00 33.18 83 ILE G C 1
ATOM 5962 O O . ILE G 1 102 ? -13.377 -29.170 33.986 1.00 31.94 83 ILE G O 1
ATOM 5967 N N . TRP G 1 103 ? -15.161 -28.874 35.354 1.00 32.06 84 TRP G N 1
ATOM 5968 C CA . TRP G 1 103 ? -15.219 -30.252 35.836 1.00 35.70 84 TRP G CA 1
ATOM 5969 C C . TRP G 1 103 ? -15.647 -31.170 34.690 1.00 36.44 84 TRP G C 1
ATOM 5970 O O . TRP G 1 103 ? -16.539 -30.828 33.911 1.00 33.37 84 TRP G O 1
ATOM 5981 N N . THR G 1 104 ? -15.015 -32.331 34.579 1.00 30.64 85 THR G N 1
ATOM 5982 C CA . THR G 1 104 ? -15.461 -33.332 33.616 1.00 28.18 85 THR G CA 1
ATOM 5983 C C . THR G 1 104 ? -15.535 -34.664 34.347 1.00 33.50 85 THR G C 1
ATOM 5984 O O . THR G 1 104 ? -14.842 -34.847 35.350 1.00 36.72 85 THR G O 1
ATOM 5988 N N . PRO G 1 105 ? -16.398 -35.580 33.880 1.00 33.72 86 PRO G N 1
ATOM 5989 C CA . PRO G 1 105 ? -16.591 -36.890 34.524 1.00 36.27 86 PRO G CA 1
ATOM 5990 C C . PRO G 1 105 ? -15.437 -37.874 34.274 1.00 41.78 86 PRO G C 1
ATOM 5991 O O . PRO G 1 105 ? -14.726 -37.771 33.267 1.00 37.43 86 PRO G O 1
ATOM 5995 N N . ASP G 1 106 ? -15.256 -38.812 35.204 1.00 39.45 87 ASP G N 1
ATOM 5996 C CA . ASP G 1 106 ? -14.130 -39.750 35.164 1.00 34.43 87 ASP G CA 1
ATOM 5997 C C . ASP G 1 106 ? -14.473 -41.015 34.383 1.00 32.06 87 ASP G C 1
ATOM 5998 O O . ASP G 1 106 ? -14.148 -42.129 34.800 1.00 32.30 87 ASP G O 1
ATOM 6003 N N . ILE G 1 107 ? -15.126 -40.843 33.237 1.00 30.43 88 ILE G N 1
ATOM 6004 C CA . ILE G 1 107 ? -15.498 -41.997 32.424 1.00 29.23 88 ILE G CA 1
ATOM 6005 C C . ILE G 1 107 ? -14.247 -42.602 31.812 1.00 36.93 88 ILE G C 1
ATOM 6006 O O . ILE G 1 107 ? -13.480 -41.905 31.167 1.00 40.03 88 ILE G O 1
ATOM 6011 N N . THR G 1 108 ? -14.063 -43.904 31.994 1.00 37.13 89 THR G N 1
ATOM 6012 C CA . THR G 1 108 ? -12.833 -44.578 31.602 1.00 35.47 89 THR G CA 1
ATOM 6013 C C . THR G 1 108 ? -13.112 -45.890 30.900 1.00 31.51 89 THR G C 1
ATOM 6014 O O . THR G 1 108 ? -14.026 -46.599 31.281 1.00 34.77 89 THR G O 1
ATOM 6018 N N . ALA G 1 109 ? -12.315 -46.216 29.886 1.00 31.21 90 ALA G N 1
ATOM 6019 C CA . ALA G 1 109 ? -12.319 -47.554 29.293 1.00 36.87 90 ALA G CA 1
ATOM 6020 C C . ALA G 1 109 ? -11.688 -48.524 30.281 1.00 43.39 90 ALA G C 1
ATOM 6021 O O . ALA G 1 109 ? -10.567 -48.280 30.746 1.00 41.17 90 ALA G O 1
ATOM 6023 N N . TYR G 1 110 ? -12.358 -49.637 30.585 1.00 38.26 91 TYR G N 1
ATOM 6024 C CA . TYR G 1 110 ? -11.831 -50.504 31.645 1.00 37.00 91 TYR G CA 1
ATOM 6025 C C . TYR G 1 110 ? -10.736 -51.480 31.217 1.00 42.58 91 TYR G C 1
ATOM 6026 O O . TYR G 1 110 ? -10.016 -52.003 32.072 1.00 42.29 91 TYR G O 1
ATOM 6035 N N . SER G 1 111 ? -10.576 -51.707 29.917 1.00 30.71 92 SER G N 1
ATOM 6036 C CA . SER G 1 111 ? -9.580 -52.664 29.469 1.00 32.24 92 SER G CA 1
ATOM 6037 C C . SER G 1 111 ? -8.628 -52.054 28.441 1.00 31.59 92 SER G C 1
ATOM 6038 O O . SER G 1 111 ? -8.161 -52.742 27.531 1.00 32.97 92 SER G O 1
ATOM 6041 N N . SER G 1 112 ? -8.335 -50.768 28.570 1.00 30.78 93 SER G N 1
ATOM 6042 C CA . SER G 1 112 ? -7.323 -50.189 27.700 1.00 31.68 93 SER G CA 1
ATOM 6043 C C . SER G 1 112 ? -5.976 -50.762 28.112 1.00 34.06 93 SER G C 1
ATOM 6044 O O . SER G 1 112 ? -5.819 -51.254 29.240 1.00 30.18 93 SER G O 1
ATOM 6047 N N . THR G 1 113 ? -5.021 -50.715 27.193 1.00 32.41 94 THR G N 1
ATOM 6048 C CA . THR G 1 113 ? -3.682 -51.238 27.434 1.00 33.80 94 THR G CA 1
ATOM 6049 C C . THR G 1 113 ? -2.621 -50.139 27.370 1.00 37.58 94 THR G C 1
ATOM 6050 O O . THR G 1 113 ? -1.447 -50.366 27.690 1.00 33.71 94 THR G O 1
ATOM 6054 N N . ARG G 1 114 ? -3.037 -48.953 26.938 1.00 30.76 95 ARG G N 1
ATOM 6055 C CA . ARG G 1 114 ? -2.141 -47.809 26.813 1.00 30.09 95 ARG G CA 1
ATOM 6056 C C . ARG G 1 114 ? -2.919 -46.554 27.160 1.00 28.74 95 ARG G C 1
ATOM 6057 O O . ARG G 1 114 ? -4.148 -46.551 27.064 1.00 28.59 95 ARG G O 1
ATOM 6065 N N . PRO G 1 115 ? -2.218 -45.489 27.588 1.00 32.28 96 PRO G N 1
ATOM 6066 C CA . PRO G 1 115 ? -2.940 -44.239 27.840 1.00 27.02 96 PRO G CA 1
ATOM 6067 C C . PRO G 1 115 ? -3.662 -43.794 26.565 1.00 31.82 96 PRO G C 1
ATOM 6068 O O . PRO G 1 115 ? -3.094 -43.915 25.487 1.00 28.01 96 PRO G O 1
ATOM 6072 N N . VAL G 1 116 ? -4.908 -43.340 26.679 1.00 29.43 97 VAL G N 1
ATOM 6073 C CA . VAL G 1 116 ? -5.651 -42.872 25.517 1.00 25.82 97 VAL G CA 1
ATOM 6074 C C . VAL G 1 116 ? -4.960 -41.637 24.935 1.00 29.39 97 VAL G C 1
ATOM 6075 O O . VAL G 1 116 ? -4.475 -40.785 25.666 1.00 33.67 97 VAL G O 1
ATOM 6079 N N . GLN G 1 117 ? -4.881 -41.553 23.620 1.00 25.49 98 GLN G N 1
ATOM 6080 C CA . GLN G 1 117 ? -4.294 -40.368 22.999 1.00 28.00 98 GLN G CA 1
ATOM 6081 C C . GLN G 1 117 ? -5.377 -39.451 22.460 1.00 32.25 98 GLN G C 1
ATOM 6082 O O . GLN G 1 117 ? -6.320 -39.903 21.821 1.00 29.83 98 GLN G O 1
ATOM 6088 N N . VAL G 1 118 ? -5.233 -38.161 22.732 1.00 31.08 99 VAL G N 1
ATOM 6089 C CA . VAL G 1 118 ? -6.214 -37.176 22.337 1.00 31.20 99 VAL G CA 1
ATOM 6090 C C . VAL G 1 118 ? -5.820 -36.592 20.978 1.00 29.80 99 VAL G C 1
ATOM 6091 O O . VAL G 1 118 ? -4.671 -36.195 20.785 1.00 32.54 99 VAL G O 1
ATOM 6095 N N . LEU G 1 119 ? -6.752 -36.569 20.031 1.00 26.07 100 LEU G N 1
ATOM 6096 C CA . LEU G 1 119 ? -6.427 -36.187 18.651 1.00 26.74 100 LEU G CA 1
ATOM 6097 C C . LEU G 1 119 ? -7.002 -34.833 18.246 1.00 30.89 100 LEU G C 1
ATOM 6098 O O . LEU G 1 119 ? -6.770 -34.359 17.138 1.00 37.18 100 LEU G O 1
ATOM 6103 N N . SER G 1 120 ? -7.756 -34.218 19.146 1.00 26.47 101 SER G N 1
ATOM 6104 C CA . SER G 1 120 ? -8.480 -32.994 18.844 1.00 26.94 101 SER G CA 1
ATOM 6105 C C . SER G 1 120 ? -8.279 -31.999 19.948 1.00 31.95 101 SER G C 1
ATOM 6106 O O . SER G 1 120 ? -7.800 -32.380 21.017 1.00 30.56 101 SER G O 1
ATOM 6109 N N . PRO G 1 121 ? -8.650 -30.725 19.700 1.00 26.82 102 PRO G N 1
ATOM 6110 C CA . PRO G 1 121 ? -8.701 -29.756 20.801 1.00 27.86 102 PRO G CA 1
ATOM 6111 C C . PRO G 1 121 ? -9.660 -30.252 21.873 1.00 28.99 102 PRO G C 1
ATOM 6112 O O . PRO G 1 121 ? -10.552 -31.040 21.557 1.00 32.32 102 PRO G O 1
ATOM 6116 N N . GLN G 1 122 ? -9.428 -29.870 23.124 1.00 30.03 103 GLN G N 1
ATOM 6117 C CA . GLN G 1 122 ? -10.324 -30.228 24.227 1.00 32.53 103 GLN G CA 1
ATOM 6118 C C . GLN G 1 122 ? -11.061 -28.985 24.662 1.00 28.82 103 GLN G C 1
ATOM 6119 O O . GLN G 1 122 ? -10.576 -28.184 25.466 1.00 31.08 103 GLN G O 1
ATOM 6125 N N . ILE G 1 123 ? -12.203 -28.791 24.025 1.00 26.18 104 ILE G N 1
ATOM 6126 C CA . ILE G 1 123 ? -13.025 -27.614 24.198 1.00 30.66 104 ILE G CA 1
ATOM 6127 C C . ILE G 1 123 ? -14.457 -28.063 24.428 1.00 34.15 104 ILE G C 1
ATOM 6128 O O . ILE G 1 123 ? -14.932 -28.956 23.741 1.00 34.53 104 ILE G O 1
ATOM 6133 N N . ALA G 1 124 ? -15.125 -27.477 25.421 1.00 27.86 105 ALA G N 1
ATOM 6134 C CA . ALA G 1 124 ? -16.492 -27.836 25.727 1.00 32.13 105 ALA G CA 1
ATOM 6135 C C . ALA G 1 124 ? -17.441 -26.735 25.293 1.00 36.41 105 ALA G C 1
ATOM 6136 O O . ALA G 1 124 ? -17.043 -25.567 25.173 1.00 28.11 105 ALA G O 1
ATOM 6138 N N . VAL G 1 125 ? -18.695 -27.128 25.066 1.00 26.07 106 VAL G N 1
ATOM 6139 C CA . VAL G 1 125 ? -19.779 -26.183 24.798 1.00 21.85 106 VAL G CA 1
ATOM 6140 C C . VAL G 1 125 ? -20.640 -26.142 26.042 1.00 30.24 106 VAL G C 1
ATOM 6141 O O . VAL G 1 125 ? -21.146 -27.174 26.502 1.00 32.25 106 VAL G O 1
ATOM 6145 N N . VAL G 1 126 ? -20.797 -24.951 26.591 1.00 26.98 107 VAL G N 1
ATOM 6146 C CA . VAL G 1 126 ? -21.590 -24.769 27.803 1.00 26.52 107 VAL G CA 1
ATOM 6147 C C . VAL G 1 126 ? -22.835 -23.998 27.387 1.00 25.84 107 VAL G C 1
ATOM 6148 O O . VAL G 1 126 ? -22.723 -23.005 26.667 1.00 29.93 107 VAL G O 1
ATOM 6152 N N . THR G 1 127 ? -24.007 -24.483 27.794 1.00 29.94 108 THR G N 1
ATOM 6153 C CA . THR G 1 127 ? -25.282 -23.811 27.478 1.00 31.90 108 THR G CA 1
ATOM 6154 C C . THR G 1 127 ? -25.891 -23.239 28.760 1.00 27.82 108 THR G C 1
ATOM 6155 O O . THR G 1 127 ? -25.571 -23.710 29.853 1.00 34.20 108 THR G O 1
ATOM 6159 N N . HIS G 1 128 ? -26.784 -22.250 28.622 1.00 27.53 109 HIS G N 1
ATOM 6160 C CA . HIS G 1 128 ? -27.295 -21.478 29.754 1.00 33.43 109 HIS G CA 1
ATOM 6161 C C . HIS G 1 128 ? -28.139 -22.298 30.751 1.00 40.17 109 HIS G C 1
ATOM 6162 O O . HIS G 1 128 ? -28.404 -21.833 31.867 1.00 31.38 109 HIS G O 1
ATOM 6169 N N . ASP G 1 129 ? -28.582 -23.489 30.360 1.00 37.43 110 ASP G N 1
ATOM 6170 C CA . ASP G 1 129 ? -29.271 -24.381 31.307 1.00 36.20 110 ASP G CA 1
ATOM 6171 C C . ASP G 1 129 ? -28.314 -25.232 32.148 1.00 45.73 110 ASP G C 1
ATOM 6172 O O . ASP G 1 129 ? -28.758 -26.098 32.909 1.00 42.82 110 ASP G O 1
ATOM 6177 N N . GLY G 1 130 ? -27.009 -24.999 32.008 1.00 40.27 111 GLY G N 1
ATOM 6178 C CA . GLY G 1 130 ? -26.004 -25.749 32.755 1.00 37.80 111 GLY G CA 1
ATOM 6179 C C . GLY G 1 130 ? -25.514 -26.995 32.020 1.00 35.24 111 GLY G C 1
ATOM 6180 O O . GLY G 1 130 ? -24.710 -27.771 32.530 1.00 36.47 111 GLY G O 1
ATOM 6181 N N . SER G 1 131 ? -26.007 -27.182 30.810 1.00 32.88 112 SER G N 1
ATOM 6182 C CA . SER G 1 131 ? -25.627 -28.300 29.973 1.00 31.43 112 SER G CA 1
ATOM 6183 C C . SER G 1 131 ? -24.201 -28.121 29.421 1.00 34.96 112 SER G C 1
ATOM 6184 O O . SER G 1 131 ? -23.830 -27.023 29.005 1.00 32.33 112 SER G O 1
ATOM 6187 N N . VAL G 1 132 ? -23.429 -29.207 29.424 1.00 27.27 113 VAL G N 1
ATOM 6188 C CA . VAL G 1 132 ? -22.093 -29.245 28.840 1.00 29.30 113 VAL G CA 1
ATOM 6189 C C . VAL G 1 132 ? -21.998 -30.379 27.850 1.00 31.60 113 VAL G C 1
ATOM 6190 O O . VAL G 1 132 ? -22.407 -31.502 28.148 1.00 32.27 113 VAL G O 1
ATOM 6194 N N . MET G 1 133 ? -21.472 -30.087 26.666 1.00 27.48 114 MET G N 1
ATOM 6195 C CA . MET G 1 133 ? -21.161 -31.137 25.717 1.00 24.00 114 MET G CA 1
ATOM 6196 C C . MET G 1 133 ? -19.680 -31.065 25.382 1.00 27.04 114 MET G C 1
ATOM 6197 O O . MET G 1 133 ? -19.122 -29.982 25.156 1.00 27.84 114 MET G O 1
ATOM 6202 N N . PHE G 1 134 ? -19.056 -32.232 25.343 1.00 28.65 115 PHE G N 1
ATOM 6203 C CA . PHE G 1 134 ? -17.606 -32.350 25.224 1.00 30.51 115 PHE G CA 1
ATOM 6204 C C . PHE G 1 134 ? -17.321 -33.539 24.320 1.00 29.86 115 PHE G C 1
ATOM 6205 O O . PHE G 1 134 ? -17.726 -34.665 24.621 1.00 31.17 115 PHE G O 1
ATOM 6213 N N . ILE G 1 135 ? -16.671 -33.290 23.188 1.00 23.74 116 ILE G N 1
ATOM 6214 C CA . ILE G 1 135 ? -16.481 -34.337 22.193 1.00 28.63 116 ILE G CA 1
ATOM 6215 C C . ILE G 1 135 ? -15.033 -34.465 21.704 1.00 29.14 116 ILE G C 1
ATOM 6216 O O . ILE G 1 135 ? -14.693 -33.983 20.615 1.00 29.70 116 ILE G O 1
ATOM 6221 N N . PRO G 1 136 ? -14.169 -35.089 22.514 1.00 31.72 117 PRO G N 1
ATOM 6222 C CA . PRO G 1 136 ? -12.775 -35.301 22.103 1.00 35.81 117 PRO G CA 1
ATOM 6223 C C . PRO G 1 136 ? -12.623 -36.445 21.112 1.00 29.74 117 PRO G C 1
ATOM 6224 O O . PRO G 1 136 ? -13.299 -37.465 21.247 1.00 34.22 117 PRO G O 1
ATOM 6228 N N . ALA G 1 137 ? -11.778 -36.257 20.109 1.00 25.47 118 ALA G N 1
ATOM 6229 C CA . ALA G 1 137 ? -11.341 -37.358 19.261 1.00 26.20 118 ALA G CA 1
ATOM 6230 C C . ALA G 1 137 ? -10.243 -38.151 19.980 1.00 29.97 118 ALA G C 1
ATOM 6231 O O . ALA G 1 137 ? -9.366 -37.557 20.598 1.00 27.34 118 ALA G O 1
ATOM 6233 N N . GLN G 1 138 ? -10.263 -39.477 19.888 1.00 24.50 119 GLN G N 1
ATOM 6234 C CA . GLN G 1 138 ? -9.310 -40.277 20.667 1.00 31.97 119 GLN G CA 1
ATOM 6235 C C . GLN G 1 138 ? -8.789 -41.502 19.922 1.00 32.93 119 GLN G C 1
ATOM 6236 O O . GLN G 1 138 ? -9.451 -42.022 19.022 1.00 31.13 119 GLN G O 1
ATOM 6242 N N . ARG G 1 139 ? -7.569 -41.912 20.255 1.00 29.98 120 ARG G N 1
ATOM 6243 C CA . ARG G 1 139 ? -7.048 -43.197 19.809 1.00 27.21 120 ARG G CA 1
ATOM 6244 C C . ARG G 1 139 ? -6.916 -44.093 21.043 1.00 33.58 120 ARG G C 1
ATOM 6245 O O . ARG G 1 139 ? -6.222 -43.751 22.004 1.00 33.98 120 ARG G O 1
ATOM 6253 N N . LEU G 1 140 ? -7.599 -45.235 21.008 1.00 34.83 121 LEU G N 1
ATOM 6254 C CA . LEU G 1 140 ? -7.648 -46.161 22.137 1.00 32.51 121 LEU G CA 1
ATOM 6255 C C . LEU G 1 140 ? -7.014 -47.494 21.752 1.00 31.93 121 LEU G C 1
ATOM 6256 O O . LEU G 1 140 ? -7.344 -48.058 20.708 1.00 36.78 121 LEU G O 1
ATOM 6261 N N . SER G 1 141 ? -6.094 -47.979 22.587 1.00 33.37 122 SER G N 1
ATOM 6262 C CA . SER G 1 141 ? -5.575 -49.346 22.499 1.00 32.88 122 SER G CA 1
ATOM 6263 C C . SER G 1 141 ? -6.250 -50.178 23.569 1.00 31.00 122 SER G C 1
ATOM 6264 O O . SER G 1 141 ? -6.216 -49.808 24.737 1.00 33.24 122 SER G O 1
ATOM 6267 N N . PHE G 1 142 ? -6.846 -51.305 23.201 1.00 38.18 123 PHE G N 1
ATOM 6268 C CA . PHE G 1 142 ? -7.515 -52.117 24.206 1.00 33.77 123 PHE G CA 1
ATOM 6269 C C . PHE G 1 142 ? -7.383 -53.618 23.931 1.00 35.98 123 PHE G C 1
ATOM 6270 O O . PHE G 1 142 ? -6.994 -54.031 22.840 1.00 33.91 123 PHE G O 1
ATOM 6278 N N . MET G 1 143 ? -7.732 -54.417 24.935 1.00 37.64 124 MET G N 1
ATOM 6279 C CA . MET G 1 143 ? -7.537 -55.862 24.899 1.00 32.12 124 MET G CA 1
ATOM 6280 C C . MET G 1 143 ? -8.524 -56.522 23.955 1.00 37.09 124 MET G C 1
ATOM 6281 O O . MET G 1 143 ? -9.739 -56.396 24.125 1.00 37.98 124 MET G O 1
ATOM 6286 N N . CYS G 1 144 ? -7.996 -57.217 22.956 1.00 40.73 125 CYS G N 1
ATOM 6287 C CA . CYS G 1 144 ? -8.823 -57.949 22.012 1.00 39.63 125 CYS G CA 1
ATOM 6288 C C . CYS G 1 144 ? -8.036 -58.994 21.236 1.00 42.74 125 CYS G C 1
ATOM 6289 O O . CYS G 1 144 ? -7.050 -58.678 20.575 1.00 40.74 125 CYS G O 1
ATOM 6292 N N . ASP G 1 145 ? -8.483 -60.240 21.344 1.00 46.54 126 ASP G N 1
ATOM 6293 C CA . ASP G 1 145 ? -8.007 -61.342 20.520 1.00 49.42 126 ASP G CA 1
ATOM 6294 C C . ASP G 1 145 ? -8.687 -61.246 19.158 1.00 52.92 126 ASP G C 1
ATOM 6295 O O . ASP G 1 145 ? -9.894 -61.468 19.048 1.00 56.26 126 ASP G O 1
ATOM 6300 N N . PRO G 1 146 ? -7.917 -60.912 18.115 1.00 54.33 127 PRO G N 1
ATOM 6301 C CA . PRO G 1 146 ? -8.474 -60.678 16.781 1.00 54.77 127 PRO G CA 1
ATOM 6302 C C . PRO G 1 146 ? -8.596 -61.939 15.925 1.00 54.73 127 PRO G C 1
ATOM 6303 O O . PRO G 1 146 ? -8.787 -61.818 14.721 1.00 57.90 127 PRO G O 1
ATOM 6307 N N . THR G 1 147 ? -8.449 -63.116 16.525 1.00 56.55 128 THR G N 1
ATOM 6308 C CA . THR G 1 147 ? -8.572 -64.376 15.792 1.00 51.97 128 THR G CA 1
ATOM 6309 C C . THR G 1 147 ? -9.897 -64.474 15.028 1.00 56.48 128 THR G C 1
ATOM 6310 O O . THR G 1 147 ? -10.978 -64.333 15.610 1.00 58.65 128 THR G O 1
ATOM 6314 N N . GLY G 1 148 ? -9.817 -64.698 13.720 1.00 53.32 129 GLY G N 1
ATOM 6315 C CA . GLY G 1 148 ? -11.025 -64.808 12.921 1.00 52.09 129 GLY G CA 1
ATOM 6316 C C . GLY G 1 148 ? -11.330 -63.547 12.139 1.00 53.57 129 GLY G C 1
ATOM 6317 O O . GLY G 1 148 ? -12.308 -63.491 11.393 1.00 54.39 129 GLY G O 1
ATOM 6318 N N . VAL G 1 149 ? -10.493 -62.528 12.304 1.00 55.74 130 VAL G N 1
ATOM 6319 C CA . VAL G 1 149 ? -10.713 -61.265 11.609 1.00 50.66 130 VAL G CA 1
ATOM 6320 C C . VAL G 1 149 ? -10.548 -61.487 10.113 1.00 50.46 130 VAL G C 1
ATOM 6321 O O . VAL G 1 149 ? -11.206 -60.838 9.300 1.00 47.75 130 VAL G O 1
ATOM 6325 N N . ASP G 1 150 ? -9.710 -62.452 9.752 1.00 56.25 131 ASP G N 1
ATOM 6326 C CA . ASP G 1 150 ? -9.447 -62.733 8.349 1.00 61.27 131 ASP G CA 1
ATOM 6327 C C . ASP G 1 150 ? -10.431 -63.762 7.787 1.00 63.63 131 ASP G C 1
ATOM 6328 O O . ASP G 1 150 ? -10.147 -64.421 6.788 1.00 63.04 131 ASP G O 1
ATOM 6333 N N . SER G 1 151 ? -11.583 -63.905 8.442 1.00 61.86 132 SER G N 1
ATOM 6334 C CA . SER G 1 151 ? -12.632 -64.806 7.958 1.00 61.12 132 SER G CA 1
ATOM 6335 C C . SER G 1 151 ? -13.907 -64.050 7.579 1.00 62.89 132 SER G C 1
ATOM 6336 O O . SER G 1 151 ? -14.031 -62.852 7.834 1.00 61.54 132 SER G O 1
ATOM 6339 N N . GLU G 1 152 ? -14.854 -64.756 6.969 1.00 60.88 133 GLU G N 1
ATOM 6340 C CA . GLU G 1 152 ? -16.111 -64.146 6.548 1.00 60.41 133 GLU G CA 1
ATOM 6341 C C . GLU G 1 152 ? -16.971 -63.820 7.765 1.00 58.67 133 GLU G C 1
ATOM 6342 O O . GLU G 1 152 ? -17.706 -62.834 7.786 1.00 61.99 133 GLU G O 1
ATOM 6348 N N . GLU G 1 153 ? -16.878 -64.694 8.760 1.00 57.00 134 GLU G N 1
ATOM 6349 C CA . GLU G 1 153 ? -17.562 -64.550 10.040 1.00 59.22 134 GLU G CA 1
ATOM 6350 C C . GLU G 1 153 ? -17.057 -63.336 10.822 1.00 58.25 134 GLU G C 1
ATOM 6351 O O . GLU G 1 153 ? -17.804 -62.701 11.567 1.00 58.25 134 GLU G O 1
ATOM 6357 N N . GLY G 1 154 ? -15.772 -63.040 10.671 1.00 54.59 135 GLY G N 1
ATOM 6358 C CA . GLY G 1 154 ? -15.136 -61.944 11.381 1.00 51.85 135 GLY G CA 1
ATOM 6359 C C . GLY G 1 154 ? -14.848 -62.209 12.845 1.00 50.14 135 GLY G C 1
ATOM 6360 O O . GLY G 1 154 ? -14.756 -63.363 13.269 1.00 45.06 135 GLY G O 1
ATOM 6361 N N . VAL G 1 155 ? -14.711 -61.135 13.620 1.00 52.98 136 VAL G N 1
ATOM 6362 C CA . VAL G 1 155 ? -14.346 -61.243 15.030 1.00 45.67 136 VAL G CA 1
ATOM 6363 C C . VAL G 1 155 ? -15.064 -60.143 15.816 1.00 41.69 136 VAL G C 1
ATOM 6364 O O . VAL G 1 155 ? -15.361 -59.079 15.270 1.00 44.97 136 VAL G O 1
ATOM 6368 N N . THR G 1 156 ? -15.360 -60.402 17.087 1.00 43.04 137 THR G N 1
ATOM 6369 C CA . THR G 1 156 ? -16.009 -59.417 17.952 1.00 47.61 137 THR G CA 1
ATOM 6370 C C . THR G 1 156 ? -15.063 -58.910 19.041 1.00 51.48 137 THR G C 1
ATOM 6371 O O . THR G 1 156 ? -14.456 -59.705 19.758 1.00 51.33 137 THR G O 1
ATOM 6375 N N . CYS G 1 157 ? -14.961 -57.591 19.176 1.00 45.10 138 CYS G N 1
ATOM 6376 C CA . CYS G 1 157 ? -14.202 -56.978 20.264 1.00 48.32 138 CYS G CA 1
ATOM 6377 C C . CYS G 1 157 ? -15.138 -56.191 21.164 1.00 47.24 138 CYS G C 1
ATOM 6378 O O . CYS G 1 157 ? -16.181 -55.716 20.715 1.00 53.27 138 CYS G O 1
ATOM 6381 N N . ALA G 1 158 ? -14.781 -56.059 22.433 1.00 40.81 139 ALA G N 1
ATOM 6382 C CA . ALA G 1 158 ? -15.602 -55.285 23.346 1.00 41.25 139 ALA G CA 1
ATOM 6383 C C . ALA G 1 158 ? -14.761 -54.536 24.368 1.00 43.01 139 ALA G C 1
ATOM 6384 O O . ALA G 1 158 ? -13.730 -55.025 24.843 1.00 41.20 139 ALA G O 1
ATOM 6386 N N . VAL G 1 159 ? -15.192 -53.327 24.686 1.00 38.16 140 VAL G N 1
ATOM 6387 C CA . VAL G 1 159 ? -14.573 -52.577 25.763 1.00 31.60 140 VAL G CA 1
ATOM 6388 C C . VAL G 1 159 ? -15.632 -51.753 26.483 1.00 34.42 140 VAL G C 1
ATOM 6389 O O . VAL G 1 159 ? -16.444 -51.080 25.850 1.00 38.45 140 VAL G O 1
ATOM 6393 N N . LYS G 1 160 ? -15.629 -51.842 27.812 1.00 35.02 141 LYS G N 1
ATOM 6394 C CA . LYS G 1 160 ? -16.614 -51.162 28.651 1.00 44.04 141 LYS G CA 1
ATOM 6395 C C . LYS G 1 160 ? -16.113 -49.808 29.112 1.00 38.39 141 LYS G C 1
ATOM 6396 O O . LYS G 1 160 ? -14.919 -49.657 29.413 1.00 34.93 141 LYS G O 1
ATOM 6402 N N . PHE G 1 161 ? -17.026 -48.837 29.174 1.00 28.53 142 PHE G N 1
ATOM 6403 C CA . PHE G 1 161 ? -16.739 -47.502 29.713 1.00 25.43 142 PHE G CA 1
ATOM 6404 C C . PHE G 1 161 ? -17.595 -47.223 30.924 1.00 29.41 142 PHE G C 1
ATOM 6405 O O . PHE G 1 161 ? -18.795 -47.477 30.896 1.00 33.81 142 PHE G O 1
ATOM 6413 N N . GLY G 1 162 ? -17.012 -46.659 31.972 1.00 30.05 143 GLY G N 1
ATOM 6414 C CA . GLY G 1 162 ? -17.794 -46.323 33.142 1.00 29.69 143 GLY G CA 1
ATOM 6415 C C . GLY G 1 162 ? -16.995 -45.417 34.020 1.00 33.19 143 GLY G C 1
ATOM 6416 O O . GLY G 1 162 ? -15.811 -45.212 33.786 1.00 35.66 143 GLY G O 1
ATOM 6417 N N . SER G 1 163 ? -17.645 -44.851 35.017 1.00 35.74 144 SER G N 1
ATOM 6418 C CA . SER G 1 163 ? -16.948 -44.046 36.010 1.00 37.47 144 SER G CA 1
ATOM 6419 C C . SER G 1 163 ? -15.938 -44.881 36.790 1.00 39.71 144 SER G C 1
ATOM 6420 O O . SER G 1 163 ? -16.218 -46.028 37.159 1.00 35.31 144 SER G O 1
ATOM 6423 N N . TRP G 1 164 ? -14.770 -44.302 37.045 1.00 32.86 145 TRP G N 1
ATOM 6424 C CA . TRP G 1 164 ? -13.735 -44.997 37.800 1.00 34.05 145 TRP G CA 1
ATOM 6425 C C . TRP G 1 164 ? -14.050 -45.067 39.286 1.00 36.61 145 TRP G C 1
ATOM 6426 O O . TRP G 1 164 ? -13.718 -46.063 39.927 1.00 34.56 145 TRP G O 1
ATOM 6437 N N . VAL G 1 165 ? -14.697 -44.037 39.837 1.00 37.47 146 VAL G N 1
ATOM 6438 C CA . VAL G 1 165 ? -14.943 -44.007 41.278 1.00 36.01 146 VAL G CA 1
ATOM 6439 C C . VAL G 1 165 ? -16.405 -43.764 41.697 1.00 45.14 146 VAL G C 1
ATOM 6440 O O . VAL G 1 165 ? -16.754 -43.982 42.849 1.00 45.42 146 VAL G O 1
ATOM 6444 N N . TYR G 1 166 ? -17.277 -43.363 40.781 1.00 37.59 147 TYR G N 1
ATOM 6445 C CA . TYR G 1 166 ? -18.657 -43.051 41.180 1.00 35.98 147 TYR G CA 1
ATOM 6446 C C . TYR G 1 166 ? -19.614 -44.186 40.879 1.00 31.66 147 TYR G C 1
ATOM 6447 O O . TYR G 1 166 ? -19.615 -44.734 39.773 1.00 39.40 147 TYR G O 1
ATOM 6456 N N . SER G 1 167 ? -20.463 -44.504 41.859 1.00 37.83 148 SER G N 1
ATOM 6457 C CA . SER G 1 167 ? -21.532 -45.490 41.663 1.00 41.05 148 SER G CA 1
ATOM 6458 C C . SER G 1 167 ? -22.666 -44.886 40.856 1.00 39.38 148 SER G C 1
ATOM 6459 O O . SER G 1 167 ? -22.733 -43.667 40.682 1.00 39.81 148 SER G O 1
ATOM 6462 N N . GLY G 1 168 ? -23.594 -45.736 40.431 1.00 39.02 149 GLY G N 1
ATOM 6463 C CA . GLY G 1 168 ? -24.734 -45.305 39.644 1.00 45.47 149 GLY G CA 1
ATOM 6464 C C . GLY G 1 168 ? -25.682 -44.376 40.376 1.00 47.39 149 GLY G C 1
ATOM 6465 O O . GLY G 1 168 ? -26.511 -43.722 39.758 1.00 46.34 149 GLY G O 1
ATOM 6466 N N . PHE G 1 169 ? -25.546 -44.310 41.693 1.00 46.42 150 PHE G N 1
ATOM 6467 C CA . PHE G 1 169 ? -26.323 -43.387 42.502 1.00 49.04 150 PHE G CA 1
ATOM 6468 C C . PHE G 1 169 ? -25.723 -41.982 42.471 1.00 45.05 150 PHE G C 1
ATOM 6469 O O . PHE G 1 169 ? -26.318 -41.035 42.974 1.00 45.64 150 PHE G O 1
ATOM 6477 N N . GLU G 1 170 ? -24.552 -41.835 41.868 1.00 40.78 151 GLU G N 1
ATOM 6478 C CA . GLU G 1 170 ? -23.906 -40.529 41.841 1.00 39.53 151 GLU G CA 1
ATOM 6479 C C . GLU G 1 170 ? -23.728 -40.076 40.396 1.00 38.29 151 GLU G C 1
ATOM 6480 O O . GLU G 1 170 ? -23.970 -38.921 40.054 1.00 37.72 151 GLU G O 1
ATOM 6486 N N . ILE G 1 171 ? -23.292 -41.004 39.557 1.00 34.42 152 ILE G N 1
ATOM 6487 C CA . ILE G 1 171 ? -23.249 -40.789 38.122 1.00 34.67 152 ILE G CA 1
ATOM 6488 C C . ILE G 1 171 ? -24.068 -41.875 37.442 1.00 31.71 152 ILE G C 1
ATOM 6489 O O . ILE G 1 171 ? -23.729 -43.055 37.504 1.00 35.89 152 ILE G O 1
ATOM 6494 N N . ASP G 1 172 ? -25.189 -41.481 36.846 1.00 32.40 153 ASP G N 1
ATOM 6495 C CA . ASP G 1 172 ? -25.941 -42.385 35.988 1.00 40.90 153 ASP G CA 1
ATOM 6496 C C . ASP G 1 172 ? -25.395 -42.255 34.566 1.00 42.40 153 ASP G C 1
ATOM 6497 O O . ASP G 1 172 ? -25.211 -41.150 34.080 1.00 50.90 153 ASP G O 1
ATOM 6502 N N . LEU G 1 173 ? -25.063 -43.377 33.939 1.00 45.69 154 LEU G N 1
ATOM 6503 C CA . LEU G 1 173 ? -24.582 -43.400 32.549 1.00 41.94 154 LEU G CA 1
ATOM 6504 C C . LEU G 1 173 ? -25.662 -43.858 31.604 1.00 45.10 154 LEU G C 1
ATOM 6505 O O . LEU G 1 173 ? -26.326 -44.846 31.886 1.00 47.79 154 LEU G O 1
ATOM 6510 N N . LYS G 1 174 ? -25.828 -43.176 30.476 1.00 43.46 155 LYS G N 1
ATOM 6511 C CA . LYS G 1 174 ? -26.783 -43.623 29.473 1.00 50.80 155 LYS G CA 1
ATOM 6512 C C . LYS G 1 174 ? -26.311 -43.317 28.058 1.00 51.95 155 LYS G C 1
ATOM 6513 O O . LYS G 1 174 ? -25.371 -42.547 27.866 1.00 47.06 155 LYS G O 1
ATOM 6519 N N . THR G 1 175 ? -26.956 -43.940 27.076 1.00 51.42 156 THR G N 1
ATOM 6520 C CA . THR G 1 175 ? -26.754 -43.580 25.674 1.00 49.20 156 THR G CA 1
ATOM 6521 C C . THR G 1 175 ? -28.051 -43.024 25.087 1.00 50.64 156 THR G C 1
ATOM 6522 O O . THR G 1 175 ? -29.129 -43.263 25.628 1.00 53.59 156 THR G O 1
ATOM 6526 N N . ASP G 1 176 ? -27.944 -42.292 23.978 1.00 50.69 157 ASP G N 1
ATOM 6527 C CA . ASP G 1 176 ? -29.115 -41.789 23.258 1.00 52.59 157 ASP G CA 1
ATOM 6528 C C . ASP G 1 176 ? -29.579 -42.830 22.258 1.00 52.03 157 ASP G C 1
ATOM 6529 O O . ASP G 1 176 ? -30.751 -42.878 21.891 1.00 54.27 157 ASP G O 1
ATOM 6534 N N . THR G 1 177 ? -28.642 -43.663 21.819 1.00 45.99 158 THR G N 1
ATOM 6535 C CA . THR G 1 177 ? -28.933 -44.726 20.867 1.00 43.78 158 THR G CA 1
ATOM 6536 C C . THR G 1 177 ? -27.988 -45.886 21.140 1.00 40.71 158 THR G C 1
ATOM 6537 O O . THR G 1 177 ? -26.893 -45.686 21.666 1.00 37.24 158 THR G O 1
ATOM 6541 N N . ASP G 1 178 ? -28.401 -47.098 20.788 1.00 39.79 159 ASP G N 1
ATOM 6542 C CA . ASP G 1 178 ? -27.544 -48.262 20.973 1.00 42.34 159 ASP G CA 1
ATOM 6543 C C . ASP G 1 178 ? -26.682 -48.515 19.745 1.00 41.36 159 ASP G C 1
ATOM 6544 O O . ASP G 1 178 ? -25.846 -49.423 19.735 1.00 43.29 159 ASP G O 1
ATOM 6549 N N . GLN G 1 179 ? -26.856 -47.691 18.722 1.00 40.68 160 GLN G N 1
ATOM 6550 C CA . GLN G 1 179 ? -26.062 -47.841 17.506 1.00 41.43 160 GLN G CA 1
ATOM 6551 C C . GLN G 1 179 ? -24.868 -46.891 17.497 1.00 39.54 160 GLN G C 1
ATOM 6552 O O . GLN G 1 179 ? -25.021 -45.673 17.648 1.00 39.42 160 GLN G O 1
ATOM 6558 N N . VAL G 1 180 ? -23.674 -47.451 17.374 1.00 40.04 161 VAL G N 1
ATOM 6559 C CA . VAL G 1 180 ? -22.499 -46.616 17.145 1.00 41.26 161 VAL G CA 1
ATOM 6560 C C . VAL G 1 180 ? -22.696 -45.895 15.815 1.00 38.99 161 VAL G C 1
ATOM 6561 O O . VAL G 1 180 ? -23.133 -46.506 14.837 1.00 34.37 161 VAL G O 1
ATOM 6565 N N . ASP G 1 181 ? -22.414 -44.596 15.786 1.00 34.77 162 ASP G N 1
ATOM 6566 C CA . ASP G 1 181 ? -22.483 -43.830 14.550 1.00 37.35 162 ASP G CA 1
ATOM 6567 C C . ASP G 1 181 ? -21.356 -44.232 13.588 1.00 36.59 162 ASP G C 1
ATOM 6568 O O . ASP G 1 181 ? -20.169 -44.005 13.865 1.00 32.65 162 ASP G O 1
ATOM 6573 N N . LEU G 1 182 ? -21.728 -44.811 12.453 1.00 31.52 163 LEU G N 1
ATOM 6574 C CA . LEU G 1 182 ? -20.742 -45.285 11.477 1.00 31.65 163 LEU G CA 1
ATOM 6575 C C . LEU G 1 182 ? -20.663 -44.449 10.216 1.00 38.06 163 LEU G C 1
ATOM 6576 O O . LEU G 1 182 ? -19.957 -44.818 9.276 1.00 35.79 163 LEU G O 1
ATOM 6581 N N . SER G 1 183 ? -21.362 -43.318 10.189 1.00 37.92 164 SER G N 1
ATOM 6582 C CA . SER G 1 183 ? -21.460 -42.547 8.954 1.00 38.28 164 SER G CA 1
ATOM 6583 C C . SER G 1 183 ? -20.128 -41.923 8.530 1.00 46.76 164 SER G C 1
ATOM 6584 O O . SER G 1 183 ? -19.975 -41.524 7.373 1.00 43.69 164 SER G O 1
ATOM 6587 N N . SER G 1 184 ? -19.163 -41.853 9.449 1.00 37.34 165 SER G N 1
ATOM 6588 C CA . SER G 1 184 ? -17.851 -41.289 9.124 1.00 39.43 165 SER G CA 1
ATOM 6589 C C . SER G 1 184 ? -16.752 -42.339 9.113 1.00 39.95 165 SER G C 1
ATOM 6590 O O . SER G 1 184 ? -15.569 -42.007 9.070 1.00 36.60 165 SER G O 1
ATOM 6593 N N . TYR G 1 185 ? -17.134 -43.606 9.175 1.00 36.41 166 TYR G N 1
ATOM 6594 C CA . TYR G 1 185 ? -16.137 -44.653 9.154 1.00 36.81 166 TYR G CA 1
ATOM 6595 C C . TYR G 1 185 ? -15.371 -44.559 7.835 1.00 38.39 166 TYR G C 1
ATOM 6596 O O . TYR G 1 185 ? -15.975 -44.400 6.768 1.00 37.17 166 TYR G O 1
ATOM 6605 N N . TYR G 1 186 ? -14.043 -44.628 7.918 1.00 32.38 167 TYR G N 1
ATOM 6606 C CA . TYR G 1 186 ? -13.169 -44.394 6.756 1.00 27.02 167 TYR G CA 1
ATOM 6607 C C . TYR G 1 186 ? -13.537 -45.311 5.576 1.00 33.76 167 TYR G C 1
ATOM 6608 O O . TYR G 1 186 ? -13.556 -46.534 5.708 1.00 32.88 167 TYR G O 1
ATOM 6617 N N . ALA G 1 187 ? -13.840 -44.707 4.428 1.00 40.71 168 ALA G N 1
ATOM 6618 C CA . ALA G 1 187 ? -14.370 -45.454 3.281 1.00 40.70 168 ALA G CA 1
ATOM 6619 C C . ALA G 1 187 ? -13.382 -46.470 2.704 1.00 44.66 168 ALA G C 1
ATOM 6620 O O . ALA G 1 187 ? -13.811 -47.450 2.094 1.00 42.00 168 ALA G O 1
ATOM 6622 N N . SER G 1 188 ? -12.076 -46.229 2.852 1.00 43.21 169 SER G N 1
ATOM 6623 C CA . SER G 1 188 ? -11.067 -47.182 2.355 1.00 45.06 169 SER G CA 1
ATOM 6624 C C . SER G 1 188 ? -10.383 -47.950 3.485 1.00 46.04 169 SER G C 1
ATOM 6625 O O . SER G 1 188 ? -9.249 -48.410 3.340 1.00 41.28 169 SER G O 1
ATOM 6628 N N . SER G 1 189 ? -11.085 -48.106 4.601 1.00 41.07 170 SER G N 1
ATOM 6629 C CA . SER G 1 189 ? -10.562 -48.850 5.736 1.00 34.10 170 SER G CA 1
ATOM 6630 C C . SER G 1 189 ? -10.174 -50.277 5.350 1.00 35.50 170 SER G C 1
ATOM 6631 O O . SER G 1 189 ? -10.722 -50.863 4.407 1.00 39.67 170 SER G O 1
ATOM 6634 N N . LYS G 1 190 ? -9.204 -50.822 6.069 1.00 36.47 171 LYS G N 1
ATOM 6635 C CA . LYS G 1 190 ? -8.789 -52.201 5.882 1.00 46.05 171 LYS G CA 1
ATOM 6636 C C . LYS G 1 190 ? -9.875 -53.161 6.379 1.00 54.86 171 LYS G C 1
ATOM 6637 O O . LYS G 1 190 ? -9.901 -54.336 6.006 1.00 54.42 171 LYS G O 1
ATOM 6643 N N . TYR G 1 191 ? -10.794 -52.643 7.192 1.00 50.61 172 TYR G N 1
ATOM 6644 C CA . TYR G 1 191 ? -11.795 -53.481 7.839 1.00 43.44 172 TYR G CA 1
ATOM 6645 C C . TYR G 1 191 ? -13.204 -53.055 7.520 1.00 45.35 172 TYR G C 1
ATOM 6646 O O . TYR G 1 191 ? -13.480 -51.879 7.300 1.00 46.71 172 TYR G O 1
ATOM 6655 N N . GLU G 1 192 ? -14.088 -54.044 7.490 1.00 47.19 173 GLU G N 1
ATOM 6656 C CA . GLU G 1 192 ? -15.516 -53.829 7.316 1.00 45.66 173 GLU G CA 1
ATOM 6657 C C . GLU G 1 192 ? -16.205 -54.002 8.662 1.00 42.88 173 GLU G C 1
ATOM 6658 O O . GLU G 1 192 ? -15.967 -54.991 9.359 1.00 43.84 173 GLU G O 1
ATOM 6664 N N . ILE G 1 193 ? -17.036 -53.039 9.045 1.00 39.46 174 ILE G N 1
ATOM 6665 C CA . ILE G 1 193 ? -17.780 -53.152 10.303 1.00 38.89 174 ILE G CA 1
ATOM 6666 C C . ILE G 1 193 ? -19.048 -53.956 10.053 1.00 42.57 174 ILE G C 1
ATOM 6667 O O . ILE G 1 193 ? -19.859 -53.603 9.192 1.00 45.13 174 ILE G O 1
ATOM 6672 N N . LEU G 1 194 ? -19.194 -55.064 10.767 1.00 39.56 175 LEU G N 1
ATOM 6673 C CA . LEU G 1 194 ? -20.390 -55.891 10.628 1.00 46.24 175 LEU G CA 1
ATOM 6674 C C . LEU G 1 194 ? -21.488 -55.409 11.564 1.00 47.92 175 LEU G C 1
ATOM 6675 O O . LEU G 1 194 ? -22.671 -55.446 11.218 1.00 49.27 175 LEU G O 1
ATOM 6680 N N . SER G 1 195 ? -21.085 -54.967 12.752 1.00 40.49 176 SER G N 1
ATOM 6681 C CA . SER G 1 195 ? -21.988 -54.304 13.691 1.00 43.65 176 SER G CA 1
ATOM 6682 C C . SER G 1 195 ? -21.186 -53.553 14.739 1.00 45.03 176 SER G C 1
ATOM 6683 O O . SER G 1 195 ? -20.065 -53.949 15.077 1.00 41.23 176 SER G O 1
ATOM 6686 N N . ALA G 1 196 ? -21.769 -52.478 15.255 1.00 36.33 177 ALA G N 1
ATOM 6687 C CA . ALA G 1 196 ? -21.119 -51.691 16.279 1.00 39.39 177 ALA G CA 1
ATOM 6688 C C . ALA G 1 196 ? -22.186 -51.083 17.169 1.00 42.73 177 ALA G C 1
ATOM 6689 O O . ALA G 1 196 ? -22.979 -50.253 16.733 1.00 38.93 177 ALA G O 1
ATOM 6691 N N . THR G 1 197 ? -22.221 -51.533 18.419 1.00 40.23 178 THR G N 1
ATOM 6692 C CA . THR G 1 197 ? -23.223 -51.059 19.360 1.00 35.44 178 THR G CA 1
ATOM 6693 C C . THR G 1 197 ? -22.631 -50.542 20.657 1.00 35.82 178 THR G C 1
ATOM 6694 O O . THR G 1 197 ? -21.531 -50.940 21.087 1.00 40.34 178 THR G O 1
ATOM 6698 N N . GLN G 1 198 ? -23.385 -49.659 21.290 1.00 35.65 179 GLN G N 1
ATOM 6699 C CA . GLN G 1 198 ? -23.013 -49.084 22.570 1.00 34.96 179 GLN G CA 1
ATOM 6700 C C . GLN G 1 198 ? -24.184 -49.254 23.542 1.00 38.86 179 GLN G C 1
ATOM 6701 O O . GLN G 1 198 ? -25.204 -48.572 23.428 1.00 38.01 179 GLN G O 1
ATOM 6707 N N . THR G 1 199 ? -24.047 -50.174 24.490 1.00 36.19 180 THR G N 1
ATOM 6708 C CA . THR G 1 199 ? -25.204 -50.566 25.289 1.00 38.98 180 THR G CA 1
ATOM 6709 C C . THR G 1 199 ? -24.978 -50.356 26.783 1.00 42.16 180 THR G C 1
ATOM 6710 O O . THR G 1 199 ? -23.973 -50.797 27.343 1.00 38.24 180 THR G O 1
ATOM 6714 N N . ARG G 1 200 ? -25.915 -49.654 27.411 1.00 37.16 181 ARG G N 1
ATOM 6715 C CA . ARG G 1 200 ? -25.898 -49.448 28.846 1.00 43.83 181 ARG G CA 1
ATOM 6716 C C . ARG G 1 200 ? -26.091 -50.779 29.563 1.00 42.16 181 ARG G C 1
ATOM 6717 O O . ARG G 1 200 ? -27.007 -51.531 29.235 1.00 41.36 181 ARG G O 1
ATOM 6725 N N . GLN G 1 201 ? -25.225 -51.075 30.529 1.00 37.35 182 GLN G N 1
ATOM 6726 C CA . GLN G 1 201 ? -25.388 -52.288 31.306 1.00 42.58 182 GLN G CA 1
ATOM 6727 C C . GLN G 1 201 ? -25.426 -51.912 32.776 1.00 44.35 182 GLN G C 1
ATOM 6728 O O . GLN G 1 201 ? -24.624 -51.098 33.242 1.00 42.03 182 GLN G O 1
ATOM 6734 N N . VAL G 1 202 ? -26.327 -52.533 33.523 1.00 45.52 183 VAL G N 1
ATOM 6735 C CA . VAL G 1 202 ? -26.434 -52.251 34.945 1.00 45.62 183 VAL G CA 1
ATOM 6736 C C . VAL G 1 202 ? -26.029 -53.483 35.725 1.00 49.79 183 VAL G C 1
ATOM 6737 O O . VAL G 1 202 ? -26.473 -54.592 35.437 1.00 52.83 183 VAL G O 1
ATOM 6741 N N . GLN G 1 203 ? -25.189 -53.269 36.726 1.00 49.66 184 GLN G N 1
ATOM 6742 C CA . GLN G 1 203 ? -24.676 -54.342 37.550 1.00 48.19 184 GLN G CA 1
ATOM 6743 C C . GLN G 1 203 ? -25.034 -54.105 39.010 1.00 49.92 184 GLN G C 1
ATOM 6744 O O . GLN G 1 203 ? -24.826 -53.009 39.544 1.00 44.88 184 GLN G O 1
ATOM 6750 N N . HIS G 1 204 ? -25.582 -55.130 39.655 1.00 49.08 185 HIS G N 1
ATOM 6751 C CA . HIS G 1 204 ? -25.754 -55.083 41.100 1.00 54.96 185 HIS G CA 1
ATOM 6752 C C . HIS G 1 204 ? -24.879 -56.169 41.700 1.00 54.89 185 HIS G C 1
ATOM 6753 O O . HIS G 1 204 ? -24.807 -57.284 41.187 1.00 62.52 185 HIS G O 1
ATOM 6760 N N . TYR G 1 205 ? -24.240 -55.855 42.811 1.00 49.46 186 TYR G N 1
ATOM 6761 C CA . TYR G 1 205 ? -23.446 -56.861 43.493 1.00 48.12 186 TYR G CA 1
ATOM 6762 C C . TYR G 1 205 ? -24.179 -57.301 44.737 1.00 46.69 186 TYR G C 1
ATOM 6763 O O . TYR G 1 205 ? -24.904 -56.510 45.359 1.00 45.53 186 TYR G O 1
ATOM 6772 N N . SER G 1 206 ? -24.018 -58.584 45.057 1.00 52.10 187 SER G N 1
ATOM 6773 C CA . SER G 1 206 ? -24.765 -59.234 46.126 1.00 63.03 187 SER G CA 1
ATOM 6774 C C . SER G 1 206 ? -24.715 -58.439 47.421 1.00 59.72 187 SER G C 1
ATOM 6775 O O . SER G 1 206 ? -25.733 -58.245 48.084 1.00 58.22 187 SER G O 1
ATOM 6778 N N . CYS G 1 207 ? -23.525 -57.928 47.718 1.00 56.77 188 CYS G N 1
ATOM 6779 C CA . CYS G 1 207 ? -23.228 -57.208 48.947 1.00 52.06 188 CYS G CA 1
ATOM 6780 C C . CYS G 1 207 ? -23.880 -55.840 49.090 1.00 50.77 188 CYS G C 1
ATOM 6781 O O . CYS G 1 207 ? -23.971 -55.304 50.191 1.00 43.18 188 CYS G O 1
ATOM 6784 N N . CYS G 1 208 ? -24.228 -55.221 47.970 1.00 51.01 189 CYS G N 1
ATOM 6785 C CA . CYS G 1 208 ? -24.444 -53.777 47.980 1.00 55.91 189 CYS G CA 1
ATOM 6786 C C . CYS G 1 208 ? -25.651 -53.339 47.172 1.00 56.14 189 CYS G C 1
ATOM 6787 O O . CYS G 1 208 ? -25.906 -53.858 46.081 1.00 50.34 189 CYS G O 1
ATOM 6790 N N . PRO G 1 209 ? -26.405 -52.373 47.715 1.00 53.11 190 PRO G N 1
ATOM 6791 C CA . PRO G 1 209 ? -27.629 -51.916 47.058 1.00 48.76 190 PRO G CA 1
ATOM 6792 C C . PRO G 1 209 ? -27.374 -50.998 45.861 1.00 48.31 190 PRO G C 1
ATOM 6793 O O . PRO G 1 209 ? -28.175 -51.022 44.927 1.00 48.91 190 PRO G O 1
ATOM 6797 N N . GLU G 1 210 ? -26.282 -50.235 45.867 1.00 48.75 191 GLU G N 1
ATOM 6798 C CA . GLU G 1 210 ? -26.053 -49.259 44.802 1.00 46.47 191 GLU G CA 1
ATOM 6799 C C . GLU G 1 210 ? -25.627 -49.970 43.517 1.00 42.37 191 GLU G C 1
ATOM 6800 O O . GLU G 1 210 ? -24.847 -50.923 43.555 1.00 50.53 191 GLU G O 1
AT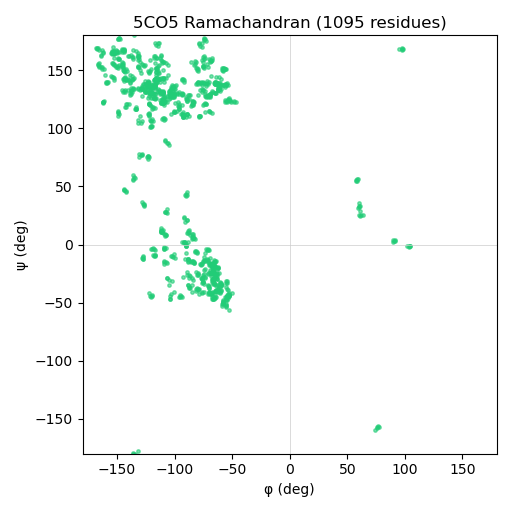OM 6806 N N . PRO G 1 211 ? -26.155 -49.518 42.373 1.00 43.22 192 PRO G N 1
ATOM 6807 C CA . PRO G 1 211 ? -25.825 -50.121 41.073 1.00 43.30 192 PRO G CA 1
ATOM 6808 C C . PRO G 1 211 ? -24.512 -49.606 40.494 1.00 43.80 192 PRO G C 1
ATOM 6809 O O . PRO G 1 211 ? -24.070 -48.514 40.858 1.00 37.34 192 PRO G O 1
ATOM 6813 N N . TYR G 1 212 ? -23.882 -50.398 39.631 1.00 35.61 193 TYR G N 1
ATOM 6814 C CA . TYR G 1 212 ? -22.704 -49.922 38.918 1.00 34.78 193 TYR G CA 1
ATOM 6815 C C . TYR G 1 212 ? -22.986 -50.034 37.430 1.00 38.16 193 TYR G C 1
ATOM 6816 O O . TYR G 1 212 ? -23.506 -51.041 36.945 1.00 38.24 193 TYR G O 1
ATOM 6825 N N . ILE G 1 213 ? -22.703 -48.948 36.729 1.00 40.08 194 ILE G N 1
ATOM 6826 C CA . ILE G 1 213 ? -23.135 -48.790 35.355 1.00 32.93 194 ILE G CA 1
ATOM 6827 C C . ILE G 1 213 ? -21.956 -48.634 34.411 1.00 37.40 194 ILE G C 1
ATOM 6828 O O . ILE G 1 213 ? -20.992 -47.932 34.712 1.00 43.60 194 ILE G O 1
ATOM 6833 N N . ASP G 1 214 ? -22.041 -49.298 33.271 1.00 39.32 195 ASP G N 1
ATOM 6834 C CA . ASP G 1 214 ? -21.079 -49.107 32.208 1.00 37.24 195 ASP G CA 1
ATOM 6835 C C . ASP G 1 214 ? -21.797 -49.038 30.862 1.00 41.09 195 ASP G C 1
ATOM 6836 O O . ASP G 1 214 ? -22.957 -49.441 30.747 1.00 40.95 195 ASP G O 1
ATOM 6841 N N . VAL G 1 215 ? -21.115 -48.501 29.858 1.00 35.87 196 VAL G N 1
ATOM 6842 C CA . VAL G 1 215 ? -21.594 -48.558 28.479 1.00 35.06 196 VAL G CA 1
ATOM 6843 C C . VAL G 1 215 ? -20.662 -49.518 27.745 1.00 40.23 196 VAL G C 1
ATOM 6844 O O . VAL G 1 215 ? -19.443 -49.336 27.745 1.00 37.68 196 VAL G O 1
ATOM 6848 N N . ASN G 1 216 ? -21.231 -50.573 27.179 1.00 35.21 197 ASN G N 1
ATOM 6849 C CA . ASN G 1 216 ? -20.443 -51.613 26.546 1.00 38.64 197 ASN G CA 1
ATOM 6850 C C . ASN G 1 216 ? -20.321 -51.350 25.048 1.00 38.00 197 ASN G C 1
ATOM 6851 O O . ASN G 1 216 ? -21.308 -51.429 24.316 1.00 37.43 197 ASN G O 1
ATOM 6856 N N . LEU G 1 217 ? -19.106 -51.036 24.601 1.00 36.52 198 LEU G N 1
ATOM 6857 C CA . LEU G 1 217 ? -18.832 -50.821 23.177 1.00 32.88 198 LEU G CA 1
ATOM 6858 C C . LEU G 1 217 ? -18.452 -52.149 22.535 1.00 36.38 198 LEU G C 1
ATOM 6859 O O . LEU G 1 217 ? -17.419 -52.731 22.856 1.00 37.58 198 LEU G O 1
ATOM 6864 N N . VAL G 1 218 ? -19.316 -52.640 21.655 1.00 36.85 199 VAL G N 1
ATOM 6865 C CA . VAL G 1 218 ? -19.133 -53.936 21.024 1.00 39.83 199 VAL G CA 1
ATOM 6866 C C . VAL G 1 218 ? -19.030 -53.780 19.510 1.00 43.43 199 VAL G C 1
ATOM 6867 O O . VAL G 1 218 ? -19.985 -53.357 18.842 1.00 44.22 199 VAL G O 1
ATOM 6871 N N . VAL G 1 219 ? -17.873 -54.137 18.964 1.00 45.28 200 VAL G N 1
ATOM 6872 C CA . VAL G 1 219 ? -17.646 -53.979 17.537 1.00 35.14 200 VAL G CA 1
ATOM 6873 C C . VAL G 1 219 ? -17.298 -55.318 16.910 1.00 41.61 200 VAL G C 1
ATOM 6874 O O . VAL G 1 219 ? -16.328 -55.968 17.309 1.00 38.95 200 VAL G O 1
ATOM 6878 N N . LYS G 1 220 ? -18.113 -55.732 15.943 1.00 36.63 201 LYS G N 1
ATOM 6879 C CA . LYS G 1 220 ? -17.856 -56.930 15.160 1.00 43.18 201 LYS G CA 1
ATOM 6880 C C . LYS G 1 220 ? -17.341 -56.517 13.782 1.00 42.70 201 LYS G C 1
ATOM 6881 O O . LYS G 1 220 ? -17.938 -55.676 13.124 1.00 39.87 201 LYS G O 1
ATOM 6887 N N . PHE G 1 221 ? -16.225 -57.090 13.350 1.00 42.62 202 PHE G N 1
ATOM 6888 C CA . PHE G 1 221 ? -15.600 -56.636 12.113 1.00 35.24 202 PHE G CA 1
ATOM 6889 C C . PHE G 1 221 ? -14.778 -57.740 11.456 1.00 39.72 202 PHE G C 1
ATOM 6890 O O . PHE G 1 221 ? -14.449 -58.744 12.090 1.00 40.23 202 PHE G O 1
ATOM 6898 N N . ARG G 1 222 ? -14.424 -57.532 10.191 1.00 34.97 203 ARG G N 1
ATOM 6899 C CA . ARG G 1 222 ? -13.596 -58.483 9.444 1.00 44.37 203 ARG G CA 1
ATOM 6900 C C . ARG G 1 222 ? -12.735 -57.734 8.440 1.00 40.67 203 ARG G C 1
ATOM 6901 O O . ARG G 1 222 ? -13.061 -56.608 8.060 1.00 38.32 203 ARG G O 1
ATOM 6909 N N . GLU G 1 223 ? -11.653 -58.364 7.993 1.00 40.84 204 GLU G N 1
ATOM 6910 C CA . GLU G 1 223 ? -10.847 -57.785 6.926 1.00 47.16 204 GLU G CA 1
ATOM 6911 C C . GLU G 1 223 ? -11.672 -57.646 5.669 1.00 47.87 204 GLU G C 1
ATOM 6912 O O . GLU G 1 223 ? -12.390 -58.571 5.301 1.00 48.95 204 GLU G O 1
ATOM 6918 N N . ARG G 1 224 ? -11.596 -56.488 5.020 1.00 52.36 205 ARG G N 1
ATOM 6919 C CA . ARG G 1 224 ? -12.357 -56.294 3.790 1.00 64.66 205 ARG G CA 1
ATOM 6920 C C . ARG G 1 224 ? -11.662 -56.939 2.593 1.00 64.18 205 ARG G C 1
ATOM 6921 O O . ARG G 1 224 ? -10.481 -56.710 2.350 1.00 65.03 205 ARG G O 1
ATOM 6929 N N . ARG G 1 225 ? -12.397 -57.749 1.843 1.00 76.06 206 ARG G N 1
ATOM 6930 C CA . ARG G 1 225 ? -11.885 -58.243 0.575 1.00 87.26 206 ARG G CA 1
ATOM 6931 C C . ARG G 1 225 ? -12.715 -57.697 -0.583 1.00 88.55 206 ARG G C 1
ATOM 6932 O O . ARG G 1 225 ? -12.366 -57.872 -1.749 1.00 90.89 206 ARG G O 1
ATOM 6940 N N . GLY H 2 1 ? -18.636 -59.723 43.133 1.00 69.31 401 GLY H N 1
ATOM 6941 C CA . GLY H 2 1 ? -17.400 -59.242 42.539 1.00 59.23 401 GLY H CA 1
ATOM 6942 C C . GLY H 2 1 ? -17.139 -57.773 42.821 1.00 50.91 401 GLY H C 1
ATOM 6943 O O . GLY H 2 1 ? -16.369 -57.139 42.101 1.00 50.44 401 GLY H O 1
ATOM 6944 N N . CYS H 2 2 ? -17.768 -57.239 43.870 1.00 46.79 402 CYS H N 1
ATOM 6945 C CA . CYS H 2 2 ? -17.647 -55.822 44.220 1.00 43.67 402 CYS H CA 1
ATOM 6946 C C . CYS H 2 2 ? -16.197 -55.405 44.357 1.00 42.07 402 CYS H C 1
ATOM 6947 O O . CYS H 2 2 ? -15.795 -54.359 43.844 1.00 42.64 402 CYS H O 1
ATOM 6950 N N . CYS H 2 3 ? -15.413 -56.240 45.036 1.00 41.73 403 CYS H N 1
ATOM 6951 C CA . CYS H 2 3 ? -14.044 -55.891 45.395 1.00 38.10 403 CYS H CA 1
ATOM 6952 C C . CYS H 2 3 ? -13.109 -55.893 44.190 1.00 46.46 403 CYS H C 1
ATOM 6953 O O . CYS H 2 3 ? -11.986 -55.400 44.267 1.00 52.23 403 CYS H O 1
ATOM 6956 N N . SER H 2 4 ? -13.558 -56.460 43.078 1.00 44.16 404 SER H N 1
ATOM 6957 C CA . SER H 2 4 ? -12.756 -56.422 41.855 1.00 53.01 404 SER H CA 1
ATOM 6958 C C . SER H 2 4 ? -13.100 -55.197 40.995 1.00 50.16 404 SER H C 1
ATOM 6959 O O . SER H 2 4 ? -12.372 -54.854 40.060 1.00 57.68 404 SER H O 1
ATOM 6962 N N . HIS H 2 5 ? -14.202 -54.529 41.334 1.00 46.95 405 HIS H N 1
ATOM 6963 C CA . HIS H 2 5 ? -14.617 -53.296 40.660 1.00 44.62 405 HIS H CA 1
ATOM 6964 C C . HIS H 2 5 ? -14.225 -52.103 41.518 1.00 40.79 405 HIS H C 1
ATOM 6965 O O . HIS H 2 5 ? -14.768 -51.914 42.613 1.00 41.22 405 HIS H O 1
ATOM 6972 N N . PRO H 2 6 ? -13.288 -51.284 41.018 1.00 40.79 406 PRO H N 1
ATOM 6973 C CA . PRO H 2 6 ? -12.676 -50.190 41.787 1.00 37.90 406 PRO H CA 1
ATOM 6974 C C . PRO H 2 6 ? -13.676 -49.234 42.431 1.00 38.01 406 PRO H C 1
ATOM 6975 O O . PRO H 2 6 ? -13.504 -48.888 43.603 1.00 40.27 406 PRO H O 1
ATOM 6979 N N . ALA H 2 7 ? -14.704 -48.824 41.696 1.00 33.55 407 ALA H N 1
ATOM 6980 C CA . ALA H 2 7 ? -15.699 -47.928 42.259 1.00 33.01 407 ALA H CA 1
ATOM 6981 C C . ALA H 2 7 ? -16.438 -48.608 43.418 1.00 36.14 407 ALA H C 1
ATOM 6982 O O . ALA H 2 7 ? -16.713 -47.990 44.446 1.00 38.32 407 ALA H O 1
ATOM 6984 N N . CYS H 2 8 ? -16.750 -49.888 43.255 1.00 38.14 408 CYS H N 1
ATOM 6985 C CA . CYS H 2 8 ? -17.468 -50.606 44.305 1.00 34.18 408 CYS H CA 1
ATOM 6986 C C . CYS H 2 8 ? -16.562 -50.816 45.520 1.00 37.89 408 CYS H C 1
ATOM 6987 O O . CYS H 2 8 ? -17.000 -50.639 46.659 1.00 38.35 408 CYS H O 1
ATOM 6990 N N . ALA H 2 9 ? -15.302 -51.174 45.266 1.00 38.30 409 ALA H N 1
ATOM 6991 C CA . ALA H 2 9 ? -14.309 -51.390 46.323 1.00 41.53 409 ALA H CA 1
ATOM 6992 C C . ALA H 2 9 ? -14.184 -50.157 47.209 1.00 41.68 409 ALA H C 1
ATOM 6993 O O . ALA H 2 9 ? -14.221 -50.250 48.447 1.00 44.65 409 ALA H O 1
ATOM 6995 N N . GLY H 2 10 ? -14.069 -48.997 46.568 1.00 40.00 410 GLY H N 1
ATOM 6996 C CA . GLY H 2 10 ? -13.945 -47.740 47.288 1.00 41.62 410 GLY H CA 1
ATOM 6997 C C . GLY H 2 10 ? -15.173 -47.405 48.118 1.00 45.67 410 GLY H C 1
ATOM 6998 O O . GLY H 2 10 ? -15.064 -46.721 49.140 1.00 49.04 410 GLY H O 1
ATOM 6999 N N . ASN H 2 11 ? -16.331 -47.914 47.698 1.00 49.08 411 ASN H N 1
ATOM 7000 C CA . ASN H 2 11 ? -17.594 -47.682 48.399 1.00 44.62 411 ASN H CA 1
ATOM 7001 C C . ASN H 2 11 ? -17.880 -48.655 49.521 1.00 49.58 411 ASN H C 1
ATOM 7002 O O . ASN H 2 11 ? -18.778 -48.426 50.337 1.00 59.76 411 ASN H O 1
ATOM 7007 N N . ASN H 2 12 ? -17.141 -49.756 49.553 1.00 42.60 412 ASN H N 1
ATOM 7008 C CA . ASN H 2 12 ? -17.402 -50.790 50.536 1.00 36.53 412 ASN H CA 1
ATOM 7009 C C . ASN H 2 12 ? -16.121 -51.321 51.160 1.00 48.39 412 ASN H C 1
ATOM 7010 O O . ASN H 2 12 ? -15.879 -52.528 51.159 1.00 41.49 412 ASN H O 1
ATOM 7015 N N . GLN H 2 13 ? -15.326 -50.413 51.721 1.00 51.40 413 GLN H N 1
ATOM 7016 C CA . GLN H 2 13 ? -13.986 -50.747 52.186 1.00 55.06 413 GLN H CA 1
ATOM 7017 C C . GLN H 2 13 ? -14.010 -51.666 53.410 1.00 54.22 413 GLN H C 1
ATOM 7018 O O . GLN H 2 13 ? -13.030 -52.345 53.691 1.00 46.59 413 GLN H O 1
ATOM 7024 N N . HIS H 2 14 ? -15.119 -51.681 54.143 1.00 48.67 414 HIS H N 1
ATOM 7025 C CA . HIS H 2 14 ? -15.241 -52.595 55.273 1.00 59.39 414 HIS H CA 1
ATOM 7026 C C . HIS H 2 14 ? -15.271 -54.041 54.767 1.00 67.13 414 HIS H C 1
ATOM 7027 O O . HIS H 2 14 ? -15.057 -54.983 55.534 1.00 66.52 414 HIS H O 1
ATOM 7034 N N . ILE H 2 15 ? -15.553 -54.206 53.474 1.00 65.64 415 ILE H N 1
ATOM 7035 C CA . ILE H 2 15 ? -15.521 -55.516 52.830 1.00 63.42 415 ILE H CA 1
ATOM 7036 C C . ILE H 2 15 ? -14.294 -55.686 51.949 1.00 55.59 415 ILE H C 1
ATOM 7037 O O . ILE H 2 15 ? -13.705 -56.757 51.901 1.00 54.78 415 ILE H O 1
ATOM 7042 N N . CYS H 2 16 ? -13.866 -54.599 51.315 1.00 55.72 416 CYS H N 1
ATOM 7043 C CA . CYS H 2 16 ? -12.910 -54.685 50.206 1.00 55.37 416 CYS H CA 1
ATOM 7044 C C . CYS H 2 16 ? -11.562 -54.061 50.495 1.00 61.11 416 CYS H C 1
ATOM 7045 O O . CYS H 2 16 ? -11.440 -53.185 51.360 1.00 64.29 416 CYS H O 1
ATOM 7049 N N . SER I 1 19 ? -26.473 -29.020 49.943 1.00 95.33 0 SER I N 1
ATOM 7050 C CA . SER I 1 19 ? -25.660 -30.120 50.446 1.00 98.14 0 SER I CA 1
ATOM 7051 C C . SER I 1 19 ? -24.363 -30.267 49.640 1.00 95.10 0 SER I C 1
ATOM 7052 O O . SER I 1 19 ? -23.394 -30.864 50.103 1.00 92.50 0 SER I O 1
ATOM 7055 N N . GLN I 1 20 ? -24.366 -29.722 48.425 1.00 94.63 1 GLN I N 1
ATOM 7056 C CA . GLN I 1 20 ? -23.141 -29.555 47.644 1.00 91.86 1 GLN I CA 1
ATOM 7057 C C . GLN I 1 20 ? -22.295 -28.488 48.352 1.00 87.67 1 GLN I C 1
ATOM 7058 O O . GLN I 1 20 ? -21.061 -28.461 48.251 1.00 88.52 1 GLN I O 1
ATOM 7064 N N . ALA I 1 21 ? -22.986 -27.600 49.064 1.00 80.18 2 ALA I N 1
ATOM 7065 C CA . ALA I 1 21 ? -22.361 -26.551 49.862 1.00 72.46 2 ALA I CA 1
ATOM 7066 C C . ALA I 1 21 ? -21.537 -27.143 51.005 1.00 66.58 2 ALA I C 1
ATOM 7067 O O . ALA I 1 21 ? -20.440 -26.669 51.292 1.00 66.95 2 ALA I O 1
ATOM 7069 N N . ASN I 1 22 ? -22.102 -28.131 51.698 1.00 65.67 3 ASN I N 1
ATOM 7070 C CA . ASN I 1 22 ? -21.403 -28.793 52.800 1.00 61.35 3 ASN I CA 1
ATOM 7071 C C . ASN I 1 22 ? -20.110 -29.488 52.357 1.00 57.97 3 ASN I C 1
ATOM 7072 O O . ASN I 1 22 ? -19.110 -29.471 53.073 1.00 58.02 3 ASN I O 1
ATOM 7077 N N . LEU I 1 23 ? -20.153 -30.113 51.185 1.00 54.93 4 LEU I N 1
ATOM 7078 C CA . LEU I 1 23 ? -18.998 -30.811 50.641 1.00 56.19 4 LEU I CA 1
ATOM 7079 C C . LEU I 1 23 ? -17.871 -29.834 50.313 1.00 62.68 4 LEU I C 1
ATOM 7080 O O . LEU I 1 23 ? -16.713 -30.071 50.661 1.00 67.28 4 LEU I O 1
ATOM 7085 N N . MET I 1 24 ? -18.217 -28.736 49.648 1.00 62.22 5 MET I N 1
ATOM 7086 C CA . MET I 1 24 ? -17.249 -27.682 49.360 1.00 66.37 5 MET I CA 1
ATOM 7087 C C . MET I 1 24 ? -16.526 -27.226 50.623 1.00 61.88 5 MET I C 1
ATOM 7088 O O . MET I 1 24 ? -15.303 -27.070 50.638 1.00 69.09 5 MET I O 1
ATOM 7093 N N . ARG I 1 25 ? -17.288 -27.048 51.693 1.00 56.28 6 ARG I N 1
ATOM 7094 C CA . ARG I 1 25 ? -16.743 -26.584 52.959 1.00 59.57 6 ARG I CA 1
ATOM 7095 C C . ARG I 1 25 ? -15.821 -27.624 53.591 1.00 63.79 6 ARG I C 1
ATOM 7096 O O . ARG I 1 25 ? -14.792 -27.281 54.184 1.00 60.29 6 ARG I O 1
ATOM 7104 N N . LEU I 1 26 ? -16.224 -28.890 53.506 1.00 64.55 7 LEU I N 1
ATOM 7105 C CA . LEU I 1 26 ? -15.417 -29.994 54.021 1.00 61.13 7 LEU I CA 1
ATOM 7106 C C . LEU I 1 26 ? -14.036 -30.033 53.364 1.00 57.22 7 LEU I C 1
ATOM 7107 O O . LEU I 1 26 ? -13.010 -30.102 54.050 1.00 55.12 7 LEU I O 1
ATOM 7112 N N . LYS I 1 27 ? -14.026 -29.994 52.034 1.00 57.71 8 LYS I N 1
ATOM 7113 C CA . LYS I 1 27 ? -12.782 -30.067 51.278 1.00 62.84 8 LYS I CA 1
ATOM 7114 C C . LYS I 1 27 ? -11.893 -28.859 51.572 1.00 68.72 8 LYS I C 1
ATOM 7115 O O . LYS I 1 27 ? -10.686 -29.002 51.739 1.00 72.39 8 LYS I O 1
ATOM 7121 N N . SER I 1 28 ? -12.508 -27.683 51.682 1.00 74.63 9 SER I N 1
ATOM 7122 C CA . SER I 1 28 ? -11.821 -26.471 52.130 1.00 72.91 9 SER I CA 1
ATOM 7123 C C . SER I 1 28 ? -11.140 -26.644 53.482 1.00 68.42 9 SER I C 1
ATOM 7124 O O . SER I 1 28 ? -9.968 -26.305 53.630 1.00 72.38 9 SER I O 1
ATOM 7127 N N . ASP I 1 29 ? -11.873 -27.141 54.474 1.00 60.06 10 ASP I N 1
ATOM 7128 C CA . ASP I 1 29 ? -11.307 -27.304 55.811 1.00 69.74 10 ASP I CA 1
ATOM 7129 C C . ASP I 1 29 ? -10.126 -28.270 55.795 1.00 70.48 10 ASP I C 1
ATOM 7130 O O . ASP I 1 29 ? -9.146 -28.083 56.517 1.00 69.87 10 ASP I O 1
ATOM 7135 N N . LEU I 1 30 ? -10.229 -29.302 54.966 1.00 70.38 11 LEU I N 1
ATOM 7136 C CA . LEU I 1 30 ? -9.214 -30.343 54.919 1.00 67.47 11 LEU I CA 1
ATOM 7137 C C . LEU I 1 30 ? -8.005 -29.947 54.079 1.00 70.06 11 LEU I C 1
ATOM 7138 O O . LEU I 1 30 ? -6.866 -30.230 54.448 1.00 73.42 11 LEU I O 1
ATOM 7143 N N . PHE I 1 31 ? -8.248 -29.285 52.954 1.00 70.01 12 PHE I N 1
ATOM 7144 C CA . PHE I 1 31 ? -7.174 -29.059 51.996 1.00 73.21 12 PHE I CA 1
ATOM 7145 C C . PHE I 1 31 ? -6.622 -27.633 52.010 1.00 85.31 12 PHE I C 1
ATOM 7146 O O . PHE I 1 31 ? -5.403 -27.440 52.055 1.00 84.65 12 PHE I O 1
ATOM 7154 N N . ASN I 1 32 ? -7.507 -26.637 52.006 1.00 88.54 13 ASN I N 1
ATOM 7155 C CA . ASN I 1 32 ? -7.056 -25.254 51.894 1.00 80.11 13 ASN I CA 1
ATOM 7156 C C . ASN I 1 32 ? -6.661 -24.588 53.203 1.00 82.11 13 ASN I C 1
ATOM 7157 O O . ASN I 1 32 ? -5.661 -23.879 53.248 1.00 88.31 13 ASN I O 1
ATOM 7162 N N . ARG I 1 33 ? -7.414 -24.828 54.271 1.00 82.52 14 ARG I N 1
ATOM 7163 C CA . ARG I 1 33 ? -7.067 -24.264 55.580 1.00 84.51 14 ARG I CA 1
ATOM 7164 C C . ARG I 1 33 ? -5.930 -25.000 56.268 1.00 85.96 14 ARG I C 1
ATOM 7165 O O . ARG I 1 33 ? -5.183 -24.414 57.043 1.00 86.67 14 ARG I O 1
ATOM 7173 N N . SER I 1 34 ? -5.792 -26.287 55.981 1.00 90.39 15 SER I N 1
ATOM 7174 C CA . SER I 1 34 ? -4.795 -27.094 56.672 1.00 91.38 15 SER I CA 1
ATOM 7175 C C . SER I 1 34 ? -3.712 -27.428 55.660 1.00 84.69 15 SER I C 1
ATOM 7176 O O . SER I 1 34 ? -3.994 -27.526 54.471 1.00 81.29 15 SER I O 1
ATOM 7179 N N . PRO I 1 35 ? -2.468 -27.601 56.121 1.00 80.69 16 PRO I N 1
ATOM 7180 C CA . PRO I 1 35 ? -1.422 -27.971 55.166 1.00 76.82 16 PRO I CA 1
ATOM 7181 C C . PRO I 1 35 ? -1.477 -29.432 54.719 1.00 72.67 16 PRO I C 1
ATOM 7182 O O . PRO I 1 35 ? -2.033 -30.285 55.416 1.00 73.85 16 PRO I O 1
ATOM 7186 N N . MET I 1 36 ? -0.906 -29.699 53.549 1.00 67.74 17 MET I N 1
ATOM 7187 C CA . MET I 1 36 ? -0.820 -31.057 53.047 1.00 66.46 17 MET I CA 1
ATOM 7188 C C . MET I 1 36 ? 0.068 -31.872 54.000 1.00 61.58 17 MET I C 1
ATOM 7189 O O . MET I 1 36 ? 1.086 -31.387 54.498 1.00 59.65 17 MET I O 1
ATOM 7194 N N . TYR I 1 37 ? -0.349 -33.104 54.261 1.00 61.50 18 TYR I N 1
ATOM 7195 C CA . TYR I 1 37 ? 0.445 -34.086 54.994 1.00 56.74 18 TYR I CA 1
ATOM 7196 C C . TYR I 1 37 ? 1.841 -34.204 54.365 1.00 60.46 18 TYR I C 1
ATOM 7197 O O . TYR I 1 37 ? 1.958 -34.440 53.161 1.00 66.02 18 TYR I O 1
ATOM 7206 N N . PRO I 1 38 ? 2.894 -33.999 55.164 1.00 57.00 19 PRO I N 1
ATOM 7207 C CA . PRO I 1 38 ? 4.287 -34.000 54.704 1.00 59.20 19 PRO I CA 1
ATOM 7208 C C . PRO I 1 38 ? 4.887 -35.400 54.648 1.00 64.94 19 PRO I C 1
ATOM 7209 O O . PRO I 1 38 ? 6.094 -35.540 54.473 1.00 71.78 19 PRO I O 1
ATOM 7213 N N . GLY I 1 39 ? 4.055 -36.420 54.824 1.00 56.43 20 GLY I N 1
ATOM 7214 C CA . GLY I 1 39 ? 4.527 -37.792 54.829 1.00 45.23 20 GLY I CA 1
ATOM 7215 C C . GLY I 1 39 ? 4.720 -38.302 56.243 1.00 40.91 20 GLY I C 1
ATOM 7216 O O . GLY I 1 39 ? 4.707 -37.523 57.185 1.00 47.33 20 GLY I O 1
ATOM 7217 N N . PRO I 1 40 ? 4.923 -39.622 56.395 1.00 41.10 21 PRO I N 1
ATOM 7218 C CA . PRO I 1 40 ? 5.101 -40.253 57.705 1.00 42.18 21 PRO I CA 1
ATOM 7219 C C . PRO I 1 40 ? 6.467 -39.975 58.286 1.00 52.78 21 PRO I C 1
ATOM 7220 O O . PRO I 1 40 ? 7.380 -39.619 57.542 1.00 57.28 21 PRO I O 1
ATOM 7224 N N . THR I 1 41 ? 6.592 -40.176 59.592 1.00 57.10 22 THR I N 1
ATOM 7225 C CA . THR I 1 41 ? 7.853 -40.051 60.320 1.00 63.28 22 THR I CA 1
ATOM 7226 C C . THR I 1 41 ? 8.021 -41.270 61.196 1.00 59.84 22 THR I C 1
ATOM 7227 O O . THR I 1 41 ? 7.172 -42.162 61.182 1.00 58.55 22 THR I O 1
ATOM 7231 N N . LYS I 1 42 ? 9.102 -41.310 61.969 1.00 59.21 23 LYS I N 1
ATOM 7232 C CA . LYS I 1 42 ? 9.360 -42.469 62.813 1.00 68.72 23 LYS I CA 1
ATOM 7233 C C . LYS I 1 42 ? 8.382 -42.443 63.993 1.00 63.67 23 LYS I C 1
ATOM 7234 O O . LYS I 1 42 ? 7.961 -43.479 64.511 1.00 61.50 23 LYS I O 1
ATOM 7240 N N . ASP I 1 43 ? 7.985 -41.228 64.362 1.00 64.25 24 ASP I N 1
ATOM 7241 C CA . ASP I 1 43 ? 7.046 -40.978 65.455 1.00 65.50 24 ASP I CA 1
ATOM 7242 C C . ASP I 1 43 ? 5.586 -41.198 65.060 1.00 62.04 24 ASP I C 1
ATOM 7243 O O . ASP I 1 43 ? 4.782 -41.694 65.850 1.00 62.81 24 ASP I O 1
ATOM 7248 N N . ASP I 1 44 ? 5.237 -40.788 63.848 1.00 56.04 25 ASP I N 1
ATOM 7249 C CA . ASP I 1 44 ? 3.877 -40.972 63.350 1.00 56.66 25 ASP I CA 1
ATOM 7250 C C . ASP I 1 44 ? 3.921 -41.774 62.050 1.00 50.01 25 ASP I C 1
ATOM 7251 O O . ASP I 1 44 ? 3.806 -41.209 60.962 1.00 41.41 25 ASP I O 1
ATOM 7256 N N . PRO I 1 45 ? 4.139 -43.097 62.169 1.00 47.52 26 PRO I N 1
ATOM 7257 C CA . PRO I 1 45 ? 4.302 -43.987 61.023 1.00 44.60 26 PRO I CA 1
ATOM 7258 C C . PRO I 1 45 ? 2.977 -44.244 60.343 1.00 47.74 26 PRO I C 1
ATOM 7259 O O . PRO I 1 45 ? 1.930 -43.779 60.790 1.00 43.86 26 PRO I O 1
ATOM 7263 N N . LEU I 1 46 ? 3.024 -44.998 59.260 1.00 48.48 27 LEU I N 1
ATOM 7264 C CA . LEU I 1 46 ? 1.845 -45.198 58.441 1.00 30.81 27 LEU I CA 1
ATOM 7265 C C . LEU I 1 46 ? 1.816 -46.627 57.919 1.00 39.97 27 LEU I C 1
ATOM 7266 O O . LEU I 1 46 ? 2.873 -47.217 57.682 1.00 44.68 27 LEU I O 1
ATOM 7271 N N . THR I 1 47 ? 0.627 -47.214 57.809 1.00 35.76 28 THR I N 1
ATOM 7272 C CA . THR I 1 47 ? 0.491 -48.517 57.158 1.00 39.78 28 THR I CA 1
ATOM 7273 C C . THR I 1 47 ? -0.191 -48.399 55.782 1.00 40.68 28 THR I C 1
ATOM 7274 O O . THR I 1 47 ? -1.277 -47.831 55.662 1.00 41.08 28 THR I O 1
ATOM 7278 N N . VAL I 1 48 ? 0.450 -48.935 54.747 1.00 34.01 29 VAL I N 1
ATOM 7279 C CA . VAL I 1 48 ? -0.159 -48.973 53.426 1.00 32.23 29 VAL I CA 1
ATOM 7280 C C . VAL I 1 48 ? -0.504 -50.413 53.062 1.00 34.52 29 VAL I C 1
ATOM 7281 O O . VAL I 1 48 ? 0.373 -51.279 53.038 1.00 34.16 29 VAL I O 1
ATOM 7285 N N . THR I 1 49 ? -1.770 -50.654 52.736 1.00 35.67 30 THR I N 1
ATOM 7286 C CA . THR I 1 49 ? -2.207 -51.965 52.256 1.00 36.29 30 THR I CA 1
ATOM 7287 C C . THR I 1 49 ? -2.245 -51.965 50.728 1.00 41.13 30 THR I C 1
ATOM 7288 O O . THR I 1 49 ? -2.789 -51.053 50.117 1.00 37.06 30 THR I O 1
ATOM 7292 N N . LEU I 1 50 ? -1.644 -52.995 50.136 1.00 34.22 31 LEU I N 1
ATOM 7293 C CA . LEU I 1 50 ? -1.496 -53.154 48.694 1.00 35.85 31 LEU I CA 1
ATOM 7294 C C . LEU I 1 50 ? -2.232 -54.402 48.182 1.00 40.69 31 LEU I C 1
ATOM 7295 O O . LEU I 1 50 ? -2.236 -55.443 48.838 1.00 39.42 31 LEU I O 1
ATOM 7300 N N . GLY I 1 51 ? -2.839 -54.305 47.006 1.00 38.20 32 GLY I N 1
ATOM 7301 C CA . GLY I 1 51 ? -3.464 -55.456 46.381 1.00 39.46 32 GLY I CA 1
ATOM 7302 C C . GLY I 1 51 ? -3.478 -55.294 44.879 1.00 36.49 32 GLY I C 1
ATOM 7303 O O . GLY I 1 51 ? -3.711 -54.198 44.374 1.00 40.88 32 GLY I O 1
ATOM 7304 N N . PHE I 1 52 ? -3.258 -56.387 44.157 1.00 32.17 33 PHE I N 1
ATOM 7305 C CA . PHE I 1 52 ? -3.223 -56.319 42.704 1.00 27.42 33 PHE I CA 1
ATOM 7306 C C . PHE I 1 52 ? -4.382 -57.061 42.037 1.00 32.95 33 PHE I C 1
ATOM 7307 O O . PHE I 1 52 ? -4.797 -58.125 42.475 1.00 34.96 33 PHE I O 1
ATOM 7315 N N . THR I 1 53 ? -4.877 -56.470 40.957 1.00 35.84 34 THR I N 1
ATOM 7316 C CA . THR I 1 53 ? -5.837 -57.102 40.061 1.00 34.80 34 THR I CA 1
ATOM 7317 C C . THR I 1 53 ? -5.217 -57.195 38.682 1.00 40.07 34 THR I C 1
ATOM 7318 O O . THR I 1 53 ? -5.079 -56.186 37.999 1.00 40.49 34 THR I O 1
ATOM 7322 N N . LEU I 1 54 ? -4.819 -58.397 38.282 1.00 39.18 35 LEU I N 1
ATOM 7323 C CA . LEU I 1 54 ? -4.127 -58.580 37.012 1.00 36.30 35 LEU I CA 1
ATOM 7324 C C . LEU I 1 54 ? -5.137 -58.704 35.869 1.00 41.72 35 LEU I C 1
ATOM 7325 O O . LEU I 1 54 ? -6.014 -59.572 35.897 1.00 39.12 35 LEU I O 1
ATOM 7330 N N . GLN I 1 55 ? -5.012 -57.831 34.872 1.00 36.40 36 GLN I N 1
ATOM 7331 C CA . GLN I 1 55 ? -5.939 -57.808 33.741 1.00 32.64 36 GLN I CA 1
ATOM 7332 C C . GLN I 1 55 ? -5.430 -58.608 32.559 1.00 37.73 36 GLN I C 1
ATOM 7333 O O . GLN I 1 55 ? -6.199 -59.323 31.910 1.00 35.31 36 GLN I O 1
ATOM 7339 N N . ASP I 1 56 ? -4.145 -58.452 32.247 1.00 34.86 37 ASP I N 1
ATOM 7340 C CA . ASP I 1 56 ? -3.534 -59.228 31.171 1.00 32.57 37 ASP I CA 1
ATOM 7341 C C . ASP I 1 56 ? -2.020 -59.131 31.195 1.00 34.66 37 ASP I C 1
ATOM 7342 O O . ASP I 1 56 ? -1.432 -58.173 31.714 1.00 31.57 37 ASP I O 1
ATOM 7347 N N . ILE I 1 57 ? -1.391 -60.154 30.650 1.00 37.59 38 ILE I N 1
ATOM 7348 C CA . ILE I 1 57 ? 0.007 -60.072 30.290 1.00 40.92 38 ILE I CA 1
ATOM 7349 C C . ILE I 1 57 ? -0.009 -59.633 28.830 1.00 43.32 38 ILE I C 1
ATOM 7350 O O . ILE I 1 57 ? -0.401 -60.409 27.957 1.00 43.68 38 ILE I O 1
ATOM 7355 N N . VAL I 1 58 ? 0.401 -58.395 28.562 1.00 36.90 39 VAL I N 1
ATOM 7356 C CA . VAL I 1 58 ? 0.166 -57.792 27.253 1.00 40.03 39 VAL I CA 1
ATOM 7357 C C . VAL I 1 58 ? 1.379 -57.830 26.321 1.00 42.97 39 VAL I C 1
ATOM 7358 O O . VAL I 1 58 ? 1.253 -57.591 25.126 1.00 44.10 39 VAL I O 1
ATOM 7362 N N . LYS I 1 59 ? 2.549 -58.174 26.842 1.00 39.40 40 LYS I N 1
ATOM 7363 C CA . LYS I 1 59 ? 3.710 -58.318 25.967 1.00 36.61 40 LYS I CA 1
ATOM 7364 C C . LYS I 1 59 ? 4.731 -59.204 26.644 1.00 35.94 40 LYS I C 1
ATOM 7365 O O . LYS I 1 59 ? 4.925 -59.124 27.859 1.00 34.25 40 LYS I O 1
ATOM 7371 N N . VAL I 1 60 ? 5.349 -60.067 25.848 1.00 36.26 41 VAL I N 1
ATOM 7372 C CA . VAL I 1 60 ? 6.405 -60.946 26.308 1.00 43.66 41 VAL I CA 1
ATOM 7373 C C . VAL I 1 60 ? 7.528 -60.869 25.276 1.00 45.90 41 VAL I C 1
ATOM 7374 O O . VAL I 1 60 ? 7.338 -61.237 24.124 1.00 48.62 41 VAL I O 1
ATOM 7378 N N . ASP I 1 61 ? 8.689 -60.380 25.684 1.00 40.77 42 ASP I N 1
ATOM 7379 C CA . ASP I 1 61 ? 9.782 -60.132 24.746 1.00 43.34 42 ASP I CA 1
ATOM 7380 C C . ASP I 1 61 ? 11.014 -60.939 25.132 1.00 47.26 42 ASP I C 1
ATOM 7381 O O . ASP I 1 61 ? 11.754 -60.549 26.048 1.00 40.09 42 ASP I O 1
ATOM 7386 N N . SER I 1 62 ? 11.245 -62.046 24.422 1.00 48.36 43 SER I N 1
ATOM 7387 C CA . SER I 1 62 ? 12.336 -62.965 24.756 1.00 43.04 43 SER I CA 1
ATOM 7388 C C . SER I 1 62 ? 13.709 -62.445 24.324 1.00 48.06 43 SER I C 1
ATOM 7389 O O . SER I 1 62 ? 14.736 -62.952 24.779 1.00 47.75 43 SER I O 1
ATOM 7392 N N . SER I 1 63 ? 13.743 -61.459 23.430 1.00 46.00 44 SER I N 1
ATOM 7393 C CA . SER I 1 63 ? 15.032 -60.930 22.980 1.00 44.96 44 SER I CA 1
ATOM 7394 C C . SER I 1 63 ? 15.645 -59.936 23.970 1.00 40.05 44 SER I C 1
ATOM 7395 O O . SER I 1 63 ? 16.867 -59.795 24.037 1.00 46.22 44 SER I O 1
ATOM 7398 N N . THR I 1 64 ? 14.813 -59.274 24.766 1.00 39.26 45 THR I N 1
ATOM 7399 C CA . THR I 1 64 ? 15.321 -58.288 25.729 1.00 37.47 45 THR I CA 1
ATOM 7400 C C . THR I 1 64 ? 15.012 -58.661 27.180 1.00 40.87 45 THR I C 1
ATOM 7401 O O . THR I 1 64 ? 15.454 -57.974 28.108 1.00 43.27 45 THR I O 1
ATOM 7405 N N . ASN I 1 65 ? 14.277 -59.761 27.362 1.00 37.11 46 ASN I N 1
ATOM 7406 C CA . ASN I 1 65 ? 13.835 -60.229 28.683 1.00 40.78 46 ASN I CA 1
ATOM 7407 C C . ASN I 1 65 ? 12.988 -59.176 29.371 1.00 42.80 46 ASN I C 1
ATOM 7408 O O . ASN I 1 65 ? 13.293 -58.746 30.484 1.00 38.68 46 ASN I O 1
ATOM 7413 N N . GLU I 1 66 ? 11.925 -58.767 28.686 1.00 36.61 47 GLU I N 1
ATOM 7414 C CA . GLU I 1 66 ? 10.984 -57.791 29.205 1.00 38.11 47 GLU I CA 1
ATOM 7415 C C . GLU I 1 66 ? 9.565 -58.335 29.101 1.00 32.19 47 GLU I C 1
ATOM 7416 O O . GLU I 1 66 ? 9.177 -58.885 28.064 1.00 36.26 47 GLU I O 1
ATOM 7422 N N . VAL I 1 67 ? 8.799 -58.197 30.174 1.00 29.30 48 VAL I N 1
ATOM 7423 C CA . VAL I 1 67 ? 7.388 -58.566 30.155 1.00 40.33 48 VAL I CA 1
ATOM 7424 C C . VAL I 1 67 ? 6.526 -57.365 30.559 1.00 39.64 48 VAL I C 1
ATOM 7425 O O . VAL I 1 67 ? 6.873 -56.631 31.487 1.00 40.44 48 VAL I O 1
ATOM 7429 N N . ASP I 1 68 ? 5.402 -57.176 29.875 1.00 33.23 49 ASP I N 1
ATOM 7430 C CA . ASP I 1 68 ? 4.490 -56.076 30.199 1.00 31.17 49 ASP I CA 1
ATOM 7431 C C . ASP I 1 68 ? 3.183 -56.594 30.823 1.00 36.27 49 ASP I C 1
ATOM 7432 O O . ASP I 1 68 ? 2.541 -57.502 30.279 1.00 38.86 49 ASP I O 1
ATOM 7437 N N . LEU I 1 69 ? 2.785 -56.000 31.945 1.00 32.39 50 LEU I N 1
ATOM 7438 C CA . LEU I 1 69 ? 1.513 -56.321 32.594 1.00 30.49 50 LEU I CA 1
ATOM 7439 C C . LEU I 1 69 ? 0.564 -55.132 32.567 1.00 35.31 50 LEU I C 1
ATOM 7440 O O . LEU I 1 69 ? 1.007 -53.985 32.597 1.00 33.98 50 LEU I O 1
ATOM 7445 N N . VAL I 1 70 ? -0.737 -55.404 32.520 1.00 34.27 51 VAL I N 1
ATOM 7446 C CA . VAL I 1 70 ? -1.731 -54.379 32.820 1.00 28.79 51 VAL I CA 1
ATOM 7447 C C . VAL I 1 70 ? -2.504 -54.825 34.064 1.00 34.89 51 VAL I C 1
ATOM 7448 O O . VAL I 1 70 ? -3.048 -55.937 34.110 1.00 36.34 51 VAL I O 1
ATOM 7452 N N . TYR I 1 71 ? -2.554 -53.965 35.074 1.00 31.05 52 TYR I N 1
ATOM 7453 C CA . TYR I 1 71 ? -3.225 -54.313 36.323 1.00 33.25 52 TYR I CA 1
ATOM 7454 C C . TYR I 1 71 ? -3.850 -53.094 36.996 1.00 32.85 52 TYR I C 1
ATOM 7455 O O . TYR I 1 71 ? -3.559 -51.958 36.632 1.00 32.49 52 TYR I O 1
ATOM 7464 N N . TYR I 1 72 ? -4.725 -53.353 37.966 1.00 27.46 53 TYR I N 1
ATOM 7465 C CA . TYR I 1 72 ? -5.210 -52.344 38.892 1.00 35.05 53 TYR I CA 1
ATOM 7466 C C . TYR I 1 72 ? -4.441 -52.537 40.193 1.00 35.57 53 TYR I C 1
ATOM 7467 O O . TYR I 1 72 ? -4.314 -53.665 40.672 1.00 35.53 53 TYR I O 1
ATOM 7476 N N . GLU I 1 73 ? -3.906 -51.454 40.742 1.00 34.00 54 GLU I N 1
ATOM 7477 C CA . GLU I 1 73 ? -3.169 -51.505 41.993 1.00 31.43 54 GLU I CA 1
ATOM 7478 C C . GLU I 1 73 ? -3.990 -50.817 43.062 1.00 32.42 54 GLU I C 1
ATOM 7479 O O . GLU I 1 73 ? -4.146 -49.597 43.041 1.00 37.29 54 GLU I O 1
ATOM 7485 N N . GLN I 1 74 ? -4.542 -51.581 43.991 1.00 27.76 55 GLN I N 1
ATOM 7486 C CA . GLN I 1 74 ? -5.332 -50.975 45.051 1.00 28.93 55 GLN I CA 1
ATOM 7487 C C . GLN I 1 74 ? -4.427 -50.622 46.224 1.00 33.18 55 GLN I C 1
ATOM 7488 O O . GLN I 1 74 ? -3.752 -51.483 46.776 1.00 35.52 55 GLN I O 1
ATOM 7494 N N . GLN I 1 75 ? -4.445 -49.352 46.607 1.00 31.28 56 GLN I N 1
ATOM 7495 C CA . GLN I 1 75 ? -3.653 -48.858 47.719 1.00 31.54 56 GLN I CA 1
ATOM 7496 C C . GLN I 1 75 ? -4.563 -48.260 48.757 1.00 33.04 56 GLN I C 1
ATOM 7497 O O . GLN I 1 75 ? -5.491 -47.542 48.416 1.00 33.29 56 GLN I O 1
ATOM 7503 N N . ARG I 1 76 ? -4.292 -48.555 50.026 1.00 32.53 57 ARG I N 1
ATOM 7504 C CA . ARG I 1 76 ? -5.117 -48.039 51.099 1.00 39.36 57 ARG I CA 1
ATOM 7505 C C . ARG I 1 76 ? -4.265 -47.615 52.304 1.00 39.26 57 ARG I C 1
ATOM 7506 O O . ARG I 1 76 ? -3.354 -48.353 52.723 1.00 34.18 57 ARG I O 1
ATOM 7514 N N . TRP I 1 77 ? -4.541 -46.429 52.841 1.00 37.48 58 TRP I N 1
ATOM 7515 C CA . TRP I 1 77 ? -3.902 -45.974 54.077 1.00 38.41 58 TRP I CA 1
ATOM 7516 C C . TRP I 1 77 ? -4.868 -45.074 54.846 1.00 37.19 58 TRP I C 1
ATOM 7517 O O . TRP I 1 77 ? -5.974 -44.792 54.374 1.00 39.23 58 TRP I O 1
ATOM 7528 N N . LYS I 1 78 ? -4.444 -44.625 56.021 1.00 38.94 59 LYS I N 1
ATOM 7529 C CA . LYS I 1 78 ? -5.298 -43.836 56.902 1.00 47.04 59 LYS I CA 1
ATOM 7530 C C . LYS I 1 78 ? -4.519 -42.677 57.528 1.00 45.69 59 LYS I C 1
ATOM 7531 O O . LYS I 1 78 ? -3.464 -42.891 58.108 1.00 45.56 59 LYS I O 1
ATOM 7537 N N . LEU I 1 79 ? -5.057 -41.465 57.454 1.00 46.48 60 LEU I N 1
ATOM 7538 C CA . LEU I 1 79 ? -4.415 -40.299 58.063 1.00 44.80 60 LEU I CA 1
ATOM 7539 C C . LEU I 1 79 ? -5.302 -39.674 59.133 1.00 47.34 60 LEU I C 1
ATOM 7540 O O . LEU I 1 79 ? -6.475 -39.416 58.884 1.00 44.86 60 LEU I O 1
ATOM 7545 N N . ASN I 1 80 ? -4.737 -39.422 60.312 1.00 43.95 61 ASN I N 1
ATOM 7546 C CA . ASN I 1 80 ? -5.464 -38.725 61.369 1.00 56.46 61 ASN I CA 1
ATOM 7547 C C . ASN I 1 80 ? -5.879 -37.344 60.893 1.00 57.19 61 ASN I C 1
ATOM 7548 O O . ASN I 1 80 ? -6.951 -36.853 61.231 1.00 50.01 61 ASN I O 1
ATOM 7553 N N . SER I 1 81 ? -5.025 -36.741 60.069 1.00 54.11 62 SER I N 1
ATOM 7554 C CA . SER I 1 81 ? -5.245 -35.396 59.554 1.00 54.12 62 SER I CA 1
ATOM 7555 C C . SER I 1 81 ? -6.341 -35.309 58.505 1.00 55.43 62 SER I C 1
ATOM 7556 O O . SER I 1 81 ? -6.647 -34.219 58.025 1.00 58.83 62 SER I O 1
ATOM 7559 N N . LEU I 1 82 ? -6.910 -36.445 58.116 1.00 52.64 63 LEU I N 1
ATOM 7560 C CA . LEU I 1 82 ? -8.010 -36.427 57.153 1.00 43.71 63 LEU I CA 1
ATOM 7561 C C . LEU I 1 82 ? -9.345 -36.858 57.788 1.00 44.40 63 LEU I C 1
ATOM 7562 O O . LEU I 1 82 ? -10.340 -37.045 57.090 1.00 48.19 63 LEU I O 1
ATOM 7567 N N . MET I 1 83 ? -9.379 -36.963 59.110 1.00 49.81 64 MET I N 1
ATOM 7568 C CA . MET I 1 83 ? -10.612 -37.337 59.817 1.00 57.78 64 MET I CA 1
ATOM 7569 C C . MET I 1 83 ? -11.573 -36.160 59.964 1.00 60.91 64 MET I C 1
ATOM 7570 O O . MET I 1 83 ? -11.146 -35.009 60.058 1.00 60.43 64 MET I O 1
ATOM 7575 N N . TRP I 1 84 ? -12.872 -36.449 59.992 1.00 61.64 65 TRP I N 1
ATOM 7576 C CA . TRP I 1 84 ? -13.858 -35.431 60.340 1.00 52.48 65 TRP I CA 1
ATOM 7577 C C . TRP I 1 84 ? -15.121 -36.072 60.923 1.00 58.27 65 TRP I C 1
ATOM 7578 O O . TRP I 1 84 ? -15.311 -37.290 60.851 1.00 55.96 65 TRP I O 1
ATOM 7589 N N . ASP I 1 85 ? -15.963 -35.239 61.523 1.00 55.46 66 ASP I N 1
ATOM 7590 C CA . ASP I 1 85 ? -17.246 -35.675 62.062 1.00 54.10 66 ASP I CA 1
ATOM 7591 C C . ASP I 1 85 ? -18.336 -35.354 61.046 1.00 51.54 66 ASP I C 1
ATOM 7592 O O . ASP I 1 85 ? -18.602 -34.184 60.767 1.00 55.32 66 ASP I O 1
ATOM 7597 N N . PRO I 1 86 ? -18.981 -36.393 60.495 1.00 48.32 67 PRO I N 1
ATOM 7598 C CA . PRO I 1 86 ? -20.069 -36.211 59.520 1.00 51.62 67 PRO I CA 1
ATOM 7599 C C . PRO I 1 86 ? -21.190 -35.297 60.048 1.00 58.32 67 PRO I C 1
ATOM 7600 O O . PRO I 1 86 ? -21.809 -34.583 59.258 1.00 59.84 67 PRO I O 1
ATOM 7604 N N . ASN I 1 87 ? -21.431 -35.295 61.357 1.00 66.39 68 ASN I N 1
ATOM 7605 C CA . ASN I 1 87 ? -22.493 -34.453 61.914 1.00 71.29 68 ASN I CA 1
ATOM 7606 C C . ASN I 1 87 ? -22.199 -32.971 61.753 1.00 73.42 68 ASN I C 1
ATOM 7607 O O . ASN I 1 87 ? -23.115 -32.144 61.734 1.00 70.07 68 ASN I O 1
ATOM 7612 N N . GLU I 1 88 ? -20.922 -32.644 61.585 1.00 70.44 69 GLU I N 1
ATOM 7613 C CA . GLU I 1 88 ? -20.511 -31.261 61.399 1.00 69.01 69 GLU I CA 1
ATOM 7614 C C . GLU I 1 88 ? -20.448 -30.880 59.921 1.00 67.79 69 GLU I C 1
ATOM 7615 O O . GLU I 1 88 ? -20.090 -29.752 59.576 1.00 73.63 69 GLU I O 1
ATOM 7621 N N . TYR I 1 89 ? -20.802 -31.819 59.049 1.00 61.38 70 TYR I N 1
ATOM 7622 C CA . TYR I 1 89 ? -20.674 -31.599 57.613 1.00 59.88 70 TYR I CA 1
ATOM 7623 C C . TYR I 1 89 ? -21.827 -32.250 56.850 1.00 63.01 70 TYR I C 1
ATOM 7624 O O . TYR I 1 89 ? -21.611 -32.964 55.872 1.00 63.49 70 TYR I O 1
ATOM 7633 N N . GLY I 1 90 ? -23.052 -32.018 57.317 1.00 66.86 71 GLY I N 1
ATOM 7634 C CA . GLY I 1 90 ? -24.242 -32.491 56.627 1.00 59.71 71 GLY I CA 1
ATOM 7635 C C . GLY I 1 90 ? -24.307 -33.998 56.468 1.00 57.68 71 GLY I C 1
ATOM 7636 O O . GLY I 1 90 ? -24.843 -34.502 55.475 1.00 55.31 71 GLY I O 1
ATOM 7637 N N . ASN I 1 91 ? -23.757 -34.706 57.452 1.00 56.02 72 ASN I N 1
ATOM 7638 C CA . ASN I 1 91 ? -23.714 -36.171 57.477 1.00 60.94 72 ASN I CA 1
ATOM 7639 C C . ASN I 1 91 ? -22.947 -36.788 56.295 1.00 56.82 72 ASN I C 1
ATOM 7640 O O . ASN I 1 91 ? -23.157 -37.941 55.931 1.00 53.92 72 ASN I O 1
ATOM 7645 N N . ILE I 1 92 ? -22.032 -36.026 55.715 1.00 49.28 73 ILE I N 1
ATOM 7646 C CA . ILE I 1 92 ? -21.164 -36.575 54.682 1.00 46.93 73 ILE I CA 1
ATOM 7647 C C . ILE I 1 92 ? -20.144 -37.493 55.341 1.00 39.52 73 ILE I C 1
ATOM 7648 O O . ILE I 1 92 ? -19.472 -37.101 56.290 1.00 45.60 73 ILE I O 1
ATOM 7653 N N . THR I 1 93 ? -20.046 -38.723 54.841 1.00 43.93 74 THR I N 1
ATOM 7654 C CA . THR I 1 93 ? -19.193 -39.755 55.435 1.00 48.46 74 THR I CA 1
ATOM 7655 C C . THR I 1 93 ? -17.932 -40.058 54.624 1.00 49.54 74 THR I C 1
ATOM 7656 O O . THR I 1 93 ? -16.992 -40.681 55.123 1.00 49.96 74 THR I O 1
ATOM 7660 N N . ASP I 1 94 ? -17.936 -39.623 53.372 1.00 50.85 75 ASP I N 1
ATOM 7661 C CA . ASP I 1 94 ? -16.827 -39.850 52.455 1.00 51.38 75 ASP I CA 1
ATOM 7662 C C . ASP I 1 94 ? -16.932 -38.927 51.257 1.00 44.48 75 ASP I C 1
ATOM 7663 O O . ASP I 1 94 ? -18.005 -38.391 50.983 1.00 44.93 75 ASP I O 1
ATOM 7668 N N . PHE I 1 95 ? -15.832 -38.748 50.531 1.00 42.01 76 PHE I N 1
ATOM 7669 C CA . PHE I 1 95 ? -15.879 -38.006 49.270 1.00 37.35 76 PHE I CA 1
ATOM 7670 C C . PHE I 1 95 ? -14.748 -38.432 48.345 1.00 41.65 76 PHE I C 1
ATOM 7671 O O . PHE I 1 95 ? -13.785 -39.057 48.789 1.00 42.31 76 PHE I O 1
ATOM 7679 N N . ARG I 1 96 ? -14.871 -38.085 47.064 1.00 40.28 77 ARG I N 1
ATOM 7680 C CA . ARG I 1 96 ? -13.821 -38.354 46.092 1.00 38.30 77 ARG I CA 1
ATOM 7681 C C . ARG I 1 96 ? -13.146 -37.071 45.647 1.00 42.63 77 ARG I C 1
ATOM 7682 O O . ARG I 1 96 ? -13.785 -36.025 45.529 1.00 41.82 77 ARG I O 1
ATOM 7690 N N . THR I 1 97 ? -11.840 -37.156 45.441 1.00 40.93 78 THR I N 1
ATOM 7691 C CA . THR I 1 97 ? -11.063 -35.987 45.071 1.00 46.52 78 THR I CA 1
ATOM 7692 C C . THR I 1 97 ? -9.806 -36.383 44.293 1.00 47.99 78 THR I C 1
ATOM 7693 O O . THR I 1 97 ? -9.337 -37.518 44.383 1.00 38.25 78 THR I O 1
ATOM 7697 N N . SER I 1 98 ? -9.287 -35.449 43.504 1.00 51.63 79 SER I N 1
ATOM 7698 C CA . SER I 1 98 ? -8.076 -35.687 42.738 1.00 45.82 79 SER I CA 1
ATOM 7699 C C . SER I 1 98 ? -6.953 -36.149 43.634 1.00 40.14 79 SER I C 1
ATOM 7700 O O . SER I 1 98 ? -6.794 -35.644 44.747 1.00 36.75 79 SER I O 1
ATOM 7703 N N . ALA I 1 99 ? -6.184 -37.125 43.156 1.00 44.51 80 ALA I N 1
ATOM 7704 C CA . ALA I 1 99 ? -5.046 -37.632 43.911 1.00 49.58 80 ALA I CA 1
ATOM 7705 C C . ALA I 1 99 ? -3.999 -36.526 44.125 1.00 49.06 80 ALA I C 1
ATOM 7706 O O . ALA I 1 99 ? -3.168 -36.608 45.034 1.00 48.03 80 ALA I O 1
ATOM 7708 N N . ALA I 1 100 ? -4.054 -35.488 43.293 1.00 51.61 81 ALA I N 1
ATOM 7709 C CA . ALA I 1 100 ? -3.172 -34.336 43.451 1.00 53.08 81 ALA I CA 1
ATOM 7710 C C . ALA I 1 100 ? -3.504 -33.533 44.713 1.00 57.65 81 ALA I C 1
ATOM 7711 O O . ALA I 1 100 ? -2.637 -32.872 45.284 1.00 63.15 81 ALA I O 1
ATOM 7713 N N . ASP I 1 101 ? -4.745 -33.622 45.177 1.00 60.64 82 ASP I N 1
ATOM 7714 C CA . ASP I 1 101 ? -5.157 -32.883 46.375 1.00 54.61 82 ASP I CA 1
ATOM 7715 C C . ASP I 1 101 ? -4.602 -33.472 47.661 1.00 45.41 82 ASP I C 1
ATOM 7716 O O . ASP I 1 101 ? -4.630 -32.816 48.704 1.00 50.01 82 ASP I O 1
ATOM 7721 N N . ILE I 1 102 ? -4.086 -34.699 47.594 1.00 41.65 83 ILE I N 1
ATOM 7722 C CA . ILE I 1 102 ? -3.624 -35.381 48.801 1.00 42.25 83 ILE I CA 1
ATOM 7723 C C . ILE I 1 102 ? -2.237 -35.972 48.650 1.00 38.49 83 ILE I C 1
ATOM 7724 O O . ILE I 1 102 ? -1.735 -36.154 47.542 1.00 42.23 83 ILE I O 1
ATOM 7729 N N . TRP I 1 103 ? -1.628 -36.264 49.790 1.00 41.17 84 TRP I N 1
ATOM 7730 C CA . TRP I 1 103 ? -0.408 -37.050 49.845 1.00 50.14 84 TRP I CA 1
ATOM 7731 C C . TRP I 1 103 ? -0.688 -38.474 49.377 1.00 53.61 84 TRP I C 1
ATOM 7732 O O . TRP I 1 103 ? -1.722 -39.051 49.727 1.00 49.74 84 TRP I O 1
ATOM 7743 N N . THR I 1 104 ? 0.230 -39.034 48.590 1.00 51.31 85 THR I N 1
ATOM 7744 C CA . THR I 1 104 ? 0.164 -40.444 48.212 1.00 45.48 85 THR I CA 1
ATOM 7745 C C . THR I 1 104 ? 1.518 -41.103 48.469 1.00 47.72 85 THR I C 1
ATOM 7746 O O . THR I 1 104 ? 2.555 -40.440 48.392 1.00 46.48 85 THR I O 1
ATOM 7750 N N . PRO I 1 105 ? 1.518 -42.414 48.776 1.00 44.30 86 PRO I N 1
ATOM 7751 C CA . PRO I 1 105 ? 2.775 -43.091 49.119 1.00 45.10 86 PRO I CA 1
ATOM 7752 C C . PRO I 1 105 ? 3.643 -43.368 47.896 1.00 39.41 86 PRO I C 1
ATOM 7753 O O . PRO I 1 105 ? 3.115 -43.520 46.793 1.00 43.38 86 PRO I O 1
ATOM 7757 N N . ASP I 1 106 ? 4.953 -43.453 48.112 1.00 44.08 87 ASP I N 1
ATOM 7758 C CA . ASP I 1 106 ? 5.925 -43.626 47.034 1.00 41.71 87 ASP I CA 1
ATOM 7759 C C . ASP I 1 106 ? 6.190 -45.105 46.715 1.00 41.33 87 ASP I C 1
ATOM 7760 O O . ASP I 1 106 ? 7.341 -45.520 46.571 1.00 35.24 87 ASP I O 1
ATOM 7765 N N . ILE I 1 107 ? 5.135 -45.909 46.627 1.00 34.79 88 ILE I N 1
ATOM 7766 C CA . ILE I 1 107 ? 5.311 -47.330 46.328 1.00 36.40 88 ILE I CA 1
ATOM 7767 C C . ILE I 1 107 ? 5.754 -47.554 44.888 1.00 33.16 88 ILE I C 1
ATOM 7768 O O . ILE I 1 107 ? 5.136 -47.046 43.967 1.00 37.06 88 ILE I O 1
ATOM 7773 N N . THR I 1 108 ? 6.822 -48.320 44.696 1.00 34.03 89 THR I N 1
ATOM 7774 C CA . THR I 1 108 ? 7.421 -48.484 43.368 1.00 35.57 89 THR I CA 1
ATOM 7775 C C . THR I 1 108 ? 7.814 -49.926 43.056 1.00 37.97 89 THR I C 1
ATOM 7776 O O . THR I 1 108 ? 8.336 -50.627 43.926 1.00 34.12 89 THR I O 1
ATOM 7780 N N . ALA I 1 109 ? 7.632 -50.339 41.804 1.00 33.59 90 ALA I N 1
ATOM 7781 C CA . ALA I 1 109 ? 8.233 -51.579 41.309 1.00 31.02 90 ALA I CA 1
ATOM 7782 C C . ALA I 1 109 ? 9.745 -51.375 41.258 1.00 37.09 90 ALA I C 1
ATOM 7783 O O . ALA I 1 109 ? 10.201 -50.334 40.798 1.00 35.27 90 ALA I O 1
ATOM 7785 N N . TYR I 1 110 ? 10.517 -52.326 41.785 1.00 38.34 91 TYR I N 1
ATOM 7786 C CA . TYR I 1 110 ? 11.972 -52.168 41.857 1.00 36.09 91 TYR I CA 1
ATOM 7787 C C . TYR I 1 110 ? 12.728 -52.594 40.592 1.00 34.85 91 TYR I C 1
ATOM 7788 O O . TYR I 1 110 ? 13.913 -52.262 40.423 1.00 37.34 91 TYR I O 1
ATOM 7797 N N . SER I 1 111 ? 12.070 -53.334 39.709 1.00 27.90 92 SER I N 1
ATOM 7798 C CA . SER I 1 111 ? 12.746 -53.805 38.500 1.00 30.77 92 SER I CA 1
ATOM 7799 C C . SER I 1 111 ? 12.001 -53.445 37.220 1.00 36.14 92 SER I C 1
ATOM 7800 O O . SER I 1 111 ? 12.070 -54.187 36.222 1.00 34.38 92 SER I O 1
ATOM 7803 N N . SER I 1 112 ? 11.335 -52.290 37.211 1.00 30.25 93 SER I N 1
ATOM 7804 C CA . SER I 1 112 ? 10.726 -51.837 35.957 1.00 29.23 93 SER I CA 1
ATOM 7805 C C . SER I 1 112 ? 11.839 -51.479 34.973 1.00 34.19 93 SER I C 1
ATOM 7806 O O . SER I 1 112 ? 12.976 -51.220 35.379 1.00 33.46 93 SER I O 1
ATOM 7809 N N . THR I 1 113 ? 11.509 -51.486 33.682 1.00 27.26 94 THR I N 1
ATOM 7810 C CA . THR I 1 113 ? 12.464 -51.169 32.634 1.00 34.09 94 THR I CA 1
ATOM 7811 C C . THR I 1 113 ? 12.034 -49.918 31.861 1.00 30.84 94 THR I C 1
ATOM 7812 O O . THR I 1 113 ? 12.785 -49.401 31.043 1.00 31.15 94 THR I O 1
ATOM 7816 N N . ARG I 1 114 ? 10.814 -49.451 32.130 1.00 28.34 95 ARG I N 1
ATOM 7817 C CA . ARG I 1 114 ? 10.234 -48.276 31.464 1.00 29.90 95 ARG I CA 1
ATOM 7818 C C . ARG I 1 114 ? 9.378 -47.541 32.475 1.00 31.44 95 ARG I C 1
ATOM 7819 O O . ARG I 1 114 ? 8.880 -48.165 33.408 1.00 34.01 95 ARG I O 1
ATOM 7827 N N . PRO I 1 115 ? 9.178 -46.223 32.291 1.00 32.56 96 PRO I N 1
ATOM 7828 C CA . PRO I 1 115 ? 8.274 -45.514 33.204 1.00 26.66 96 PRO I CA 1
ATOM 7829 C C . PRO I 1 115 ? 6.902 -46.177 33.207 1.00 31.60 96 PRO I C 1
ATOM 7830 O O . PRO I 1 115 ? 6.438 -46.617 32.154 1.00 29.18 96 PRO I O 1
ATOM 7834 N N . VAL I 1 116 ? 6.287 -46.319 34.376 1.00 37.87 97 VAL I N 1
ATOM 7835 C CA . VAL I 1 116 ? 4.951 -46.900 34.441 1.00 38.42 97 VAL I CA 1
ATOM 7836 C C . VAL I 1 116 ? 3.925 -45.991 33.735 1.00 37.96 97 VAL I C 1
ATOM 7837 O O . VAL I 1 116 ? 3.996 -44.768 33.849 1.00 32.06 97 VAL I O 1
ATOM 7841 N N . GLN I 1 117 ? 2.993 -46.577 32.982 1.00 31.11 98 GLN I N 1
ATOM 7842 C CA . GLN I 1 117 ? 1.948 -45.765 32.368 1.00 32.31 98 GLN I CA 1
ATOM 7843 C C . GLN I 1 117 ? 0.630 -45.910 33.123 1.00 35.57 98 GLN I C 1
ATOM 7844 O O . GLN I 1 117 ? 0.196 -47.025 33.453 1.00 31.55 98 GLN I O 1
ATOM 7850 N N . VAL I 1 118 ? 0.009 -44.767 33.400 1.00 37.39 99 VAL I N 1
ATOM 7851 C CA . VAL I 1 118 ? -1.228 -44.721 34.158 1.00 32.21 99 VAL I CA 1
ATOM 7852 C C . VAL I 1 118 ? -2.397 -44.729 33.191 1.00 40.87 99 VAL I C 1
ATOM 7853 O O . VAL I 1 118 ? -2.428 -43.950 32.222 1.00 36.67 99 VAL I O 1
ATOM 7857 N N . LEU I 1 119 ? -3.345 -45.631 33.447 1.00 30.31 100 LEU I N 1
ATOM 7858 C CA . LEU I 1 119 ? -4.441 -45.889 32.514 1.00 29.10 100 LEU I CA 1
ATOM 7859 C C . LEU I 1 119 ? -5.778 -45.390 33.002 1.00 30.76 100 LEU I C 1
ATOM 7860 O O . LEU I 1 119 ? -6.770 -45.474 32.289 1.00 36.89 100 LEU I O 1
ATOM 7865 N N . SER I 1 120 ? -5.816 -44.870 34.214 1.00 33.70 101 SER I N 1
ATOM 7866 C CA . SER I 1 120 ? -7.084 -44.487 34.810 1.00 31.30 101 SER I CA 1
ATOM 7867 C C . SER I 1 120 ? -6.985 -43.086 35.384 1.00 34.79 101 SER I C 1
ATOM 7868 O O . SER I 1 120 ? -5.881 -42.601 35.648 1.00 35.74 101 SER I O 1
ATOM 7871 N N . PRO I 1 121 ? -8.138 -42.446 35.624 1.00 36.41 102 PRO I N 1
ATOM 7872 C CA . PRO I 1 121 ? -8.131 -41.162 36.317 1.00 31.55 102 PRO I CA 1
ATOM 7873 C C . PRO I 1 121 ? -7.437 -41.331 37.648 1.00 34.83 102 PRO I C 1
ATOM 7874 O O . PRO I 1 121 ? -7.447 -42.435 38.184 1.00 37.65 102 PRO I O 1
ATOM 7878 N N . GLN I 1 122 ? -6.813 -40.283 38.158 1.00 37.81 103 GLN I N 1
ATOM 7879 C CA . GLN I 1 122 ? -6.164 -40.406 39.445 1.00 46.96 103 GLN I CA 1
ATOM 7880 C C . GLN I 1 122 ? -6.990 -39.676 40.483 1.00 43.20 103 GLN I C 1
ATOM 7881 O O . GLN I 1 122 ? -6.772 -38.502 40.796 1.00 43.62 103 GLN I O 1
ATOM 7887 N N . ILE I 1 123 ? -7.943 -40.429 41.014 1.00 43.58 104 ILE I N 1
ATOM 7888 C CA . ILE I 1 123 ? -8.922 -39.952 41.968 1.00 41.32 104 ILE I CA 1
ATOM 7889 C C . ILE I 1 123 ? -8.902 -40.918 43.128 1.00 39.90 104 ILE I C 1
ATOM 7890 O O . ILE I 1 123 ? -8.815 -42.125 42.925 1.00 38.61 104 ILE I O 1
ATOM 7895 N N . ALA I 1 124 ? -8.898 -40.374 44.341 1.00 38.43 105 ALA I N 1
ATOM 7896 C CA . ALA I 1 124 ? -8.898 -41.155 45.559 1.00 35.60 105 ALA I CA 1
ATOM 7897 C C . ALA I 1 124 ? -10.238 -41.011 46.286 1.00 44.60 105 ALA I C 1
ATOM 7898 O O . ALA I 1 124 ? -10.974 -40.038 46.072 1.00 38.65 105 ALA I O 1
ATOM 7900 N N . VAL I 1 125 ? -10.552 -41.985 47.132 1.00 41.48 106 VAL I N 1
ATOM 7901 C CA . VAL I 1 125 ? -11.744 -41.916 47.970 1.00 43.16 106 VAL I CA 1
ATOM 7902 C C . VAL I 1 125 ? -11.291 -41.675 49.395 1.00 42.24 106 VAL I C 1
ATOM 7903 O O . VAL I 1 125 ? -10.431 -42.399 49.915 1.00 41.73 106 VAL I O 1
ATOM 7907 N N . VAL I 1 126 ? -11.820 -40.621 50.003 1.00 31.95 107 VAL I N 1
ATOM 7908 C CA . VAL I 1 126 ? -11.470 -40.272 51.370 1.00 40.17 107 VAL I CA 1
ATOM 7909 C C . VAL I 1 126 ? -12.705 -40.492 52.251 1.00 35.74 107 VAL I C 1
ATOM 7910 O O . VAL I 1 126 ? -13.793 -40.026 51.919 1.00 47.64 107 VAL I O 1
ATOM 7914 N N . THR I 1 127 ? -12.548 -41.211 53.349 1.00 38.09 108 THR I N 1
ATOM 7915 C CA . THR I 1 127 ? -13.669 -41.433 54.271 1.00 42.50 108 THR I CA 1
ATOM 7916 C C . THR I 1 127 ? -13.409 -40.714 55.586 1.00 44.67 108 THR I C 1
ATOM 7917 O O . THR I 1 127 ? -12.262 -40.381 55.913 1.00 40.02 108 THR I O 1
ATOM 7921 N N . HIS I 1 128 ? -14.474 -40.489 56.344 1.00 44.38 109 HIS I N 1
ATOM 7922 C CA . HIS I 1 128 ? -14.414 -39.620 57.513 1.00 44.94 109 HIS I CA 1
ATOM 7923 C C . HIS I 1 128 ? -13.532 -40.127 58.656 1.00 47.79 109 HIS I C 1
ATOM 7924 O O . HIS I 1 128 ? -13.183 -39.364 59.554 1.00 42.69 109 HIS I O 1
ATOM 7931 N N . ASP I 1 129 ? -13.201 -41.413 58.653 1.00 45.85 110 ASP I N 1
ATOM 7932 C CA . ASP I 1 129 ? -12.269 -41.936 59.649 1.00 46.95 110 ASP I CA 1
ATOM 7933 C C . ASP I 1 129 ? -10.814 -41.719 59.216 1.00 41.15 110 ASP I C 1
ATOM 7934 O O . ASP I 1 129 ? -9.888 -42.173 59.879 1.00 49.18 110 ASP I O 1
ATOM 7939 N N . GLY I 1 130 ? -10.628 -41.008 58.111 1.00 39.93 111 GLY I N 1
ATOM 7940 C CA . GLY I 1 130 ? -9.297 -40.693 57.613 1.00 45.76 111 GLY I CA 1
ATOM 7941 C C . GLY I 1 130 ? -8.728 -41.694 56.619 1.00 47.91 111 GLY I C 1
ATOM 7942 O O . GLY I 1 130 ? -7.592 -41.547 56.173 1.00 47.71 111 GLY I O 1
ATOM 7943 N N . SER I 1 131 ? -9.525 -42.696 56.253 1.00 43.53 112 SER I N 1
ATOM 7944 C CA . SER I 1 131 ? -9.097 -43.721 55.303 1.00 42.36 112 SER I CA 1
ATOM 7945 C C . SER I 1 131 ? -8.973 -43.179 53.889 1.00 37.70 112 SER I C 1
ATOM 7946 O O . SER I 1 131 ? -9.807 -42.397 53.448 1.00 36.12 112 SER I O 1
ATOM 7949 N N . VAL I 1 132 ? -7.944 -43.604 53.166 1.00 36.38 113 VAL I N 1
ATOM 7950 C CA . VAL I 1 132 ? -7.849 -43.238 51.761 1.00 32.81 113 VAL I CA 1
ATOM 7951 C C . VAL I 1 132 ? -7.697 -44.505 50.930 1.00 32.59 113 VAL I C 1
ATOM 7952 O O . VAL I 1 132 ? -6.885 -45.371 51.253 1.00 41.54 113 VAL I O 1
ATOM 7956 N N . MET I 1 133 ? -8.492 -44.624 49.877 1.00 33.95 114 MET I N 1
ATOM 7957 C CA . MET I 1 133 ? -8.304 -45.718 48.945 1.00 40.05 114 MET I CA 1
ATOM 7958 C C . MET I 1 133 ? -8.058 -45.122 47.577 1.00 36.46 114 MET I C 1
ATOM 7959 O O . MET I 1 133 ? -8.807 -44.253 47.122 1.00 37.55 114 MET I O 1
ATOM 7964 N N . PHE I 1 134 ? -7.039 -45.644 46.906 1.00 31.49 115 PHE I N 1
ATOM 7965 C CA . PHE I 1 134 ? -6.545 -45.085 45.655 1.00 35.05 115 PHE I CA 1
ATOM 7966 C C . PHE I 1 134 ? -6.223 -46.268 44.766 1.00 38.38 115 PHE I C 1
ATOM 7967 O O . PHE I 1 134 ? -5.421 -47.129 45.154 1.00 35.54 115 PHE I O 1
ATOM 7975 N N . ILE I 1 135 ? -6.873 -46.348 43.600 1.00 29.43 116 ILE I N 1
ATOM 7976 C CA . ILE I 1 135 ? -6.757 -47.541 42.751 1.00 26.54 116 ILE I CA 1
ATOM 7977 C C . ILE I 1 135 ? -6.409 -47.240 41.294 1.00 38.99 116 ILE I C 1
ATOM 7978 O O . ILE I 1 135 ? -7.271 -47.300 40.421 1.00 37.06 116 ILE I O 1
ATOM 7983 N N . PRO I 1 136 ? -5.131 -46.928 41.028 1.00 34.08 117 PRO I N 1
ATOM 7984 C CA . PRO I 1 136 ? -4.682 -46.661 39.658 1.00 34.08 117 PRO I CA 1
ATOM 7985 C C . PRO I 1 136 ? -4.528 -47.916 38.796 1.00 35.06 117 PRO I C 1
ATOM 7986 O O . PRO I 1 136 ? -3.946 -48.915 39.246 1.00 30.19 117 PRO I O 1
ATOM 7990 N N . ALA I 1 137 ? -5.068 -47.854 37.576 1.00 31.95 118 ALA I N 1
ATOM 7991 C CA . ALA I 1 137 ? -4.809 -48.848 36.538 1.00 30.95 118 ALA I CA 1
ATOM 7992 C C . ALA I 1 137 ? -3.488 -48.515 35.894 1.00 29.84 118 ALA I C 1
ATOM 7993 O O . ALA I 1 137 ? -3.215 -47.348 35.645 1.00 27.72 118 ALA I O 1
ATOM 7995 N N . GLN I 1 138 ? -2.672 -49.529 35.620 1.00 28.21 119 GLN I N 1
ATOM 7996 C CA . GLN I 1 138 ? -1.310 -49.299 35.162 1.00 30.41 119 GLN I CA 1
ATOM 7997 C C . GLN I 1 138 ? -0.835 -50.316 34.134 1.00 31.32 119 GLN I C 1
ATOM 7998 O O . GLN I 1 138 ? -1.250 -51.481 34.153 1.00 29.35 119 GLN I O 1
ATOM 8004 N N . ARG I 1 139 ? 0.045 -49.866 33.242 1.00 26.83 120 ARG I N 1
ATOM 8005 C CA . ARG I 1 139 ? 0.816 -50.761 32.393 1.00 27.65 120 ARG I CA 1
ATOM 8006 C C . ARG I 1 139 ? 2.259 -50.730 32.848 1.00 30.97 120 ARG I C 1
ATOM 8007 O O . ARG I 1 139 ? 2.870 -49.664 32.890 1.00 34.48 120 ARG I O 1
ATOM 8015 N N . LEU I 1 140 ? 2.789 -51.897 33.205 1.00 27.77 121 LEU I N 1
ATOM 8016 C CA . LEU I 1 140 ? 4.160 -52.013 33.721 1.00 29.72 121 LEU I CA 1
ATOM 8017 C C . LEU I 1 140 ? 5.036 -52.889 32.836 1.00 34.99 121 LEU I C 1
ATOM 8018 O O . LEU I 1 140 ? 4.663 -54.021 32.540 1.00 34.56 121 LEU I O 1
ATOM 8023 N N . SER I 1 141 ? 6.202 -52.376 32.442 1.00 33.82 122 SER I N 1
ATOM 8024 C CA . SER I 1 141 ? 7.248 -53.188 31.814 1.00 36.96 122 SER I CA 1
ATOM 8025 C C . SER I 1 141 ? 8.318 -53.529 32.855 1.00 35.18 122 SER I C 1
ATOM 8026 O O . SER I 1 141 ? 8.828 -52.634 33.529 1.00 33.97 122 SER I O 1
ATOM 8029 N N . PHE I 1 142 ? 8.663 -54.808 32.993 1.00 30.05 123 PHE I N 1
ATOM 8030 C CA . PHE I 1 142 ? 9.650 -55.187 34.013 1.00 32.72 123 PHE I CA 1
ATOM 8031 C C . PHE I 1 142 ? 10.543 -56.332 33.543 1.00 30.48 123 PHE I C 1
ATOM 8032 O O . PHE I 1 142 ? 10.272 -56.957 32.516 1.00 33.94 123 PHE I O 1
ATOM 8040 N N . MET I 1 143 ? 11.623 -56.574 34.284 1.00 33.50 124 MET I N 1
ATOM 8041 C CA . MET I 1 143 ? 12.636 -57.550 33.885 1.00 28.45 124 MET I CA 1
ATOM 8042 C C . MET I 1 143 ? 12.152 -58.971 34.080 1.00 32.47 124 MET I C 1
ATOM 8043 O O . MET I 1 143 ? 11.843 -59.376 35.199 1.00 32.95 124 MET I O 1
ATOM 8048 N N . CYS I 1 144 ? 12.122 -59.737 33.002 1.00 34.45 125 CYS I N 1
ATOM 8049 C CA . CYS I 1 144 ? 11.754 -61.142 33.114 1.00 40.06 125 CYS I CA 1
ATOM 8050 C C . CYS I 1 144 ? 12.194 -61.947 31.908 1.00 37.49 125 CYS I C 1
ATOM 8051 O O . CYS I 1 144 ? 11.840 -61.620 30.785 1.00 43.01 125 CYS I O 1
ATOM 8054 N N . ASP I 1 145 ? 12.979 -62.991 32.158 1.00 40.49 126 ASP I N 1
ATOM 8055 C CA . ASP I 1 145 ? 13.313 -63.993 31.148 1.00 40.73 126 ASP I CA 1
ATOM 8056 C C . ASP I 1 145 ? 12.151 -64.974 30.982 1.00 40.53 126 ASP I C 1
ATOM 8057 O O . ASP I 1 145 ? 11.899 -65.784 31.868 1.00 42.58 126 ASP I O 1
ATOM 8062 N N . PRO I 1 146 ? 11.454 -64.915 29.836 1.00 45.70 127 PRO I N 1
ATOM 8063 C CA . PRO I 1 146 ? 10.254 -65.731 29.634 1.00 47.58 127 PRO I CA 1
ATOM 8064 C C . PRO I 1 146 ? 10.534 -67.119 29.049 1.00 50.08 127 PRO I C 1
ATOM 8065 O O . PRO I 1 146 ? 9.585 -67.778 28.626 1.00 49.74 127 PRO I O 1
ATOM 8069 N N . THR I 1 147 ? 11.799 -67.535 29.000 1.00 51.16 128 THR I N 1
ATOM 8070 C CA . THR I 1 147 ? 12.153 -68.861 28.489 1.00 48.44 128 THR I CA 1
ATOM 8071 C C . THR I 1 147 ? 11.348 -69.919 29.240 1.00 52.21 128 THR I C 1
ATOM 8072 O O . THR I 1 147 ? 11.357 -69.964 30.472 1.00 54.28 128 THR I O 1
ATOM 8076 N N . GLY I 1 148 ? 10.635 -70.754 28.499 1.00 52.72 129 GLY I N 1
ATOM 8077 C CA . GLY I 1 148 ? 9.788 -71.763 29.108 1.00 55.03 129 GLY I CA 1
ATOM 8078 C C . GLY I 1 148 ? 8.308 -71.412 29.068 1.00 57.41 129 GLY I C 1
ATOM 8079 O O . GLY I 1 148 ? 7.473 -72.205 29.502 1.00 59.90 129 GLY I O 1
ATOM 8080 N N . VAL I 1 149 ? 7.976 -70.238 28.530 1.00 49.31 130 VAL I N 1
ATOM 8081 C CA . VAL I 1 149 ? 6.583 -69.802 28.445 1.00 48.27 130 VAL I CA 1
ATOM 8082 C C . VAL I 1 149 ? 5.809 -70.699 27.489 1.00 52.89 130 VAL I C 1
ATOM 8083 O O . VAL I 1 149 ? 4.622 -70.941 27.678 1.00 53.15 130 VAL I O 1
ATOM 8087 N N . ASP I 1 150 ? 6.495 -71.223 26.481 1.00 64.86 131 ASP I N 1
ATOM 8088 C CA . ASP I 1 150 ? 5.847 -72.065 25.483 1.00 75.70 131 ASP I CA 1
ATOM 8089 C C . ASP I 1 150 ? 5.904 -73.527 25.893 1.00 75.08 131 ASP I C 1
ATOM 8090 O O . ASP I 1 150 ? 5.712 -74.418 25.072 1.00 75.51 131 ASP I O 1
ATOM 8095 N N . SER I 1 151 ? 6.130 -73.764 27.179 1.00 73.45 132 SER I N 1
ATOM 8096 C CA . SER I 1 151 ? 6.190 -75.122 27.692 1.00 70.91 132 SER I CA 1
ATOM 8097 C C . SER I 1 151 ? 5.043 -75.405 28.655 1.00 68.30 132 SER I C 1
ATOM 8098 O O . SER I 1 151 ? 4.272 -74.513 29.012 1.00 62.46 132 SER I O 1
ATOM 8101 N N . GLU I 1 152 ? 4.943 -76.666 29.058 1.00 62.86 133 GLU I N 1
ATOM 8102 C CA . GLU I 1 152 ? 3.887 -77.137 29.942 1.00 65.76 133 GLU I CA 1
ATOM 8103 C C . GLU I 1 152 ? 4.037 -76.601 31.365 1.00 59.15 133 GLU I C 1
ATOM 8104 O O . GLU I 1 152 ? 3.060 -76.235 32.018 1.00 52.08 133 GLU I O 1
ATOM 8110 N N . GLU I 1 153 ? 5.277 -76.571 31.833 1.00 55.64 134 GLU I N 1
ATOM 8111 C CA . GLU I 1 153 ? 5.610 -76.032 33.142 1.00 62.62 134 GLU I CA 1
ATOM 8112 C C . GLU I 1 153 ? 5.387 -74.524 33.218 1.00 60.76 134 GLU I C 1
ATOM 8113 O O . GLU I 1 153 ? 5.121 -73.985 34.288 1.00 60.73 134 GLU I O 1
ATOM 8119 N N . GLY I 1 154 ? 5.546 -73.847 32.086 1.00 60.32 135 GLY I N 1
ATOM 8120 C CA . GLY I 1 154 ? 5.448 -72.398 32.034 1.00 61.51 135 GLY I CA 1
ATOM 8121 C C . GLY I 1 154 ? 6.686 -71.703 32.572 1.00 53.60 135 GLY I C 1
ATOM 8122 O O . GLY I 1 154 ? 7.773 -72.272 32.583 1.00 46.52 135 GLY I O 1
ATOM 8123 N N . VAL I 1 155 ? 6.523 -70.462 33.013 1.00 55.71 136 VAL I N 1
ATOM 8124 C CA . VAL I 1 155 ? 7.651 -69.669 33.484 1.00 51.12 136 VAL I CA 1
ATOM 8125 C C . VAL I 1 155 ? 7.184 -68.805 34.644 1.00 50.85 136 VAL I C 1
ATOM 8126 O O . VAL I 1 155 ? 6.012 -68.436 34.721 1.00 51.28 136 VAL I O 1
ATOM 8130 N N . THR I 1 156 ? 8.095 -68.489 35.553 1.00 48.97 137 THR I N 1
ATOM 8131 C CA . THR I 1 156 ? 7.762 -67.627 36.673 1.00 50.31 137 THR I CA 1
ATOM 8132 C C . THR I 1 156 ? 8.455 -66.279 36.530 1.00 54.30 137 THR I C 1
ATOM 8133 O O . THR I 1 156 ? 9.660 -66.209 36.271 1.00 52.46 137 THR I O 1
ATOM 8137 N N . CYS I 1 157 ? 7.670 -65.216 36.677 1.00 57.05 138 CYS I N 1
ATOM 8138 C CA . CYS I 1 157 ? 8.187 -63.856 36.724 1.00 56.01 138 CYS I CA 1
ATOM 8139 C C . CYS I 1 157 ? 7.892 -63.274 38.086 1.00 52.22 138 CYS I C 1
ATOM 8140 O O . CYS I 1 157 ? 6.898 -63.631 38.713 1.00 54.14 138 CYS I O 1
ATOM 8143 N N . ALA I 1 158 ? 8.741 -62.360 38.536 1.00 44.26 139 ALA I N 1
ATOM 8144 C CA . ALA I 1 158 ? 8.522 -61.694 39.811 1.00 40.82 139 ALA I CA 1
ATOM 8145 C C . ALA I 1 158 ? 8.951 -60.234 39.739 1.00 41.74 139 ALA I C 1
ATOM 8146 O O . ALA I 1 158 ? 9.960 -59.895 39.120 1.00 39.07 139 ALA I O 1
ATOM 8148 N N . VAL I 1 159 ? 8.187 -59.375 40.395 1.00 35.65 140 VAL I N 1
ATOM 8149 C CA . VAL I 1 159 ? 8.575 -57.979 40.527 1.00 41.01 140 VAL I CA 1
ATOM 8150 C C . VAL I 1 159 ? 8.161 -57.494 41.905 1.00 37.42 140 VAL I C 1
ATOM 8151 O O . VAL I 1 159 ? 7.024 -57.736 42.348 1.00 37.47 140 VAL I O 1
ATOM 8155 N N . LYS I 1 160 ? 9.101 -56.843 42.593 1.00 31.14 141 LYS I N 1
ATOM 8156 C CA . LYS I 1 160 ? 8.881 -56.358 43.956 1.00 35.34 141 LYS I CA 1
ATOM 8157 C C . LYS I 1 160 ? 8.361 -54.932 43.987 1.00 31.54 141 LYS I C 1
ATOM 8158 O O . LYS I 1 160 ? 8.849 -54.075 43.252 1.00 31.90 141 LYS I O 1
ATOM 8164 N N . PHE I 1 161 ? 7.422 -54.667 44.888 1.00 32.31 142 PHE I N 1
ATOM 8165 C CA . PHE I 1 161 ? 6.915 -53.319 45.101 1.00 31.34 142 PHE I CA 1
ATOM 8166 C C . PHE I 1 161 ? 7.244 -52.865 46.514 1.00 37.02 142 PHE I C 1
ATOM 8167 O O . PHE I 1 161 ? 7.100 -53.625 47.472 1.00 36.27 142 PHE I O 1
ATOM 8175 N N . GLY I 1 162 ? 7.700 -51.630 46.652 1.00 35.80 143 GLY I N 1
ATOM 8176 C CA . GLY I 1 162 ? 7.983 -51.095 47.972 1.00 35.31 143 GLY I CA 1
ATOM 8177 C C . GLY I 1 162 ? 8.220 -49.600 47.932 1.00 35.80 143 GLY I C 1
ATOM 8178 O O . GLY I 1 162 ? 8.368 -49.013 46.854 1.00 37.64 143 GLY I O 1
ATOM 8179 N N . SER I 1 163 ? 8.258 -48.981 49.103 1.00 34.25 144 SER I N 1
ATOM 8180 C CA . SER I 1 163 ? 8.598 -47.571 49.193 1.00 34.65 144 SER I CA 1
ATOM 8181 C C . SER I 1 163 ? 10.020 -47.345 48.696 1.00 38.38 144 SER I C 1
ATOM 8182 O O . SER I 1 163 ? 10.911 -48.131 49.002 1.00 29.54 144 SER I O 1
ATOM 8185 N N . TRP I 1 164 ? 10.226 -46.271 47.942 1.00 33.82 145 TRP I N 1
ATOM 8186 C CA . TRP I 1 164 ? 11.551 -45.940 47.426 1.00 32.44 145 TRP I CA 1
ATOM 8187 C C . TRP I 1 164 ? 12.460 -45.333 48.492 1.00 29.69 145 TRP I C 1
ATOM 8188 O O . TRP I 1 164 ? 13.676 -45.534 48.474 1.00 35.64 145 TRP I O 1
ATOM 8199 N N . VAL I 1 165 ? 11.882 -44.585 49.427 1.00 31.70 146 VAL I N 1
ATOM 8200 C CA . VAL I 1 165 ? 12.697 -43.854 50.400 1.00 30.47 146 VAL I CA 1
ATOM 8201 C C . VAL I 1 165 ? 12.348 -44.065 51.872 1.00 38.08 146 VAL I C 1
ATOM 8202 O O . VAL I 1 165 ? 13.076 -43.601 52.749 1.00 36.80 146 VAL I O 1
ATOM 8206 N N . TYR I 1 166 ? 11.225 -44.716 52.152 1.00 38.17 147 TYR I N 1
ATOM 8207 C CA . TYR I 1 166 ? 10.808 -44.936 53.536 1.00 35.04 147 TYR I CA 1
ATOM 8208 C C . TYR I 1 166 ? 11.057 -46.363 54.014 1.00 35.26 147 TYR I C 1
ATOM 8209 O O . TYR I 1 166 ? 10.695 -47.328 53.330 1.00 39.21 147 TYR I O 1
ATOM 8218 N N . SER I 1 167 ? 11.640 -46.498 55.201 1.00 35.35 148 SER I N 1
ATOM 8219 C CA . SER I 1 167 ? 11.812 -47.815 55.814 1.00 39.56 148 SER I CA 1
ATOM 8220 C C . SER I 1 167 ? 10.511 -48.312 56.437 1.00 39.04 148 SER I C 1
ATOM 8221 O O . SER I 1 167 ? 9.544 -47.561 56.568 1.00 40.03 148 SER I O 1
ATOM 8224 N N . GLY I 1 168 ? 10.507 -49.574 56.850 1.00 38.16 149 GLY I N 1
ATOM 8225 C CA . GLY I 1 168 ? 9.349 -50.178 57.481 1.00 43.85 149 GLY I CA 1
ATOM 8226 C C . GLY I 1 168 ? 8.966 -49.560 58.816 1.00 47.44 149 GLY I C 1
ATOM 8227 O O . GLY I 1 168 ? 7.868 -49.798 59.324 1.00 51.41 149 GLY I O 1
ATOM 8228 N N . PHE I 1 169 ? 9.860 -48.764 59.393 1.00 43.98 150 PHE I N 1
ATOM 8229 C CA . PHE I 1 169 ? 9.533 -48.026 60.609 1.00 44.32 150 PHE I CA 1
ATOM 8230 C C . PHE I 1 169 ? 8.726 -46.760 60.292 1.00 48.37 150 PHE I C 1
ATOM 8231 O O . PHE I 1 169 ? 8.282 -46.076 61.207 1.00 52.21 150 PHE I O 1
ATOM 8239 N N . GLU I 1 170 ? 8.551 -46.439 59.006 1.00 44.79 151 GLU I N 1
ATOM 8240 C CA . GLU I 1 170 ? 7.779 -45.254 58.618 1.00 44.65 151 GLU I CA 1
ATOM 8241 C C . GLU I 1 170 ? 6.606 -45.582 57.727 1.00 42.79 151 GLU I C 1
ATOM 8242 O O . GLU I 1 170 ? 5.539 -44.990 57.856 1.00 44.06 151 GLU I O 1
ATOM 8248 N N . ILE I 1 171 ? 6.824 -46.474 56.777 1.00 39.91 152 ILE I N 1
ATOM 8249 C CA . ILE I 1 171 ? 5.724 -46.994 55.997 1.00 36.76 152 ILE I CA 1
ATOM 8250 C C . ILE I 1 171 ? 5.750 -48.494 56.187 1.00 39.84 152 ILE I C 1
ATOM 8251 O O . ILE I 1 171 ? 6.655 -49.168 55.728 1.00 34.11 152 ILE I O 1
ATOM 8256 N N . ASP I 1 172 ? 4.753 -49.010 56.898 1.00 34.73 153 ASP I N 1
ATOM 8257 C CA . ASP I 1 172 ? 4.562 -50.444 56.993 1.00 37.73 153 ASP I CA 1
ATOM 8258 C C . ASP I 1 172 ? 3.692 -50.850 55.794 1.00 44.48 153 ASP I C 1
ATOM 8259 O O . ASP I 1 172 ? 2.686 -50.208 55.511 1.00 48.78 153 ASP I O 1
ATOM 8264 N N . LEU I 1 173 ? 4.129 -51.853 55.044 1.00 42.65 154 LEU I N 1
ATOM 8265 C CA . LEU I 1 173 ? 3.373 -52.372 53.905 1.00 41.79 154 LEU I CA 1
ATOM 8266 C C . LEU I 1 173 ? 2.671 -53.675 54.245 1.00 53.18 154 LEU I C 1
ATOM 8267 O O . LEU I 1 173 ? 3.265 -54.532 54.894 1.00 63.28 154 LEU I O 1
ATOM 8272 N N . LYS I 1 174 ? 1.416 -53.844 53.831 1.00 49.16 155 LYS I N 1
ATOM 8273 C CA . LYS I 1 174 ? 0.770 -55.145 54.030 1.00 51.45 155 LYS I CA 1
ATOM 8274 C C . LYS I 1 174 ? -0.156 -55.504 52.864 1.00 44.45 155 LYS I C 1
ATOM 8275 O O . LYS I 1 174 ? -0.464 -54.672 52.005 1.00 35.18 155 LYS I O 1
ATOM 8281 N N . THR I 1 175 ? -0.556 -56.768 52.817 1.00 39.65 156 THR I N 1
ATOM 8282 C CA . THR I 1 175 ? -1.592 -57.205 51.895 1.00 44.49 156 THR I CA 1
ATOM 8283 C C . THR I 1 175 ? -2.787 -57.733 52.665 1.00 45.96 156 THR I C 1
ATOM 8284 O O . THR I 1 175 ? -2.664 -58.102 53.833 1.00 54.12 156 THR I O 1
ATOM 8288 N N . ASP I 1 176 ? -3.941 -57.785 52.013 1.00 40.02 157 ASP I N 1
ATOM 8289 C CA . ASP I 1 176 ? -5.119 -58.390 52.626 1.00 45.44 157 ASP I CA 1
ATOM 8290 C C . ASP I 1 176 ? -5.171 -59.875 52.308 1.00 47.23 157 ASP I C 1
ATOM 8291 O O . ASP I 1 176 ? -5.729 -60.667 53.062 1.00 43.46 157 ASP I O 1
ATOM 8296 N N . THR I 1 177 ? -4.555 -60.245 51.193 1.00 47.51 158 THR I N 1
ATOM 8297 C CA . THR I 1 177 ? -4.485 -61.633 50.775 1.00 45.14 158 THR I CA 1
ATOM 8298 C C . THR I 1 177 ? -3.198 -61.867 50.024 1.00 41.81 158 THR I C 1
ATOM 8299 O O . THR I 1 177 ? -2.633 -60.936 49.448 1.00 40.33 158 THR I O 1
ATOM 8303 N N . ASP I 1 178 ? -2.726 -63.107 50.024 1.00 38.13 159 ASP I N 1
ATOM 8304 C CA . ASP I 1 178 ? -1.523 -63.432 49.259 1.00 41.99 159 ASP I CA 1
ATOM 8305 C C . ASP I 1 178 ? -1.870 -63.858 47.834 1.00 40.89 159 ASP I C 1
ATOM 8306 O O . ASP I 1 178 ? -0.983 -64.160 47.038 1.00 48.59 159 ASP I O 1
ATOM 8311 N N . GLN I 1 179 ? -3.159 -63.890 47.515 1.00 34.77 160 GLN I N 1
ATOM 8312 C CA . GLN I 1 179 ? -3.610 -64.242 46.165 1.00 44.17 160 GLN I CA 1
ATOM 8313 C C . GLN I 1 179 ? -3.952 -63.010 45.324 1.00 42.97 160 GLN I C 1
ATOM 8314 O O . GLN I 1 179 ? -4.797 -62.217 45.718 1.00 40.32 160 GLN I O 1
ATOM 8320 N N . VAL I 1 180 ? -3.287 -62.851 44.182 1.00 46.07 161 VAL I N 1
ATOM 8321 C CA . VAL I 1 180 ? -3.639 -61.813 43.198 1.00 45.40 161 VAL I CA 1
ATOM 8322 C C . VAL I 1 180 ? -5.062 -62.012 42.659 1.00 44.90 161 VAL I C 1
ATOM 8323 O O . VAL I 1 180 ? -5.441 -63.130 42.300 1.00 38.43 161 VAL I O 1
ATOM 8327 N N . ASP I 1 181 ? -5.836 -60.932 42.585 1.00 44.08 162 ASP I N 1
ATOM 8328 C CA . ASP I 1 181 ? -7.194 -60.988 42.035 1.00 39.18 162 ASP I CA 1
ATOM 8329 C C . ASP I 1 181 ? -7.154 -61.278 40.542 1.00 41.82 162 ASP I C 1
ATOM 8330 O O . ASP I 1 181 ? -6.686 -60.456 39.743 1.00 43.73 162 ASP I O 1
ATOM 8335 N N . LEU I 1 182 ? -7.650 -62.451 40.165 1.00 36.57 163 LEU I N 1
ATOM 8336 C CA . LEU I 1 182 ? -7.677 -62.856 38.770 1.00 34.85 163 LEU I CA 1
ATOM 8337 C C . LEU I 1 182 ? -9.093 -62.861 38.200 1.00 41.06 163 LEU I C 1
ATOM 8338 O O . LEU I 1 182 ? -9.316 -63.349 37.100 1.00 40.22 163 LEU I O 1
ATOM 8343 N N . SER I 1 183 ? -10.060 -62.333 38.941 1.00 43.01 164 SER I N 1
ATOM 8344 C CA . SER I 1 183 ? -11.448 -62.427 38.488 1.00 44.51 164 SER I CA 1
ATOM 8345 C C . SER I 1 183 ? -11.707 -61.605 37.224 1.00 46.95 164 SER I C 1
ATOM 8346 O O . SER I 1 183 ? -12.661 -61.874 36.489 1.00 48.99 164 SER I O 1
ATOM 8349 N N . SER I 1 184 ? -10.822 -60.653 36.939 1.00 42.09 165 SER I N 1
ATOM 8350 C CA . SER I 1 184 ? -10.957 -59.791 35.764 1.00 44.15 165 SER I CA 1
ATOM 8351 C C . SER I 1 184 ? -9.900 -60.051 34.696 1.00 43.87 165 SER I C 1
ATOM 8352 O O . SER I 1 184 ? -9.770 -59.272 33.751 1.00 42.39 165 SER I O 1
ATOM 8355 N N . TYR I 1 185 ? -9.142 -61.134 34.848 1.00 40.85 166 TYR I N 1
ATOM 8356 C CA . TYR I 1 185 ? -8.109 -61.473 33.874 1.00 43.77 166 TYR I CA 1
ATOM 8357 C C . TYR I 1 185 ? -8.764 -61.743 32.524 1.00 47.97 166 TYR I C 1
ATOM 8358 O O . TYR I 1 185 ? -9.758 -62.461 32.457 1.00 43.11 166 TYR I O 1
ATOM 8367 N N . TYR I 1 186 ? -8.214 -61.154 31.460 1.00 39.04 167 TYR I N 1
ATOM 8368 C CA . TYR I 1 186 ? -8.837 -61.184 30.130 1.00 40.83 167 TYR I CA 1
ATOM 8369 C C . TYR I 1 186 ? -9.111 -62.603 29.644 1.00 46.86 167 TYR I C 1
ATOM 8370 O O . TYR I 1 186 ? -8.202 -63.427 29.570 1.00 41.91 167 TYR I O 1
ATOM 8379 N N . ALA I 1 187 ? -10.370 -62.870 29.302 1.00 49.43 168 ALA I N 1
ATOM 8380 C CA . ALA I 1 187 ? -10.807 -64.223 28.982 1.00 53.20 168 ALA I CA 1
ATOM 8381 C C . ALA I 1 187 ? -10.114 -64.792 27.752 1.00 55.76 168 ALA I C 1
ATOM 8382 O O . ALA I 1 187 ? -9.920 -66.002 27.668 1.00 62.40 168 ALA I O 1
ATOM 8384 N N . SER I 1 188 ? -9.721 -63.937 26.808 1.00 45.34 169 SER I N 1
ATOM 8385 C CA . SER I 1 188 ? -9.059 -64.429 25.600 1.00 47.04 169 SER I CA 1
ATOM 8386 C C . SER I 1 188 ? -7.558 -64.109 25.543 1.00 48.26 169 SER I C 1
ATOM 8387 O O . SER I 1 188 ? -6.983 -63.981 24.455 1.00 46.13 169 SER I O 1
ATOM 8390 N N . SER I 1 189 ? -6.936 -63.982 26.711 1.00 45.26 170 SER I N 1
ATOM 8391 C CA . SER I 1 189 ? -5.501 -63.723 26.808 1.00 47.24 170 SER I CA 1
ATOM 8392 C C . SER I 1 189 ? -4.653 -64.785 26.114 1.00 49.73 170 SER I C 1
ATOM 8393 O O . SER I 1 189 ? -5.024 -65.956 26.081 1.00 53.78 170 SER I O 1
ATOM 8396 N N . LYS I 1 190 ? -3.497 -64.386 25.594 1.00 51.45 171 LYS I N 1
ATOM 8397 C CA . LYS I 1 190 ? -2.586 -65.342 24.975 1.00 52.58 171 LYS I CA 1
ATOM 8398 C C . LYS I 1 190 ? -1.963 -66.256 26.017 1.00 58.73 171 LYS I C 1
ATOM 8399 O O . LYS I 1 190 ? -1.424 -67.308 25.677 1.00 59.54 171 LYS I O 1
ATOM 8405 N N . TYR I 1 191 ? -2.057 -65.865 27.285 1.00 54.62 172 TYR I N 1
ATOM 8406 C CA . TYR I 1 191 ? -1.391 -66.602 28.353 1.00 50.68 172 TYR I CA 1
ATOM 8407 C C . TYR I 1 191 ? -2.378 -67.077 29.397 1.00 54.60 172 TYR I C 1
ATOM 8408 O O . TYR I 1 191 ? -3.395 -66.434 29.659 1.00 61.10 172 TYR I O 1
ATOM 8417 N N . GLU I 1 192 ? -2.068 -68.226 29.980 1.00 46.60 173 GLU I N 1
ATOM 8418 C CA . GLU I 1 192 ? -2.842 -68.760 31.075 1.00 49.11 173 GLU I CA 1
ATOM 8419 C C . GLU I 1 192 ? -2.061 -68.563 32.371 1.00 44.43 173 GLU I C 1
ATOM 8420 O O . GLU I 1 192 ? -0.867 -68.860 32.428 1.00 50.69 173 GLU I O 1
ATOM 8426 N N . ILE I 1 193 ? -2.718 -68.033 33.397 1.00 40.62 174 ILE I N 1
ATOM 8427 C CA . ILE I 1 193 ? -2.074 -67.841 34.694 1.00 47.57 174 ILE I CA 1
ATOM 8428 C C . ILE I 1 193 ? -2.142 -69.132 35.505 1.00 52.27 174 ILE I C 1
ATOM 8429 O O . ILE I 1 193 ? -3.236 -69.638 35.780 1.00 52.40 174 ILE I O 1
ATOM 8434 N N . LEU I 1 194 ? -0.983 -69.670 35.874 1.00 44.82 175 LEU I N 1
ATOM 8435 C CA . LEU I 1 194 ? -0.939 -70.887 36.682 1.00 45.98 175 LEU I CA 1
ATOM 8436 C C . LEU I 1 194 ? -1.002 -70.536 38.155 1.00 46.79 175 LEU I C 1
ATOM 8437 O O . LEU I 1 194 ? -1.645 -71.228 38.935 1.00 45.68 175 LEU I O 1
ATOM 8442 N N . SER I 1 195 ? -0.350 -69.437 38.527 1.00 45.55 176 SER I N 1
ATOM 8443 C CA . SER I 1 195 ? -0.469 -68.887 39.873 1.00 45.68 176 SER I CA 1
ATOM 8444 C C . SER I 1 195 ? -0.008 -67.440 39.888 1.00 40.81 176 SER I C 1
ATOM 8445 O O . SER I 1 195 ? 0.865 -67.037 39.118 1.00 38.78 176 SER I O 1
ATOM 8448 N N . ALA I 1 196 ? -0.585 -66.671 40.796 1.00 45.92 177 ALA I N 1
ATOM 8449 C CA . ALA I 1 196 ? -0.250 -65.268 40.930 1.00 44.82 177 ALA I CA 1
ATOM 8450 C C . ALA I 1 196 ? -0.398 -64.898 42.385 1.00 47.98 177 ALA I C 1
ATOM 8451 O O . ALA I 1 196 ? -1.511 -64.902 42.908 1.00 43.77 177 ALA I O 1
ATOM 8453 N N . THR I 1 197 ? 0.719 -64.590 43.050 1.00 39.24 178 THR I N 1
ATOM 8454 C CA . THR I 1 197 ? 0.666 -64.291 44.469 1.00 33.56 178 THR I CA 1
ATOM 8455 C C . THR I 1 197 ? 1.294 -62.945 44.782 1.00 35.17 178 THR I C 1
ATOM 8456 O O . THR I 1 197 ? 2.150 -62.468 44.050 1.00 38.16 178 THR I O 1
ATOM 8460 N N . GLN I 1 198 ? 0.868 -62.345 45.883 1.00 38.77 179 GLN I N 1
ATOM 8461 C CA . GLN I 1 198 ? 1.392 -61.057 46.321 1.00 40.84 179 GLN I CA 1
ATOM 8462 C C . GLN I 1 198 ? 1.803 -61.190 47.785 1.00 49.76 179 GLN I C 1
ATOM 8463 O O . GLN I 1 198 ? 0.969 -61.180 48.688 1.00 50.50 179 GLN I O 1
ATOM 8469 N N . THR I 1 199 ? 3.105 -61.277 48.024 1.00 51.94 180 THR I N 1
ATOM 8470 C CA . THR I 1 199 ? 3.579 -61.659 49.343 1.00 46.00 180 THR I CA 1
ATOM 8471 C C . THR I 1 199 ? 4.455 -60.599 49.970 1.00 42.38 180 THR I C 1
ATOM 8472 O O . THR I 1 199 ? 5.416 -60.123 49.367 1.00 47.55 180 THR I O 1
ATOM 8476 N N . ARG I 1 200 ? 4.073 -60.213 51.179 1.00 41.05 181 ARG I N 1
ATOM 8477 C CA . ARG I 1 200 ? 4.848 -59.314 52.012 1.00 45.37 181 ARG I CA 1
ATOM 8478 C C . ARG I 1 200 ? 6.148 -59.992 52.428 1.00 47.77 181 ARG I C 1
ATOM 8479 O O . ARG I 1 200 ? 6.135 -61.153 52.854 1.00 40.22 181 ARG I O 1
ATOM 8487 N N . GLN I 1 201 ? 7.263 -59.283 52.261 1.00 41.63 182 GLN I N 1
ATOM 8488 C CA . GLN I 1 201 ? 8.563 -59.757 52.718 1.00 42.66 182 GLN I CA 1
ATOM 8489 C C . GLN I 1 201 ? 9.216 -58.707 53.594 1.00 44.93 182 GLN I C 1
ATOM 8490 O O . GLN I 1 201 ? 9.189 -57.517 53.268 1.00 44.42 182 GLN I O 1
ATOM 8496 N N . VAL I 1 202 ? 9.832 -59.149 54.686 1.00 43.57 183 VAL I N 1
ATOM 8497 C CA . VAL I 1 202 ? 10.538 -58.254 55.594 1.00 41.12 183 VAL I CA 1
ATOM 8498 C C . VAL I 1 202 ? 12.020 -58.588 55.581 1.00 40.93 183 VAL I C 1
ATOM 8499 O O . VAL I 1 202 ? 12.403 -59.752 55.642 1.00 41.01 183 VAL I O 1
ATOM 8503 N N . GLN I 1 203 ? 12.845 -57.560 55.444 1.00 42.43 184 GLN I N 1
ATOM 8504 C CA . GLN I 1 203 ? 14.286 -57.732 55.390 1.00 49.49 184 GLN I CA 1
ATOM 8505 C C . GLN I 1 203 ? 14.997 -56.827 56.383 1.00 49.71 184 GLN I C 1
ATOM 8506 O O . GLN I 1 203 ? 14.621 -55.663 56.548 1.00 45.34 184 GLN I O 1
ATOM 8512 N N . HIS I 1 204 ? 15.984 -57.382 57.082 1.00 50.70 185 HIS I N 1
ATOM 8513 C CA . HIS I 1 204 ? 16.866 -56.607 57.954 1.00 48.99 185 HIS I CA 1
ATOM 8514 C C . HIS I 1 204 ? 18.303 -56.663 57.440 1.00 53.38 185 HIS I C 1
ATOM 8515 O O . HIS I 1 204 ? 18.722 -57.650 56.825 1.00 51.56 185 HIS I O 1
ATOM 8522 N N . TYR I 1 205 ? 19.025 -55.564 57.620 1.00 54.13 186 TYR I N 1
ATOM 8523 C CA . TYR I 1 205 ? 20.448 -55.527 57.298 1.00 59.74 186 TYR I CA 1
ATOM 8524 C C . TYR I 1 205 ? 21.239 -55.394 58.603 1.00 65.68 186 TYR I C 1
ATOM 8525 O O . TYR I 1 205 ? 20.789 -54.723 59.538 1.00 59.56 186 TYR I O 1
ATOM 8534 N N . SER I 1 206 ? 22.393 -56.058 58.669 1.00 73.10 187 SER I N 1
ATOM 8535 C CA . SER I 1 206 ? 23.198 -56.137 59.891 1.00 79.35 187 SER I CA 1
ATOM 8536 C C . SER I 1 206 ? 23.519 -54.774 60.498 1.00 73.72 187 SER I C 1
ATOM 8537 O O . SER I 1 206 ? 23.493 -54.603 61.718 1.00 73.45 187 SER I O 1
ATOM 8540 N N . CYS I 1 207 ? 23.794 -53.803 59.638 1.00 67.87 188 CYS I N 1
ATOM 8541 C CA . CYS I 1 207 ? 24.198 -52.472 60.075 1.00 66.44 188 CYS I CA 1
ATOM 8542 C C . CYS I 1 207 ? 23.100 -51.725 60.830 1.00 68.13 188 CYS I C 1
ATOM 8543 O O . CYS I 1 207 ? 23.380 -50.841 61.641 1.00 65.22 188 CYS I O 1
ATOM 8546 N N . CYS I 1 208 ? 21.847 -52.085 60.559 1.00 66.69 189 CYS I N 1
ATOM 8547 C CA . CYS I 1 208 ? 20.723 -51.205 60.867 1.00 56.90 189 CYS I CA 1
ATOM 8548 C C . CYS I 1 208 ? 19.539 -51.926 61.485 1.00 55.67 189 CYS I C 1
ATOM 8549 O O . CYS I 1 208 ? 19.222 -53.050 61.104 1.00 59.62 189 CYS I O 1
ATOM 8552 N N . PRO I 1 209 ? 18.891 -51.279 62.463 1.00 52.62 190 PRO I N 1
ATOM 8553 C CA . PRO I 1 209 ? 17.760 -51.850 63.198 1.00 56.88 190 PRO I CA 1
ATOM 8554 C C . PRO I 1 209 ? 16.442 -51.847 62.418 1.00 58.40 190 PRO I C 1
ATOM 8555 O O . PRO I 1 209 ? 15.625 -52.742 62.639 1.00 61.30 190 PRO I O 1
ATOM 8559 N N . GLU I 1 210 ? 16.244 -50.881 61.518 1.00 49.41 191 GLU I N 1
ATOM 8560 C CA . GLU I 1 210 ? 14.957 -50.737 60.831 1.00 52.81 191 GLU I CA 1
ATOM 8561 C C . GLU I 1 210 ? 14.744 -51.783 59.740 1.00 45.17 191 GLU I C 1
ATOM 8562 O O . GLU I 1 210 ? 15.660 -52.124 59.004 1.00 46.06 191 GLU I O 1
ATOM 8568 N N . PRO I 1 211 ? 13.517 -52.314 59.649 1.00 40.34 192 PRO I N 1
ATOM 8569 C CA . PRO I 1 211 ? 13.223 -53.337 58.647 1.00 43.90 192 PRO I CA 1
ATOM 8570 C C . PRO I 1 211 ? 12.903 -52.711 57.297 1.00 40.28 192 PRO I C 1
ATOM 8571 O O . PRO I 1 211 ? 12.418 -51.572 57.255 1.00 37.86 192 PRO I O 1
ATOM 8575 N N . TYR I 1 212 ? 13.124 -53.456 56.219 1.00 34.59 193 TYR I N 1
ATOM 8576 C CA . TYR I 1 212 ? 12.701 -52.997 54.902 1.00 32.54 193 TYR I CA 1
ATOM 8577 C C . TYR I 1 212 ? 11.724 -53.999 54.320 1.00 40.37 193 TYR I C 1
ATOM 8578 O O . TYR I 1 212 ? 11.958 -55.209 54.334 1.00 41.15 193 TYR I O 1
ATOM 8587 N N . ILE I 1 213 ? 10.604 -53.475 53.834 1.00 41.79 194 ILE I N 1
ATOM 8588 C CA . ILE I 1 213 ? 9.480 -54.303 53.449 1.00 39.25 194 ILE I CA 1
ATOM 8589 C C . ILE I 1 213 ? 9.117 -54.160 51.977 1.00 40.30 194 ILE I C 1
ATOM 8590 O O . ILE I 1 213 ? 9.100 -53.056 51.427 1.00 37.87 194 ILE I O 1
ATOM 8595 N N . ASP I 1 214 ? 8.829 -55.281 51.333 1.00 29.51 195 ASP I N 1
ATOM 8596 C CA . ASP I 1 214 ? 8.281 -55.219 49.989 1.00 36.61 195 ASP I CA 1
ATOM 8597 C C . ASP I 1 214 ? 7.171 -56.230 49.818 1.00 40.68 195 ASP I C 1
ATOM 8598 O O . ASP I 1 214 ? 7.003 -57.157 50.623 1.00 39.14 195 ASP I O 1
ATOM 8603 N N . VAL I 1 215 ? 6.386 -56.014 48.776 1.00 36.21 196 VAL I N 1
ATOM 8604 C CA . VAL I 1 215 ? 5.422 -56.996 48.338 1.00 36.24 196 VAL I CA 1
ATOM 8605 C C . VAL I 1 215 ? 5.908 -57.561 47.014 1.00 35.65 196 VAL I C 1
ATOM 8606 O O . VAL I 1 215 ? 6.134 -56.834 46.053 1.00 43.68 196 VAL I O 1
ATOM 8610 N N . ASN I 1 216 ? 6.094 -58.867 46.995 1.00 31.57 197 ASN I N 1
ATOM 8611 C CA . ASN I 1 216 ? 6.613 -59.577 45.849 1.00 35.15 197 ASN I CA 1
ATOM 8612 C C . ASN I 1 216 ? 5.478 -60.086 44.982 1.00 42.99 197 ASN I C 1
ATOM 8613 O O . ASN I 1 216 ? 4.688 -60.928 45.417 1.00 46.22 197 ASN I O 1
ATOM 8618 N N . LEU I 1 217 ? 5.383 -59.549 43.770 1.00 40.40 198 LEU I N 1
ATOM 8619 C CA . LEU I 1 217 ? 4.380 -59.991 42.816 1.00 36.80 198 LEU I CA 1
ATOM 8620 C C . LEU I 1 217 ? 4.989 -61.116 41.995 1.00 42.02 198 LEU I C 1
ATOM 8621 O O . LEU I 1 217 ? 5.878 -60.890 41.187 1.00 45.61 198 LEU I O 1
ATOM 8626 N N . VAL I 1 218 ? 4.509 -62.335 42.202 1.00 42.25 199 VAL I N 1
ATOM 8627 C CA . VAL I 1 218 ? 5.067 -63.493 41.518 1.00 35.43 199 VAL I CA 1
ATOM 8628 C C . VAL I 1 218 ? 4.004 -64.152 40.669 1.00 39.07 199 VAL I C 1
ATOM 8629 O O . VAL I 1 218 ? 2.984 -64.613 41.176 1.00 43.73 199 VAL I O 1
ATOM 8633 N N . VAL I 1 219 ? 4.238 -64.177 39.363 1.00 46.73 200 VAL I N 1
ATOM 8634 C CA . VAL I 1 219 ? 3.263 -64.722 38.436 1.00 42.69 200 VAL I CA 1
ATOM 8635 C C . VAL I 1 219 ? 3.879 -65.859 37.626 1.00 46.37 200 VAL I C 1
ATOM 8636 O O . VAL I 1 219 ? 4.921 -65.700 36.972 1.00 41.24 200 VAL I O 1
ATOM 8640 N N . LYS I 1 220 ? 3.254 -67.029 37.722 1.00 41.71 201 LYS I N 1
ATOM 8641 C CA . LYS I 1 220 ? 3.654 -68.177 36.921 1.00 41.73 201 LYS I CA 1
ATOM 8642 C C . LYS I 1 220 ? 2.639 -68.327 35.800 1.00 40.29 201 LYS I C 1
ATOM 8643 O O . LYS I 1 220 ? 1.434 -68.350 36.060 1.00 42.85 201 LYS I O 1
ATOM 8649 N N . PHE I 1 221 ? 3.109 -68.414 34.559 1.00 35.96 202 PHE I N 1
ATOM 8650 C CA . PHE I 1 221 ? 2.201 -68.418 33.410 1.00 40.84 202 PHE I CA 1
ATOM 8651 C C . PHE I 1 221 ? 2.774 -69.162 32.202 1.00 44.18 202 PHE I C 1
ATOM 8652 O O . PHE I 1 221 ? 3.963 -69.488 32.159 1.00 41.28 202 PHE I O 1
ATOM 8660 N N . ARG I 1 222 ? 1.906 -69.445 31.235 1.00 44.55 203 ARG I N 1
ATOM 8661 C CA . ARG I 1 222 ? 2.300 -70.132 30.010 1.00 48.27 203 ARG I CA 1
ATOM 8662 C C . ARG I 1 222 ? 1.399 -69.759 28.846 1.00 47.82 203 ARG I C 1
ATOM 8663 O O . ARG I 1 222 ? 0.289 -69.275 29.050 1.00 52.14 203 ARG I O 1
ATOM 8671 N N . GLU I 1 223 ? 1.874 -69.986 27.626 1.00 43.46 204 GLU I N 1
ATOM 8672 C CA . GLU I 1 223 ? 1.044 -69.789 26.438 1.00 52.09 204 GLU I CA 1
ATOM 8673 C C . GLU I 1 223 ? -0.145 -70.724 26.562 1.00 59.81 204 GLU I C 1
ATOM 8674 O O . GLU I 1 223 ? 0.022 -71.872 26.971 1.00 64.91 204 GLU I O 1
ATOM 8680 N N . ARG I 1 224 ? -1.348 -70.255 26.241 1.00 61.40 205 ARG I N 1
ATOM 8681 C CA . ARG I 1 224 ? -2.503 -71.116 26.475 1.00 71.86 205 ARG I CA 1
ATOM 8682 C C . ARG I 1 224 ? -2.567 -72.260 25.492 1.00 71.85 205 ARG I C 1
ATOM 8683 O O . ARG I 1 224 ? -2.315 -72.110 24.295 1.00 60.69 205 ARG I O 1
ATOM 8691 N N . ARG I 1 225 ? -2.871 -73.417 26.067 1.00 87.54 206 ARG I N 1
ATOM 8692 C CA . ARG I 1 225 ? -3.125 -74.651 25.351 1.00 97.05 206 ARG I CA 1
ATOM 8693 C C . ARG I 1 225 ? -4.489 -74.609 24.660 1.00 98.49 206 ARG I C 1
ATOM 8694 O O . ARG I 1 225 ? -4.935 -75.592 24.065 1.00 101.40 206 ARG I O 1
ATOM 8702 N N . GLY J 2 1 ? 24.915 -55.285 52.244 1.00 76.23 401 GLY J N 1
ATOM 8703 C CA . GLY J 2 1 ? 23.560 -55.393 51.732 1.00 68.94 401 GLY J CA 1
ATOM 8704 C C . GLY J 2 1 ? 22.785 -54.087 51.748 1.00 65.27 401 GLY J C 1
ATOM 8705 O O . GLY J 2 1 ? 22.079 -53.773 50.791 1.00 63.94 401 GLY J O 1
ATOM 8706 N N . CYS J 2 2 ? 22.896 -53.339 52.846 1.00 63.00 402 CYS J N 1
ATOM 8707 C CA . CYS J 2 2 ? 22.132 -52.104 53.021 1.00 58.98 402 CYS J CA 1
ATOM 8708 C C . CYS J 2 2 ? 22.312 -51.078 51.919 1.00 58.27 402 CYS J C 1
ATOM 8709 O O . CYS J 2 2 ? 21.338 -50.491 51.439 1.00 48.87 402 CYS J O 1
ATOM 8712 N N . CYS J 2 3 ? 23.559 -50.857 51.527 1.00 55.35 403 CYS J N 1
ATOM 8713 C CA . CYS J 2 3 ? 23.865 -49.768 50.616 1.00 51.73 403 CYS J CA 1
ATOM 8714 C C . CYS J 2 3 ? 23.370 -50.024 49.191 1.00 46.89 403 CYS J C 1
ATOM 8715 O O . CYS J 2 3 ? 23.292 -49.092 48.389 1.00 50.13 403 CYS J O 1
ATOM 8718 N N . SER J 2 4 ? 22.981 -51.261 48.889 1.00 46.17 404 SER J N 1
ATOM 8719 C CA . SER J 2 4 ? 22.431 -51.569 47.563 1.00 49.77 404 SER J CA 1
ATOM 8720 C C . SER J 2 4 ? 20.909 -51.361 47.510 1.00 47.85 404 SER J C 1
ATOM 8721 O O . SER J 2 4 ? 20.309 -51.336 46.441 1.00 48.44 404 SER J O 1
ATOM 8724 N N . HIS J 2 5 ? 20.285 -51.200 48.668 1.00 50.05 405 HIS J N 1
ATOM 8725 C CA . HIS J 2 5 ? 18.862 -50.906 48.712 1.00 45.24 405 HIS J CA 1
ATOM 8726 C C . HIS J 2 5 ? 18.713 -49.412 48.948 1.00 40.09 405 HIS J C 1
ATOM 8727 O O . HIS J 2 5 ? 19.113 -48.903 49.999 1.00 39.08 405 HIS J O 1
ATOM 8734 N N . PRO J 2 6 ? 18.165 -48.697 47.954 1.00 38.60 406 PRO J N 1
ATOM 8735 C CA . PRO J 2 6 ? 18.113 -47.224 47.960 1.00 43.44 406 PRO J CA 1
ATOM 8736 C C . PRO J 2 6 ? 17.485 -46.618 49.214 1.00 36.69 406 PRO J C 1
ATOM 8737 O O . PRO J 2 6 ? 18.050 -45.657 49.755 1.00 34.62 406 PRO J O 1
ATOM 8741 N N . ALA J 2 7 ? 16.364 -47.164 49.677 1.00 33.62 407 ALA J N 1
ATOM 8742 C CA . ALA J 2 7 ? 15.745 -46.650 50.900 1.00 38.21 407 ALA J CA 1
ATOM 8743 C C . ALA J 2 7 ? 16.705 -46.843 52.076 1.00 38.91 407 ALA J C 1
ATOM 8744 O O . ALA J 2 7 ? 16.882 -45.946 52.907 1.00 41.07 407 ALA J O 1
ATOM 8746 N N . CYS J 2 8 ? 17.363 -47.992 52.123 1.00 36.55 408 CYS J N 1
ATOM 8747 C CA . CYS J 2 8 ? 18.312 -48.234 53.202 1.00 33.42 408 CYS J CA 1
ATOM 8748 C C . CYS J 2 8 ? 19.530 -47.318 53.072 1.00 39.64 408 CYS J C 1
ATOM 8749 O O . CYS J 2 8 ? 20.017 -46.770 54.068 1.00 33.95 408 CYS J O 1
ATOM 8752 N N . ALA J 2 9 ? 20.028 -47.156 51.850 1.00 38.80 409 ALA J N 1
ATOM 8753 C CA . ALA J 2 9 ? 21.168 -46.272 51.618 1.00 42.38 409 ALA J CA 1
ATOM 8754 C C . ALA J 2 9 ? 20.861 -44.853 52.089 1.00 43.87 409 ALA J C 1
ATOM 8755 O O . ALA J 2 9 ? 21.654 -44.232 52.807 1.00 44.98 409 ALA J O 1
ATOM 8757 N N . GLY J 2 10 ? 19.698 -44.350 51.687 1.00 42.63 410 GLY J N 1
ATOM 8758 C CA . GLY J 2 10 ? 19.278 -43.001 52.033 1.00 44.91 410 GLY J CA 1
ATOM 8759 C C . GLY J 2 10 ? 19.055 -42.795 53.516 1.00 44.54 410 GLY J C 1
ATOM 8760 O O . GLY J 2 10 ? 19.202 -41.680 54.032 1.00 41.44 410 GLY J O 1
ATOM 8761 N N . ASN J 2 11 ? 18.746 -43.886 54.210 1.00 42.00 411 ASN J N 1
ATOM 8762 C CA . ASN J 2 11 ? 18.474 -43.839 55.640 1.00 50.80 411 ASN J CA 1
ATOM 8763 C C . ASN J 2 11 ? 19.750 -43.892 56.463 1.00 52.92 411 ASN J C 1
ATOM 8764 O O . ASN J 2 11 ? 19.736 -43.578 57.652 1.00 54.31 411 ASN J O 1
ATOM 8769 N N . ASN J 2 12 ? 20.846 -44.283 55.819 1.00 51.25 412 ASN J N 1
ATOM 8770 C CA . ASN J 2 12 ? 22.122 -44.475 56.499 1.00 50.59 412 ASN J CA 1
ATOM 8771 C C . ASN J 2 12 ? 23.283 -43.890 55.700 1.00 49.61 412 ASN J C 1
ATOM 8772 O O . ASN J 2 12 ? 24.207 -44.604 55.312 1.00 51.54 412 ASN J O 1
ATOM 8777 N N . GLN J 2 13 ? 23.226 -42.587 55.449 1.00 53.73 413 GLN J N 1
ATOM 8778 C CA . GLN J 2 13 ? 24.151 -41.950 54.514 1.00 54.90 413 GLN J CA 1
ATOM 8779 C C . GLN J 2 13 ? 25.599 -41.938 55.011 1.00 66.17 4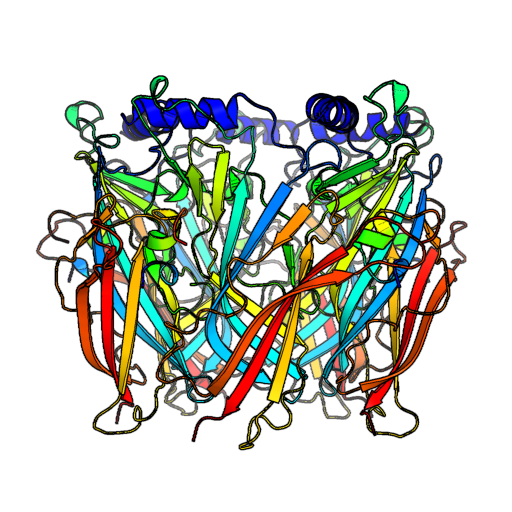13 GLN J C 1
ATOM 8780 O O . GLN J 2 13 ? 26.529 -41.884 54.205 1.00 70.24 413 GLN J O 1
ATOM 8786 N N . HIS J 2 14 ? 25.782 -42.008 56.329 1.00 70.59 414 HIS J N 1
ATOM 8787 C CA . HIS J 2 14 ? 27.118 -42.068 56.931 1.00 77.73 414 HIS J CA 1
ATOM 8788 C C . HIS J 2 14 ? 27.851 -43.386 56.660 1.00 74.90 414 HIS J C 1
ATOM 8789 O O . HIS J 2 14 ? 29.063 -43.470 56.830 1.00 81.89 414 HIS J O 1
ATOM 8796 N N . ILE J 2 15 ? 27.117 -44.417 56.264 1.00 66.57 415 ILE J N 1
ATOM 8797 C CA . ILE J 2 15 ? 27.731 -45.698 55.932 1.00 67.07 415 ILE J CA 1
ATOM 8798 C C . ILE J 2 15 ? 27.719 -45.920 54.423 1.00 61.46 415 ILE J C 1
ATOM 8799 O O . ILE J 2 15 ? 28.580 -46.609 53.879 1.00 66.71 415 ILE J O 1
ATOM 8804 N N . CYS J 2 16 ? 26.729 -45.340 53.748 1.00 56.32 416 CYS J N 1
ATOM 8805 C CA . CYS J 2 16 ? 26.455 -45.681 52.353 1.00 55.94 416 CYS J CA 1
ATOM 8806 C C . CYS J 2 16 ? 26.776 -44.545 51.390 1.00 55.30 416 CYS J C 1
ATOM 8807 O O . CYS J 2 16 ? 26.988 -43.401 51.799 1.00 53.67 416 CYS J O 1
#

Solvent-accessible surface area: 44207 Å² total; per-residue (Å²): 62,49,74,36,6,34,98,0,40,52,42,23,47,126,192,58,90,112,22,14,2,3,31,107,106,60,82,14,52,0,20,2,19,4,15,2,11,2,2,8,56,36,40,83,67,34,9,5,0,1,2,0,2,10,7,31,10,64,0,81,10,122,55,10,87,24,81,26,126,102,20,43,109,21,58,24,5,14,5,50,13,86,58,14,35,48,13,12,20,15,8,22,21,4,2,83,50,47,73,53,16,10,35,90,36,0,6,0,24,67,55,0,4,0,2,17,15,9,4,19,14,0,9,2,7,3,42,3,108,21,13,96,33,128,134,12,16,72,5,48,4,93,4,1,8,5,9,19,1,13,94,3,4,32,2,89,37,111,71,77,104,8,41,66,82,46,37,47,87,44,5,74,14,62,28,65,48,4,32,4,62,100,72,63,84,124,33,132,61,12,116,14,23,7,20,15,0,25,3,40,3,87,1,64,56,151,227,87,4,50,12,36,7,2,0,0,6,45,11,30,162,90,13,67,49,74,41,6,33,106,0,40,33,45,27,51,110,161,62,90,115,25,14,3,6,28,130,93,69,81,13,49,0,11,2,17,4,12,2,11,1,3,7,49,36,41,82,64,32,8,6,0,4,2,0,2,10,6,27,12,64,0,79,9,123,53,11,85,24,66,23,121,113,22,41,106,24,65,53,4,18,5,56,11,89,62,13,36,49,11,12,22,13,9,25,21,5,2,88,53,55,72,55,10,13,38,85,35,0,9,0,31,61,51,0,6,0,2,17,14,6,4,22,13,0,6,2,8,2,41,2,110,22,15,104,40,133,130,12,17,67,4,49,2,75,4,1,8,6,8,20,2,12,98,7,4,48,2,94,30,102,67,68,103,8,38,66,78,47,37,47,87,44,4,77,13,62,28,66,52,5,38,4,56,106,75,61,60,135,35,135,65,12,118,12,25,4,19,8,0,22,3,38,3,85,1,60,55,125,259,71,11,53,14,27,8,1,0,0,4,39,11,30,156,78,19,74,36,59,31,6,94,94,0,45,41,63,30,40,128,199,62,88,111,26,16,4,5,44,126,104,60,82,11,59,0,15,2,16,4,15,2,11,1,2,8,54,36,40,82,69,34,8,6,0,4,2,0,2,10,6,34,10,59,0,93,12,118,55,12,83,25,71,35,122,101,19,38,113,20,63,17,6,10,5,53,12,87,60,13,35,45,12,13,20,14,7,21,20,4,2,89,50,50,72,54,15,11,38,94,34,0,4,0,22,63,56,0,3,0,2,17,14,8,5,19,13,0,9,2,7,2,41,1,110,22,14,110,45,137,128,13,18,65,5,48,3,79,4,0,6,5,8,20,4,12,78,20,4,48,2,84,19,105,68,71,114,8,40,66,88,46,32,50,99,48,8,77,10,43,26,64,51,4,41,4,52,97,72,70,77,113,31,130,62,4,111,21,17,4,15,10,0,25,3,40,4,80,1,60,69,136,278,57,11,46,11,25,7,2,0,0,5,49,11,35,154,95,14,63,62,74,38,5,34,97,0,40,43,24,20,49,123,183,53,89,119,24,12,3,4,30,127,105,58,85,9,55,0,9,1,17,5,13,4,12,2,3,8,55,35,41,80,67,31,6,5,0,4,2,0,2,11,9,28,13,43,4,119,7,117,52,11,87,24,78,22,120,109,22,51,100,24,66,43,3,19,6,53,10,93,61,10,36,51,13,11,21,15,9,25,21,5,2,86,52,58,74,49,10,13,37,85,34,0,9,0,32,62,60,0,12,0,2,17,14,4,4,27,14,0,8,2,7,2,43,3,110,21,14,113,42,135,132,13,16,69,4,48,4,93,4,0,7,4,8,19,4,12,85,24,4,46,2,90,25,90,70,73,111,7,42,65,94,49,35,49,86,42,4,79,12,57,28,66,50,4,38,4,54,95,74,73,82,112,35,134,63,8,112,20,16,5,20,18,0,23,5,39,4,87,1,60,71,120,277,75,7,54,22,33,8,1,0,1,5,53,13,28,158,92,18,79,41,68,41,4,40,110,0,35,34,38,21,42,122,199,49,106,114,26,28,0,4,16,97,94,52,78,13,59,0,12,2,18,5,16,3,12,2,3,7,56,34,41,85,63,31,9,6,0,2,3,0,2,10,7,40,10,60,2,99,6,125,70,12,89,24,60,24,122,111,26,50,105,28,64,49,8,10,6,50,13,84,59,9,28,50,13,12,23,15,7,17,20,4,2,85,52,56,72,57,19,10,38,89,33,0,6,0,24,67,62,0,2,0,2,16,16,6,5,18,14,0,7,3,8,2,41,1,109,19,16,104,27,127,114,9,16,74,5,47,3,75,5,0,7,5,8,18,2,11,108,4,4,50,2,94,24,108,67,73,112,8,43,65,89,46,37,51,85,44,3,79,16,60,26,66,49,3,38,4,53,99,78,72,91,113,31,132,66,8,105,12,15,7,21,16,0,33,3,38,5,82,2,48,69,112,189,86,8,52,24,27,8,2,0,0,2,30,15,14,158,96,15

InterPro domains:
  IPR006201 Neurotransmitter-gated ion-channel [PTHR18945] (35-205)
  IPR006202 Neurotransmitter-gated ion-channel ligand-binding domain [PF02931] (35-222)
  IPR036734 Neurotransmitter-gated ion-channel ligand-binding domain superfamily [G3DSA:2.70.170.10] (12-236)
  IPR036734 Neurotransmitter-gated ion-channel ligand-binding domain superfamily [SSF63712] (25-222)